Protein AF-0000000073459354 (afdb_homodimer)

pLDDT: mean 86.61, std 14.04, range [24.42, 98.5]

Nearest PDB structures (foldseek):
  8iak-assembly1_B  TM=9.834E-01  e=4.208E-83  Saccharomyces cerevisiae
  7k0k-assembly1_B  TM=9.707E-01  e=2.511E-56  Homo sapiens
  7yjo-assembly1_B  TM=9.779E-01  e=9.153E-51  Arabidopsis thaliana
  7yjm-assembly1_B  TM=9.744E-01  e=1.410E-50  Arabidopsis thaliana
  7yjk-assembly1_F  TM=9.756E-01  e=3.068E-49  Arabidopsis thaliana

Radius of gyration: 29.85 Å; Cα contacts (8 Å, |Δi|>4): 2536; chains: 2; bounding box: 84×92×68 Å

Foldseek 3Di:
DPPWFALDDDDADDDDDDPVVQCCLLFNDAPDPLLFFFAAAQQLDFADPFDFFDFDPVLQVVQVVLVVVLVVVLVVCVVVCVVPPVPVVQQCDQPPNDHRVDDPVVCSCCVRPCQLLVCLPDFDWDDFLGQKTKTFDWDADDSNPTIIGPNDIFIFGHQAALQALSLRHCDDDLVVLLVVLCVVPNWAQPDFPLPRGDDPLQQLLQVLLCVLQVFATKHFFQAQLLVLLLLLLLPAACLAEEEEEPLDDVSNVNSNVNRNYHYHYFYHQPLVRVLVVLVVCQCQGHPPVSDHRPAYEYEEEQARQQFQAGHRVSSVLVSCVVSVHAYEYEFAQFALAAASLRGGNCRNNVHNSQSHAKYKYFCCRNQVAGGIMIGHHPVSVVSSSVRPSNSVRGGDHTRSRSSSSNQSSCASNQNHPRPSNSLSNRNSQSLQLLLQLLCQLQQWRWGHFNRRQKIKTWLQRSVVQSVVSVQSVVVRHHWHWDAPPSDDHRTTTIIGRTHSSHYLVNSLSVSVSCSVSCVVSVRRRGQQPQFSDPDSGRRNDDSVVSSVPSSNVSNDCVRGSD/DPQWPALDQDDADDDDDDPVVQCCLLFNDAPDPLLFFFAAAQQLDFADPFDFFDFDPVLQVVQVVLVVVLVVVLVVCVVVCVVPPVPVVQQCDQPPNDHRVDDPVVCSCCVRPCLLLVVLPDFDWDDFLGQKTKTFDWDADPSNPTITGSRDIFIFGEQAALQALSLRHCDDDLVVLLVVLCVVPNWAQPDFPLPRGDDPLQQLLQVLLCVLQVFATKHFFQAQLLVLLLLLLLPAACLAEEEEEPLDDVSNVNSNVNRNYHYHYFYHQDLVRVLVVLVVCQCQGHPPVSDHRPAYEYEEEQARQQFQAGHRVSSVLVSCVVSVHAYEYEFAQFALAAASLRGGNCRNNVHNSQSHAKYKYFCCRNQVAGGIMIGHHPVSVVSSSVRPSNSVRGGDHTRSRSSSSNQSSCASNQNPPRPSNNLSNRNSQSLQLLLQLLCQQQQWRWGHFNRRQKIKTWQQRSVVQSVVSVQSVVVRHHWHWDAPPSDDHRTTTIIGRTHSSHYLVNSLSVSVSCSVSCVVSVRRRGQQPQFSDDDSGRRNDDSVVSSVPSSNVSNDCVRGSD

Sequence (1124 aa):
MSSLSNTRVPLVEAEAVSMADKKENEFGELTSEAYLYAPRSRKGAALREPVLDAPPYYISVITYLNYLILIILGHVHDFFGLMFQKEKHRDIMERDGLAPWFSKFESFFVRRMKQRIDDCFSRPTTGVPGRFIRCIDRIAHSLNEYFTFPGTTSMCLNLSSYNYLGFAQSEGLCTDAAVDSVHRYGINTHGSRMQSGTTDLHVEAERYVANFLGMEDAMIFSMGYGTNANLFNSFLDNKCLVISDELNHTSIRTGVRLSDAAVRTFKHNDMEALEKLIREQIIQGQPKTHRPWKKILICVEGLYSMEGTMCNLPKLIELKKKYKCYLYVDEAHSIGAMGPHGRGVCDYFGVDPTEVDILMGTLTKSFGAAGGYVAAQKWIIDRLRLDLTTSNYGEPSPAPVLAQIISSMRIIIGELNPGEGLERLQRIAFNSRYLRLALQRLGFIVYGIADSPVIPMLLYAPSKMPAFSRMMLQRKIAVVVVAYPATPLIESRVRFCVSAALTKEDIDYLLRHVDEVGDKLFLKVSSGRAGGSSDGKPPRWDIEEVLRRTPEDCKDDKYFLIMSSLSNTRVPLVEAEAVSMADKKENEFGELTSEAYLYAPRSRKGAALREPVLDAPPYYISVITYLNYLILIILGHVHDFFGLMFQKEKHRDIMERDGLAPWFSKFESFFVRRMKQRIDDCFSRPTTGVPGRFIRCIDRIAHSLNEYFTFPGTTSMCLNLSSYNYLGFAQSEGLCTDAAVDSVHRYGINTHGSRMQSGTTDLHVEAERYVANFLGMEDAMIFSMGYGTNANLFNSFLDNKCLVISDELNHTSIRTGVRLSDAAVRTFKHNDMEALEKLIREQIIQGQPKTHRPWKKILICVEGLYSMEGTMCNLPKLIELKKKYKCYLYVDEAHSIGAMGPHGRGVCDYFGVDPTEVDILMGTLTKSFGAAGGYVAAQKWIIDRLRLDLTTSNYGEPSPAPVLAQIISSMRIIIGELNPGEGLERLQRIAFNSRYLRLALQRLGFIVYGIADSPVIPMLLYAPSKMPAFSRMMLQRKIAVVVVAYPATPLIESRVRFCVSAALTKEDIDYLLRHVDEVGDKLFLKVSSGRAGGSSDGKPPRWDIEEVLRRTPEDCKDDKYFLI

Secondary structure (DSSP, 8-state):
--S----SPPPPPPP---HHHHHHHHSPPP--GGG-------TTPPPPPP------HHHHHHHHHHHHHHHHHHHHHHHHHHHH-GGGGTTTS-BTTBPPSS-HHHHHIIIIIIGGGGGGS---EES--SSEEEEEP-EEETTTTEEE--S-EEEEEE-SS--TT----SSSHHHHHHHHHHHHH-S---S-TTTT--BHHHHHHHHHHHHHHT-SEEEEES-HHHHHHHHHHHH--TT-EEEEETT--HHHHHHHHHHT-EEEEE-TT-HHHHHHHHHHHHHH-STTT-PPPS-EEEEEESB-TTT--B--HHHHHHHHHHHT-EEEEE-TTTTTTSSTTS--HHHHHT--GGGSSEEEEESSSTTSS--EEEEE-HHHHHHHHH-HHHHTT-PPPPHHHHHHHHHHHHHHHTSSSTTHHHHHHHHHHHHHHHHHHHHHHHT--B-S-TT-SEEEEEEESTTHHHHHHHHHHHTTEE-EEE-TTTS-TT-EEEEEE--TT--HHHHHHHHHHHHHHHHHTT-----STTTT-SSSSPP---HHHHHHHHHHHTTSGGGS--/--SS---SPPPPPPP---HHHHHHHHSPPP--GGG-------TTPPPPPP------HHHHHHHHHHHHHHHHHHHHHHHHHHHH-GGGGTTTS-BTTBPPSS-HHHHHIIIIIIGGGGGGS---EES--SSEEEEEP-EEETTTTEEE--S-EEEEEE-SS--TT----SSSHHHHHHHHHHHHH-S---S-TTTT--BHHHHHHHHHHHHHHT-SEEEEES-HHHHHHHHHHHH--TT-EEEEETT--HHHHHHHHHHT-EEEEE-TT-HHHHHHHHHHHHHH-STTT-PPPS-EEEEEESEETTTTEE--HHHHHHHHHHHT-EEEEE-TTTTTTSSTTS--HHHHHT--GGGSSEEEEESSSTTSS--EEEEE-HHHHHHHHH-HHHHTT-PPPPHHHHHHHHHHHHHHHTSSSTTHHHHHHHHHHHHHHHHHHHHHHHT--B-S-TT-SEEEEEEESTTHHHHHHHHHHHTTEE-EEE-TTTS-TT-EEEEEE--TT--HHHHHHHHHHHHHHHHHTT-----STTTT-SSSSPP---HHHHHHHHHHHTTSGGGS--

Organism: Eremothecium gossypii (strain ATCC 10895 / CBS 109.51 / FGSC 9923 / NRRL Y-1056) (NCBI:txid284811)

InterPro domains:
  IPR001917 Aminotransferase, class-II, pyridoxal-phosphate binding site [PS00599] (362-371)
  IPR004839 Aminotransferase, class I/classII, large domain [PF00155] (156-513)
  IPR015421 Pyridoxal phosphate-dependent transferase, major domain [G3DSA:3.40.640.10] (170-421)
  IPR015422 Pyridoxal phosphate-dependent transferase, small domain [G3DSA:3.90.1150.10] (155-512)
  IPR015424 Pyridoxal phosphate-dependent transferase [SSF53383] (131-520)
  IPR050087 8-amino-7-oxononanoate synthase class-II [PTHR13693] (62-517)

Structure (mmCIF, N/CA/C/O backbone):
data_AF-0000000073459354-model_v1
#
loop_
_entity.id
_entity.type
_entity.pdbx_description
1 polymer 'serine C-palmitoyltransferase'
#
loop_
_atom_site.group_PDB
_atom_site.id
_atom_site.type_symbol
_atom_site.label_atom_id
_atom_site.label_alt_id
_atom_site.label_comp_id
_atom_site.label_asym_id
_atom_site.label_entity_id
_atom_site.label_seq_id
_atom_site.pdbx_PDB_ins_code
_atom_site.Cartn_x
_atom_site.Cartn_y
_atom_site.Cartn_z
_atom_site.occupancy
_atom_site.B_iso_or_equiv
_atom_site.auth_seq_id
_atom_site.auth_comp_id
_atom_site.auth_asym_id
_atom_site.auth_atom_id
_atom_site.pdbx_PDB_model_num
ATOM 1 N N . MET A 1 1 ? 37.094 2.49 -24.641 1 24.45 1 MET A N 1
ATOM 2 C CA . MET A 1 1 ? 37.25 1.941 -23.297 1 24.45 1 MET A CA 1
ATOM 3 C C . MET A 1 1 ? 36.219 2.541 -22.344 1 24.45 1 MET A C 1
ATOM 5 O O . MET A 1 1 ? 36.312 2.328 -21.141 1 24.45 1 MET A O 1
ATOM 9 N N . SER A 1 2 ? 35.656 3.701 -22.641 1 29.22 2 SER A N 1
ATOM 10 C CA . SER A 1 2 ? 35.031 4.859 -22 1 29.22 2 SER A CA 1
ATOM 11 C C . SER A 1 2 ? 33.781 4.469 -21.25 1 29.22 2 SER A C 1
ATOM 13 O O . SER A 1 2 ? 33.5 4.98 -20.156 1 29.22 2 SER A O 1
ATOM 15 N N . SER A 1 3 ? 32.656 3.979 -21.922 1 35.19 3 SER A N 1
ATOM 16 C CA . SER A 1 3 ? 31.219 4.055 -21.734 1 35.19 3 SER A CA 1
ATOM 17 C C . SER A 1 3 ? 30.75 2.992 -20.75 1 35.19 3 SER A C 1
ATOM 19 O O . SER A 1 3 ? 29.594 2.557 -20.812 1 35.19 3 SER A O 1
ATOM 21 N N . LEU A 1 4 ? 31.453 2.076 -20.094 1 37.47 4 LEU A N 1
ATOM 22 C CA . LEU A 1 4 ? 31.422 0.883 -19.25 1 37.47 4 LEU A CA 1
ATOM 23 C C . LEU A 1 4 ? 30.531 1.11 -18.031 1 37.47 4 LEU A C 1
ATOM 25 O O . LEU A 1 4 ? 29.75 0.231 -17.641 1 37.47 4 LEU A O 1
ATOM 29 N N . SER A 1 5 ? 30.953 1.851 -16.844 1 46.91 5 SER A N 1
ATOM 30 C CA . SER A 1 5 ? 30.812 1.582 -15.422 1 46.91 5 SER A CA 1
ATOM 31 C C . SER A 1 5 ? 29.422 1.98 -14.922 1 46.91 5 SER A C 1
ATOM 33 O O . SER A 1 5 ? 29.281 2.57 -13.852 1 46.91 5 SER A O 1
ATOM 35 N N . ASN A 1 6 ? 28.469 1.919 -15.766 1 65.81 6 ASN A N 1
ATOM 36 C CA . ASN A 1 6 ? 27.219 2.484 -15.266 1 65.81 6 ASN A CA 1
ATOM 37 C C . ASN A 1 6 ? 26.562 1.554 -14.258 1 65.81 6 ASN A C 1
ATOM 39 O O . ASN A 1 6 ? 25.938 0.555 -14.641 1 65.81 6 ASN A O 1
ATOM 43 N N . THR A 1 7 ? 26.891 1.668 -13.148 1 71.5 7 THR A N 1
ATOM 44 C CA . THR A 1 7 ? 26.375 0.864 -12.055 1 71.5 7 THR A CA 1
ATOM 45 C C . THR A 1 7 ? 24.922 1.249 -11.742 1 71.5 7 THR A C 1
ATOM 47 O O . THR A 1 7 ? 24.312 0.685 -10.836 1 71.5 7 THR A O 1
ATOM 50 N N . ARG A 1 8 ? 24.484 2.143 -12.766 1 78.5 8 ARG A N 1
ATOM 51 C CA . ARG A 1 8 ? 23.094 2.559 -12.539 1 78.5 8 ARG A CA 1
ATOM 52 C C . ARG A 1 8 ? 22.172 1.989 -13.617 1 78.5 8 ARG A C 1
ATOM 54 O O . ARG A 1 8 ? 22.531 1.973 -14.797 1 78.5 8 ARG A O 1
ATOM 61 N N . VAL A 1 9 ? 21.078 1.472 -13.164 1 78.75 9 VAL A N 1
ATOM 62 C CA . VAL A 1 9 ? 20.062 0.984 -14.094 1 78.75 9 VAL A CA 1
ATOM 63 C C . VAL A 1 9 ? 19.641 2.115 -15.023 1 78.75 9 VAL A C 1
ATOM 65 O O . VAL A 1 9 ? 19.219 3.182 -14.562 1 78.75 9 VAL A O 1
ATOM 68 N N . PRO A 1 10 ? 19.734 1.964 -16.328 1 77.44 10 PRO A N 1
ATOM 69 C CA . PRO A 1 10 ? 19.359 3.029 -17.266 1 77.44 10 PRO A CA 1
ATOM 70 C C . PRO A 1 10 ? 17.859 3.125 -17.484 1 77.44 10 PRO A C 1
ATOM 72 O O . PRO A 1 10 ? 17.141 2.125 -17.359 1 77.44 10 PRO A O 1
ATOM 75 N N . LEU A 1 11 ? 17.422 4.289 -17.688 1 75.44 11 LEU A N 1
ATOM 76 C CA . LEU A 1 11 ? 16.062 4.445 -18.203 1 75.44 11 LEU A CA 1
ATOM 77 C C . LEU A 1 11 ? 16 4.047 -19.688 1 75.44 11 LEU A C 1
ATOM 79 O O . LEU A 1 11 ? 16.781 4.551 -20.5 1 75.44 11 LEU A O 1
ATOM 83 N N . VAL A 1 12 ? 15.07 3.08 -20.016 1 80.19 12 VAL A N 1
ATOM 84 C CA . VAL A 1 12 ? 15.016 2.537 -21.359 1 80.19 12 VAL A CA 1
ATOM 85 C C . VAL A 1 12 ? 13.961 3.287 -22.172 1 80.19 12 VAL A C 1
ATOM 87 O O . VAL A 1 12 ? 12.82 3.457 -21.734 1 80.19 12 VAL A O 1
ATOM 90 N N . GLU A 1 13 ? 14.406 3.742 -23.281 1 72.62 13 GLU A N 1
ATOM 91 C CA . GLU A 1 13 ? 13.469 4.422 -24.172 1 72.62 13 GLU A CA 1
ATOM 92 C C . GLU A 1 13 ? 12.492 3.432 -24.812 1 72.62 13 GLU A C 1
ATOM 94 O O . GLU A 1 13 ? 12.875 2.307 -25.141 1 72.62 13 GLU A O 1
ATOM 99 N N . ALA A 1 14 ? 11.312 3.943 -24.969 1 74.19 14 ALA A N 1
ATOM 100 C CA . ALA A 1 14 ? 10.305 3.088 -25.578 1 74.19 14 ALA A CA 1
ATOM 101 C C . ALA A 1 14 ? 10.633 2.807 -27.047 1 74.19 14 ALA A C 1
ATOM 103 O O . ALA A 1 14 ? 11.047 3.707 -27.781 1 74.19 14 ALA A O 1
ATOM 104 N N . GLU A 1 15 ? 10.68 1.541 -27.312 1 72.12 15 GLU A N 1
ATOM 105 C CA . GLU A 1 15 ? 10.898 1.189 -28.719 1 72.12 15 GLU A CA 1
ATOM 106 C C . GLU A 1 15 ? 9.672 1.522 -29.562 1 72.12 15 GLU A C 1
ATOM 108 O O . GLU A 1 15 ? 8.539 1.37 -29.109 1 72.12 15 GLU A O 1
ATOM 113 N N . ALA A 1 16 ? 9.891 2.119 -30.672 1 78.06 16 ALA A N 1
ATOM 114 C CA . ALA A 1 16 ? 8.805 2.408 -31.609 1 78.06 16 ALA A CA 1
ATOM 115 C C . ALA A 1 16 ? 8.289 1.129 -32.25 1 78.06 16 ALA A C 1
ATOM 117 O O . ALA A 1 16 ? 8.984 0.516 -33.062 1 78.06 16 ALA A O 1
ATOM 118 N N . VAL A 1 17 ? 7.371 0.566 -31.75 1 83.19 17 VAL A N 1
ATOM 119 C CA . VAL A 1 17 ? 6.734 -0.618 -32.312 1 83.19 17 VAL A CA 1
ATOM 120 C C . VAL A 1 17 ? 5.324 -0.268 -32.781 1 83.19 17 VAL A C 1
ATOM 122 O O . VAL A 1 17 ? 4.707 0.671 -32.281 1 83.19 17 VAL A O 1
ATOM 125 N N . SER A 1 18 ? 4.887 -0.95 -33.844 1 87.94 18 SER A N 1
ATOM 126 C CA . SER A 1 18 ? 3.527 -0.725 -34.344 1 87.94 18 SER A CA 1
ATOM 127 C C . SER A 1 18 ? 2.5 -1.086 -33.25 1 87.94 18 SER A C 1
ATOM 129 O O . SER A 1 18 ? 2.785 -1.878 -32.375 1 87.94 18 SER A O 1
ATOM 131 N N . MET A 1 19 ? 1.373 -0.503 -33.344 1 87.81 19 MET A N 1
ATOM 132 C CA . MET A 1 19 ? 0.298 -0.761 -32.375 1 87.81 19 MET A CA 1
ATOM 133 C C . MET A 1 19 ? -0.104 -2.232 -32.406 1 87.81 19 MET A C 1
ATOM 135 O O . MET A 1 19 ? -0.424 -2.805 -31.359 1 87.81 19 MET A O 1
ATOM 139 N N . ALA A 1 20 ? -0.102 -2.785 -33.594 1 89.56 20 ALA A N 1
ATOM 140 C CA . ALA A 1 20 ? -0.47 -4.191 -33.719 1 89.56 20 ALA A CA 1
ATOM 141 C C . ALA A 1 20 ? 0.548 -5.098 -33.031 1 89.56 20 ALA A C 1
ATOM 143 O O . ALA A 1 20 ? 0.177 -6.062 -32.375 1 89.56 20 ALA A O 1
ATOM 144 N N . ASP A 1 21 ? 1.79 -4.77 -33.25 1 90.88 21 ASP A N 1
ATOM 145 C CA . ASP A 1 21 ? 2.85 -5.555 -32.625 1 90.88 21 ASP A CA 1
ATOM 146 C C . ASP A 1 21 ? 2.826 -5.391 -31.109 1 90.88 21 ASP A C 1
ATOM 148 O O . ASP A 1 21 ? 3.088 -6.348 -30.375 1 90.88 21 ASP A O 1
ATOM 152 N N . LYS A 1 22 ? 2.551 -4.211 -30.719 1 90.88 22 LYS A N 1
ATOM 153 C CA . LYS A 1 22 ? 2.457 -3.943 -29.297 1 90.88 22 LYS A CA 1
ATOM 154 C C . LYS A 1 22 ? 1.351 -4.773 -28.656 1 90.88 22 LYS A C 1
ATOM 156 O O . LYS A 1 22 ? 1.554 -5.375 -27.594 1 90.88 22 LYS A O 1
ATOM 161 N N . LYS A 1 23 ? 0.244 -4.801 -29.281 1 91.88 23 LYS A N 1
ATOM 162 C CA . LYS A 1 23 ? -0.889 -5.578 -28.797 1 91.88 23 LYS A CA 1
ATOM 163 C C . LYS A 1 23 ? -0.549 -7.066 -28.719 1 91.88 23 LYS A C 1
ATOM 165 O O . LYS A 1 23 ? -0.896 -7.742 -27.75 1 91.88 23 LYS A O 1
ATOM 170 N N . GLU A 1 24 ? 0.104 -7.535 -29.75 1 93.69 24 GLU A N 1
ATOM 171 C CA . GLU A 1 24 ? 0.474 -8.945 -29.812 1 93.69 24 GLU A CA 1
ATOM 172 C C . GLU A 1 24 ? 1.52 -9.297 -28.75 1 93.69 24 GLU A C 1
ATOM 174 O O . GLU A 1 24 ? 1.511 -10.398 -28.203 1 93.69 24 GLU A O 1
ATOM 179 N N . ASN A 1 25 ? 2.404 -8.352 -28.516 1 93.62 25 ASN A N 1
ATOM 180 C CA . ASN A 1 25 ? 3.451 -8.562 -27.531 1 93.62 25 ASN A CA 1
ATOM 181 C C . ASN A 1 25 ? 2.887 -8.57 -26.109 1 93.62 25 ASN A C 1
ATOM 183 O O . ASN A 1 25 ? 3.465 -9.172 -25.203 1 93.62 25 ASN A O 1
ATOM 187 N N . GLU A 1 26 ? 1.787 -7.945 -25.922 1 94.81 26 GLU A N 1
ATOM 188 C CA . GLU A 1 26 ? 1.203 -7.828 -24.578 1 94.81 26 GLU A CA 1
ATOM 189 C C . GLU A 1 26 ? 0.151 -8.906 -24.344 1 94.81 26 GLU A C 1
ATOM 191 O O . GLU A 1 26 ? -0.001 -9.398 -23.219 1 94.81 26 GLU A O 1
ATOM 196 N N . PHE A 1 27 ? -0.578 -9.273 -25.344 1 97.06 27 PHE A N 1
ATOM 197 C CA . PHE A 1 27 ? -1.613 -10.297 -25.297 1 97.06 27 PHE A CA 1
ATOM 198 C C . PHE A 1 27 ? -1.715 -11.039 -26.625 1 97.06 27 PHE A C 1
ATOM 200 O O . PHE A 1 27 ? -2.266 -10.516 -27.594 1 97.06 27 PHE A O 1
ATOM 207 N N . GLY A 1 28 ? -1.253 -12.305 -26.594 1 96.88 28 GLY A N 1
ATOM 208 C CA . GLY A 1 28 ? -1.206 -13.07 -27.844 1 96.88 28 GLY A CA 1
ATOM 209 C C . GLY A 1 28 ? -2.58 -13.383 -28.391 1 96.88 28 GLY A C 1
ATOM 210 O O . GLY A 1 28 ? -3.5 -13.719 -27.656 1 96.88 28 GLY A O 1
ATOM 211 N N . GLU A 1 29 ? -2.709 -13.266 -29.672 1 96 29 GLU A N 1
ATOM 212 C CA . GLU A 1 29 ? -3.969 -13.602 -30.328 1 96 29 GLU A CA 1
ATOM 213 C C . GLU A 1 29 ? -4.23 -15.102 -30.297 1 96 29 GLU A C 1
ATOM 215 O O . GLU A 1 29 ? -3.311 -15.906 -30.469 1 96 29 GLU A O 1
ATOM 220 N N . LEU A 1 30 ? -5.48 -15.492 -30 1 96.69 30 LEU A N 1
ATOM 221 C CA . LEU A 1 30 ? -5.867 -16.891 -29.984 1 96.69 30 LEU A CA 1
ATOM 222 C C . LEU A 1 30 ? -5.699 -17.516 -31.359 1 96.69 30 LEU A C 1
ATOM 224 O O . LEU A 1 30 ? -6.273 -17.031 -32.344 1 96.69 30 LEU A O 1
ATOM 228 N N . THR A 1 31 ? -5.02 -18.531 -31.453 1 96.19 31 THR A N 1
ATOM 229 C CA . THR A 1 31 ? -4.699 -19.125 -32.75 1 96.19 31 THR A CA 1
ATOM 230 C C . THR A 1 31 ? -5.758 -20.141 -33.156 1 96.19 31 THR A C 1
ATOM 232 O O . THR A 1 31 ? -5.945 -20.406 -34.344 1 96.19 31 THR A O 1
ATOM 235 N N . SER A 1 32 ? -6.383 -20.781 -32.188 1 96.94 32 SER A N 1
ATOM 236 C CA . SER A 1 32 ? -7.434 -21.75 -32.438 1 96.94 32 SER A CA 1
ATOM 237 C C . SER A 1 32 ? -8.383 -21.875 -31.25 1 96.94 32 SER A C 1
ATOM 239 O O . SER A 1 32 ? -7.949 -21.859 -30.109 1 96.94 32 SER A O 1
ATOM 241 N N . GLU A 1 33 ? -9.602 -22.109 -31.516 1 96.31 33 GLU A N 1
ATOM 242 C CA . GLU A 1 33 ? -10.594 -22.297 -30.453 1 96.31 33 GLU A CA 1
ATOM 243 C C . GLU A 1 33 ? -10.375 -23.625 -29.734 1 96.31 33 GLU A C 1
ATOM 245 O O . GLU A 1 33 ? -10.914 -23.844 -28.641 1 96.31 33 GLU A O 1
ATOM 250 N N . ALA A 1 34 ? -9.594 -24.469 -30.359 1 96.88 34 ALA A N 1
ATOM 251 C CA . ALA A 1 34 ? -9.266 -25.75 -29.75 1 96.88 34 ALA A CA 1
ATOM 252 C C . ALA A 1 34 ? -8.422 -25.562 -28.484 1 96.88 34 ALA A C 1
ATOM 254 O O . ALA A 1 34 ? -8.273 -26.5 -27.688 1 96.88 34 ALA A O 1
ATOM 255 N N . TYR A 1 35 ? -7.883 -24.453 -28.422 1 97.94 35 TYR A N 1
ATOM 256 C CA . TYR A 1 35 ? -6.984 -24.203 -27.297 1 97.94 35 TYR A CA 1
ATOM 257 C C . TYR A 1 35 ? -7.684 -23.406 -26.203 1 97.94 35 TYR A C 1
ATOM 259 O O . TYR A 1 35 ? -7.117 -22.453 -25.656 1 97.94 35 TYR A O 1
ATOM 267 N N . LEU A 1 36 ? -8.898 -23.688 -25.984 1 97.62 36 LEU A N 1
ATOM 268 C CA . LEU A 1 36 ? -9.734 -23.188 -24.891 1 97.62 36 LEU A CA 1
ATOM 269 C C . LEU A 1 36 ? -10.258 -24.344 -24.047 1 97.62 36 LEU A C 1
ATOM 271 O O . LEU A 1 36 ? -10.445 -25.453 -24.531 1 97.62 36 LEU A O 1
ATOM 275 N N . TYR A 1 37 ? -10.336 -24.078 -22.734 1 97 37 TYR A N 1
ATOM 276 C CA . TYR A 1 37 ? -10.93 -25.047 -21.812 1 97 37 TYR A CA 1
ATOM 277 C C . TYR A 1 37 ? -11.883 -24.359 -20.844 1 97 37 TYR A C 1
ATOM 279 O O . TYR A 1 37 ? -11.492 -23.406 -20.156 1 97 37 TYR A O 1
ATOM 287 N N . ALA A 1 38 ? -13.102 -24.828 -20.781 1 92.81 38 ALA A N 1
ATOM 288 C CA . ALA A 1 38 ? -14.078 -24.281 -19.844 1 92.81 38 ALA A CA 1
ATOM 289 C C . ALA A 1 38 ? -14.039 -25.031 -18.516 1 92.81 38 ALA A C 1
ATOM 291 O O . ALA A 1 38 ? -14.477 -26.172 -18.422 1 92.81 38 ALA A O 1
ATOM 292 N N . PRO A 1 39 ? -13.5 -24.297 -17.531 1 89.12 39 PRO A N 1
ATOM 293 C CA . PRO A 1 39 ? -13.477 -24.953 -16.234 1 89.12 39 PRO A CA 1
ATOM 294 C C . PRO A 1 39 ? -14.875 -25.188 -15.664 1 89.12 39 PRO A C 1
ATOM 296 O O . PRO A 1 39 ? -15.781 -24.391 -15.891 1 89.12 39 PRO A O 1
ATOM 299 N N . ARG A 1 40 ? -15 -26.312 -14.922 1 87.19 40 ARG A N 1
ATOM 300 C CA . ARG A 1 40 ? -16.281 -26.656 -14.305 1 87.19 40 ARG A CA 1
ATOM 301 C C . ARG A 1 40 ? -16.188 -26.594 -12.781 1 87.19 40 ARG A C 1
ATOM 303 O O . ARG A 1 40 ? -15.117 -26.812 -12.211 1 87.19 40 ARG A O 1
ATOM 310 N N . SER A 1 41 ? -17.297 -26.25 -12.227 1 89.75 41 SER A N 1
ATOM 311 C CA . SER A 1 41 ? -17.391 -26.266 -10.773 1 89.75 41 SER A CA 1
ATOM 312 C C . SER A 1 41 ? -17.422 -27.688 -10.234 1 89.75 41 SER A C 1
ATOM 314 O O . SER A 1 41 ? -17.984 -28.578 -10.875 1 89.75 41 SER A O 1
ATOM 316 N N . ARG A 1 42 ? -16.875 -27.844 -9.102 1 88.75 42 ARG A N 1
ATOM 317 C CA . ARG A 1 42 ? -16.844 -29.172 -8.484 1 88.75 42 ARG A CA 1
ATOM 318 C C . ARG A 1 42 ? -18.141 -29.438 -7.727 1 88.75 42 ARG A C 1
ATOM 320 O O . ARG A 1 42 ? -18.312 -30.531 -7.164 1 88.75 42 ARG A O 1
ATOM 327 N N . LYS A 1 43 ? -19.031 -28.562 -7.68 1 89 43 LYS A N 1
ATOM 328 C CA . LYS A 1 43 ? -20.359 -28.688 -7.074 1 89 43 LYS A CA 1
ATOM 329 C C . LYS A 1 43 ? -20.25 -29.188 -5.641 1 89 43 LYS A C 1
ATOM 331 O O . LYS A 1 43 ? -20.922 -30.156 -5.27 1 89 43 LYS A O 1
ATOM 336 N N . GLY A 1 44 ? -19.312 -28.688 -4.969 1 87.44 44 GLY A N 1
ATOM 337 C CA . GLY A 1 44 ? -19.203 -28.953 -3.543 1 87.44 44 GLY A CA 1
ATOM 338 C C . GLY A 1 44 ? -18.328 -30.156 -3.23 1 87.44 44 GLY A C 1
ATOM 339 O O . GLY A 1 44 ? -18.062 -30.453 -2.062 1 87.44 44 GLY A O 1
ATOM 340 N N . ALA A 1 45 ? -17.844 -30.828 -4.215 1 85.25 45 ALA A N 1
ATOM 341 C CA . ALA A 1 45 ? -17 -32 -3.986 1 85.25 45 ALA A CA 1
ATOM 342 C C . ALA A 1 45 ? -15.602 -31.609 -3.525 1 85.25 45 ALA A C 1
ATOM 344 O O . ALA A 1 45 ? -15.008 -30.672 -4.07 1 85.25 45 ALA A O 1
ATOM 345 N N . ALA A 1 46 ? -15.156 -32.344 -2.494 1 82.69 46 ALA A N 1
ATOM 346 C CA . ALA A 1 46 ? -13.828 -32.062 -1.955 1 82.69 46 ALA A CA 1
ATOM 347 C C . ALA A 1 46 ? -12.742 -32.562 -2.912 1 82.69 46 ALA A C 1
ATOM 349 O O . ALA A 1 46 ? -13 -33.375 -3.779 1 82.69 46 ALA A O 1
ATOM 350 N N . LEU A 1 47 ? -11.625 -31.906 -2.764 1 77.69 47 LEU A N 1
ATOM 351 C CA . LEU A 1 47 ? -10.477 -32.344 -3.541 1 77.69 47 LEU A CA 1
ATOM 352 C C . LEU A 1 47 ? -9.781 -33.531 -2.863 1 77.69 47 LEU A C 1
ATOM 354 O O . LEU A 1 47 ? -9.781 -33.625 -1.635 1 77.69 47 LEU A O 1
ATOM 358 N N . ARG A 1 48 ? -9.312 -34.344 -3.725 1 74.81 48 ARG A N 1
ATOM 359 C CA . ARG A 1 48 ? -8.477 -35.406 -3.176 1 74.81 48 ARG A CA 1
ATOM 360 C C . ARG A 1 48 ? -7.164 -34.875 -2.631 1 74.81 48 ARG A C 1
ATOM 362 O O . ARG A 1 48 ? -6.699 -33.812 -3.076 1 74.81 48 ARG A O 1
ATOM 369 N N . GLU A 1 49 ? -6.676 -35.469 -1.646 1 74.88 49 GLU A N 1
ATOM 370 C CA . GLU A 1 49 ? -5.379 -35.062 -1.122 1 74.88 49 GLU A CA 1
ATOM 371 C C . GLU A 1 49 ? -4.312 -35.094 -2.215 1 74.88 49 GLU A C 1
ATOM 373 O O . GLU A 1 49 ? -4.246 -36.031 -3.012 1 74.88 49 GLU A O 1
ATOM 378 N N . PRO A 1 50 ? -3.68 -34.031 -2.281 1 72 50 PRO A N 1
ATOM 379 C CA . PRO A 1 50 ? -2.65 -34 -3.322 1 72 50 PRO A CA 1
ATOM 380 C C . PRO A 1 50 ? -1.565 -35.062 -3.133 1 72 50 PRO A C 1
ATOM 382 O O . PRO A 1 50 ? -1.179 -35.344 -1.999 1 72 50 PRO A O 1
ATOM 385 N N . VAL A 1 51 ? -1.227 -35.688 -4.195 1 78 51 VAL A N 1
ATOM 386 C CA . VAL A 1 51 ? -0.123 -36.656 -4.176 1 78 51 VAL A CA 1
ATOM 387 C C . VAL A 1 51 ? 1.175 -35.938 -4.57 1 78 51 VAL A C 1
ATOM 389 O O . VAL A 1 51 ? 1.27 -35.375 -5.656 1 78 51 VAL A O 1
ATOM 392 N N . LEU A 1 52 ? 2.014 -35.906 -3.631 1 80.81 52 LEU A N 1
ATOM 393 C CA . LEU A 1 52 ? 3.311 -35.281 -3.928 1 80.81 52 LEU A CA 1
ATOM 394 C C . LEU A 1 52 ? 4.324 -36.375 -4.328 1 80.81 52 LEU A C 1
ATOM 396 O O . LEU A 1 52 ? 4.59 -37.281 -3.561 1 80.81 52 LEU A O 1
ATOM 400 N N . ASP A 1 53 ? 4.777 -36.219 -5.488 1 86.06 53 ASP A N 1
ATOM 401 C CA . ASP A 1 53 ? 5.828 -37.125 -5.953 1 86.06 53 ASP A CA 1
ATOM 402 C C . ASP A 1 53 ? 7.164 -36.781 -5.297 1 86.06 53 ASP A C 1
ATOM 404 O O . ASP A 1 53 ? 7.441 -35.625 -4.992 1 86.06 53 ASP A O 1
ATOM 408 N N . ALA A 1 54 ? 7.918 -37.812 -4.945 1 84.19 54 ALA A N 1
ATOM 409 C CA . ALA A 1 54 ? 9.242 -37.656 -4.348 1 84.19 54 ALA A CA 1
ATOM 410 C C . ALA A 1 54 ? 10.336 -38.094 -5.316 1 84.19 54 ALA A C 1
ATOM 412 O O . ALA A 1 54 ? 10.148 -39.031 -6.105 1 84.19 54 ALA A O 1
ATOM 413 N N . PRO A 1 55 ? 11.359 -37.375 -5.191 1 87.06 55 PRO A N 1
ATOM 414 C CA . PRO A 1 55 ? 12.477 -37.781 -6.047 1 87.06 55 PRO A CA 1
ATOM 415 C C . PRO A 1 55 ? 13.133 -39.062 -5.566 1 87.06 55 PRO A C 1
ATOM 417 O O . PRO A 1 55 ? 12.953 -39.469 -4.414 1 87.06 55 PRO A O 1
ATOM 420 N N . PRO A 1 56 ? 13.844 -39.688 -6.461 1 88.31 56 PRO A N 1
ATOM 421 C CA . PRO A 1 56 ? 14.648 -40.812 -5.992 1 88.31 56 PRO A CA 1
ATOM 422 C C . PRO A 1 56 ? 15.617 -40.438 -4.879 1 88.31 56 PRO A C 1
ATOM 424 O O . PRO A 1 56 ? 16.062 -39.281 -4.809 1 88.31 56 PRO A O 1
ATOM 427 N N . TYR A 1 57 ? 16.016 -41.375 -4.129 1 88.75 57 TYR A N 1
ATOM 428 C CA . TYR A 1 57 ? 16.812 -41.156 -2.926 1 88.75 57 TYR A CA 1
ATOM 429 C C . TYR A 1 57 ? 18.156 -40.531 -3.266 1 88.75 57 TYR A C 1
ATOM 431 O O . TYR A 1 57 ? 18.688 -39.719 -2.494 1 88.75 57 TYR A O 1
ATOM 439 N N . TYR A 1 58 ? 18.672 -40.906 -4.359 1 88.88 58 TYR A N 1
ATOM 440 C CA . TYR A 1 58 ? 20 -40.406 -4.695 1 88.88 58 TYR A CA 1
ATOM 441 C C . TYR A 1 58 ? 19.953 -38.906 -4.969 1 88.88 58 TYR A C 1
ATOM 443 O O . TYR A 1 58 ? 20.938 -38.188 -4.73 1 88.88 58 TYR A O 1
ATOM 451 N N . ILE A 1 59 ? 18.891 -38.438 -5.438 1 88.56 59 ILE A N 1
ATOM 452 C CA . ILE A 1 59 ? 18.734 -37 -5.664 1 88.56 59 ILE A CA 1
ATOM 453 C C . ILE A 1 59 ? 18.703 -36.281 -4.32 1 88.56 59 ILE A C 1
ATOM 455 O O . ILE A 1 59 ? 19.297 -35.219 -4.176 1 88.56 59 ILE A O 1
ATOM 459 N N . SER A 1 60 ? 18.062 -36.844 -3.385 1 87.5 60 SER A N 1
ATOM 460 C CA . SER A 1 60 ? 18 -36.25 -2.049 1 87.5 60 SER A CA 1
ATOM 461 C C . SER A 1 60 ? 19.375 -36.188 -1.405 1 87.5 60 SER A C 1
ATOM 463 O O . SER A 1 60 ? 19.734 -35.188 -0.793 1 87.5 60 SER A O 1
ATOM 465 N N . VAL A 1 61 ? 20.062 -37.219 -1.566 1 87.31 61 VAL A N 1
ATOM 466 C CA . VAL A 1 61 ? 21.406 -37.312 -0.99 1 87.31 61 VAL A CA 1
ATOM 467 C C . VAL A 1 61 ? 22.297 -36.25 -1.628 1 87.31 61 VAL A C 1
ATOM 469 O O . VAL A 1 61 ? 23.047 -35.562 -0.93 1 87.31 61 VAL A O 1
ATOM 472 N N . ILE A 1 62 ? 22.203 -36.156 -2.848 1 87.25 62 ILE A N 1
ATOM 473 C CA . ILE A 1 62 ? 23.016 -35.219 -3.578 1 87.25 62 ILE A CA 1
ATOM 474 C C . ILE A 1 62 ? 22.656 -33.781 -3.146 1 87.25 62 ILE A C 1
ATOM 476 O O . ILE A 1 62 ? 23.531 -32.906 -3.043 1 87.25 62 ILE A O 1
ATOM 480 N N . THR A 1 63 ? 21.438 -33.562 -2.982 1 87.56 63 THR A N 1
ATOM 481 C CA . THR A 1 63 ? 20.969 -32.25 -2.557 1 87.56 63 THR A CA 1
ATOM 482 C C . THR A 1 63 ? 21.562 -31.875 -1.195 1 87.56 63 THR A C 1
ATOM 484 O O . THR A 1 63 ? 22.078 -30.781 -1.016 1 87.56 63 THR A O 1
ATOM 487 N N . TYR A 1 64 ? 21.547 -32.781 -0.29 1 84.69 64 TYR A N 1
ATOM 488 C CA . TYR A 1 64 ? 22.094 -32.562 1.042 1 84.69 64 TYR A CA 1
ATOM 489 C C . TYR A 1 64 ? 23.609 -32.344 0.984 1 84.69 64 TYR A C 1
ATOM 491 O O . TYR A 1 64 ? 24.141 -31.5 1.699 1 84.69 64 TYR A O 1
ATOM 499 N N . LEU A 1 65 ? 24.141 -33.094 0.194 1 84.81 65 LEU A N 1
ATOM 500 C CA . LEU A 1 65 ? 25.594 -32.969 0.031 1 84.81 65 LEU A CA 1
ATOM 501 C C . LEU A 1 65 ? 25.953 -31.609 -0.533 1 84.81 65 LEU A C 1
ATOM 503 O O . LEU A 1 65 ? 26.969 -31.016 -0.128 1 84.81 65 LEU A O 1
ATOM 507 N N . ASN A 1 66 ? 25.266 -31.203 -1.44 1 84.75 66 ASN A N 1
ATOM 508 C CA . ASN A 1 66 ? 25.5 -29.891 -2.006 1 84.75 66 ASN A CA 1
ATOM 509 C C . ASN A 1 66 ? 25.422 -28.797 -0.937 1 84.75 66 ASN A C 1
ATOM 511 O O . ASN A 1 66 ? 26.25 -27.891 -0.899 1 84.75 66 ASN A O 1
ATOM 515 N N . TYR A 1 67 ? 24.438 -28.844 -0.128 1 82.12 67 TYR A N 1
ATOM 516 C CA . TYR A 1 67 ? 24.281 -27.859 0.936 1 82.12 67 TYR A CA 1
ATOM 517 C C . TYR A 1 67 ? 25.422 -27.953 1.946 1 82.12 67 TYR A C 1
ATOM 519 O O . TYR A 1 67 ? 25.906 -26.938 2.449 1 82.12 67 TYR A O 1
ATOM 527 N N . LEU A 1 68 ? 25.766 -29.156 2.217 1 79.06 68 LEU A N 1
ATOM 528 C CA . LEU A 1 68 ? 26.875 -29.375 3.135 1 79.06 68 LEU A CA 1
ATOM 529 C C . LEU A 1 68 ? 28.156 -28.734 2.596 1 79.06 68 LEU A C 1
ATOM 531 O O . LEU A 1 68 ? 28.891 -28.078 3.34 1 79.06 68 LEU A O 1
ATOM 535 N N . ILE A 1 69 ? 28.344 -28.906 1.428 1 79.81 69 ILE A N 1
ATOM 536 C CA . ILE A 1 69 ? 29.516 -28.344 0.778 1 79.81 69 ILE A CA 1
ATOM 537 C C . ILE A 1 69 ? 29.453 -26.812 0.825 1 79.81 69 ILE A C 1
ATOM 539 O O . ILE A 1 69 ? 30.438 -26.156 1.137 1 79.81 69 ILE A O 1
ATOM 543 N N . LEU A 1 70 ? 28.328 -26.312 0.504 1 79.88 70 LEU A N 1
ATOM 544 C CA . LEU A 1 70 ? 28.156 -24.859 0.499 1 79.88 70 LEU A CA 1
ATOM 545 C C . LEU A 1 70 ? 28.359 -24.281 1.895 1 79.88 70 LEU A C 1
ATOM 547 O O . LEU A 1 70 ? 28.938 -23.203 2.045 1 79.88 70 LEU A O 1
ATOM 551 N N . ILE A 1 71 ? 27.875 -24.969 2.85 1 74.69 71 ILE A N 1
ATOM 552 C CA . ILE A 1 71 ? 28 -24.516 4.23 1 74.69 71 ILE A CA 1
ATOM 553 C C . ILE A 1 71 ? 29.469 -24.562 4.66 1 74.69 71 ILE A C 1
ATOM 555 O O . ILE A 1 71 ? 29.969 -23.609 5.27 1 74.69 71 ILE A O 1
ATOM 559 N N . ILE A 1 72 ? 30.094 -25.562 4.309 1 73.62 72 ILE A N 1
ATOM 560 C CA . ILE A 1 72 ? 31.5 -25.734 4.66 1 73.62 72 ILE A CA 1
ATOM 561 C C . ILE A 1 72 ? 32.344 -24.656 3.969 1 73.62 72 ILE A C 1
ATOM 563 O O . ILE A 1 72 ? 33.156 -24 4.605 1 73.62 72 ILE A O 1
ATOM 567 N N . LEU A 1 73 ? 32.062 -24.469 2.768 1 75.44 73 LEU A N 1
ATOM 568 C CA . LEU A 1 73 ? 32.812 -23.453 2.014 1 75.44 73 LEU A CA 1
ATOM 569 C C . LEU A 1 73 ? 32.5 -22.047 2.543 1 75.44 73 LEU A C 1
ATOM 571 O O . LEU A 1 73 ? 33.406 -21.188 2.568 1 75.44 73 LEU A O 1
ATOM 575 N N . GLY A 1 74 ? 31.281 -21.859 2.85 1 71.19 74 GLY A N 1
ATOM 576 C CA . GLY A 1 74 ? 30.922 -20.578 3.439 1 71.19 74 GLY A CA 1
ATOM 577 C C . GLY A 1 74 ? 31.641 -20.281 4.738 1 71.19 74 GLY A C 1
ATOM 578 O O . GLY A 1 74 ? 32.125 -19.172 4.945 1 71.19 74 GLY A O 1
ATOM 579 N N . HIS A 1 75 ? 31.766 -21.25 5.555 1 68.25 75 HIS A N 1
ATOM 580 C CA . HIS A 1 75 ? 32.469 -21.094 6.828 1 68.25 75 HIS A CA 1
ATOM 581 C C . HIS A 1 75 ? 33.969 -20.906 6.625 1 68.25 75 HIS A C 1
ATOM 583 O O . HIS A 1 75 ? 34.594 -20.141 7.344 1 68.25 75 HIS A O 1
ATOM 589 N N . VAL A 1 76 ? 34.406 -21.562 5.754 1 68.69 76 VAL A N 1
ATOM 590 C CA . VAL A 1 76 ? 35.812 -21.438 5.438 1 68.69 76 VAL A CA 1
ATOM 591 C C . VAL A 1 76 ? 36.094 -20.016 4.934 1 68.69 76 VAL A C 1
ATOM 593 O O . VAL A 1 76 ? 37.094 -19.406 5.332 1 68.69 76 VAL A O 1
ATOM 596 N N . HIS A 1 77 ? 35.25 -19.562 4.102 1 70.5 77 HIS A N 1
ATOM 597 C CA . HIS A 1 77 ? 35.406 -18.203 3.576 1 70.5 77 HIS A CA 1
ATOM 598 C C . HIS A 1 77 ? 35.281 -17.172 4.691 1 70.5 77 HIS A C 1
ATOM 600 O O . HIS A 1 77 ? 36.031 -16.203 4.715 1 70.5 77 HIS A O 1
ATOM 606 N N . ASP A 1 78 ? 34.281 -17.344 5.48 1 64.56 78 ASP A N 1
ATOM 607 C CA . ASP A 1 78 ? 34.125 -16.422 6.602 1 64.56 78 ASP A CA 1
ATOM 608 C C . ASP A 1 78 ? 35.344 -16.438 7.512 1 64.56 78 ASP A C 1
ATOM 610 O O . ASP A 1 78 ? 35.75 -15.391 8.016 1 64.56 78 ASP A O 1
ATOM 614 N N . PHE A 1 79 ? 35.844 -17.594 7.73 1 59.66 79 PHE A N 1
ATOM 615 C CA . PHE A 1 79 ? 37.031 -17.734 8.555 1 59.66 79 PHE A CA 1
ATOM 616 C C . PHE A 1 79 ? 38.219 -16.984 7.941 1 59.66 79 PHE A C 1
ATOM 618 O O . PHE A 1 79 ? 38.875 -16.219 8.625 1 59.66 79 PHE A O 1
ATOM 625 N N . PHE A 1 80 ? 38.25 -17.109 6.695 1 58.25 80 PHE A N 1
ATOM 626 C CA . PHE A 1 80 ? 39.375 -16.438 6.02 1 58.25 80 PHE A CA 1
ATOM 627 C C . PHE A 1 80 ? 39.062 -14.953 5.852 1 58.25 80 PHE A C 1
ATOM 629 O O . PHE A 1 80 ? 39.969 -14.117 5.914 1 58.25 80 PHE A O 1
ATOM 636 N N . GLY A 1 81 ? 37.812 -14.617 5.488 1 56.19 81 GLY A N 1
ATOM 637 C CA . GLY A 1 81 ? 37.406 -13.219 5.375 1 56.19 81 GLY A CA 1
ATOM 638 C C . GLY A 1 81 ? 37.594 -12.438 6.656 1 56.19 81 GLY A C 1
ATOM 639 O O . GLY A 1 81 ? 38.094 -11.312 6.633 1 56.19 81 GLY A O 1
ATOM 640 N N . LEU A 1 82 ? 37.188 -12.953 7.742 1 52.41 82 LEU A N 1
ATOM 641 C CA . LEU A 1 82 ? 37.375 -12.312 9.039 1 52.41 82 LEU A CA 1
ATOM 642 C C . LEU A 1 82 ? 38.844 -12.195 9.383 1 52.41 82 LEU A C 1
ATOM 644 O O . LEU A 1 82 ? 39.25 -11.242 10.047 1 52.41 82 LEU A O 1
ATOM 648 N N . MET A 1 83 ? 39.562 -13.094 8.867 1 49.38 83 MET A N 1
ATOM 649 C CA . MET A 1 83 ? 41 -13.078 9.156 1 49.38 83 MET A CA 1
ATOM 650 C C . MET A 1 83 ? 41.75 -12.094 8.25 1 49.38 83 MET A C 1
ATOM 652 O O . MET A 1 83 ? 42.656 -11.414 8.695 1 49.38 83 MET A O 1
ATOM 656 N N . PHE A 1 84 ? 41.219 -11.883 7.023 1 51.5 84 PHE A N 1
ATOM 657 C CA . PHE A 1 84 ? 42.062 -11.164 6.086 1 51.5 84 PHE A CA 1
ATOM 658 C C . PHE A 1 84 ? 41.344 -9.922 5.559 1 51.5 84 PHE A C 1
ATOM 660 O O . PHE A 1 84 ? 42 -9.039 4.969 1 51.5 84 PHE A O 1
ATOM 667 N N . GLN A 1 85 ? 40.031 -9.711 5.516 1 47.44 85 GLN A N 1
ATOM 668 C CA . GLN A 1 85 ? 39.406 -8.57 4.871 1 47.44 85 GLN A CA 1
ATOM 669 C C . GLN A 1 85 ? 38.344 -7.938 5.785 1 47.44 85 GLN A C 1
ATOM 671 O O . GLN A 1 85 ? 37.156 -7.926 5.453 1 47.44 85 GLN A O 1
ATOM 676 N N . LYS A 1 86 ? 38.75 -7.352 6.664 1 48.72 86 LYS A N 1
ATOM 677 C CA . LYS A 1 86 ? 37.938 -6.754 7.719 1 48.72 86 LYS A CA 1
ATOM 678 C C . LYS A 1 86 ? 37.062 -5.613 7.172 1 48.72 86 LYS A C 1
ATOM 680 O O . LYS A 1 86 ? 35.938 -5.402 7.629 1 48.72 86 LYS A O 1
ATOM 685 N N . GLU A 1 87 ? 37.438 -4.945 6.113 1 46.94 87 GLU A N 1
ATOM 686 C CA . GLU A 1 87 ? 36.812 -3.73 5.629 1 46.94 87 GLU A CA 1
ATOM 687 C C . GLU A 1 87 ? 35.5 -4.059 4.871 1 46.94 87 GLU A C 1
ATOM 689 O O . GLU A 1 87 ? 34.562 -3.271 4.879 1 46.94 87 GLU A O 1
ATOM 694 N N . LYS A 1 88 ? 35.469 -5.125 4.266 1 48.62 88 LYS A N 1
ATOM 695 C CA . LYS A 1 88 ? 34.344 -5.441 3.402 1 48.62 88 LYS A CA 1
ATOM 696 C C . LYS A 1 88 ? 33.156 -5.965 4.215 1 48.62 88 LYS A C 1
ATOM 698 O O . LYS A 1 88 ? 32.062 -6.156 3.68 1 48.62 88 LYS A O 1
ATOM 703 N N . HIS A 1 89 ? 33.469 -5.988 5.402 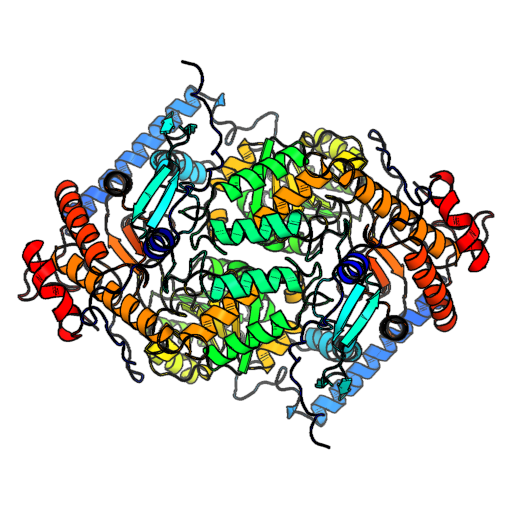1 43.66 89 HIS A N 1
ATOM 704 C CA . HIS A 1 89 ? 32.438 -6.551 6.258 1 43.66 89 HIS A CA 1
ATOM 705 C C . HIS A 1 89 ? 31.938 -5.523 7.273 1 43.66 89 HIS A C 1
ATOM 707 O O . HIS A 1 89 ? 31.734 -5.848 8.445 1 43.66 89 HIS A O 1
ATOM 713 N N . ARG A 1 90 ? 31.719 -4.34 6.805 1 42.75 90 ARG A N 1
ATOM 714 C CA . ARG A 1 90 ? 31.344 -3.203 7.637 1 42.75 90 ARG A CA 1
ATOM 715 C C . ARG A 1 90 ? 29.938 -3.391 8.211 1 42.75 90 ARG A C 1
ATOM 717 O O . ARG A 1 90 ? 29.625 -2.867 9.281 1 42.75 90 ARG A O 1
ATOM 724 N N . ASP A 1 91 ? 29.25 -4.273 7.566 1 46.41 91 ASP A N 1
ATOM 725 C CA . ASP A 1 91 ? 27.875 -4.488 7.984 1 46.41 91 ASP A CA 1
ATOM 726 C C . ASP A 1 91 ? 27.812 -5.395 9.211 1 46.41 91 ASP A C 1
ATOM 728 O O . ASP A 1 91 ? 26.797 -5.41 9.922 1 46.41 91 ASP A O 1
ATOM 732 N N . ILE A 1 92 ? 28.984 -6.102 9.461 1 44.12 92 ILE A N 1
ATOM 733 C CA . ILE A 1 92 ? 28.969 -7.078 10.539 1 44.12 92 ILE A CA 1
ATOM 734 C C . ILE A 1 92 ? 30.016 -6.711 11.594 1 44.12 92 ILE A C 1
ATOM 736 O O . ILE A 1 92 ? 30.094 -7.359 12.641 1 44.12 92 ILE A O 1
ATOM 740 N N . MET A 1 93 ? 30.75 -5.621 11.32 1 44.06 93 MET A N 1
ATOM 741 C CA . MET A 1 93 ? 31.781 -5.316 12.297 1 44.06 93 MET A CA 1
ATOM 742 C C . MET A 1 93 ? 31.406 -4.094 13.125 1 44.06 93 MET A C 1
ATOM 744 O O . MET A 1 93 ? 30.719 -3.191 12.641 1 44.06 93 MET A O 1
ATOM 748 N N . GLU A 1 94 ? 31.75 -4.133 14.383 1 45.81 94 GLU A N 1
ATOM 749 C CA . GLU A 1 94 ? 31.625 -2.99 15.281 1 45.81 94 GLU A CA 1
ATOM 750 C C . GLU A 1 94 ? 32.5 -1.824 14.828 1 45.81 94 GLU A C 1
ATOM 752 O O . GLU A 1 94 ? 33.688 -2.01 14.516 1 45.81 94 GLU A O 1
ATOM 757 N N . ARG A 1 95 ? 31.891 -0.775 14.273 1 45.03 95 ARG A N 1
ATOM 758 C CA . ARG A 1 95 ? 32.75 0.377 13.961 1 45.03 95 ARG A CA 1
ATOM 759 C C . ARG A 1 95 ? 32.469 1.531 14.914 1 45.03 95 ARG A C 1
ATOM 761 O O . ARG A 1 95 ? 31.312 1.979 15.047 1 45.03 95 ARG A O 1
ATOM 768 N N . ASP A 1 96 ? 33.469 2.086 15.297 1 43.5 96 ASP A N 1
ATOM 769 C CA . ASP A 1 96 ? 33.531 3.283 16.141 1 43.5 96 ASP A CA 1
ATOM 770 C C . ASP A 1 96 ? 32.5 3.197 17.266 1 43.5 96 ASP A C 1
ATOM 772 O O . ASP A 1 96 ? 31.812 4.172 17.562 1 43.5 96 ASP A O 1
ATOM 776 N N . GLY A 1 97 ? 32.312 1.958 17.812 1 45.03 97 GLY A N 1
ATOM 777 C CA . GLY A 1 97 ? 31.484 1.762 18.984 1 45.03 97 GLY A CA 1
ATOM 778 C C . GLY A 1 97 ? 30.016 1.526 18.656 1 45.03 97 GLY A C 1
ATOM 779 O O . GLY A 1 97 ? 29.188 1.416 19.547 1 45.03 97 GLY A O 1
ATOM 780 N N . LEU A 1 98 ? 29.672 1.55 17.422 1 45.84 98 LEU A N 1
ATOM 781 C CA . LEU A 1 98 ? 28.297 1.277 17.031 1 45.84 98 LEU A CA 1
ATOM 782 C C . LEU A 1 98 ? 28.109 -0.196 16.688 1 45.84 98 LEU A C 1
ATOM 784 O O . LEU A 1 98 ? 28.984 -0.814 16.094 1 45.84 98 LEU A O 1
ATOM 788 N N . ALA A 1 99 ? 27.219 -0.795 17.297 1 46.09 99 ALA A N 1
ATOM 789 C CA . ALA A 1 99 ? 26.875 -2.195 17.047 1 46.09 99 ALA A CA 1
ATOM 790 C C . ALA A 1 99 ? 26.594 -2.43 15.57 1 46.09 99 ALA A C 1
ATOM 792 O O . ALA A 1 99 ? 26.094 -1.537 14.875 1 46.09 99 ALA A O 1
ATOM 793 N N . PRO A 1 100 ? 27.047 -3.662 15.156 1 47.09 100 PRO A N 1
ATOM 794 C CA . PRO A 1 100 ? 26.781 -3.969 13.75 1 47.09 100 PRO A CA 1
ATOM 795 C C . PRO A 1 100 ? 25.297 -3.967 13.406 1 47.09 100 PRO A C 1
ATOM 797 O O . PRO A 1 100 ? 24.469 -4.301 14.258 1 47.09 100 PRO A O 1
ATOM 800 N N . TRP A 1 101 ? 24.953 -3.549 12.32 1 43.66 101 TRP A N 1
ATOM 801 C CA . TRP A 1 101 ? 23.578 -3.365 11.875 1 43.66 101 TRP A CA 1
ATOM 802 C C . TRP A 1 101 ? 22.875 -4.707 11.703 1 43.66 101 TRP A C 1
ATOM 804 O O . TRP A 1 101 ? 21.672 -4.82 11.945 1 43.66 101 TRP A O 1
ATOM 814 N N . PHE A 1 102 ? 23.672 -5.875 11.297 1 48.97 102 PHE A N 1
ATOM 815 C CA . PHE A 1 102 ? 23 -7.141 11.016 1 48.97 102 PHE A CA 1
ATOM 816 C C . PHE A 1 102 ? 23.656 -8.281 11.781 1 48.97 102 PHE A C 1
ATOM 818 O O . PHE A 1 102 ? 24.859 -8.234 12.062 1 48.97 102 PHE A O 1
ATOM 825 N N . SER A 1 103 ? 22.797 -9.359 12.195 1 48.38 103 SER A N 1
ATOM 826 C CA . SER A 1 103 ? 23.328 -10.523 12.898 1 48.38 103 SER A CA 1
ATOM 827 C C . SER A 1 103 ? 24.188 -11.391 11.984 1 48.38 103 SER A C 1
ATOM 829 O O . SER A 1 103 ? 23.969 -11.406 10.766 1 48.38 103 SER A O 1
ATOM 831 N N . LYS A 1 104 ? 25.172 -12.242 12.492 1 45.19 104 LYS A N 1
ATOM 832 C CA . LYS A 1 104 ? 26.188 -13.023 11.789 1 45.19 104 LYS A CA 1
ATOM 833 C C . LYS A 1 104 ? 25.547 -14.148 10.977 1 45.19 104 LYS A C 1
ATOM 835 O O . LYS A 1 104 ? 25.953 -14.406 9.844 1 45.19 104 LYS A O 1
ATOM 840 N N . PHE A 1 105 ? 24.516 -14.938 11.594 1 43.03 105 PHE A N 1
ATOM 841 C CA . PHE A 1 105 ? 23.953 -16.094 10.898 1 43.03 105 PHE A CA 1
ATOM 842 C C . PHE A 1 105 ? 23.094 -15.648 9.727 1 43.03 105 PHE A C 1
ATOM 844 O O . PHE A 1 105 ? 23.188 -16.203 8.625 1 43.03 105 PHE A O 1
ATOM 851 N N . GLU A 1 106 ? 22.219 -14.875 9.969 1 52.31 106 GLU A N 1
ATOM 852 C CA . GLU A 1 106 ? 21.359 -14.344 8.914 1 52.31 106 GLU A CA 1
ATOM 853 C C . GLU A 1 106 ? 22.188 -13.711 7.797 1 52.31 106 GLU A C 1
ATOM 855 O O . GLU A 1 106 ? 21.875 -13.875 6.613 1 52.31 106 GLU A O 1
ATOM 860 N N . SER A 1 107 ? 23.219 -13.344 8.297 1 58.59 107 SER A N 1
ATOM 861 C CA . SER A 1 107 ? 24.141 -12.688 7.367 1 58.59 107 SER A CA 1
ATOM 862 C C . SER A 1 107 ? 24.891 -13.711 6.523 1 58.59 107 SER A C 1
ATOM 864 O O . SER A 1 107 ? 25.203 -13.453 5.355 1 58.59 107 SER A O 1
ATOM 866 N N . PHE A 1 108 ? 25.016 -14.945 7.148 1 58.94 108 PHE A N 1
ATOM 867 C CA . PHE A 1 108 ? 25.766 -15.969 6.414 1 58.94 108 PHE A CA 1
ATOM 868 C C . PHE A 1 108 ? 25 -16.406 5.172 1 58.94 108 PHE A C 1
ATOM 870 O O . PHE A 1 108 ? 25.547 -16.422 4.07 1 58.94 108 PHE A O 1
ATOM 877 N N . PHE A 1 109 ? 23.719 -16.766 5.34 1 63.34 109 PHE A N 1
ATOM 878 C CA . PHE A 1 109 ? 22.922 -17.25 4.219 1 63.34 109 PHE A CA 1
ATOM 879 C C . PHE A 1 109 ? 22.781 -16.172 3.15 1 63.34 109 PHE A C 1
ATOM 881 O O . PHE A 1 109 ? 22.938 -16.453 1.958 1 63.34 109 PHE A O 1
ATOM 888 N N . VAL A 1 110 ? 22.641 -15.055 3.646 1 62.75 110 VAL A N 1
ATOM 889 C CA . VAL A 1 110 ? 22.422 -13.953 2.713 1 62.75 110 VAL A CA 1
ATOM 890 C C . VAL A 1 110 ? 23.719 -13.641 1.982 1 62.75 110 VAL A C 1
ATOM 892 O O . VAL A 1 110 ? 23.734 -13.477 0.759 1 62.75 110 VAL A O 1
ATOM 895 N N . ARG A 1 111 ? 24.703 -13.688 2.725 1 65.75 111 ARG A N 1
ATOM 896 C CA . ARG A 1 111 ? 25.984 -13.25 2.158 1 65.75 111 ARG A CA 1
ATOM 897 C C . ARG A 1 111 ? 26.609 -14.352 1.311 1 65.75 111 ARG A C 1
ATOM 899 O O . ARG A 1 111 ? 27.219 -14.07 0.278 1 65.75 111 ARG A O 1
ATOM 906 N N . ARG A 1 112 ? 26.297 -15.477 1.729 1 66.25 112 ARG A N 1
ATOM 907 C CA . ARG A 1 112 ? 27.094 -16.516 1.1 1 66.25 112 ARG A CA 1
ATOM 908 C C . ARG A 1 112 ? 26.266 -17.344 0.122 1 66.25 112 ARG A C 1
ATOM 910 O O . ARG A 1 112 ? 26.797 -17.984 -0.781 1 66.25 112 ARG A O 1
ATOM 917 N N . MET A 1 113 ? 25.109 -17.297 0.277 1 73.81 113 MET A N 1
ATOM 918 C CA . MET A 1 113 ? 24.281 -18.078 -0.623 1 73.81 113 MET A CA 1
ATOM 919 C C . MET A 1 113 ? 23.469 -17.188 -1.549 1 73.81 113 MET A C 1
ATOM 921 O O . MET A 1 113 ? 23.609 -17.25 -2.77 1 73.81 113 MET A O 1
ATOM 925 N N . LYS A 1 114 ? 22.797 -16.266 -1.016 1 72.75 114 LYS A N 1
ATOM 926 C CA . LYS A 1 114 ? 21.922 -15.438 -1.833 1 72.75 114 LYS A CA 1
ATOM 927 C C . LYS A 1 114 ? 22.734 -14.5 -2.723 1 72.75 114 LYS A C 1
ATOM 929 O O . LYS A 1 114 ? 22.406 -14.32 -3.898 1 72.75 114 LYS A O 1
ATOM 934 N N . GLN A 1 115 ? 23.734 -13.992 -2.182 1 76.06 115 GLN A N 1
ATOM 935 C CA . GLN A 1 115 ? 24.516 -13.031 -2.941 1 76.06 115 GLN A CA 1
ATOM 936 C C . GLN A 1 115 ? 25.125 -13.68 -4.188 1 76.06 115 GLN A C 1
ATOM 938 O O . GLN A 1 115 ? 25.234 -13.039 -5.23 1 76.06 115 GLN A O 1
ATOM 943 N N . ARG A 1 116 ? 25.422 -14.898 -4.109 1 78.31 116 ARG A N 1
ATOM 944 C CA . ARG A 1 116 ? 26.094 -15.586 -5.207 1 78.31 116 ARG A CA 1
ATOM 945 C C . ARG A 1 116 ? 25.141 -15.82 -6.371 1 78.31 116 ARG A C 1
ATOM 947 O O . ARG A 1 116 ? 25.578 -16.016 -7.512 1 78.31 116 ARG A O 1
ATOM 954 N N . ILE A 1 117 ? 23.906 -15.789 -6.074 1 83.62 117 ILE A N 1
ATOM 955 C CA . ILE A 1 117 ? 22.953 -16.031 -7.152 1 83.62 117 ILE A CA 1
ATOM 956 C C . ILE A 1 117 ? 22.031 -14.828 -7.297 1 83.62 117 ILE A C 1
ATOM 958 O O . ILE A 1 117 ? 20.891 -14.969 -7.762 1 83.62 117 ILE A O 1
ATOM 962 N N . ASP A 1 118 ? 22.484 -13.703 -6.918 1 82.5 118 ASP A N 1
ATOM 963 C CA . ASP A 1 118 ? 21.656 -12.5 -6.898 1 82.5 118 ASP A CA 1
ATOM 964 C C . ASP A 1 118 ? 21.297 -12.062 -8.32 1 82.5 118 ASP A C 1
ATOM 966 O O . ASP A 1 118 ? 20.312 -11.344 -8.516 1 82.5 118 ASP A O 1
ATOM 970 N N . ASP A 1 119 ? 22.062 -12.43 -9.234 1 85.25 119 ASP A N 1
ATOM 971 C CA . ASP A 1 119 ? 21.781 -12.078 -10.625 1 85.25 119 ASP A CA 1
ATOM 972 C C . ASP A 1 119 ? 20.484 -12.75 -11.102 1 85.25 119 ASP A C 1
ATOM 974 O O . ASP A 1 119 ? 19.891 -12.32 -12.094 1 85.25 119 ASP A O 1
ATOM 978 N N . CYS A 1 120 ? 20.078 -13.82 -10.406 1 87.44 120 CYS A N 1
ATOM 979 C CA . CYS A 1 120 ? 18.859 -14.547 -10.789 1 87.44 120 CYS A CA 1
ATOM 980 C C . CYS A 1 120 ? 17.625 -13.906 -10.172 1 87.44 120 CYS A C 1
ATOM 982 O O . CYS A 1 120 ? 16.5 -14.305 -10.469 1 87.44 120 CYS A O 1
ATOM 984 N N . PHE A 1 121 ? 17.891 -12.898 -9.414 1 83.19 121 PHE A N 1
ATOM 985 C CA . PHE A 1 121 ? 16.781 -12.258 -8.711 1 83.19 121 PHE A CA 1
ATOM 986 C C . PHE A 1 121 ? 16.703 -10.773 -9.055 1 83.19 121 PHE A C 1
ATOM 988 O O . PHE A 1 121 ? 17.688 -10.188 -9.523 1 83.19 121 PHE A O 1
ATOM 995 N N . SER A 1 122 ? 15.594 -10.227 -8.906 1 81.56 122 SER A N 1
ATOM 996 C CA . SER A 1 122 ? 15.359 -8.789 -8.969 1 81.56 122 SER A CA 1
ATOM 997 C C . SER A 1 122 ? 15.906 -8.195 -10.258 1 81.56 122 SER A C 1
ATOM 999 O O . SER A 1 122 ? 16.594 -7.168 -10.234 1 81.56 122 SER A O 1
ATOM 1001 N N . ARG A 1 123 ? 15.773 -8.891 -11.273 1 86.81 123 ARG A N 1
ATOM 1002 C CA . ARG A 1 123 ? 16.188 -8.328 -12.555 1 86.81 123 ARG A CA 1
ATOM 1003 C C . ARG A 1 123 ? 15.281 -7.172 -12.961 1 86.81 123 ARG A C 1
ATOM 1005 O O . ARG A 1 123 ? 14.062 -7.328 -13.039 1 86.81 123 ARG A O 1
ATOM 1012 N N . PRO A 1 124 ? 15.906 -6.043 -13.18 1 88.38 124 PRO A N 1
ATOM 1013 C CA . PRO A 1 124 ? 15.062 -4.914 -13.594 1 88.38 124 PRO A CA 1
ATOM 1014 C C . PRO A 1 124 ? 14.43 -5.113 -14.969 1 88.38 124 PRO A C 1
ATOM 1016 O O . PRO A 1 124 ? 15.055 -5.699 -15.859 1 88.38 124 PRO A O 1
ATOM 1019 N N . THR A 1 125 ? 13.266 -4.664 -15.141 1 91.94 125 THR A N 1
ATOM 1020 C CA . THR A 1 125 ? 12.516 -4.789 -16.391 1 91.94 125 THR A CA 1
ATOM 1021 C C . THR A 1 125 ? 12.039 -3.422 -16.859 1 91.94 125 THR A C 1
ATOM 1023 O O . THR A 1 125 ? 12.242 -2.412 -16.188 1 91.94 125 THR A O 1
ATOM 1026 N N . THR A 1 126 ? 11.523 -3.318 -18.047 1 90.94 126 THR A N 1
ATOM 1027 C CA . THR A 1 126 ? 10.914 -2.102 -18.578 1 90.94 126 THR A CA 1
ATOM 1028 C C . THR A 1 126 ? 9.695 -2.436 -19.438 1 90.94 126 THR A C 1
ATOM 1030 O O . THR A 1 126 ? 9.586 -3.549 -19.953 1 90.94 126 THR A O 1
ATOM 1033 N N . GLY A 1 127 ? 8.781 -1.508 -19.422 1 89.62 127 GLY A N 1
ATOM 1034 C CA . GLY A 1 127 ? 7.59 -1.708 -20.234 1 89.62 127 GLY A CA 1
ATOM 1035 C C . GLY A 1 127 ? 6.539 -2.561 -19.547 1 89.62 127 GLY A C 1
ATOM 1036 O O . GLY A 1 127 ? 6.516 -2.654 -18.312 1 89.62 127 GLY A O 1
ATOM 1037 N N . VAL A 1 128 ? 5.609 -3.125 -20.406 1 90.5 128 VAL A N 1
ATOM 1038 C CA . VAL A 1 128 ? 4.465 -3.887 -19.922 1 90.5 128 VAL A CA 1
ATOM 1039 C C . VAL A 1 128 ? 4.852 -5.355 -19.75 1 90.5 128 VAL A C 1
ATOM 1041 O O . VAL A 1 128 ? 5.387 -5.969 -20.672 1 90.5 128 VAL A O 1
ATOM 1044 N N . PRO A 1 129 ? 4.637 -5.883 -18.562 1 92.94 129 PRO A N 1
ATOM 1045 C CA . PRO A 1 129 ? 4.883 -7.316 -18.391 1 92.94 129 PRO A CA 1
ATOM 1046 C C . PRO A 1 129 ? 3.729 -8.18 -18.891 1 92.94 129 PRO A C 1
ATOM 1048 O O . PRO A 1 129 ? 3.041 -8.82 -18.094 1 92.94 129 PRO A O 1
ATOM 1051 N N . GLY A 1 130 ? 3.561 -8.242 -20.203 1 94.38 130 GLY A N 1
ATOM 1052 C CA . GLY A 1 130 ? 2.484 -9 -20.828 1 94.38 130 GLY A CA 1
ATOM 1053 C C . GLY A 1 130 ? 2.906 -10.391 -21.25 1 94.38 130 GLY A C 1
ATOM 1054 O O . GLY A 1 130 ? 3.504 -11.133 -20.453 1 94.38 130 GLY A O 1
ATOM 1055 N N . ARG A 1 131 ? 2.529 -10.766 -22.516 1 96.44 131 ARG A N 1
ATOM 1056 C CA . ARG A 1 131 ? 2.973 -12.016 -23.125 1 96.44 131 ARG A CA 1
ATOM 1057 C C . ARG A 1 131 ? 4.496 -12.117 -23.109 1 96.44 131 ARG A C 1
ATOM 1059 O O . ARG A 1 131 ? 5.055 -13.164 -22.781 1 96.44 131 ARG A O 1
ATOM 1066 N N . PHE A 1 132 ? 5.016 -11.039 -23.406 1 95.38 132 PHE A N 1
ATOM 1067 C CA . PHE A 1 132 ? 6.465 -10.867 -23.312 1 95.38 132 PHE A CA 1
ATOM 1068 C C . PHE A 1 132 ? 6.82 -9.805 -22.281 1 95.38 132 PHE A C 1
ATOM 1070 O O . PHE A 1 132 ? 5.996 -8.945 -21.969 1 95.38 132 PHE A O 1
ATOM 1077 N N . ILE A 1 133 ? 7.984 -9.961 -21.734 1 93.88 133 ILE A N 1
ATOM 1078 C CA . ILE A 1 133 ? 8.516 -8.984 -20.781 1 93.88 133 ILE A CA 1
ATOM 1079 C C . ILE A 1 133 ? 9.914 -8.555 -21.219 1 93.88 133 ILE A C 1
ATOM 1081 O O . ILE A 1 133 ? 10.703 -9.375 -21.688 1 93.88 133 ILE A O 1
ATOM 1085 N N . ARG A 1 134 ? 10.211 -7.293 -21.141 1 92.62 134 ARG A N 1
ATOM 1086 C CA . ARG A 1 134 ? 11.516 -6.766 -21.516 1 92.62 134 ARG A CA 1
ATOM 1087 C C . ARG A 1 134 ? 12.43 -6.652 -20.297 1 92.62 134 ARG A C 1
ATOM 1089 O O . ARG A 1 134 ? 12.25 -5.77 -19.469 1 92.62 134 ARG A O 1
ATOM 1096 N N . CYS A 1 135 ? 13.477 -7.484 -20.281 1 92.81 135 CYS A N 1
ATOM 1097 C CA . CYS A 1 135 ? 14.453 -7.484 -19.188 1 92.81 135 CYS A CA 1
ATOM 1098 C C . CYS A 1 135 ? 15.633 -6.578 -19.5 1 92.81 135 CYS A C 1
ATOM 1100 O O . CYS A 1 135 ? 16.125 -6.57 -20.641 1 92.81 135 CYS A O 1
ATOM 1102 N N . ILE A 1 136 ? 16.047 -5.801 -18.562 1 91.5 136 ILE A N 1
ATOM 1103 C CA . ILE A 1 136 ? 17.234 -4.984 -18.734 1 91.5 136 ILE A CA 1
ATOM 1104 C C . ILE A 1 136 ? 18.484 -5.836 -18.5 1 91.5 136 ILE A C 1
ATOM 1106 O O . ILE A 1 136 ? 18.625 -6.449 -17.438 1 91.5 136 ILE A O 1
ATOM 1110 N N . ASP A 1 137 ? 19.328 -5.824 -19.469 1 90.12 137 ASP A N 1
ATOM 1111 C CA . ASP A 1 137 ? 20.516 -6.66 -19.391 1 90.12 137 ASP A CA 1
ATOM 1112 C C . ASP A 1 137 ? 21.5 -6.125 -18.344 1 90.12 137 ASP A C 1
ATOM 1114 O O . ASP A 1 137 ? 21.641 -4.91 -18.188 1 90.12 137 ASP A O 1
ATOM 1118 N N . ARG A 1 138 ? 22.078 -7.055 -17.609 1 90.25 138 ARG A N 1
ATOM 1119 C CA . ARG A 1 138 ? 23.078 -6.672 -16.625 1 90.25 138 ARG A CA 1
ATOM 1120 C C . ARG A 1 138 ? 24.234 -7.66 -16.609 1 90.25 138 ARG A C 1
ATOM 1122 O O . ARG A 1 138 ? 24.094 -8.812 -17.016 1 90.25 138 ARG A O 1
ATOM 1129 N N . ILE A 1 139 ? 25.391 -7.145 -16.25 1 87.69 139 ILE A N 1
ATOM 1130 C CA . ILE A 1 139 ? 26.594 -7.953 -16.109 1 87.69 139 ILE A CA 1
ATOM 1131 C C . ILE A 1 139 ? 27.031 -7.984 -14.641 1 87.69 139 ILE A C 1
ATOM 1133 O O . ILE A 1 139 ? 27.188 -6.938 -14.016 1 87.69 139 ILE A O 1
ATOM 1137 N N . ALA A 1 140 ? 27.094 -9.195 -14.133 1 87.88 140 ALA A N 1
ATOM 1138 C CA . ALA A 1 140 ? 27.484 -9.367 -12.734 1 87.88 140 ALA A CA 1
ATOM 1139 C C . ALA A 1 140 ? 29 -9.32 -12.578 1 87.88 140 ALA A C 1
ATOM 1141 O O . ALA A 1 140 ? 29.734 -9.867 -13.406 1 87.88 140 ALA A O 1
ATOM 1142 N N . HIS A 1 141 ? 29.422 -8.57 -11.469 1 84.44 141 HIS A N 1
ATOM 1143 C CA . HIS A 1 141 ? 30.844 -8.492 -11.148 1 84.44 141 HIS A CA 1
ATOM 1144 C C . HIS A 1 141 ? 31.109 -8.945 -9.719 1 84.44 141 HIS A C 1
ATOM 1146 O O . HIS A 1 141 ? 30.25 -8.812 -8.852 1 84.44 141 HIS A O 1
ATOM 1152 N N . SER A 1 142 ? 32.25 -9.5 -9.484 1 80.06 142 SER A N 1
ATOM 1153 C CA . SER A 1 142 ? 32.75 -9.875 -8.148 1 80.06 142 SER A CA 1
ATOM 1154 C C . SER A 1 142 ? 31.703 -10.719 -7.414 1 80.06 142 SER A C 1
ATOM 1156 O O . SER A 1 142 ? 31.297 -10.383 -6.297 1 80.06 142 SER A O 1
ATOM 1158 N N . LEU A 1 143 ? 31.297 -11.758 -8.031 1 79.06 143 LEU A N 1
ATOM 1159 C CA . LEU A 1 143 ? 30.328 -12.68 -7.457 1 79.06 143 LEU A CA 1
ATOM 1160 C C . LEU A 1 143 ? 29.047 -11.938 -7.059 1 79.06 143 LEU A C 1
ATOM 1162 O O . LEU A 1 143 ? 28.578 -12.062 -5.922 1 79.06 143 LEU A O 1
ATOM 1166 N N . ASN A 1 144 ? 28.562 -11 -7.918 1 78.12 144 ASN A N 1
ATOM 1167 C CA . ASN A 1 144 ? 27.297 -10.289 -7.812 1 78.12 144 ASN A CA 1
ATOM 1168 C C . ASN A 1 144 ? 27.359 -9.195 -6.75 1 78.12 144 ASN A C 1
ATOM 1170 O O . ASN A 1 144 ? 26.328 -8.859 -6.145 1 78.12 144 ASN A O 1
ATOM 1174 N N . GLU A 1 145 ? 28.531 -8.734 -6.484 1 76.44 145 GLU A N 1
ATOM 1175 C CA . GLU A 1 145 ? 28.656 -7.609 -5.566 1 76.44 145 GLU A CA 1
ATOM 1176 C C . GLU A 1 145 ? 28.078 -6.336 -6.176 1 76.44 145 GLU A C 1
ATOM 1178 O O . GLU A 1 145 ? 27.5 -5.504 -5.461 1 76.44 145 GLU A O 1
ATOM 1183 N N . TYR A 1 146 ? 28.312 -6.273 -7.43 1 80.5 146 TYR A N 1
ATOM 1184 C CA . TYR A 1 146 ? 27.703 -5.152 -8.133 1 80.5 146 TYR A CA 1
ATOM 1185 C C . TYR A 1 146 ? 27.406 -5.516 -9.578 1 80.5 146 TYR A C 1
ATOM 1187 O O . TYR A 1 146 ? 27.938 -6.492 -10.102 1 80.5 146 TYR A O 1
ATOM 1195 N N . PHE A 1 147 ? 26.531 -4.793 -10.188 1 86.38 147 PHE A N 1
ATOM 1196 C CA . PHE A 1 147 ? 26.109 -5.027 -11.57 1 86.38 147 PHE A CA 1
ATOM 1197 C C . PHE A 1 147 ? 26.422 -3.812 -12.438 1 86.38 147 PHE A C 1
ATOM 1199 O O . PHE A 1 147 ? 26.422 -2.68 -11.953 1 86.38 147 PHE A O 1
ATOM 1206 N N . THR A 1 148 ? 26.828 -4.039 -13.602 1 88.31 148 THR A N 1
ATOM 1207 C CA . THR A 1 148 ? 26.891 -2.992 -14.617 1 88.31 148 THR A CA 1
ATOM 1208 C C . THR A 1 148 ? 25.844 -3.213 -15.695 1 88.31 148 THR A C 1
ATOM 1210 O O . THR A 1 148 ? 25.422 -4.348 -15.938 1 88.31 148 THR A O 1
ATOM 1213 N N . PHE A 1 149 ? 25.406 -2.199 -16.266 1 88.94 149 PHE A N 1
ATOM 1214 C CA . PHE A 1 149 ? 24.328 -2.229 -17.25 1 88.94 149 PHE A CA 1
ATOM 1215 C C . PHE A 1 149 ? 24.797 -1.705 -18.594 1 88.94 149 PHE A C 1
ATOM 1217 O O . PHE A 1 149 ? 25.094 -0.518 -18.734 1 88.94 149 PHE A O 1
ATOM 1224 N N . PRO A 1 150 ? 24.859 -2.484 -19.625 1 86.56 150 PRO A N 1
ATOM 1225 C CA . PRO A 1 150 ? 25.328 -2.066 -20.953 1 86.56 150 PRO A CA 1
ATOM 1226 C C . PRO A 1 150 ? 24.312 -1.184 -21.688 1 86.56 150 PRO A C 1
ATOM 1228 O O . PRO A 1 150 ? 24.641 -0.608 -22.734 1 86.56 150 PRO A O 1
ATOM 1231 N N . GLY A 1 151 ? 23.062 -1.128 -21.141 1 83.5 151 GLY A N 1
ATOM 1232 C CA . GLY A 1 151 ? 22.062 -0.285 -21.781 1 83.5 151 GLY A CA 1
ATOM 1233 C C . GLY A 1 151 ? 21.172 -1.039 -22.75 1 83.5 151 GLY A C 1
ATOM 1234 O O . GLY A 1 151 ? 20.312 -0.448 -23.391 1 83.5 151 GLY A O 1
ATOM 1235 N N . THR A 1 152 ? 21.359 -2.311 -22.844 1 87.94 152 THR A N 1
ATOM 1236 C CA . THR A 1 152 ? 20.547 -3.129 -23.734 1 87.94 152 THR A CA 1
ATOM 1237 C C . THR A 1 152 ? 19.438 -3.844 -22.969 1 87.94 152 THR A C 1
ATOM 1239 O O . THR A 1 152 ? 19.453 -3.887 -21.734 1 87.94 152 THR A O 1
ATOM 1242 N N . THR A 1 153 ? 18.422 -4.289 -23.719 1 91.62 153 THR A N 1
ATOM 1243 C CA . THR A 1 153 ? 17.312 -5.031 -23.141 1 91.62 153 THR A CA 1
ATOM 1244 C C . THR A 1 153 ? 17.094 -6.34 -23.891 1 91.62 153 THR A C 1
ATOM 1246 O O . THR A 1 153 ? 17.531 -6.492 -25.031 1 91.62 153 THR A O 1
ATOM 1249 N N . SER A 1 154 ? 16.516 -7.273 -23.297 1 91.25 154 SER A N 1
ATOM 1250 C CA . SER A 1 154 ? 16.125 -8.547 -23.891 1 91.25 154 SER A CA 1
ATOM 1251 C C . SER A 1 154 ? 14.633 -8.805 -23.734 1 91.25 154 SER A C 1
ATOM 1253 O O . SER A 1 154 ? 14.102 -8.75 -22.625 1 91.25 154 SER A O 1
ATOM 1255 N N . MET A 1 155 ? 14.016 -9.047 -24.859 1 93.06 155 MET A N 1
ATOM 1256 C CA . MET A 1 155 ? 12.609 -9.453 -24.828 1 93.06 155 MET A CA 1
ATOM 1257 C C . MET A 1 155 ? 12.484 -10.938 -24.531 1 93.06 155 MET A C 1
ATOM 1259 O O . MET A 1 155 ? 13.055 -11.773 -25.234 1 93.06 155 MET A O 1
ATOM 1263 N N . CYS A 1 156 ? 11.758 -11.25 -23.5 1 96.12 156 CYS A N 1
ATOM 1264 C CA . CYS A 1 156 ? 11.625 -12.641 -23.062 1 96.12 156 CYS A CA 1
ATOM 1265 C C . CYS A 1 156 ? 10.164 -13.055 -22.984 1 96.12 156 CYS A C 1
ATOM 1267 O O . CYS A 1 156 ? 9.305 -12.234 -22.656 1 96.12 156 CYS A O 1
ATOM 1269 N N . LEU A 1 157 ? 9.914 -14.367 -23.328 1 97.19 157 LEU A N 1
ATOM 1270 C CA . LEU A 1 157 ? 8.609 -14.938 -23 1 97.19 157 LEU A CA 1
ATOM 1271 C C . LEU A 1 157 ? 8.352 -14.883 -21.5 1 97.19 157 LEU A C 1
ATOM 1273 O O . LEU A 1 157 ? 9.195 -15.312 -20.719 1 97.19 157 LEU A O 1
ATOM 1277 N N . ASN A 1 158 ? 7.168 -14.359 -21.125 1 96.44 158 ASN A N 1
ATOM 1278 C CA . ASN A 1 158 ? 6.973 -13.992 -19.734 1 96.44 158 ASN A CA 1
ATOM 1279 C C . ASN A 1 158 ? 6.273 -15.102 -18.953 1 96.44 158 ASN A C 1
ATOM 1281 O O . ASN A 1 158 ? 5.07 -15.32 -19.125 1 96.44 158 ASN A O 1
ATOM 1285 N N . LEU A 1 159 ? 6.949 -15.805 -18.078 1 96.81 159 LEU A N 1
ATOM 1286 C CA . LEU A 1 159 ? 6.395 -16.766 -17.141 1 96.81 159 LEU A CA 1
ATOM 1287 C C . LEU A 1 159 ? 6.801 -16.422 -15.711 1 96.81 159 LEU A C 1
ATOM 1289 O O . LEU A 1 159 ? 6.883 -17.297 -14.852 1 96.81 159 LEU A O 1
ATOM 1293 N N . SER A 1 160 ? 7.082 -15.141 -15.547 1 93.81 160 SER A N 1
ATOM 1294 C CA . SER A 1 160 ? 7.633 -14.703 -14.273 1 93.81 160 SER A CA 1
ATOM 1295 C C . SER A 1 160 ? 6.66 -13.781 -13.539 1 93.81 160 SER A C 1
ATOM 1297 O O . SER A 1 160 ? 6.887 -13.43 -12.375 1 93.81 160 SER A O 1
ATOM 1299 N N . SER A 1 161 ? 5.609 -13.367 -14.156 1 92.12 161 SER A N 1
ATOM 1300 C CA . SER A 1 161 ? 4.676 -12.406 -13.586 1 92.12 161 SER A CA 1
ATOM 1301 C C . SER A 1 161 ? 3.326 -13.055 -13.289 1 92.12 161 SER A C 1
ATOM 1303 O O . SER A 1 161 ? 2.871 -13.922 -14.039 1 92.12 161 SER A O 1
ATOM 1305 N N . TYR A 1 162 ? 2.676 -12.523 -12.227 1 91.62 162 TYR A N 1
ATOM 1306 C CA . TYR A 1 162 ? 1.34 -13.008 -11.883 1 91.62 162 TYR A CA 1
ATOM 1307 C C . TYR A 1 162 ? 0.277 -12.289 -12.711 1 91.62 162 TYR A C 1
ATOM 1309 O O . TYR A 1 162 ? -0.714 -11.797 -12.164 1 91.62 162 TYR A O 1
ATOM 1317 N N . ASN A 1 163 ? 0.454 -12.188 -13.961 1 93.25 163 ASN A N 1
ATOM 1318 C CA . ASN A 1 163 ? -0.494 -11.578 -14.883 1 93.25 163 ASN A CA 1
ATOM 1319 C C . ASN A 1 163 ? -1.511 -12.594 -15.398 1 93.25 163 ASN A C 1
ATOM 1321 O O . ASN A 1 163 ? -1.679 -12.742 -16.609 1 93.25 163 ASN A O 1
ATOM 1325 N N . TYR A 1 164 ? -2.27 -13.164 -14.531 1 96.12 164 TYR A N 1
ATOM 1326 C CA . TYR A 1 164 ? -3.049 -14.367 -14.812 1 96.12 164 TYR A CA 1
ATOM 1327 C C . TYR A 1 164 ? -3.99 -14.141 -15.984 1 96.12 164 TYR A C 1
ATOM 1329 O O . TYR A 1 164 ? -3.963 -14.898 -16.969 1 96.12 164 TYR A O 1
ATOM 1337 N N . LEU A 1 165 ? -4.758 -13.094 -15.945 1 96.5 165 LEU A N 1
ATOM 1338 C CA . LEU A 1 165 ? -5.766 -12.914 -16.984 1 96.5 165 LEU A CA 1
ATOM 1339 C C . LEU A 1 165 ? -5.254 -12.008 -18.094 1 96.5 165 LEU A C 1
ATOM 1341 O O . LEU A 1 165 ? -5.996 -11.672 -19.016 1 96.5 165 LEU A O 1
ATOM 1345 N N . GLY A 1 166 ? -4.043 -11.547 -17.984 1 95.88 166 GLY A N 1
ATOM 1346 C CA . GLY A 1 166 ? -3.404 -10.797 -19.062 1 95.88 166 GLY A CA 1
ATOM 1347 C C . GLY A 1 166 ? -3.854 -9.352 -19.125 1 95.88 166 GLY A C 1
ATOM 1348 O O . GLY A 1 166 ? -3.871 -8.75 -20.203 1 95.88 166 GLY A O 1
ATOM 1349 N N . PHE A 1 167 ? -4.211 -8.812 -18.062 1 94.62 167 PHE A N 1
ATOM 1350 C CA . PHE A 1 167 ? -4.695 -7.438 -18.062 1 94.62 167 PHE A CA 1
ATOM 1351 C C . PHE A 1 167 ? -3.535 -6.457 -18 1 94.62 167 PHE A C 1
ATOM 1353 O O . PHE A 1 167 ? -3.742 -5.238 -18 1 94.62 167 PHE A O 1
ATOM 1360 N N . ALA A 1 168 ? -2.367 -6.945 -17.922 1 90.38 168 ALA A N 1
ATOM 1361 C CA . ALA A 1 168 ? -1.22 -6.059 -18.109 1 90.38 168 ALA A CA 1
ATOM 1362 C C . ALA A 1 168 ? -1.116 -5.594 -19.547 1 90.38 168 ALA A C 1
ATOM 1364 O O . ALA A 1 168 ? -0.509 -6.273 -20.391 1 90.38 168 ALA A O 1
ATOM 1365 N N . GLN A 1 169 ? -1.68 -4.555 -19.859 1 91.69 169 GLN A N 1
ATOM 1366 C CA . GLN A 1 169 ? -1.72 -3.998 -21.203 1 91.69 169 GLN A CA 1
ATOM 1367 C C . GLN A 1 169 ? -1.644 -2.475 -21.172 1 91.69 169 GLN A C 1
ATOM 1369 O O . GLN A 1 169 ? -2.156 -1.841 -20.25 1 91.69 169 GLN A O 1
ATOM 1374 N N . SER A 1 170 ? -1.014 -1.942 -22.141 1 91 170 SER A N 1
ATOM 1375 C CA . SER A 1 170 ? -0.86 -0.493 -22.219 1 91 170 SER A CA 1
ATOM 1376 C C . SER A 1 170 ? -1.863 0.117 -23.188 1 91 170 SER A C 1
ATOM 1378 O O . SER A 1 170 ? -1.864 1.33 -23.406 1 91 170 SER A O 1
ATOM 1380 N N . GLU A 1 171 ? -2.615 -0.716 -23.766 1 91.12 171 GLU A N 1
ATOM 1381 C CA . GLU A 1 171 ? -3.688 -0.294 -24.656 1 91.12 171 GLU A CA 1
ATOM 1382 C C . GLU A 1 171 ? -4.969 -1.081 -24.391 1 91.12 171 GLU A C 1
ATOM 1384 O O . GLU A 1 171 ? -4.926 -2.168 -23.812 1 91.12 171 GLU A O 1
ATOM 1389 N N . GLY A 1 172 ? -6.109 -0.522 -24.812 1 92.56 172 GLY A N 1
ATOM 1390 C CA . GLY A 1 172 ? -7.379 -1.209 -24.641 1 92.56 172 GLY A CA 1
ATOM 1391 C C . GLY A 1 172 ? -8.312 -0.506 -23.672 1 92.56 172 GLY A C 1
ATOM 1392 O O . GLY A 1 172 ? -8.008 0.585 -23.188 1 92.56 172 GLY A O 1
ATOM 1393 N N . LEU A 1 173 ? -9.398 -1.156 -23.375 1 94.5 173 LEU A N 1
ATOM 1394 C CA . LEU A 1 173 ? -10.484 -0.538 -22.625 1 94.5 173 LEU A CA 1
ATOM 1395 C C . LEU A 1 173 ? -10.062 -0.239 -21.188 1 94.5 173 LEU A C 1
ATOM 1397 O O . LEU A 1 173 ? -10.461 0.78 -20.625 1 94.5 173 LEU A O 1
ATOM 1401 N N . CYS A 1 174 ? -9.305 -1.161 -20.562 1 95.69 174 CYS A N 1
ATOM 1402 C CA . CYS A 1 174 ? -8.852 -0.926 -19.203 1 95.69 174 CYS A CA 1
ATOM 1403 C C . CYS A 1 174 ? -7.895 0.261 -19.141 1 95.69 174 CYS A C 1
ATOM 1405 O O . CYS A 1 174 ? -7.977 1.086 -18.234 1 95.69 174 CYS A O 1
ATOM 1407 N N . THR A 1 175 ? -6.969 0.314 -20.109 1 95.12 175 THR A N 1
ATOM 1408 C CA . THR A 1 175 ? -6.027 1.427 -20.188 1 95.12 175 THR A CA 1
ATOM 1409 C C . THR A 1 175 ? -6.766 2.744 -20.391 1 95.12 175 THR A C 1
ATOM 1411 O O . THR A 1 175 ? -6.445 3.752 -19.766 1 95.12 175 THR A O 1
ATOM 1414 N N . ASP A 1 176 ? -7.738 2.732 -21.281 1 96.19 176 ASP A N 1
ATOM 1415 C CA . ASP A 1 176 ? -8.531 3.928 -21.547 1 96.19 176 ASP A CA 1
ATOM 1416 C C . ASP A 1 176 ? -9.25 4.395 -20.281 1 96.19 176 ASP A C 1
ATOM 1418 O O . ASP A 1 176 ? -9.312 5.598 -20 1 96.19 176 ASP A O 1
ATOM 1422 N N . ALA A 1 177 ? -9.82 3.457 -19.562 1 96.25 177 ALA A N 1
ATOM 1423 C CA . ALA A 1 177 ? -10.508 3.793 -18.328 1 96.25 177 ALA A CA 1
ATOM 1424 C C . ALA A 1 177 ? -9.547 4.426 -17.312 1 96.25 177 ALA A C 1
ATOM 1426 O O . ALA A 1 177 ? -9.906 5.371 -16.625 1 96.25 177 ALA A O 1
ATOM 1427 N N . ALA A 1 178 ? -8.359 3.863 -17.219 1 95.56 178 ALA A N 1
ATOM 1428 C CA . ALA A 1 178 ? -7.352 4.395 -16.312 1 95.56 178 ALA A CA 1
ATOM 1429 C C . ALA A 1 178 ? -6.957 5.816 -16.688 1 95.56 178 ALA A C 1
ATOM 1431 O O . ALA A 1 178 ? -6.863 6.699 -15.836 1 95.56 178 ALA A O 1
ATOM 1432 N N . VAL A 1 179 ? -6.699 6.055 -17.969 1 95.62 179 VAL A N 1
ATOM 1433 C CA . VAL A 1 179 ? -6.309 7.367 -18.469 1 95.62 179 VAL A CA 1
ATOM 1434 C C . VAL A 1 179 ? -7.426 8.375 -18.219 1 95.62 179 VAL A C 1
ATOM 1436 O O . VAL A 1 179 ? -7.168 9.492 -17.75 1 95.62 179 VAL A O 1
ATOM 1439 N N . ASP A 1 180 ? -8.648 7.969 -18.5 1 94.62 180 ASP A N 1
ATOM 1440 C CA . ASP A 1 180 ? -9.797 8.836 -18.266 1 94.62 180 ASP A CA 1
ATOM 1441 C C . ASP A 1 180 ? -9.898 9.219 -16.781 1 94.62 180 ASP A C 1
ATOM 1443 O O . ASP A 1 180 ? -10.227 10.359 -16.453 1 94.62 180 ASP A O 1
ATOM 1447 N N . SER A 1 181 ? -9.648 8.32 -15.922 1 93.94 181 SER A N 1
ATOM 1448 C CA . SER A 1 181 ? -9.727 8.594 -14.492 1 93.94 181 SER A CA 1
ATOM 1449 C C . SER A 1 181 ? -8.688 9.633 -14.07 1 93.94 181 SER A C 1
ATOM 1451 O O . SER A 1 181 ? -8.945 10.438 -13.172 1 93.94 181 SER A O 1
ATOM 1453 N N . VAL A 1 182 ? -7.512 9.555 -14.633 1 92.69 182 VAL A N 1
ATOM 1454 C CA . VAL A 1 182 ? -6.477 10.531 -14.32 1 92.69 182 VAL A CA 1
ATOM 1455 C C . VAL A 1 182 ? -6.961 11.93 -14.688 1 92.69 182 VAL A C 1
ATOM 1457 O O . VAL A 1 182 ? -6.742 12.891 -13.938 1 92.69 182 VAL A O 1
ATOM 1460 N N . HIS A 1 183 ? -7.637 12.055 -15.797 1 91.56 183 HIS A N 1
ATOM 1461 C CA . HIS A 1 183 ? -8.125 13.352 -16.266 1 91.56 183 HIS A CA 1
ATOM 1462 C C . HIS A 1 183 ? -9.289 13.844 -15.414 1 91.56 183 HIS A C 1
ATOM 1464 O O . HIS A 1 183 ? -9.578 15.039 -15.383 1 91.56 183 HIS A O 1
ATOM 1470 N N . ARG A 1 184 ? -9.906 12.945 -14.742 1 90.06 184 ARG A N 1
ATOM 1471 C CA . ARG A 1 184 ? -11.078 13.32 -13.961 1 90.06 184 ARG A CA 1
ATOM 1472 C C . ARG A 1 184 ? -10.719 13.523 -12.492 1 90.06 184 ARG A C 1
ATOM 1474 O O . ARG A 1 184 ? -11.281 14.391 -11.82 1 90.06 184 ARG A O 1
ATOM 1481 N N . TYR A 1 185 ? -9.812 12.664 -11.984 1 90.94 185 TYR A N 1
ATOM 1482 C CA . TYR A 1 185 ? -9.586 12.625 -10.547 1 90.94 185 TYR A CA 1
ATOM 1483 C C . TYR A 1 185 ? -8.148 13 -10.203 1 90.94 185 TYR A C 1
ATOM 1485 O O . TYR A 1 185 ? -7.812 13.195 -9.039 1 90.94 185 TYR A O 1
ATOM 1493 N N . GLY A 1 186 ? -7.293 13.211 -11.234 1 89.25 186 GLY A N 1
ATOM 1494 C CA . GLY A 1 186 ? -5.875 13.219 -10.914 1 89.25 186 GLY A CA 1
ATOM 1495 C C . GLY A 1 186 ? -5.348 11.859 -10.492 1 89.25 186 GLY A C 1
ATOM 1496 O O . GLY A 1 186 ? -5.902 10.828 -10.875 1 89.25 186 GLY A O 1
ATOM 1497 N N . ILE A 1 187 ? -4.27 11.852 -9.742 1 89.88 187 ILE A N 1
ATOM 1498 C CA . ILE A 1 187 ? -3.654 10.586 -9.359 1 89.88 187 ILE A CA 1
ATOM 1499 C C . ILE A 1 187 ? -4.207 10.125 -8.016 1 89.88 187 ILE A C 1
ATOM 1501 O O . ILE A 1 187 ? -4.59 8.961 -7.855 1 89.88 187 ILE A O 1
ATOM 1505 N N . ASN A 1 188 ? -4.199 11.008 -7.016 1 83.81 188 ASN A N 1
ATOM 1506 C CA . ASN A 1 188 ? -4.566 10.641 -5.652 1 83.81 188 ASN A CA 1
ATOM 1507 C C . ASN A 1 188 ? -5.414 11.727 -4.992 1 83.81 188 ASN A C 1
ATOM 1509 O O . ASN A 1 188 ? -5.551 12.828 -5.523 1 83.81 188 ASN A O 1
ATOM 1513 N N . THR A 1 189 ? -6.129 11.43 -3.842 1 75.38 189 THR A N 1
ATOM 1514 C CA . THR A 1 189 ? -7.07 12.336 -3.191 1 75.38 189 THR A CA 1
ATOM 1515 C C . THR A 1 189 ? -6.414 13.039 -2.008 1 75.38 189 THR A C 1
ATOM 1517 O O . THR A 1 189 ? -6.98 13.984 -1.444 1 75.38 189 THR A O 1
ATOM 1520 N N . HIS A 1 190 ? -5.281 12.742 -1.669 1 70.19 190 HIS A N 1
ATOM 1521 C CA . HIS A 1 190 ? -4.453 13.453 -0.699 1 70.19 190 HIS A CA 1
ATOM 1522 C C . HIS A 1 190 ? -5.121 13.492 0.672 1 70.19 190 HIS A C 1
ATOM 1524 O O . HIS A 1 190 ? -5.016 14.484 1.391 1 70.19 190 HIS A O 1
ATOM 1530 N N . GLY A 1 191 ? -5.973 12.75 1.031 1 76.56 191 GLY A N 1
ATOM 1531 C CA . GLY A 1 191 ? -6.586 12.539 2.334 1 76.56 191 GLY A CA 1
ATOM 1532 C C . GLY A 1 191 ? -6.758 11.07 2.682 1 76.56 191 GLY A C 1
ATOM 1533 O O . GLY A 1 191 ? -6.719 10.211 1.801 1 76.56 191 GLY A O 1
ATOM 1534 N N . SER A 1 192 ? -6.82 10.898 3.951 1 76.81 192 SER A N 1
ATOM 1535 C CA . SER A 1 192 ? -7.07 9.531 4.375 1 76.81 192 SER A CA 1
ATOM 1536 C C . SER A 1 192 ? -8.5 9.102 4.051 1 76.81 192 SER A C 1
ATOM 1538 O O . SER A 1 192 ? -9.375 9.945 3.855 1 76.81 192 SER A O 1
ATOM 1540 N N . ARG A 1 193 ? -8.734 7.867 3.957 1 78.38 193 ARG A N 1
ATOM 1541 C CA . ARG A 1 193 ? -10.055 7.32 3.648 1 78.38 193 ARG A CA 1
ATOM 1542 C C . ARG A 1 193 ? -11.078 7.742 4.695 1 78.38 193 ARG A C 1
ATOM 1544 O O . ARG A 1 193 ? -12.266 7.891 4.391 1 78.38 193 ARG A O 1
ATOM 1551 N N . MET A 1 194 ? -10.688 8.102 5.871 1 71.88 194 MET A N 1
ATOM 1552 C CA . MET A 1 194 ? -11.578 8.453 6.973 1 71.88 194 MET A CA 1
ATOM 1553 C C . MET A 1 194 ? -11.914 9.945 6.953 1 71.88 194 MET A C 1
ATOM 1555 O O . MET A 1 194 ? -12.852 10.383 7.621 1 71.88 194 MET A O 1
ATOM 1559 N N . GLN A 1 195 ? -11.195 10.602 6.172 1 74.31 195 GLN A N 1
ATOM 1560 C CA . GLN A 1 195 ? -11.453 12.031 6.047 1 74.31 195 GLN A CA 1
ATOM 1561 C C . GLN A 1 195 ? -12.023 12.375 4.672 1 74.31 195 GLN A C 1
ATOM 1563 O O . GLN A 1 195 ? -13.102 11.898 4.309 1 74.31 195 GLN A O 1
ATOM 1568 N N . SER A 1 196 ? -11.305 12.953 3.914 1 73.62 196 SER A N 1
ATOM 1569 C CA . SER A 1 196 ? -11.797 13.391 2.611 1 73.62 196 SER A CA 1
ATOM 1570 C C . SER A 1 196 ? -11.195 12.555 1.487 1 73.62 196 SER A C 1
ATOM 1572 O O . SER A 1 196 ? -11.25 12.938 0.318 1 73.62 196 SER A O 1
ATOM 1574 N N . GLY A 1 197 ? -10.773 11.344 1.857 1 79.38 197 GLY A N 1
ATOM 1575 C CA . GLY A 1 197 ? -10.008 10.602 0.864 1 79.38 197 GLY A CA 1
ATOM 1576 C C . GLY A 1 197 ? -10.844 9.586 0.111 1 79.38 197 GLY A C 1
ATOM 1577 O O . GLY A 1 197 ? -10.391 9.016 -0.884 1 79.38 197 GLY A O 1
ATOM 1578 N N . THR A 1 198 ? -12.07 9.328 0.541 1 83.81 198 THR A N 1
ATOM 1579 C CA . THR A 1 198 ? -12.93 8.383 -0.155 1 83.81 198 THR A CA 1
ATOM 1580 C C . THR A 1 198 ? -13.68 9.062 -1.299 1 83.81 198 THR A C 1
ATOM 1582 O O . THR A 1 198 ? -14.438 10.008 -1.076 1 83.81 198 THR A O 1
ATOM 1585 N N . THR A 1 199 ? -13.5 8.586 -2.479 1 89.06 199 THR A N 1
ATOM 1586 C CA . THR A 1 199 ? -14.18 9.125 -3.652 1 89.06 199 THR A CA 1
ATOM 1587 C C . THR A 1 199 ? -15.328 8.219 -4.086 1 89.06 199 THR A C 1
ATOM 1589 O O . THR A 1 199 ? -15.43 7.082 -3.627 1 89.06 199 THR A O 1
ATOM 1592 N N . ASP A 1 200 ? -16.141 8.781 -4.945 1 90.81 200 ASP A N 1
ATOM 1593 C CA . ASP A 1 200 ? -17.188 7.965 -5.555 1 90.81 200 ASP A CA 1
ATOM 1594 C C . ASP A 1 200 ? -16.578 6.785 -6.316 1 90.81 200 ASP A C 1
ATOM 1596 O O . ASP A 1 200 ? -17.172 5.699 -6.348 1 90.81 200 ASP A O 1
ATOM 1600 N N . LEU A 1 201 ? -15.422 7.035 -6.883 1 92.31 201 LEU A N 1
ATOM 1601 C CA . LEU A 1 201 ? -14.742 5.969 -7.609 1 92.31 201 LEU A CA 1
ATOM 1602 C C . LEU A 1 201 ? -14.367 4.828 -6.668 1 92.31 201 LEU A C 1
ATOM 1604 O O . LEU A 1 201 ? -14.453 3.656 -7.043 1 92.31 201 LEU A O 1
ATOM 1608 N N . HIS A 1 202 ? -13.945 5.156 -5.445 1 92.19 202 HIS A N 1
ATOM 1609 C CA . HIS A 1 202 ? -13.656 4.148 -4.43 1 92.19 202 HIS A CA 1
ATOM 1610 C C . HIS A 1 202 ? -14.891 3.309 -4.121 1 92.19 202 HIS A C 1
ATOM 1612 O O . HIS A 1 202 ? -14.82 2.078 -4.086 1 92.19 202 HIS A O 1
ATOM 1618 N N . VAL A 1 203 ? -15.938 3.967 -3.902 1 92.44 203 VAL A N 1
ATOM 1619 C CA . VAL A 1 203 ? -17.172 3.307 -3.516 1 92.44 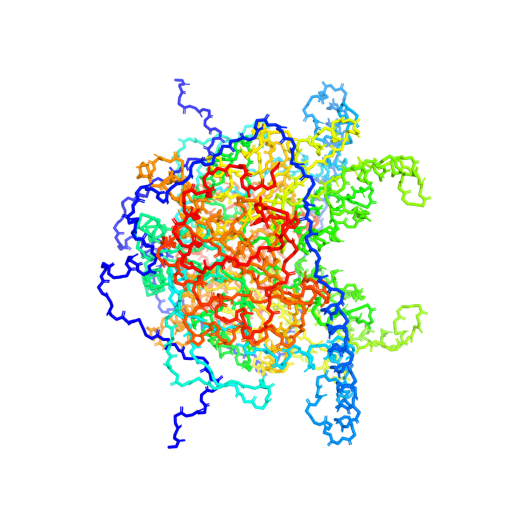203 VAL A CA 1
ATOM 1620 C C . VAL A 1 203 ? -17.656 2.402 -4.648 1 92.44 203 VAL A C 1
ATOM 1622 O O . VAL A 1 203 ? -18.109 1.28 -4.41 1 92.44 203 VAL A O 1
ATOM 1625 N N . GLU A 1 204 ? -17.547 2.918 -5.82 1 94.69 204 GLU A N 1
ATOM 1626 C CA . GLU A 1 204 ? -17.938 2.121 -6.98 1 94.69 204 GLU A CA 1
ATOM 1627 C C . GLU A 1 204 ? -17.078 0.87 -7.105 1 94.69 204 GLU A C 1
ATOM 1629 O O . GLU A 1 204 ? -17.578 -0.223 -7.359 1 94.69 204 GLU A O 1
ATOM 1634 N N . ALA A 1 205 ? -15.797 1.024 -6.961 1 96.5 205 ALA A N 1
ATOM 1635 C CA . ALA A 1 205 ? -14.875 -0.111 -7.039 1 96.5 205 ALA A CA 1
ATOM 1636 C C . ALA A 1 205 ? -15.211 -1.158 -5.98 1 96.5 205 ALA A C 1
ATOM 1638 O O . ALA A 1 205 ? -15.203 -2.359 -6.262 1 96.5 205 ALA A O 1
ATOM 1639 N N . GLU A 1 206 ? -15.438 -0.687 -4.758 1 95.94 206 GLU A N 1
ATOM 1640 C CA . GLU A 1 206 ? -15.773 -1.6 -3.668 1 95.94 206 GLU A CA 1
ATOM 1641 C C . GLU A 1 206 ? -17.078 -2.344 -3.955 1 95.94 206 GLU A C 1
ATOM 1643 O O . GLU A 1 206 ? -17.203 -3.527 -3.637 1 95.94 206 GLU A O 1
ATOM 1648 N N . ARG A 1 207 ? -17.984 -1.718 -4.57 1 95.81 207 ARG A N 1
ATOM 1649 C CA . ARG A 1 207 ? -19.234 -2.355 -4.961 1 95.81 207 ARG A CA 1
ATOM 1650 C C . ARG A 1 207 ? -19 -3.445 -6.004 1 95.81 207 ARG A C 1
ATOM 1652 O O . ARG A 1 207 ? -19.578 -4.531 -5.922 1 95.81 207 ARG A O 1
ATOM 1659 N N . TYR A 1 208 ? -18.219 -3.139 -6.934 1 96.56 208 TYR A N 1
ATOM 1660 C CA . TYR A 1 208 ? -17.906 -4.125 -7.965 1 96.56 208 TYR A CA 1
ATOM 1661 C C . TYR A 1 208 ? -17.203 -5.34 -7.367 1 96.56 208 TYR A C 1
ATOM 1663 O O . TYR A 1 208 ? -17.5 -6.477 -7.738 1 96.56 208 TYR A O 1
ATOM 1671 N N . VAL A 1 209 ? -16.297 -5.098 -6.449 1 97.56 209 VAL A N 1
ATOM 1672 C CA . VAL A 1 209 ? -15.594 -6.199 -5.797 1 97.56 209 VAL A CA 1
ATOM 1673 C C . VAL A 1 209 ? -16.594 -7.07 -5.043 1 97.56 209 VAL A C 1
ATOM 1675 O O . VAL A 1 209 ? -16.578 -8.297 -5.16 1 97.56 209 VAL A O 1
ATOM 1678 N N . ALA A 1 210 ? -17.453 -6.434 -4.266 1 97.62 210 ALA A N 1
ATOM 1679 C CA . ALA A 1 210 ? -18.438 -7.164 -3.488 1 97.62 210 ALA A CA 1
ATOM 1680 C C . ALA A 1 210 ? -19.344 -7.992 -4.398 1 97.62 210 ALA A C 1
ATOM 1682 O O . ALA A 1 210 ? -19.578 -9.18 -4.145 1 97.62 210 ALA A O 1
ATOM 1683 N N . ASN A 1 211 ? -19.812 -7.34 -5.434 1 96.81 211 ASN A N 1
ATOM 1684 C CA . ASN A 1 211 ? -20.688 -8.016 -6.371 1 96.81 211 ASN A CA 1
ATOM 1685 C C . ASN A 1 211 ? -19.984 -9.156 -7.094 1 96.81 211 ASN A C 1
ATOM 1687 O O . ASN A 1 211 ? -20.562 -10.219 -7.32 1 96.81 211 ASN A O 1
ATOM 1691 N N . PHE A 1 212 ? -18.797 -8.922 -7.496 1 97.19 212 PHE A N 1
ATOM 1692 C CA . PHE A 1 212 ? -18 -9.938 -8.188 1 97.19 212 PHE A CA 1
ATOM 1693 C C . PHE A 1 212 ? -17.875 -11.195 -7.336 1 97.19 212 PHE A C 1
ATOM 1695 O O . PHE A 1 212 ? -17.953 -12.305 -7.852 1 97.19 212 PHE A O 1
ATOM 1702 N N . LEU A 1 213 ? -17.734 -11.039 -6.043 1 96.88 213 LEU A N 1
ATOM 1703 C CA . LEU A 1 213 ? -17.5 -12.141 -5.117 1 96.88 213 LEU A CA 1
ATOM 1704 C C . LEU A 1 213 ? -18.828 -12.727 -4.629 1 96.88 213 LEU A C 1
ATOM 1706 O O . LEU A 1 213 ? -18.859 -13.828 -4.082 1 96.88 213 LEU A O 1
ATOM 1710 N N . GLY A 1 214 ? -19.875 -11.984 -4.777 1 96 214 GLY A N 1
ATOM 1711 C CA . GLY A 1 214 ? -21.141 -12.391 -4.219 1 96 214 GLY A CA 1
ATOM 1712 C C . GLY A 1 214 ? -21.25 -12.148 -2.727 1 96 214 GLY A C 1
ATOM 1713 O O . GLY A 1 214 ? -21.875 -12.93 -2.008 1 96 214 GLY A O 1
ATOM 1714 N N . MET A 1 215 ? -20.562 -11.211 -2.26 1 97.06 215 MET A N 1
ATOM 1715 C CA . MET A 1 215 ? -20.594 -10.812 -0.854 1 97.06 215 MET A CA 1
ATOM 1716 C C . MET A 1 215 ? -21.391 -9.523 -0.672 1 97.06 215 MET A C 1
ATOM 1718 O O . MET A 1 215 ? -21.656 -8.812 -1.641 1 97.06 215 MET A O 1
ATOM 1722 N N . GLU A 1 216 ? -21.781 -9.195 0.546 1 96 216 GLU A N 1
ATOM 1723 C CA . GLU A 1 216 ? -22.625 -8.031 0.809 1 96 216 GLU A CA 1
ATOM 1724 C C . GLU A 1 216 ? -21.844 -6.73 0.631 1 96 216 GLU A C 1
ATOM 1726 O O . GLU A 1 216 ? -22.406 -5.73 0.165 1 96 216 GLU A O 1
ATOM 1731 N N . ASP A 1 217 ? -20.625 -6.711 1.088 1 95.31 217 ASP A N 1
ATOM 1732 C CA . ASP A 1 217 ? -19.812 -5.504 1.027 1 95.31 217 ASP A CA 1
ATOM 1733 C C . ASP A 1 217 ? -18.328 -5.844 0.996 1 95.31 217 ASP A C 1
ATOM 1735 O O . ASP A 1 217 ? -17.938 -6.988 1.23 1 95.31 217 ASP A O 1
ATOM 1739 N N . ALA A 1 218 ? -17.578 -4.867 0.559 1 95.62 218 ALA A N 1
ATOM 1740 C CA . ALA A 1 218 ? -16.125 -5.043 0.478 1 95.62 218 ALA A CA 1
ATOM 1741 C C . ALA A 1 218 ? -15.398 -3.721 0.716 1 95.62 218 ALA A C 1
ATOM 1743 O O . ALA A 1 218 ? -15.992 -2.646 0.561 1 95.62 218 ALA A O 1
ATOM 1744 N N . MET A 1 219 ? -14.227 -3.812 1.123 1 91.25 219 MET A N 1
ATOM 1745 C CA . MET A 1 219 ? -13.352 -2.664 1.313 1 91.25 219 MET A CA 1
ATOM 1746 C C . MET A 1 219 ? -12.023 -2.865 0.583 1 91.25 219 MET A C 1
ATOM 1748 O O . MET A 1 219 ? -11.445 -3.951 0.634 1 91.25 219 MET A O 1
ATOM 1752 N N . ILE A 1 220 ? -11.602 -1.807 -0.103 1 91.44 220 ILE A N 1
ATOM 1753 C CA . ILE A 1 220 ? -10.352 -1.863 -0.854 1 91.44 220 ILE A CA 1
ATOM 1754 C C . ILE A 1 220 ? -9.242 -1.187 -0.056 1 91.44 220 ILE A C 1
ATOM 1756 O O . ILE A 1 220 ? -9.469 -0.157 0.584 1 91.44 220 ILE A O 1
ATOM 1760 N N . PHE A 1 221 ? -8.078 -1.809 -0.12 1 86.06 221 PHE A N 1
ATOM 1761 C CA . PHE A 1 221 ? -6.863 -1.258 0.472 1 86.06 221 PHE A CA 1
ATOM 1762 C C . PHE A 1 221 ? -5.793 -1.043 -0.59 1 86.06 221 PHE A C 1
ATOM 1764 O O . PHE A 1 221 ? -5.715 -1.8 -1.561 1 86.06 221 PHE A O 1
ATOM 1771 N N . SER A 1 222 ? -4.965 -0.086 -0.393 1 82.25 222 SER A N 1
ATOM 1772 C CA . SER A 1 222 ? -3.971 0.274 -1.398 1 82.25 222 SER A CA 1
ATOM 1773 C C . SER A 1 222 ? -2.832 -0.74 -1.438 1 82.25 222 SER A C 1
ATOM 1775 O O . SER A 1 222 ? -2.09 -0.811 -2.42 1 82.25 222 SER A O 1
ATOM 1777 N N . MET A 1 223 ? -2.652 -1.432 -0.389 1 73.56 223 MET A N 1
ATOM 1778 C CA . MET A 1 223 ? -1.602 -2.445 -0.392 1 73.56 223 MET A CA 1
ATOM 1779 C C . MET A 1 223 ? -2.137 -3.785 0.104 1 73.56 223 MET A C 1
ATOM 1781 O O . MET A 1 223 ? -2.9 -3.834 1.069 1 73.56 223 MET A O 1
ATOM 1785 N N . GLY A 1 224 ? -1.707 -4.797 -0.499 1 61.31 224 GLY A N 1
ATOM 1786 C CA . GLY A 1 224 ? -2.16 -6.129 -0.137 1 61.31 224 GLY A CA 1
ATOM 1787 C C . GLY A 1 224 ? -1.712 -6.559 1.247 1 61.31 224 GLY A C 1
ATOM 1788 O O . GLY A 1 224 ? -2.523 -7.02 2.053 1 61.31 224 GLY A O 1
ATOM 1789 N N . TYR A 1 225 ? -0.467 -6.387 1.609 1 59.81 225 TYR A N 1
ATOM 1790 C CA . TYR A 1 225 ? 0.091 -6.801 2.893 1 59.81 225 TYR A CA 1
ATOM 1791 C C . TYR A 1 225 ? -0.576 -6.051 4.043 1 59.81 225 TYR A C 1
ATOM 1793 O O . TYR A 1 225 ? -0.875 -6.641 5.082 1 59.81 225 TYR A O 1
ATOM 1801 N N . GLY A 1 226 ? -0.821 -4.875 3.729 1 65.12 226 GLY A N 1
ATOM 1802 C CA . GLY A 1 226 ? -1.465 -4.047 4.738 1 65.12 226 GLY A CA 1
ATOM 1803 C C . GLY A 1 226 ? -2.891 -4.473 5.035 1 65.12 226 GLY A C 1
ATOM 1804 O O . GLY A 1 226 ? -3.385 -4.27 6.148 1 65.12 226 GLY A O 1
ATOM 1805 N N . THR A 1 227 ? -3.406 -5.148 4.094 1 68.69 227 THR A N 1
ATOM 1806 C CA . THR A 1 227 ? -4.781 -5.605 4.25 1 68.69 227 THR A CA 1
ATOM 1807 C C . THR A 1 227 ? -4.887 -6.621 5.387 1 68.69 227 THR A C 1
ATOM 1809 O O . THR A 1 227 ? -5.73 -6.48 6.273 1 68.69 227 THR A O 1
ATOM 1812 N N . ASN A 1 228 ? -3.959 -7.621 5.375 1 73.44 228 ASN A N 1
ATOM 1813 C CA . ASN A 1 228 ? -3.996 -8.656 6.406 1 73.44 228 ASN A CA 1
ATOM 1814 C C . ASN A 1 228 ? -3.611 -8.094 7.773 1 73.44 228 ASN A C 1
ATOM 1816 O O . ASN A 1 228 ? -4.227 -8.438 8.781 1 73.44 228 ASN A O 1
ATOM 1820 N N . ALA A 1 229 ? -2.621 -7.234 7.75 1 66.25 229 ALA A N 1
ATOM 1821 C CA . ALA A 1 229 ? -2.166 -6.68 9.023 1 66.25 229 ALA A CA 1
ATOM 1822 C C . ALA A 1 229 ? -3.275 -5.883 9.703 1 66.25 229 ALA A C 1
ATOM 1824 O O . ALA A 1 229 ? -3.502 -6.027 10.906 1 66.25 229 ALA A O 1
ATOM 1825 N N . ASN A 1 230 ? -3.984 -5.156 8.969 1 67.5 230 ASN A N 1
ATOM 1826 C CA . ASN A 1 230 ? -5.051 -4.32 9.5 1 67.5 230 ASN A CA 1
ATOM 1827 C C . ASN A 1 230 ? -6.266 -5.148 9.906 1 67.5 230 ASN A C 1
ATOM 1829 O O . ASN A 1 230 ? -6.879 -4.891 10.945 1 67.5 230 ASN A O 1
ATOM 1833 N N . LEU A 1 231 ? -6.516 -6.047 9.125 1 76.31 231 LEU A N 1
ATOM 1834 C CA . LEU A 1 231 ? -7.727 -6.836 9.32 1 76.31 231 LEU A CA 1
ATOM 1835 C C . LEU A 1 231 ? -7.68 -7.586 10.648 1 76.31 231 LEU A C 1
ATOM 1837 O O . LEU A 1 231 ? -8.602 -7.48 11.461 1 76.31 231 LEU A O 1
ATOM 1841 N N . PHE A 1 232 ? -6.621 -8.25 10.922 1 79.75 232 PHE A N 1
ATOM 1842 C CA . PHE A 1 232 ? -6.547 -9.102 12.102 1 79.75 232 PHE A CA 1
ATOM 1843 C C . PHE A 1 232 ? -6.523 -8.273 13.375 1 79.75 232 PHE A C 1
ATOM 1845 O O . PHE A 1 232 ? -7.109 -8.656 14.391 1 79.75 232 PHE A O 1
ATOM 1852 N N . ASN A 1 233 ? -5.934 -7.164 13.305 1 73.12 233 ASN A N 1
ATOM 1853 C CA . ASN A 1 233 ? -5.836 -6.293 14.477 1 73.12 233 ASN A CA 1
ATOM 1854 C C . ASN A 1 233 ? -7.195 -5.699 14.844 1 73.12 233 ASN A C 1
ATOM 1856 O O . ASN A 1 233 ? -7.434 -5.367 16 1 73.12 233 ASN A O 1
ATOM 1860 N N . SER A 1 234 ? -7.973 -5.605 13.898 1 73.94 234 SER A N 1
ATOM 1861 C CA . SER A 1 234 ? -9.266 -4.965 14.117 1 73.94 234 SER A CA 1
ATOM 1862 C C . SER A 1 234 ? -10.25 -5.922 14.773 1 73.94 234 SER A C 1
ATOM 1864 O O . SER A 1 234 ? -11.18 -5.492 15.461 1 73.94 234 SER A O 1
ATOM 1866 N N . PHE A 1 235 ? -10 -7.219 14.609 1 77.31 235 PHE A N 1
ATOM 1867 C CA . PHE A 1 235 ? -11.062 -8.117 15.039 1 77.31 235 PHE A CA 1
ATOM 1868 C C . PHE A 1 235 ? -10.539 -9.133 16.047 1 77.31 235 PHE A C 1
ATOM 1870 O O . PHE A 1 235 ? -11.32 -9.805 16.719 1 77.31 235 PHE A O 1
ATOM 1877 N N . LEU A 1 236 ? -9.258 -9.211 16.156 1 84.69 236 LEU A N 1
ATOM 1878 C CA . LEU A 1 236 ? -8.688 -10.203 17.062 1 84.69 236 LEU A CA 1
ATOM 1879 C C . LEU A 1 236 ? -7.98 -9.539 18.234 1 84.69 236 LEU A C 1
ATOM 1881 O O . LEU A 1 236 ? -7.586 -8.375 18.141 1 84.69 236 LEU A O 1
ATOM 1885 N N . ASP A 1 237 ? -7.961 -10.211 19.344 1 85.44 237 ASP A N 1
ATOM 1886 C CA . ASP A 1 237 ? -7.199 -9.797 20.516 1 85.44 237 ASP A CA 1
ATOM 1887 C C . ASP A 1 237 ? -6.523 -10.992 21.172 1 85.44 237 ASP A C 1
ATOM 1889 O O . ASP A 1 237 ? -6.469 -12.086 20.594 1 85.44 237 ASP A O 1
ATOM 1893 N N . ASN A 1 238 ? -5.965 -10.805 22.406 1 87.25 238 ASN A N 1
ATOM 1894 C CA . ASN A 1 238 ? -5.168 -11.828 23.062 1 87.25 238 ASN A CA 1
ATOM 1895 C C . ASN A 1 238 ? -6.043 -12.945 23.625 1 87.25 238 ASN A C 1
ATOM 1897 O O . ASN A 1 238 ? -5.531 -13.961 24.094 1 87.25 238 ASN A O 1
ATOM 1901 N N . LYS A 1 239 ? -7.32 -12.805 23.516 1 92 239 LYS A N 1
ATOM 1902 C CA . LYS A 1 239 ? -8.25 -13.828 24 1 92 239 LYS A CA 1
ATOM 1903 C C . LYS A 1 239 ? -8.773 -14.68 22.844 1 92 239 LYS A C 1
ATOM 1905 O O . LYS A 1 239 ? -9.602 -15.57 23.047 1 92 239 LYS A O 1
ATOM 1910 N N . CYS A 1 240 ? -8.227 -14.414 21.703 1 93.69 240 CYS A N 1
ATOM 1911 C CA . CYS A 1 240 ? -8.664 -15.117 20.5 1 93.69 240 CYS A CA 1
ATOM 1912 C C . CYS A 1 240 ? -7.602 -16.109 20.047 1 93.69 240 CYS A C 1
ATOM 1914 O O . CYS A 1 240 ? -6.438 -16.016 20.438 1 93.69 240 CYS A O 1
ATOM 1916 N N . LEU A 1 241 ? -8.078 -17.141 19.266 1 95.31 241 LEU A N 1
ATOM 1917 C CA . LEU A 1 241 ? -7.195 -18.156 18.719 1 95.31 241 LEU A CA 1
ATOM 1918 C C . LEU A 1 241 ? -7.266 -18.188 17.188 1 95.31 241 LEU A C 1
ATOM 1920 O O . LEU A 1 241 ? -8.359 -18.188 16.609 1 95.31 241 LEU A O 1
ATOM 1924 N N . VAL A 1 242 ? -6.102 -18.109 16.609 1 95.56 242 VAL A N 1
ATOM 1925 C CA . VAL A 1 242 ? -6 -18.297 15.164 1 95.56 242 VAL A CA 1
ATOM 1926 C C . VAL A 1 242 ? -5.387 -19.656 14.852 1 95.56 242 VAL A C 1
ATOM 1928 O O . VAL A 1 242 ? -4.293 -19.984 15.328 1 95.56 242 VAL A O 1
ATOM 1931 N N . ILE A 1 243 ? -6.105 -20.453 14.117 1 96.88 243 ILE A N 1
ATOM 1932 C CA . ILE A 1 243 ? -5.59 -21.719 13.617 1 96.88 243 ILE A CA 1
ATOM 1933 C C . ILE A 1 243 ? -5.195 -21.578 12.148 1 96.88 243 ILE A C 1
ATOM 1935 O O . ILE A 1 243 ? -6.062 -21.453 11.281 1 96.88 243 ILE A O 1
ATOM 1939 N N . SER A 1 244 ? -3.924 -21.672 11.906 1 96.38 244 SER A N 1
ATOM 1940 C CA . SER A 1 244 ? -3.383 -21.328 10.594 1 96.38 244 SER A CA 1
ATOM 1941 C C . SER A 1 244 ? -2.814 -22.562 9.898 1 96.38 244 SER A C 1
ATOM 1943 O O . SER A 1 244 ? -2.152 -23.391 10.523 1 96.38 244 SER A O 1
ATOM 1945 N N . ASP A 1 245 ? -3.1 -22.688 8.578 1 95.5 245 ASP A N 1
ATOM 1946 C CA . ASP A 1 245 ? -2.367 -23.656 7.773 1 95.5 245 ASP A CA 1
ATOM 1947 C C . ASP A 1 245 ? -0.865 -23.375 7.812 1 95.5 245 ASP A C 1
ATOM 1949 O O . ASP A 1 245 ? -0.441 -22.219 7.793 1 95.5 245 ASP A O 1
ATOM 1953 N N . GLU A 1 246 ? -0.113 -24.391 7.797 1 92.25 246 GLU A N 1
ATOM 1954 C CA . GLU A 1 246 ? 1.325 -24.234 7.984 1 92.25 246 GLU A CA 1
ATOM 1955 C C . GLU A 1 246 ? 1.962 -23.547 6.781 1 92.25 246 GLU A C 1
ATOM 1957 O O . GLU A 1 246 ? 3.027 -22.922 6.898 1 92.25 246 GLU A O 1
ATOM 1962 N N . LEU A 1 247 ? 1.294 -23.562 5.645 1 90.38 247 LEU A N 1
ATOM 1963 C CA . LEU A 1 247 ? 1.903 -23 4.445 1 90.38 247 LEU A CA 1
ATOM 1964 C C . LEU A 1 247 ? 1.294 -21.641 4.113 1 90.38 247 LEU A C 1
ATOM 1966 O O . LEU A 1 247 ? 1.511 -21.109 3.021 1 90.38 247 LEU A O 1
ATOM 1970 N N . ASN A 1 248 ? 0.603 -21.078 5.047 1 91 248 ASN A N 1
ATOM 1971 C CA . ASN A 1 248 ? 0.04 -19.766 4.816 1 91 248 ASN A CA 1
ATOM 1972 C C . ASN A 1 248 ? 1.131 -18.719 4.559 1 91 248 ASN A C 1
ATOM 1974 O O . ASN A 1 248 ? 2.215 -18.797 5.141 1 91 248 ASN A O 1
ATOM 1978 N N . HIS A 1 249 ? 0.814 -17.828 3.715 1 82.12 249 HIS A N 1
ATOM 1979 C CA . HIS A 1 249 ? 1.72 -16.75 3.328 1 82.12 249 HIS A CA 1
ATOM 1980 C C . HIS A 1 249 ? 2.164 -15.945 4.543 1 82.12 249 HIS A C 1
ATOM 1982 O O . HIS A 1 249 ? 1.405 -15.797 5.504 1 82.12 249 HIS A O 1
ATOM 1988 N N . THR A 1 250 ? 3.256 -15.391 4.484 1 73.81 250 THR A N 1
ATOM 1989 C CA . THR A 1 250 ? 3.887 -14.641 5.566 1 73.81 250 THR A CA 1
ATOM 1990 C C . THR A 1 250 ? 3.045 -13.422 5.941 1 73.81 250 THR A C 1
ATOM 1992 O O . THR A 1 250 ? 3.031 -13.008 7.102 1 73.81 250 THR A O 1
ATOM 1995 N N . SER A 1 251 ? 2.363 -12.883 5.004 1 74.44 251 SER A N 1
ATOM 1996 C CA . SER A 1 251 ? 1.525 -11.727 5.301 1 74.44 251 SER A CA 1
ATOM 1997 C C . SER A 1 251 ? 0.474 -12.055 6.355 1 74.44 251 SER A C 1
ATOM 1999 O O . SER A 1 251 ? 0.13 -11.211 7.184 1 74.44 251 SER A O 1
ATOM 2001 N N . ILE A 1 252 ? -0 -13.227 6.312 1 78.19 252 ILE A N 1
ATOM 2002 C CA . ILE A 1 252 ? -0.971 -13.672 7.309 1 78.19 252 ILE A CA 1
ATOM 2003 C C . ILE A 1 252 ? -0.284 -13.836 8.664 1 78.19 252 ILE A C 1
ATOM 2005 O O . ILE A 1 252 ? -0.796 -13.383 9.688 1 78.19 252 ILE A O 1
ATOM 2009 N N . ARG A 1 253 ? 0.84 -14.375 8.617 1 75.62 253 ARG A N 1
ATOM 2010 C CA . ARG A 1 253 ? 1.588 -14.617 9.844 1 75.62 253 ARG A CA 1
ATOM 2011 C C . ARG A 1 253 ? 1.933 -13.305 10.547 1 75.62 253 ARG A C 1
ATOM 2013 O O . ARG A 1 253 ? 1.751 -13.18 11.758 1 75.62 253 ARG A O 1
ATOM 2020 N N . THR A 1 254 ? 2.377 -12.414 9.75 1 72.25 254 THR A N 1
ATOM 2021 C CA . THR A 1 254 ? 2.744 -11.109 10.289 1 72.25 254 THR A CA 1
ATOM 2022 C C . THR A 1 254 ? 1.514 -10.383 10.82 1 72.25 254 THR A C 1
ATOM 2024 O O . THR A 1 254 ? 1.565 -9.766 11.883 1 72.25 254 THR A O 1
ATOM 2027 N N . GLY A 1 255 ? 0.461 -10.391 10.07 1 73.5 255 GLY A N 1
ATOM 2028 C CA . GLY A 1 255 ? -0.771 -9.758 10.508 1 73.5 255 GLY A CA 1
ATOM 2029 C C . GLY A 1 255 ? -1.296 -10.312 11.82 1 73.5 255 GLY A C 1
ATOM 2030 O O . GLY A 1 255 ? -1.728 -9.555 12.695 1 73.5 255 GLY A O 1
ATOM 2031 N N . VAL A 1 256 ? -1.218 -11.57 11.953 1 78.12 256 VAL A N 1
ATOM 2032 C CA . VAL A 1 256 ? -1.732 -12.227 13.148 1 78.12 256 VAL A CA 1
ATOM 2033 C C . VAL A 1 256 ? -0.85 -11.891 14.344 1 78.12 256 VAL A C 1
ATOM 2035 O O . VAL A 1 256 ? -1.349 -11.711 15.461 1 78.12 256 VAL A O 1
ATOM 2038 N N . ARG A 1 257 ? 0.364 -11.781 14.102 1 74.62 257 ARG A N 1
ATOM 2039 C CA . ARG A 1 257 ? 1.288 -11.438 15.172 1 74.62 257 ARG A CA 1
ATOM 2040 C C . ARG A 1 257 ? 0.972 -10.055 15.742 1 74.62 257 ARG A C 1
ATOM 2042 O O . ARG A 1 257 ? 1.113 -9.828 16.953 1 74.62 257 ARG A O 1
ATOM 2049 N N . LEU A 1 258 ? 0.504 -9.258 14.969 1 71.12 258 LEU A N 1
ATOM 2050 C CA . LEU A 1 258 ? 0.19 -7.895 15.375 1 71.12 258 LEU A CA 1
ATOM 2051 C C . LEU A 1 258 ? -1.066 -7.859 16.234 1 71.12 258 LEU A C 1
ATOM 2053 O O . LEU A 1 258 ? -1.259 -6.93 17.031 1 71.12 258 LEU A O 1
ATOM 2057 N N . SER A 1 259 ? -1.881 -8.797 16.141 1 76.06 259 SER A N 1
ATOM 2058 C CA . SER A 1 259 ? -3.146 -8.836 16.875 1 76.06 259 SER A CA 1
ATOM 2059 C C . SER A 1 259 ? -2.955 -9.375 18.281 1 76.06 259 SER A C 1
ATOM 2061 O O . SER A 1 259 ? -3.84 -9.234 19.125 1 76.06 259 SER A O 1
ATOM 2063 N N . ASP A 1 260 ? -1.833 -10.008 18.562 1 78.75 260 ASP A N 1
ATOM 2064 C CA . ASP A 1 260 ? -1.521 -10.633 19.844 1 78.75 260 ASP A CA 1
ATOM 2065 C C . ASP A 1 260 ? -2.381 -11.867 20.078 1 78.75 260 ASP A C 1
ATOM 2067 O O . ASP A 1 260 ? -2.471 -12.367 21.203 1 78.75 260 ASP A O 1
ATOM 2071 N N . ALA A 1 261 ? -3.068 -12.297 19.078 1 88.19 261 ALA A N 1
ATOM 2072 C CA . ALA A 1 261 ? -3.85 -13.531 19.188 1 88.19 261 ALA A CA 1
ATOM 2073 C C . ALA A 1 261 ? -2.938 -14.75 19.312 1 88.19 261 ALA A C 1
ATOM 2075 O O . ALA A 1 261 ? -1.795 -14.727 18.844 1 88.19 261 ALA A O 1
ATOM 2076 N N . ALA A 1 262 ? -3.475 -15.773 19.984 1 90.38 262 ALA A N 1
ATOM 2077 C CA . ALA A 1 262 ? -2.742 -17.031 20 1 90.38 262 ALA A CA 1
ATOM 2078 C C . ALA A 1 262 ? -2.793 -17.719 18.625 1 90.38 262 ALA A C 1
ATOM 2080 O O . ALA A 1 262 ? -3.812 -17.656 17.938 1 90.38 262 ALA A O 1
ATOM 2081 N N . VAL A 1 263 ? -1.667 -18.328 18.281 1 92.81 263 VAL A N 1
ATOM 2082 C CA . VAL A 1 263 ? -1.598 -18.938 16.969 1 92.81 263 VAL A CA 1
ATOM 2083 C C . VAL A 1 263 ? -1.206 -20.406 17.109 1 92.81 263 VAL A C 1
ATOM 2085 O O . VAL A 1 263 ? -0.297 -20.75 17.859 1 92.81 263 VAL A O 1
ATOM 2088 N N . ARG A 1 264 ? -1.959 -21.25 16.469 1 94.25 264 ARG A N 1
ATOM 2089 C CA . ARG A 1 264 ? -1.627 -22.672 16.297 1 94.25 264 ARG A CA 1
ATOM 2090 C C . ARG A 1 264 ? -1.622 -23.062 14.828 1 94.25 264 ARG A C 1
ATOM 2092 O O . ARG A 1 264 ? -2.439 -22.562 14.047 1 94.25 264 ARG A O 1
ATOM 2099 N N . THR A 1 265 ? -0.75 -23.969 14.484 1 95.25 265 THR A N 1
ATOM 2100 C CA . THR A 1 265 ? -0.648 -24.375 13.086 1 95.25 265 THR A CA 1
ATOM 2101 C C . THR A 1 265 ? -1.031 -25.844 12.93 1 95.25 265 THR A C 1
ATOM 2103 O O . THR A 1 265 ? -0.836 -26.641 13.852 1 95.25 265 THR A O 1
ATOM 2106 N N . PHE A 1 266 ? -1.602 -26.094 11.828 1 95.38 266 PHE A N 1
ATOM 2107 C CA . PHE A 1 266 ? -1.878 -27.484 11.484 1 95.38 266 PHE A CA 1
ATOM 2108 C C . PHE A 1 266 ? -1.199 -27.859 10.18 1 95.38 266 PHE A C 1
ATOM 2110 O O . PHE A 1 266 ? -0.849 -27 9.375 1 95.38 266 PHE A O 1
ATOM 2117 N N . LYS A 1 267 ? -1.055 -29.172 10.023 1 93 267 LYS A N 1
ATOM 2118 C CA . LYS A 1 267 ? -0.388 -29.672 8.828 1 93 267 LYS A CA 1
ATOM 2119 C C . LYS A 1 267 ? -1.152 -29.281 7.562 1 93 267 LYS A C 1
ATOM 2121 O O . LYS A 1 267 ? -2.383 -29.344 7.535 1 93 267 LYS A O 1
ATOM 2126 N N . HIS A 1 268 ? -0.45 -28.953 6.492 1 92.12 268 HIS A N 1
ATOM 2127 C CA . HIS A 1 268 ? -1.011 -28.391 5.266 1 92.12 268 HIS A CA 1
ATOM 2128 C C . HIS A 1 268 ? -2.1 -29.297 4.699 1 92.12 268 HIS A C 1
ATOM 2130 O O . HIS A 1 268 ? -1.845 -30.469 4.395 1 92.12 268 HIS A O 1
ATOM 2136 N N . ASN A 1 269 ? -3.273 -28.75 4.609 1 92.25 269 ASN A N 1
ATOM 2137 C CA . ASN A 1 269 ? -4.445 -29.359 3.98 1 92.25 269 ASN A CA 1
ATOM 2138 C C . ASN A 1 269 ? -4.824 -30.672 4.645 1 92.25 269 ASN A C 1
ATOM 2140 O O . ASN A 1 269 ? -5.465 -31.531 4.023 1 92.25 269 ASN A O 1
ATOM 2144 N N . ASP A 1 270 ? -4.391 -30.875 5.816 1 93.44 270 ASP A N 1
ATOM 2145 C CA . ASP A 1 270 ? -4.773 -32.062 6.594 1 93.44 270 ASP A CA 1
ATOM 2146 C C . ASP A 1 270 ? -6.004 -31.766 7.453 1 93.44 270 ASP A C 1
ATOM 2148 O O . ASP A 1 270 ? -5.879 -31.328 8.602 1 93.44 270 ASP A O 1
ATOM 2152 N N . MET A 1 271 ? -7.09 -32.188 6.965 1 94.44 271 MET A N 1
ATOM 2153 C CA . MET A 1 271 ? -8.352 -31.844 7.617 1 94.44 271 MET A CA 1
ATOM 2154 C C . MET A 1 271 ? -8.523 -32.625 8.906 1 94.44 271 MET A C 1
ATOM 2156 O O . MET A 1 271 ? -9.148 -32.156 9.859 1 94.44 271 MET A O 1
ATOM 2160 N N . GLU A 1 272 ? -7.977 -33.812 8.984 1 94.62 272 GLU A N 1
ATOM 2161 C CA . GLU A 1 272 ? -8.023 -34.562 10.219 1 94.62 272 GLU A CA 1
ATOM 2162 C C . GLU A 1 272 ? -7.199 -33.906 11.32 1 94.62 272 GLU A C 1
ATOM 2164 O O . GLU A 1 272 ? -7.645 -33.812 12.461 1 94.62 272 GLU A O 1
ATOM 2169 N N . ALA A 1 273 ? -6.062 -33.531 10.922 1 96.12 273 ALA A N 1
ATOM 2170 C CA . ALA A 1 273 ? -5.211 -32.844 11.875 1 96.12 273 ALA A CA 1
ATOM 2171 C C . ALA A 1 273 ? -5.871 -31.531 12.352 1 96.12 273 ALA A C 1
ATOM 2173 O O . ALA A 1 273 ? -5.77 -31.172 13.523 1 96.12 273 ALA A O 1
ATOM 2174 N N . LEU A 1 274 ? -6.484 -30.828 11.469 1 97.56 274 LEU A N 1
ATOM 2175 C CA . LEU A 1 274 ? -7.184 -29.594 11.812 1 97.56 274 LEU A CA 1
ATOM 2176 C C . LEU A 1 274 ? -8.297 -29.859 12.82 1 97.56 274 LEU A C 1
ATOM 2178 O O . LEU A 1 274 ? -8.406 -29.156 13.828 1 97.56 274 LEU A O 1
ATOM 2182 N N . GLU A 1 275 ? -9.07 -30.828 12.531 1 97.88 275 GLU A N 1
ATOM 2183 C CA . GLU A 1 275 ? -10.18 -31.141 13.438 1 97.88 275 GLU A CA 1
ATOM 2184 C C . GLU A 1 275 ? -9.672 -31.531 14.82 1 97.88 275 GLU A C 1
ATOM 2186 O O . GLU A 1 275 ? -10.234 -31.094 15.836 1 97.88 275 GLU A O 1
ATOM 2191 N N . LYS A 1 276 ? -8.695 -32.344 14.844 1 97.5 276 LYS A N 1
ATOM 2192 C CA . LYS A 1 276 ? -8.102 -32.75 16.125 1 97.5 276 LYS A CA 1
ATOM 2193 C C . LYS A 1 276 ? -7.613 -31.516 16.906 1 97.5 276 LYS A C 1
ATOM 2195 O O . LYS A 1 276 ? -7.836 -31.422 18.109 1 97.5 276 LYS A O 1
ATOM 2200 N N . LEU A 1 277 ? -6.973 -30.672 16.203 1 97.69 277 LEU A N 1
ATOM 2201 C CA . LEU A 1 277 ? -6.438 -29.469 16.828 1 97.69 277 LEU A CA 1
ATOM 2202 C C . LEU A 1 277 ? -7.562 -28.594 17.375 1 97.69 277 LEU A C 1
ATOM 2204 O O . LEU A 1 277 ? -7.449 -28.047 18.469 1 97.69 277 LEU A O 1
ATOM 2208 N N . ILE A 1 278 ? -8.633 -28.406 16.625 1 97.75 278 ILE A N 1
ATOM 2209 C CA . ILE A 1 278 ? -9.781 -27.609 17.047 1 97.75 278 ILE A CA 1
ATOM 2210 C C . ILE A 1 278 ? -10.336 -28.172 18.359 1 97.75 278 ILE A C 1
ATOM 2212 O O . ILE A 1 278 ? -10.555 -27.438 19.312 1 97.75 278 ILE A O 1
ATOM 2216 N N . ARG A 1 279 ? -10.484 -29.438 18.391 1 96.94 279 ARG A N 1
ATOM 2217 C CA . ARG A 1 279 ? -11.031 -30.094 19.578 1 96.94 279 ARG A CA 1
ATOM 2218 C C . ARG A 1 279 ? -10.117 -29.906 20.781 1 96.94 279 ARG A C 1
ATOM 2220 O O . ARG A 1 279 ? -10.586 -29.562 21.875 1 96.94 279 ARG A O 1
ATOM 2227 N N . GLU A 1 280 ? -8.898 -30.109 20.531 1 96.25 280 GLU A N 1
ATOM 2228 C CA . GLU A 1 280 ? -7.918 -29.953 21.594 1 96.25 280 GLU A CA 1
ATOM 2229 C C . GLU A 1 280 ? -7.938 -28.531 22.172 1 96.25 280 GLU A C 1
ATOM 2231 O O . GLU A 1 280 ? -7.875 -28.344 23.375 1 96.25 280 GLU A O 1
ATOM 2236 N N . GLN A 1 281 ? -7.996 -27.578 21.312 1 95.38 281 GLN A N 1
ATOM 2237 C CA . GLN A 1 281 ? -7.926 -26.188 21.719 1 95.38 281 GLN A CA 1
ATOM 2238 C C . GLN A 1 281 ? -9.211 -25.75 22.422 1 95.38 281 GLN A C 1
ATOM 2240 O O . GLN A 1 281 ? -9.18 -24.906 23.312 1 95.38 281 GLN A O 1
ATOM 2245 N N . ILE A 1 282 ? -10.305 -26.297 22.031 1 94.81 282 ILE A N 1
ATOM 2246 C CA . ILE A 1 282 ? -11.57 -26 22.703 1 94.81 282 ILE A CA 1
ATOM 2247 C C . ILE A 1 282 ? -11.531 -26.562 24.125 1 94.81 282 ILE A C 1
ATOM 2249 O O . ILE A 1 282 ? -12 -25.906 25.062 1 94.81 282 ILE A O 1
ATOM 2253 N N . ILE A 1 283 ? -10.938 -27.719 24.312 1 93 283 ILE A N 1
ATOM 2254 C CA . ILE A 1 283 ? -10.867 -28.375 25.609 1 93 283 ILE A CA 1
ATOM 2255 C C . ILE A 1 283 ? -9.883 -27.625 26.516 1 93 283 ILE A C 1
ATOM 2257 O O . ILE A 1 283 ? -10.172 -27.375 27.688 1 93 283 ILE A O 1
ATOM 2261 N N . GLN A 1 284 ? -8.734 -27.266 26 1 92.62 284 GLN A N 1
ATOM 2262 C CA . GLN A 1 284 ? -7.676 -26.641 26.766 1 92.62 284 GLN A CA 1
ATOM 2263 C C . GLN A 1 284 ? -8.023 -25.188 27.094 1 92.62 284 GLN A C 1
ATOM 2265 O O . GLN A 1 284 ? -7.715 -24.703 28.188 1 92.62 284 GLN A O 1
ATOM 2270 N N . GLY A 1 285 ? -8.547 -24.469 26.047 1 91.5 285 GLY A N 1
ATOM 2271 C CA . GLY A 1 285 ? -8.883 -23.062 26.203 1 91.5 285 GLY A CA 1
ATOM 2272 C C . GLY A 1 285 ? -7.68 -22.141 26.109 1 91.5 285 GLY A C 1
ATOM 2273 O O . GLY A 1 285 ? -6.656 -22.516 25.531 1 91.5 285 GLY A O 1
ATOM 2274 N N . GLN A 1 286 ? -7.855 -20.875 26.625 1 91.62 286 GLN A N 1
ATOM 2275 C CA . GLN A 1 286 ? -6.805 -19.875 26.594 1 91.62 286 GLN A CA 1
ATOM 2276 C C . GLN A 1 286 ? -5.602 -20.297 27.438 1 91.62 286 GLN A C 1
ATOM 2278 O O . GLN A 1 286 ? -5.754 -20.969 28.453 1 91.62 286 GLN A O 1
ATOM 2283 N N . PRO A 1 287 ? -4.504 -19.766 26.984 1 86.12 287 PRO A N 1
ATOM 2284 C CA . PRO A 1 287 ? -3.316 -20.125 27.766 1 86.12 287 PRO A CA 1
ATOM 2285 C C . PRO A 1 287 ? -3.34 -19.531 29.172 1 86.12 287 PRO A C 1
ATOM 2287 O O . PRO A 1 287 ? -3.814 -18.406 29.375 1 86.12 287 PRO A O 1
ATOM 2290 N N . LYS A 1 288 ? -2.902 -20.125 30.141 1 81.88 288 LYS A N 1
ATOM 2291 C CA . LYS A 1 288 ? -2.732 -19.703 31.531 1 81.88 288 LYS A CA 1
ATOM 2292 C C . LYS A 1 288 ? -4.062 -19.719 32.281 1 81.88 288 LYS A C 1
ATOM 2294 O O . LYS A 1 288 ? -4.172 -20.312 33.344 1 81.88 288 LYS A O 1
ATOM 2299 N N . THR A 1 289 ? -5.195 -19.109 31.656 1 87.06 289 THR A N 1
ATOM 2300 C CA . THR A 1 289 ? -6.461 -18.969 32.375 1 87.06 289 THR A CA 1
ATOM 2301 C C . THR A 1 289 ? -7.367 -20.156 32.094 1 87.06 289 THR A C 1
ATOM 2303 O O . THR A 1 289 ? -8.32 -20.406 32.844 1 87.06 289 THR A O 1
ATOM 2306 N N . HIS A 1 290 ? -7.195 -20.797 30.938 1 88.88 290 HIS A N 1
ATOM 2307 C CA . HIS A 1 290 ? -7.965 -21.953 30.484 1 88.88 290 HIS A CA 1
ATOM 2308 C C . HIS A 1 290 ? -9.43 -21.594 30.281 1 88.88 290 HIS A C 1
ATOM 2310 O O . HIS A 1 290 ? -10.297 -22.469 30.25 1 88.88 290 HIS A O 1
ATOM 2316 N N . ARG A 1 291 ? -9.625 -20.312 30.203 1 91.5 291 ARG A N 1
ATOM 2317 C CA . ARG A 1 291 ? -10.953 -19.844 29.828 1 91.5 291 ARG A CA 1
ATOM 2318 C C . ARG A 1 291 ? -11.227 -20.125 28.344 1 91.5 291 ARG A C 1
ATOM 2320 O O . ARG A 1 291 ? -10.297 -20.266 27.562 1 91.5 291 ARG A O 1
ATOM 2327 N N . PRO A 1 292 ? -12.508 -20.25 28.078 1 92.75 292 PRO A N 1
ATOM 2328 C CA . PRO A 1 292 ? -12.828 -20.469 26.672 1 92.75 292 PRO A CA 1
ATOM 2329 C C . PRO A 1 292 ? -12.367 -19.312 25.781 1 92.75 292 PRO A C 1
ATOM 2331 O O . PRO A 1 292 ? -12.391 -18.156 26.203 1 92.75 292 PRO A O 1
ATOM 2334 N N . TRP A 1 293 ? -11.977 -19.719 24.562 1 93.62 293 TRP A N 1
ATOM 2335 C CA . TRP A 1 293 ? -11.602 -18.703 23.578 1 93.62 293 TRP A CA 1
ATOM 2336 C C . TRP A 1 293 ? -12.789 -17.781 23.266 1 93.62 293 TRP A C 1
ATOM 2338 O O . TRP A 1 293 ? -13.922 -18.25 23.156 1 93.62 293 TRP A O 1
ATOM 2348 N N . LYS A 1 294 ? -12.469 -16.562 23.094 1 91 294 LYS A N 1
ATOM 2349 C CA . LYS A 1 294 ? -13.5 -15.633 22.641 1 91 294 LYS A CA 1
ATOM 2350 C C . LYS A 1 294 ? -13.914 -15.922 21.203 1 91 294 LYS A C 1
ATOM 2352 O O . LYS A 1 294 ? -15.102 -15.867 20.875 1 91 294 LYS A O 1
ATOM 2357 N N . LYS A 1 295 ? -12.93 -16.125 20.359 1 93 295 LYS A N 1
ATOM 2358 C CA . LYS A 1 295 ? -13.102 -16.453 18.953 1 93 295 LYS A CA 1
ATOM 2359 C C . LYS A 1 295 ? -12.023 -17.438 18.484 1 93 295 LYS A C 1
ATOM 2361 O O . LYS A 1 295 ? -10.875 -17.359 18.922 1 93 295 LYS A O 1
ATOM 2366 N N . ILE A 1 296 ? -12.484 -18.328 17.672 1 95.62 296 ILE A N 1
ATOM 2367 C CA . ILE A 1 296 ? -11.547 -19.188 16.953 1 95.62 296 ILE A CA 1
ATOM 2368 C C . ILE A 1 296 ? -11.656 -18.922 15.453 1 95.62 296 ILE A C 1
ATOM 2370 O O . ILE A 1 296 ? -12.734 -19.078 14.867 1 95.62 296 ILE A O 1
ATOM 2374 N N . LEU A 1 297 ? -10.539 -18.516 14.859 1 96.19 297 LEU A N 1
ATOM 2375 C CA . LEU A 1 297 ? -10.5 -18.203 13.438 1 96.19 297 LEU A CA 1
ATOM 2376 C C . LEU A 1 297 ? -9.586 -19.172 12.688 1 96.19 297 LEU A C 1
ATOM 2378 O O . LEU A 1 297 ? -8.398 -19.266 12.992 1 96.19 297 LEU A O 1
ATOM 2382 N N . ILE A 1 298 ? -10.172 -19.891 11.758 1 97.62 298 ILE A N 1
ATOM 2383 C CA . ILE A 1 298 ? -9.383 -20.719 10.852 1 97.62 298 ILE A CA 1
ATOM 2384 C C . ILE A 1 298 ? -8.914 -19.891 9.664 1 97.62 298 ILE A C 1
ATOM 2386 O O . ILE A 1 298 ? -9.719 -19.234 9 1 97.62 298 ILE A O 1
ATOM 2390 N N . CYS A 1 299 ? -7.594 -19.906 9.406 1 96.38 299 CYS A N 1
ATOM 2391 C CA . CYS A 1 299 ? -7.02 -19.125 8.32 1 96.38 299 CYS A CA 1
ATOM 2392 C C . CYS A 1 299 ? -6.391 -20.016 7.266 1 96.38 299 CYS A C 1
ATOM 2394 O O . CYS A 1 299 ? -5.492 -20.812 7.57 1 96.38 299 CYS A O 1
ATOM 2396 N N . VAL A 1 300 ? -6.805 -19.891 6.031 1 96.62 300 VAL A N 1
ATOM 2397 C CA . VAL A 1 300 ? -6.254 -20.688 4.934 1 96.62 300 VAL A CA 1
ATOM 2398 C C . VAL A 1 300 ? -6.117 -19.812 3.688 1 96.62 300 VAL A C 1
ATOM 2400 O O . VAL A 1 300 ? -6.633 -18.703 3.643 1 96.62 300 VAL A O 1
ATOM 2403 N N . GLU A 1 301 ? -5.352 -20.297 2.732 1 95.94 301 GLU A N 1
ATOM 2404 C CA . GLU A 1 301 ? -5.301 -19.688 1.405 1 95.94 301 GLU A CA 1
ATOM 2405 C C . GLU A 1 301 ? -6.129 -20.484 0.4 1 95.94 301 GLU A C 1
ATOM 2407 O O . GLU A 1 301 ? -6.199 -21.703 0.479 1 95.94 301 GLU A O 1
ATOM 2412 N N . GLY A 1 302 ? -6.773 -19.734 -0.476 1 95.88 302 GLY A N 1
ATOM 2413 C CA . GLY A 1 302 ? -7.48 -20.453 -1.532 1 95.88 302 GLY A CA 1
ATOM 2414 C C . GLY A 1 302 ? -6.562 -21.281 -2.412 1 95.88 302 GLY A C 1
ATOM 2415 O O . GLY A 1 302 ? -6.816 -22.453 -2.643 1 95.88 302 GLY A O 1
ATOM 2416 N N . LEU A 1 303 ? -5.578 -20.641 -2.922 1 95.12 303 LEU A N 1
ATOM 2417 C CA . LEU A 1 303 ? -4.512 -21.266 -3.709 1 95.12 303 LEU A CA 1
ATOM 2418 C C . LEU A 1 303 ? -3.143 -20.891 -3.154 1 95.12 303 LEU A C 1
ATOM 2420 O O . LEU A 1 303 ? -2.811 -19.703 -3.045 1 95.12 303 LEU A O 1
ATOM 2424 N N . TYR A 1 304 ? -2.424 -21.906 -2.779 1 92.56 304 TYR A N 1
ATOM 2425 C CA . TYR A 1 304 ? -1.092 -21.688 -2.23 1 92.56 304 TYR A CA 1
ATOM 2426 C C . TYR A 1 304 ? -0.069 -21.484 -3.342 1 92.56 304 TYR A C 1
ATOM 2428 O O . TYR A 1 304 ? 0.197 -22.406 -4.121 1 92.56 304 TYR A O 1
ATOM 2436 N N . SER A 1 305 ? 0.556 -20.359 -3.41 1 88.75 305 SER A N 1
ATOM 2437 C CA . SER A 1 305 ? 1.35 -19.906 -4.547 1 88.75 305 SER A CA 1
ATOM 2438 C C . SER A 1 305 ? 2.619 -20.734 -4.699 1 88.75 305 SER A C 1
ATOM 2440 O O . SER A 1 305 ? 3.145 -20.875 -5.809 1 88.75 305 SER A O 1
ATOM 2442 N N . MET A 1 306 ? 3.152 -21.234 -3.631 1 88.38 306 MET A N 1
ATOM 2443 C CA . MET A 1 306 ? 4.426 -21.953 -3.701 1 88.38 306 MET A CA 1
ATOM 2444 C C . MET A 1 306 ? 4.207 -23.422 -4.027 1 88.38 306 MET A C 1
ATOM 2446 O O . MET A 1 306 ? 5.082 -24.078 -4.609 1 88.38 306 MET A O 1
ATOM 2450 N N . GLU A 1 307 ? 3.061 -23.891 -3.744 1 88.94 307 GLU A N 1
ATOM 2451 C CA . GLU A 1 307 ? 2.799 -25.312 -3.914 1 88.94 307 GLU A CA 1
ATOM 2452 C C . GLU A 1 307 ? 1.827 -25.562 -5.062 1 88.94 307 GLU A C 1
ATOM 2454 O O . GLU A 1 307 ? 1.764 -26.672 -5.602 1 88.94 307 GLU A O 1
ATOM 2459 N N . GLY A 1 308 ? 1.106 -24.578 -5.406 1 91.06 308 GLY A N 1
ATOM 2460 C CA . GLY A 1 308 ? 0.091 -24.766 -6.43 1 91.06 308 GLY A CA 1
ATOM 2461 C C . GLY A 1 308 ? -1.088 -25.594 -5.949 1 91.06 308 GLY A C 1
ATOM 2462 O O . GLY A 1 308 ? -1.922 -26.016 -6.754 1 91.06 308 GLY A O 1
ATOM 2463 N N . THR A 1 309 ? -1.185 -25.797 -4.688 1 92.19 309 THR A N 1
ATOM 2464 C CA . THR A 1 309 ? -2.277 -26.562 -4.105 1 92.19 309 THR A CA 1
ATOM 2465 C C . THR A 1 309 ? -3.428 -25.656 -3.699 1 92.19 309 THR A C 1
ATOM 2467 O O . THR A 1 309 ? -3.252 -24.438 -3.586 1 92.19 309 THR A O 1
ATOM 2470 N N . MET A 1 310 ? -4.555 -26.297 -3.533 1 93.5 310 MET A N 1
ATOM 2471 C CA . MET A 1 310 ? -5.762 -25.562 -3.17 1 93.5 310 MET A CA 1
ATOM 2472 C C . MET A 1 310 ? -6.316 -26.047 -1.834 1 93.5 310 MET A C 1
ATOM 2474 O O . MET A 1 310 ? -6.195 -27.234 -1.502 1 93.5 310 MET A O 1
ATOM 2478 N N . CYS A 1 311 ? -6.938 -25.188 -1.124 1 94.5 311 CYS A N 1
ATOM 2479 C CA . CYS A 1 311 ? -7.547 -25.578 0.142 1 94.5 311 CYS A CA 1
ATOM 2480 C C . CYS A 1 311 ? -8.766 -26.453 -0.09 1 94.5 311 CYS A C 1
ATOM 2482 O O . CYS A 1 311 ? -9.391 -26.391 -1.15 1 94.5 311 CYS A O 1
ATOM 2484 N N . ASN A 1 312 ? -9.094 -27.312 0.878 1 93.69 312 ASN A N 1
ATOM 2485 C CA . ASN A 1 312 ? -10.32 -28.109 0.886 1 93.69 312 ASN A CA 1
ATOM 2486 C C . ASN A 1 312 ? -11.484 -27.328 1.496 1 93.69 312 ASN A C 1
ATOM 2488 O O . ASN A 1 312 ? -11.922 -27.625 2.609 1 93.69 312 ASN A O 1
ATOM 2492 N N . LEU A 1 313 ? -12.07 -26.438 0.7 1 96.31 313 LEU A N 1
ATOM 2493 C CA . LEU A 1 313 ? -13.031 -25.453 1.2 1 96.31 313 LEU A CA 1
ATOM 2494 C C . LEU A 1 313 ? -14.273 -26.156 1.742 1 96.31 313 LEU A C 1
ATOM 2496 O O . LEU A 1 313 ? -14.773 -25.797 2.816 1 96.31 313 LEU A O 1
ATOM 2500 N N . PRO A 1 314 ? -14.852 -27.188 1.067 1 95.56 314 PRO A N 1
ATOM 2501 C CA . PRO A 1 314 ? -16.047 -27.844 1.6 1 95.56 314 PRO A CA 1
ATOM 2502 C C . PRO A 1 314 ? -15.836 -28.422 2.994 1 95.56 314 PRO A C 1
ATOM 2504 O O . PRO A 1 314 ? -16.688 -28.25 3.877 1 95.56 314 PRO A O 1
ATOM 2507 N N . LYS A 1 315 ? -14.75 -29.078 3.178 1 94.94 315 LYS A N 1
ATOM 2508 C CA . LYS A 1 315 ? -14.477 -29.672 4.488 1 94.94 315 LYS A CA 1
ATOM 2509 C C . LYS A 1 315 ? -14.219 -28.578 5.531 1 94.94 315 LYS A C 1
ATOM 2511 O O . LYS A 1 315 ? -14.57 -28.734 6.699 1 94.94 315 LYS A O 1
ATOM 2516 N N . LEU A 1 316 ? -13.578 -27.547 5.145 1 97.25 316 LEU A N 1
ATOM 2517 C CA . LEU A 1 316 ? -13.336 -26.422 6.039 1 97.25 316 LEU A CA 1
ATOM 2518 C C . LEU A 1 316 ? -14.648 -25.828 6.539 1 97.25 316 LEU A C 1
ATOM 2520 O O . LEU A 1 316 ? -14.789 -25.516 7.723 1 97.25 316 LEU A O 1
ATOM 2524 N N . ILE A 1 317 ? -15.57 -25.641 5.633 1 96.94 317 ILE A N 1
ATOM 2525 C CA . ILE A 1 317 ? -16.875 -25.078 5.973 1 96.94 317 ILE A CA 1
ATOM 2526 C C . ILE A 1 317 ? -17.609 -26.016 6.926 1 96.94 317 ILE A C 1
ATOM 2528 O O . ILE A 1 317 ? -18.25 -25.562 7.871 1 96.94 317 ILE A O 1
ATOM 2532 N N . GLU A 1 318 ? -17.516 -27.297 6.641 1 96.44 318 GLU A N 1
ATOM 2533 C CA . GLU A 1 318 ? -18.109 -28.281 7.523 1 96.44 318 GLU A CA 1
ATOM 2534 C C . GLU A 1 318 ? -17.578 -28.172 8.945 1 96.44 318 GLU A C 1
ATOM 2536 O O . GLU A 1 318 ? -18.344 -28.156 9.906 1 96.44 318 GLU A O 1
ATOM 2541 N N . LEU A 1 319 ? -16.312 -28.141 9.039 1 97.06 319 LEU A N 1
ATOM 2542 C CA . LEU A 1 319 ? -15.664 -28.047 10.344 1 97.06 319 LEU A CA 1
ATOM 2543 C C . LEU A 1 319 ? -16.016 -26.734 11.031 1 97.06 319 LEU A C 1
ATOM 2545 O O . LEU A 1 319 ? -16.234 -26.703 12.25 1 97.06 319 LEU A O 1
ATOM 2549 N N . LYS A 1 320 ? -16.016 -25.641 10.289 1 97.12 320 LYS A N 1
ATOM 2550 C CA . LYS A 1 320 ? -16.406 -24.344 10.82 1 97.12 320 LYS A CA 1
ATOM 2551 C C . LYS A 1 320 ? -17.781 -24.406 11.484 1 97.12 320 LYS A C 1
ATOM 2553 O O . LYS A 1 320 ? -17.953 -23.922 12.602 1 97.12 320 LYS A O 1
ATOM 2558 N N . LYS A 1 321 ? -18.719 -25 10.82 1 96.56 321 LYS A N 1
ATOM 2559 C CA . LYS A 1 321 ? -20.094 -25.094 11.312 1 96.56 321 LYS A CA 1
ATOM 2560 C C . LYS A 1 321 ? -20.188 -26.016 12.523 1 96.56 321 LYS A C 1
ATOM 2562 O O . LYS A 1 321 ? -20.859 -25.703 13.508 1 96.56 321 LYS A O 1
ATOM 2567 N N . LYS A 1 322 ? -19.516 -27.109 12.383 1 96.62 322 LYS A N 1
ATOM 2568 C CA . LYS A 1 322 ? -19.562 -28.125 13.43 1 96.62 322 LYS A CA 1
ATOM 2569 C C . LYS A 1 322 ? -19.031 -27.562 14.75 1 96.62 322 LYS A C 1
ATOM 2571 O O . LYS A 1 322 ? -19.594 -27.828 15.812 1 96.62 322 LYS A O 1
ATOM 2576 N N . TYR A 1 323 ? -18 -26.797 14.727 1 96.38 323 TYR A N 1
ATOM 2577 C CA . TYR A 1 323 ? -17.328 -26.375 15.953 1 96.38 323 TYR A CA 1
ATOM 2578 C C . TYR A 1 323 ? -17.547 -24.891 16.188 1 96.38 323 TYR A C 1
ATOM 2580 O O . TYR A 1 323 ? -16.938 -24.312 17.094 1 96.38 323 TYR A O 1
ATOM 2588 N N . LYS A 1 324 ? -18.266 -24.234 15.328 1 93.69 324 LYS A N 1
ATOM 2589 C CA . LYS A 1 324 ? -18.656 -22.828 15.469 1 93.69 324 LYS A CA 1
ATOM 2590 C C . LYS A 1 324 ? -17.422 -21.922 15.461 1 93.69 324 LYS A C 1
ATOM 2592 O O . LYS A 1 324 ? -17.266 -21.078 16.359 1 93.69 324 LYS A O 1
ATOM 2597 N N . CYS A 1 325 ? -16.609 -22.109 14.531 1 95.31 325 CYS A N 1
ATOM 2598 C CA . CYS A 1 325 ? -15.438 -21.281 14.281 1 95.31 325 CYS A CA 1
ATOM 2599 C C . CYS A 1 325 ? -15.711 -20.297 13.148 1 95.31 325 CYS A C 1
ATOM 2601 O O . CYS A 1 325 ? -16.75 -20.344 12.508 1 95.31 325 CYS A O 1
ATOM 2603 N N . TYR A 1 326 ? -14.852 -19.344 13.023 1 95.69 326 TYR A N 1
ATOM 2604 C CA . TYR A 1 326 ? -14.852 -18.438 11.867 1 95.69 326 TYR A CA 1
ATOM 2605 C C . TYR A 1 326 ? -13.844 -18.891 10.82 1 95.69 326 TYR A C 1
ATOM 2607 O O . TYR A 1 326 ? -12.891 -19.609 11.141 1 95.69 326 TYR A O 1
ATOM 2615 N N . LEU A 1 327 ? -14.094 -18.5 9.594 1 97.5 327 LEU A N 1
ATOM 2616 C CA . LEU A 1 327 ? -13.234 -18.922 8.492 1 97.5 327 LEU A CA 1
ATOM 2617 C C . LEU A 1 327 ? -12.758 -17.719 7.68 1 97.5 327 LEU A C 1
ATOM 2619 O O . LEU A 1 327 ? -13.57 -16.906 7.242 1 97.5 327 LEU A O 1
ATOM 2623 N N . TYR A 1 328 ? -11.445 -17.641 7.57 1 96.69 328 TYR A N 1
ATOM 2624 C CA . TYR A 1 328 ? -10.758 -16.656 6.742 1 96.69 328 TYR A CA 1
ATOM 2625 C C . TYR A 1 328 ? -10.062 -17.328 5.559 1 96.69 328 TYR A C 1
ATOM 2627 O O . TYR A 1 328 ? -9.281 -18.266 5.738 1 96.69 328 TYR A O 1
ATOM 2635 N N . VAL A 1 329 ? -10.32 -16.797 4.34 1 97.12 329 VAL A N 1
ATOM 2636 C CA . VAL A 1 329 ? -9.695 -17.359 3.148 1 97.12 329 VAL A CA 1
ATOM 2637 C C . VAL A 1 329 ? -8.969 -16.25 2.379 1 97.12 329 VAL A C 1
ATOM 2639 O O . VAL A 1 329 ? -9.594 -15.273 1.96 1 97.12 329 VAL A O 1
ATOM 2642 N N . ASP A 1 330 ? -7.703 -16.438 2.201 1 95.31 330 ASP A N 1
ATOM 2643 C CA . ASP A 1 330 ? -6.902 -15.555 1.35 1 95.31 330 ASP A CA 1
ATOM 2644 C C . ASP A 1 330 ? -6.949 -16.016 -0.107 1 95.31 330 ASP A C 1
ATOM 2646 O O . ASP A 1 330 ? -6.332 -17.016 -0.467 1 95.31 330 ASP A O 1
ATOM 2650 N N . GLU A 1 331 ? -7.551 -15.219 -0.941 1 95.69 331 GLU A N 1
ATOM 2651 C CA . GLU A 1 331 ? -7.77 -15.586 -2.336 1 95.69 331 GLU A CA 1
ATOM 2652 C C . GLU A 1 331 ? -6.797 -14.859 -3.26 1 95.69 331 GLU A C 1
ATOM 2654 O O . GLU A 1 331 ? -7.105 -14.617 -4.426 1 95.69 331 GLU A O 1
ATOM 2659 N N . ALA A 1 332 ? -5.645 -14.531 -2.812 1 91.81 332 ALA A N 1
ATOM 2660 C CA . ALA A 1 332 ? -4.711 -13.719 -3.586 1 91.81 332 ALA A CA 1
ATOM 2661 C C . ALA A 1 332 ? -4.375 -14.383 -4.918 1 91.81 332 ALA A C 1
ATOM 2663 O O . ALA A 1 332 ? -4.223 -13.703 -5.938 1 91.81 332 ALA A O 1
ATOM 2664 N N . HIS A 1 333 ? -4.238 -15.672 -4.941 1 94 333 HIS A N 1
ATOM 2665 C CA . HIS A 1 333 ? -3.811 -16.375 -6.152 1 94 333 HIS A CA 1
ATOM 2666 C C . HIS A 1 333 ? -4.98 -17.094 -6.812 1 94 333 HIS A C 1
ATOM 2668 O O . HIS A 1 333 ? -4.852 -17.594 -7.93 1 94 333 HIS A O 1
ATOM 2674 N N . SER A 1 334 ? -6.129 -17.125 -6.191 1 96.25 334 SER A N 1
ATOM 2675 C CA . SER A 1 334 ? -7.25 -17.859 -6.75 1 96.25 334 SER A CA 1
ATOM 2676 C C . SER A 1 334 ? -8.258 -16.938 -7.418 1 96.25 334 SER A C 1
ATOM 2678 O O . SER A 1 334 ? -8.852 -17.281 -8.438 1 96.25 334 SER A O 1
ATOM 2680 N N . ILE A 1 335 ? -8.414 -15.727 -6.898 1 96.19 335 ILE A N 1
ATOM 2681 C CA . ILE A 1 335 ? -9.414 -14.805 -7.426 1 96.19 335 ILE A CA 1
ATOM 2682 C C . ILE A 1 335 ? -9.047 -14.398 -8.852 1 96.19 335 ILE A C 1
ATOM 2684 O O . ILE A 1 335 ? -7.867 -14.18 -9.156 1 96.19 335 ILE A O 1
ATOM 2688 N N . GLY A 1 336 ? -10.008 -14.422 -9.742 1 93.19 336 GLY A N 1
ATOM 2689 C CA . GLY A 1 336 ? -9.805 -14.039 -11.133 1 93.19 336 GLY A CA 1
ATOM 2690 C C . GLY A 1 336 ? -9.242 -15.156 -11.984 1 93.19 336 GLY A C 1
ATOM 2691 O O . GLY A 1 336 ? -9.258 -15.078 -13.219 1 93.19 336 GLY A O 1
ATOM 2692 N N . ALA A 1 337 ? -8.766 -16.219 -11.375 1 91 337 ALA A N 1
ATOM 2693 C CA . ALA A 1 337 ? -8.055 -17.219 -12.172 1 91 337 ALA A CA 1
ATOM 2694 C C . ALA A 1 337 ? -8.68 -18.609 -12 1 91 337 ALA A C 1
ATOM 2696 O O . ALA A 1 337 ? -8.453 -19.5 -12.82 1 91 337 ALA A O 1
ATOM 2697 N N . MET A 1 338 ? -9.445 -18.766 -10.992 1 93.5 338 MET A N 1
ATOM 2698 C CA . MET A 1 338 ? -10 -20.094 -10.695 1 93.5 338 MET A CA 1
ATOM 2699 C C . MET A 1 338 ? -11.523 -20.062 -10.727 1 93.5 338 MET A C 1
ATOM 2701 O O . MET A 1 338 ? -12.141 -19.094 -10.289 1 93.5 338 MET A O 1
ATOM 2705 N N . GLY A 1 339 ? -12.117 -21.156 -11.156 1 93.56 339 GLY A N 1
ATOM 2706 C CA . GLY A 1 339 ? -13.57 -21.266 -11.219 1 93.56 339 GLY A CA 1
ATOM 2707 C C . GLY A 1 339 ? -14.141 -20.938 -12.586 1 93.56 339 GLY A C 1
ATOM 2708 O O . GLY A 1 339 ? -13.477 -20.281 -13.398 1 93.56 339 GLY A O 1
ATOM 2709 N N . PRO A 1 340 ? -15.344 -21.359 -12.797 1 94.25 340 PRO A N 1
ATOM 2710 C CA . PRO A 1 340 ? -15.945 -21.125 -14.109 1 94.25 340 PRO A CA 1
ATOM 2711 C C . PRO A 1 340 ? -16.156 -19.641 -14.414 1 94.25 340 PRO A C 1
ATOM 2713 O O . PRO A 1 340 ? -16.172 -19.25 -15.586 1 94.25 340 PRO A O 1
ATOM 2716 N N . HIS A 1 341 ? -16.281 -18.844 -13.391 1 95.25 341 HIS A N 1
ATOM 2717 C CA . HIS A 1 341 ? -16.516 -17.422 -13.594 1 95.25 341 HIS A CA 1
ATOM 2718 C C . HIS A 1 341 ? -15.352 -16.594 -13.07 1 95.25 341 HIS A C 1
ATOM 2720 O O . HIS A 1 341 ? -15.438 -15.367 -12.992 1 95.25 341 HIS A O 1
ATOM 2726 N N . GLY A 1 342 ? -14.297 -17.266 -12.695 1 95.19 342 GLY A N 1
ATOM 2727 C CA . GLY A 1 342 ? -13.094 -16.578 -12.258 1 95.19 342 GLY A CA 1
ATOM 2728 C C . GLY A 1 342 ? -13.234 -15.945 -10.883 1 95.19 342 GLY A C 1
ATOM 2729 O O . GLY A 1 342 ? -12.508 -15.008 -10.555 1 95.19 342 GLY A O 1
ATOM 2730 N N . ARG A 1 343 ? -14.141 -16.391 -10.031 1 96.31 343 ARG A N 1
ATOM 2731 C CA . ARG A 1 343 ? -14.438 -15.711 -8.773 1 96.31 343 ARG A CA 1
ATOM 2732 C C . ARG A 1 343 ? -13.688 -16.359 -7.617 1 96.31 343 ARG A C 1
ATOM 2734 O O . ARG A 1 343 ? -13.898 -16 -6.453 1 96.31 343 ARG A O 1
ATOM 2741 N N . GLY A 1 344 ? -12.836 -17.328 -7.855 1 95.56 344 GLY A N 1
ATOM 2742 C CA . GLY A 1 344 ? -11.992 -17.891 -6.816 1 95.56 344 GLY A CA 1
ATOM 2743 C C . GLY A 1 344 ? -12.469 -19.25 -6.344 1 95.56 344 GLY A C 1
ATOM 2744 O O . GLY A 1 344 ? -13.094 -20 -7.105 1 95.56 344 GLY A O 1
ATOM 2745 N N . VAL A 1 345 ? -12.164 -19.641 -5.156 1 95.44 345 VAL A N 1
ATOM 2746 C CA . VAL A 1 345 ? -12.344 -21 -4.652 1 95.44 345 VAL A CA 1
ATOM 2747 C C . VAL A 1 345 ? -13.828 -21.266 -4.418 1 95.44 345 VAL A C 1
ATOM 2749 O O . VAL A 1 345 ? -14.289 -22.406 -4.578 1 95.44 345 VAL A O 1
ATOM 2752 N N . CYS A 1 346 ? -14.555 -20.234 -3.959 1 96.56 346 CYS A N 1
ATOM 2753 C CA . CYS A 1 346 ? -15.992 -20.453 -3.785 1 96.56 346 CYS A CA 1
ATOM 2754 C C . CYS A 1 346 ? -16.656 -20.797 -5.113 1 96.56 346 CYS A C 1
ATOM 2756 O O . CYS A 1 346 ? -17.5 -21.688 -5.176 1 96.56 346 CYS A O 1
ATOM 2758 N N . ASP A 1 347 ? -16.25 -20.109 -6.109 1 96.06 347 ASP A N 1
ATOM 2759 C CA . ASP A 1 347 ? -16.734 -20.375 -7.465 1 96.06 347 ASP A CA 1
ATOM 2760 C C . ASP A 1 347 ? -16.281 -21.75 -7.949 1 96.06 347 ASP A C 1
ATOM 2762 O O . ASP A 1 347 ? -17.047 -22.484 -8.57 1 96.06 347 ASP A O 1
ATOM 2766 N N . TYR A 1 348 ? -15.094 -22.109 -7.656 1 95.19 348 TYR A N 1
ATOM 2767 C CA . TYR A 1 348 ? -14.508 -23.391 -8.07 1 95.19 348 TYR A CA 1
ATOM 2768 C C . TYR A 1 348 ? -15.258 -24.562 -7.453 1 95.19 348 TYR A C 1
ATOM 2770 O O . TYR A 1 348 ? -15.547 -25.547 -8.133 1 95.19 348 TYR A O 1
ATOM 2778 N N . PHE A 1 349 ? -15.633 -24.453 -6.199 1 95.62 349 PHE A N 1
ATOM 2779 C CA . PHE A 1 349 ? -16.266 -25.547 -5.48 1 95.62 349 PHE A CA 1
ATOM 2780 C C . PHE A 1 349 ? -17.781 -25.438 -5.543 1 95.62 349 PHE A C 1
ATOM 2782 O O . PHE A 1 349 ? -18.5 -26.344 -5.094 1 95.62 349 PHE A O 1
ATOM 2789 N N . GLY A 1 350 ? -18.25 -24.328 -6.039 1 95.06 350 GLY A N 1
ATOM 2790 C CA . GLY A 1 350 ? -19.688 -24.109 -6.078 1 95.06 350 GLY A CA 1
ATOM 2791 C C . GLY A 1 350 ? -20.297 -23.859 -4.711 1 95.06 350 GLY A C 1
ATOM 2792 O O . GLY A 1 350 ? -21.391 -24.344 -4.414 1 95.06 350 GLY A O 1
ATOM 2793 N N . VAL A 1 351 ? -19.594 -23.25 -3.908 1 95.25 351 VAL A N 1
ATOM 2794 C CA . VAL A 1 351 ? -20.031 -22.922 -2.555 1 95.25 351 VAL A CA 1
ATOM 2795 C C . VAL A 1 351 ? -20.484 -21.453 -2.502 1 95.25 351 VAL A C 1
ATOM 2797 O O . VAL A 1 351 ? -19.906 -20.594 -3.172 1 95.25 351 VAL A O 1
ATOM 2800 N N . ASP A 1 352 ? -21.531 -21.25 -1.733 1 95.81 352 ASP A N 1
ATOM 2801 C CA . ASP A 1 352 ? -21.969 -19.875 -1.494 1 95.81 352 ASP A CA 1
ATOM 2802 C C . ASP A 1 352 ? -20.906 -19.094 -0.727 1 95.81 352 ASP A C 1
ATOM 2804 O O . ASP A 1 352 ? -20.5 -19.484 0.372 1 95.81 352 ASP A O 1
ATOM 2808 N N . PRO A 1 353 ? -20.469 -17.984 -1.309 1 96.44 353 PRO A N 1
ATOM 2809 C CA . PRO A 1 353 ? -19.391 -17.219 -0.664 1 96.44 353 PRO A CA 1
ATOM 2810 C C . PRO A 1 353 ? -19.766 -16.766 0.746 1 96.44 353 PRO A C 1
ATOM 2812 O O . PRO A 1 353 ? -18.875 -16.531 1.569 1 96.44 353 PRO A O 1
ATOM 2815 N N . THR A 1 354 ? -21 -16.609 1.084 1 95.38 354 THR A N 1
ATOM 2816 C CA . THR A 1 354 ? -21.422 -16.156 2.4 1 95.38 354 THR A CA 1
ATOM 2817 C C . THR A 1 354 ? -21.109 -17.188 3.467 1 95.38 354 THR A C 1
ATOM 2819 O O . THR A 1 354 ? -21.156 -16.906 4.664 1 95.38 354 THR A O 1
ATOM 2822 N N . GLU A 1 355 ? -20.781 -18.391 3 1 96.12 355 GLU A N 1
ATOM 2823 C CA . GLU A 1 355 ? -20.375 -19.438 3.93 1 96.12 355 GLU A CA 1
ATOM 2824 C C . GLU A 1 355 ? -18.969 -19.156 4.484 1 96.12 355 GLU A C 1
ATOM 2826 O O . GLU A 1 355 ? -18.562 -19.75 5.48 1 96.12 355 GLU A O 1
ATOM 2831 N N . VAL A 1 356 ? -18.25 -18.328 3.873 1 97.38 356 VAL A N 1
ATOM 2832 C CA . VAL A 1 356 ? -16.953 -17.875 4.359 1 97.38 356 VAL A CA 1
ATOM 2833 C C . VAL A 1 356 ? -17.109 -16.531 5.055 1 97.38 356 VAL A C 1
ATOM 2835 O O . VAL A 1 356 ? -17.75 -15.617 4.523 1 97.38 356 VAL A O 1
ATOM 2838 N N . ASP A 1 357 ? -16.562 -16.375 6.176 1 96 357 ASP A N 1
ATOM 2839 C CA . ASP A 1 357 ? -16.781 -15.164 6.961 1 96 357 ASP A CA 1
ATOM 2840 C C . ASP A 1 357 ? -16.031 -13.977 6.371 1 96 357 ASP A C 1
ATOM 2842 O O . ASP A 1 357 ? -16.547 -12.859 6.348 1 96 357 ASP A O 1
ATOM 2846 N N . ILE A 1 358 ? -14.805 -14.25 6.012 1 95.69 358 ILE A N 1
ATOM 2847 C CA . ILE A 1 358 ? -13.984 -13.188 5.445 1 95.69 358 ILE A CA 1
ATOM 2848 C C . ILE A 1 358 ? -13.242 -13.703 4.211 1 95.69 358 ILE A C 1
ATOM 2850 O O . ILE A 1 358 ? -12.516 -14.695 4.285 1 95.69 358 ILE A O 1
ATOM 2854 N N . LEU A 1 359 ? -13.461 -13.047 3.131 1 96.75 359 LEU A N 1
ATOM 2855 C CA . LEU A 1 359 ? -12.688 -13.266 1.912 1 96.75 359 LEU A CA 1
ATOM 2856 C C . LEU A 1 359 ? -11.711 -12.125 1.67 1 96.75 359 LEU A C 1
ATOM 2858 O O . LEU A 1 359 ? -12.117 -10.969 1.554 1 96.75 359 LEU A O 1
ATOM 2862 N N . MET A 1 360 ? -10.492 -12.5 1.656 1 94.62 360 MET A N 1
ATOM 2863 C CA . MET A 1 360 ? -9.453 -11.531 1.331 1 94.62 360 MET A CA 1
ATOM 2864 C C . MET A 1 360 ? -8.812 -11.852 -0.019 1 94.62 360 MET A C 1
ATOM 2866 O O . MET A 1 360 ? -8.68 -13.016 -0.389 1 94.62 360 MET A O 1
ATOM 2870 N N . GLY A 1 361 ? -8.375 -10.828 -0.729 1 93.19 361 GLY A N 1
ATOM 2871 C CA . GLY A 1 361 ? -7.668 -11.062 -1.979 1 93.19 361 GLY A CA 1
ATOM 2872 C C . GLY A 1 361 ? -6.844 -9.867 -2.43 1 93.19 361 GLY A C 1
ATOM 2873 O O . GLY A 1 361 ? -6.793 -8.844 -1.743 1 93.19 361 GLY A O 1
ATOM 2874 N N . THR A 1 362 ? -6.094 -10.094 -3.502 1 90.88 362 THR A N 1
ATOM 2875 C CA . THR A 1 362 ? -5.289 -9.023 -4.082 1 90.88 362 THR A CA 1
ATOM 2876 C C . THR A 1 362 ? -5.828 -8.625 -5.449 1 90.88 362 THR A C 1
ATOM 2878 O O . THR A 1 362 ? -6.496 -9.414 -6.117 1 90.88 362 THR A O 1
ATOM 2881 N N . LEU A 1 363 ? -5.547 -7.438 -5.816 1 93.5 363 LEU A N 1
ATOM 2882 C CA . LEU A 1 363 ? -6.008 -6.898 -7.094 1 93.5 363 LEU A CA 1
ATOM 2883 C C . LEU A 1 363 ? -4.844 -6.73 -8.062 1 93.5 363 LEU A C 1
ATOM 2885 O O . LEU A 1 363 ? -5.043 -6.359 -9.219 1 93.5 363 LEU A O 1
ATOM 2889 N N . THR A 1 364 ? -3.697 -7.156 -7.641 1 89.81 364 THR A N 1
ATOM 2890 C CA . THR A 1 364 ? -2.457 -6.953 -8.383 1 89.81 364 THR A CA 1
ATOM 2891 C C . THR A 1 364 ? -2.27 -8.047 -9.43 1 89.81 364 THR A C 1
ATOM 2893 O O . THR A 1 364 ? -1.666 -7.816 -10.477 1 89.81 364 THR A O 1
ATOM 2896 N N . LYS A 1 365 ? -2.783 -9.211 -9.18 1 91.31 365 LYS A N 1
ATOM 2897 C CA . LYS A 1 365 ? -2.424 -10.383 -9.969 1 91.31 365 LYS A CA 1
ATOM 2898 C C . LYS A 1 365 ? -3.389 -10.578 -11.133 1 91.31 365 LYS A C 1
ATOM 2900 O O . LYS A 1 365 ? -3.111 -10.141 -12.258 1 91.31 365 LYS A O 1
ATOM 2905 N N . SER A 1 366 ? -4.613 -10.938 -10.922 1 94.5 366 SER A N 1
ATOM 2906 C CA . SER A 1 366 ? -5.578 -11.289 -11.961 1 94.5 366 SER A CA 1
ATOM 2907 C C . SER A 1 366 ? -6.152 -10.039 -12.617 1 94.5 366 SER A C 1
ATOM 2909 O O . SER A 1 366 ? -6.59 -10.078 -13.773 1 94.5 366 SER A O 1
ATOM 2911 N N . PHE A 1 367 ? -6.105 -8.906 -11.961 1 95.25 367 PHE A N 1
ATOM 2912 C CA . PHE A 1 367 ? -6.855 -7.75 -12.438 1 95.25 367 PHE A CA 1
ATOM 2913 C C . PHE A 1 367 ? -5.918 -6.68 -12.984 1 95.25 367 PHE A C 1
ATOM 2915 O O . PHE A 1 367 ? -6.371 -5.652 -13.492 1 95.25 367 PHE A O 1
ATOM 2922 N N . GLY A 1 368 ? -4.668 -6.906 -12.875 1 92.12 368 GLY A N 1
ATOM 2923 C CA . GLY A 1 368 ? -3.684 -5.988 -13.43 1 92.12 368 GLY A CA 1
ATOM 2924 C C . GLY A 1 368 ? -3.645 -4.652 -12.703 1 92.12 368 GLY A C 1
ATOM 2925 O O . GLY A 1 368 ? -3.227 -3.643 -13.281 1 92.12 368 GLY A O 1
ATOM 2926 N N . ALA A 1 369 ? -4.113 -4.582 -11.562 1 93.62 369 ALA A N 1
ATOM 2927 C CA . ALA A 1 369 ? -4.152 -3.357 -10.773 1 93.62 369 ALA A CA 1
ATOM 2928 C C . ALA A 1 369 ? -3.188 -3.436 -9.594 1 93.62 369 ALA A C 1
ATOM 2930 O O . ALA A 1 369 ? -2.076 -3.951 -9.727 1 93.62 369 ALA A O 1
ATOM 2931 N N . ALA A 1 370 ? -3.508 -2.861 -8.523 1 90.12 370 ALA A N 1
ATOM 2932 C CA . ALA A 1 370 ? -2.705 -2.887 -7.301 1 90.12 370 ALA A CA 1
ATOM 2933 C C . ALA A 1 370 ? -3.594 -2.893 -6.059 1 90.12 370 ALA A C 1
ATOM 2935 O O . ALA A 1 370 ? -4.754 -2.482 -6.117 1 90.12 370 ALA A O 1
ATOM 2936 N N . GLY A 1 371 ? -3.012 -3.422 -4.945 1 88.75 371 GLY A N 1
ATOM 2937 C CA . GLY A 1 371 ? -3.74 -3.406 -3.688 1 88.75 371 GLY A CA 1
ATOM 2938 C C . GLY A 1 371 ? -4.453 -4.711 -3.395 1 88.75 371 GLY A C 1
ATOM 2939 O O . GLY A 1 371 ? -4.125 -5.75 -3.975 1 88.75 371 GLY A O 1
ATOM 2940 N N . GLY A 1 372 ? -5.363 -4.629 -2.414 1 90.38 372 GLY A N 1
ATOM 2941 C CA . GLY A 1 372 ? -6.145 -5.781 -1.989 1 90.38 372 GLY A CA 1
ATOM 2942 C C . GLY A 1 372 ? -7.527 -5.41 -1.488 1 90.38 372 GLY A C 1
ATOM 2943 O O . GLY A 1 372 ? -7.918 -4.242 -1.536 1 90.38 372 GLY A O 1
ATOM 2944 N N . TYR A 1 373 ? -8.305 -6.41 -1.149 1 93.06 373 TYR A N 1
ATOM 2945 C CA . TYR A 1 373 ? -9.648 -6.188 -0.647 1 93.06 373 TYR A CA 1
ATOM 2946 C C . TYR A 1 373 ? -9.969 -7.133 0.504 1 93.06 373 TYR A C 1
ATOM 2948 O O . TYR A 1 373 ? -9.297 -8.156 0.679 1 93.06 373 TYR A O 1
ATOM 2956 N N . VAL A 1 374 ? -10.922 -6.719 1.269 1 93.31 374 VAL A N 1
ATOM 2957 C CA . VAL A 1 374 ? -11.609 -7.566 2.236 1 93.31 374 VAL A CA 1
ATOM 2958 C C . VAL A 1 374 ? -13.109 -7.547 1.959 1 93.31 374 VAL A C 1
ATOM 2960 O O . VAL A 1 374 ? -13.719 -6.477 1.879 1 93.31 374 VAL A O 1
ATOM 2963 N N . ALA A 1 375 ? -13.641 -8.656 1.765 1 96.19 375 ALA A N 1
ATOM 2964 C CA . ALA A 1 375 ? -15.078 -8.789 1.533 1 96.19 375 ALA A CA 1
ATOM 2965 C C . ALA A 1 375 ? -15.734 -9.641 2.615 1 96.19 375 ALA A C 1
ATOM 2967 O O . ALA A 1 375 ? -15.18 -10.656 3.029 1 96.19 375 ALA A O 1
ATOM 2968 N N . ALA A 1 376 ? -16.859 -9.211 3.086 1 95.62 376 ALA A N 1
ATOM 2969 C CA . ALA A 1 376 ? -17.594 -9.875 4.16 1 95.62 376 ALA A CA 1
ATOM 2970 C C . ALA A 1 376 ? -19.031 -9.375 4.23 1 95.62 376 ALA A C 1
ATOM 2972 O O . ALA A 1 376 ? -19.5 -8.664 3.334 1 95.62 376 ALA A O 1
ATOM 2973 N N . GLN A 1 377 ? -19.688 -9.898 5.223 1 93.94 377 GLN A N 1
ATOM 2974 C CA . GLN A 1 377 ? -21.016 -9.344 5.496 1 93.94 377 GLN A CA 1
ATOM 2975 C C . GLN A 1 377 ? -20.922 -7.852 5.809 1 93.94 377 GLN A C 1
ATOM 2977 O O . GLN A 1 377 ? -19.906 -7.375 6.324 1 93.94 377 GLN A O 1
ATOM 2982 N N . LYS A 1 378 ? -22 -7.16 5.559 1 90.94 378 LYS A N 1
ATOM 2983 C CA . LYS A 1 378 ? -22.016 -5.703 5.637 1 90.94 378 LYS A CA 1
ATOM 2984 C C . LYS A 1 378 ? -21.656 -5.227 7.043 1 90.94 378 LYS A C 1
ATOM 2986 O O . LYS A 1 378 ? -20.922 -4.246 7.203 1 90.94 378 LYS A O 1
ATOM 2991 N N . TRP A 1 379 ? -22.188 -5.867 8.008 1 83.62 379 TRP A N 1
ATOM 2992 C CA . TRP A 1 379 ? -21.953 -5.406 9.375 1 83.62 379 TRP A CA 1
ATOM 2993 C C . TRP A 1 379 ? -20.484 -5.512 9.75 1 83.62 379 TRP A C 1
ATOM 2995 O O . TRP A 1 379 ? -19.984 -4.699 10.523 1 83.62 379 TRP A O 1
ATOM 3005 N N . ILE A 1 380 ? -19.781 -6.508 9.227 1 86.25 380 ILE A N 1
ATOM 3006 C CA . ILE A 1 380 ? -18.344 -6.652 9.469 1 86.25 380 ILE A CA 1
ATOM 3007 C C . ILE A 1 380 ? -17.578 -5.508 8.805 1 86.25 380 ILE A C 1
ATOM 3009 O O . ILE A 1 380 ? -16.703 -4.898 9.414 1 86.25 380 ILE A O 1
ATOM 3013 N N . ILE A 1 381 ? -17.922 -5.188 7.559 1 88.62 381 ILE A N 1
ATOM 3014 C CA . ILE A 1 381 ? -17.25 -4.152 6.789 1 88.62 381 ILE A CA 1
ATOM 3015 C C . ILE A 1 381 ? -17.516 -2.785 7.414 1 88.62 381 ILE A C 1
ATOM 3017 O O . ILE A 1 381 ? -16.625 -1.938 7.488 1 88.62 381 ILE A O 1
ATOM 3021 N N . ASP A 1 382 ? -18.719 -2.553 7.879 1 81.69 382 ASP A N 1
ATOM 3022 C CA . ASP A 1 382 ? -19.062 -1.297 8.539 1 81.69 382 ASP A CA 1
ATOM 3023 C C . ASP A 1 382 ? -18.219 -1.086 9.797 1 81.69 382 ASP A C 1
ATOM 3025 O O . ASP A 1 382 ? -17.797 0.035 10.086 1 81.69 382 ASP A O 1
ATOM 3029 N N . ARG A 1 383 ? -18.047 -2.123 10.43 1 76.56 383 ARG A N 1
ATOM 3030 C CA . ARG A 1 383 ? -17.234 -2.033 11.641 1 76.56 383 ARG A CA 1
ATOM 3031 C C . ARG A 1 383 ? -15.773 -1.758 11.305 1 76.56 383 ARG A C 1
ATOM 3033 O O . ARG A 1 383 ? -15.086 -1.054 12.047 1 76.56 383 ARG A O 1
ATOM 3040 N N . LEU A 1 384 ? -15.383 -2.408 10.273 1 79.19 384 LEU A N 1
ATOM 3041 C CA . LEU A 1 384 ? -14.016 -2.168 9.836 1 79.19 384 LEU A CA 1
ATOM 3042 C C . LEU A 1 384 ? -13.812 -0.704 9.453 1 79.19 384 LEU A C 1
ATOM 3044 O O . LEU A 1 384 ? -12.75 -0.131 9.703 1 79.19 384 LEU A O 1
ATOM 3048 N N . ARG A 1 385 ? -14.781 -0.147 8.867 1 76.62 385 ARG A N 1
ATOM 3049 C CA . ARG A 1 385 ? -14.711 1.248 8.445 1 76.62 385 ARG A CA 1
ATOM 3050 C C . ARG A 1 385 ? -14.68 2.184 9.648 1 76.62 385 ARG A C 1
ATOM 3052 O O . ARG A 1 385 ? -14.086 3.264 9.586 1 76.62 385 ARG A O 1
ATOM 3059 N N . LEU A 1 386 ? -15.281 1.709 10.719 1 68.25 386 LEU A N 1
ATOM 3060 C CA . LEU A 1 386 ? -15.359 2.537 11.914 1 68.25 386 LEU A CA 1
ATOM 3061 C C . LEU A 1 386 ? -14.109 2.383 12.766 1 68.25 386 LEU A C 1
ATOM 3063 O O . LEU A 1 386 ? -13.789 3.256 13.578 1 68.25 386 LEU A O 1
ATOM 3067 N N . ASP A 1 387 ? -13.523 1.224 12.516 1 62.59 387 ASP A N 1
ATOM 3068 C CA . ASP A 1 387 ? -12.359 0.944 13.359 1 62.59 387 ASP A CA 1
ATOM 3069 C C . ASP A 1 387 ? -11.227 1.924 13.07 1 62.59 387 ASP A C 1
ATOM 3071 O O . ASP A 1 387 ? -10.883 2.166 11.914 1 62.59 387 ASP A O 1
ATOM 3075 N N . LEU A 1 388 ? -10.875 2.588 14.078 1 53.59 388 LEU A N 1
ATOM 3076 C CA . LEU A 1 388 ? -9.922 3.688 14.062 1 53.59 388 LEU A CA 1
ATOM 3077 C C . LEU A 1 388 ? -8.555 3.209 13.586 1 53.59 388 LEU A C 1
ATOM 3079 O O . LEU A 1 388 ? -7.816 3.959 12.938 1 53.59 388 LEU A O 1
ATOM 3083 N N . THR A 1 389 ? -8.281 2.033 14.023 1 53.22 389 THR A N 1
ATOM 3084 C CA . THR A 1 389 ? -6.941 1.544 13.711 1 53.22 389 THR A CA 1
ATOM 3085 C C . THR A 1 389 ? -6.773 1.349 12.203 1 53.22 389 THR A C 1
ATOM 3087 O O . THR A 1 389 ? -5.688 1.563 11.664 1 53.22 389 THR A O 1
ATOM 3090 N N . THR A 1 390 ? -7.895 1.043 11.695 1 51.47 390 THR A N 1
ATOM 3091 C CA . THR A 1 390 ? -7.895 0.758 10.266 1 51.47 390 THR A CA 1
ATOM 3092 C C . THR A 1 390 ? -7.684 2.037 9.453 1 51.47 390 THR A C 1
ATOM 3094 O O . THR A 1 390 ? -6.996 2.029 8.438 1 51.47 390 THR A O 1
ATOM 3097 N N . SER A 1 391 ? -8.367 3.014 10 1 51.75 391 SER A N 1
ATOM 3098 C CA . SER A 1 391 ? -8.328 4.281 9.273 1 51.75 391 SER A CA 1
ATOM 3099 C C . SER A 1 391 ? -6.906 4.832 9.203 1 51.75 391 SER A C 1
ATOM 3101 O O . SER A 1 391 ? -6.57 5.574 8.281 1 51.75 391 SER A O 1
ATOM 3103 N N . ASN A 1 392 ? -6.191 4.359 10.109 1 52 392 ASN A N 1
ATOM 3104 C CA . ASN A 1 392 ? -4.828 4.863 10.211 1 52 392 ASN A CA 1
ATOM 3105 C C . ASN A 1 392 ? -3.934 4.289 9.109 1 52 392 ASN A C 1
ATOM 3107 O O . ASN A 1 392 ? -2.928 4.898 8.742 1 52 392 ASN A O 1
ATOM 3111 N N . TYR A 1 393 ? -4.484 3.146 8.617 1 51.59 393 TYR A N 1
ATOM 3112 C CA . TYR A 1 393 ? -3.652 2.422 7.66 1 51.59 393 TYR A CA 1
ATOM 3113 C C . TYR A 1 393 ? -4.137 2.652 6.23 1 51.59 393 TYR A C 1
ATOM 3115 O O . TYR A 1 393 ? -3.594 2.076 5.285 1 51.59 393 TYR A O 1
ATOM 3123 N N . GLY A 1 394 ? -5.078 3.555 6.141 1 61.69 394 GLY A N 1
ATOM 3124 C CA . GLY A 1 394 ? -5.75 3.398 4.863 1 61.69 394 GLY A CA 1
ATOM 3125 C C . GLY A 1 394 ? -5.516 4.562 3.918 1 61.69 394 GLY A C 1
ATOM 3126 O O . GLY A 1 394 ? -6.316 5.5 3.871 1 61.69 394 GLY A O 1
ATOM 3127 N N . GLU A 1 395 ? -4.285 4.477 3.256 1 74.62 395 GLU A N 1
ATOM 3128 C CA . GLU A 1 395 ? -4.141 5.414 2.146 1 74.62 395 GLU A CA 1
ATOM 3129 C C . GLU A 1 395 ? -5.07 5.051 0.993 1 74.62 395 GLU A C 1
ATOM 3131 O O . GLU A 1 395 ? -5.309 3.873 0.727 1 74.62 395 GLU A O 1
ATOM 3136 N N . PRO A 1 396 ? -5.688 6.055 0.491 1 84.62 396 PRO A N 1
ATOM 3137 C CA . PRO A 1 396 ? -6.559 5.777 -0.653 1 84.62 396 PRO A CA 1
ATOM 3138 C C . PRO A 1 396 ? -5.797 5.215 -1.852 1 84.62 396 PRO A C 1
ATOM 3140 O O . PRO A 1 396 ? -4.664 5.617 -2.111 1 84.62 396 PRO A O 1
ATOM 3143 N N . SER A 1 397 ? -6.406 4.277 -2.512 1 90.38 397 SER A N 1
ATOM 3144 C CA . SER A 1 397 ? -5.852 3.768 -3.762 1 90.38 397 SER A CA 1
ATOM 3145 C C . SER A 1 397 ? -5.898 4.828 -4.859 1 90.38 397 SER A C 1
ATOM 3147 O O . SER A 1 397 ? -6.879 5.566 -4.977 1 90.38 397 SER A O 1
ATOM 3149 N N . PRO A 1 398 ? -4.836 4.941 -5.672 1 92.31 398 PRO A N 1
ATOM 3150 C CA . PRO A 1 398 ? -4.848 5.918 -6.766 1 92.31 398 PRO A CA 1
ATOM 3151 C C . PRO A 1 398 ? -5.992 5.691 -7.746 1 92.31 398 PRO A C 1
ATOM 3153 O O . PRO A 1 398 ? -6.371 4.547 -8.008 1 92.31 398 PRO A O 1
ATOM 3156 N N . ALA A 1 399 ? -6.477 6.762 -8.375 1 94 399 ALA A N 1
ATOM 3157 C CA . ALA A 1 399 ? -7.648 6.742 -9.25 1 94 399 ALA A CA 1
ATOM 3158 C C . ALA A 1 399 ? -7.434 5.805 -10.43 1 94 399 ALA A C 1
ATOM 3160 O O . ALA A 1 399 ? -8.32 5.02 -10.781 1 94 399 ALA A O 1
ATOM 3161 N N . PRO A 1 400 ? -6.258 5.867 -11.133 1 95.25 400 PRO A N 1
ATOM 3162 C CA . PRO A 1 400 ? -6.082 4.957 -12.266 1 95.25 400 PRO A CA 1
ATOM 3163 C C . PRO A 1 400 ? -6.125 3.486 -11.852 1 95.25 400 PRO A C 1
ATOM 3165 O O . PRO A 1 400 ? -6.551 2.633 -12.633 1 95.25 400 PRO A O 1
ATOM 3168 N N . VAL A 1 401 ? -5.695 3.178 -10.68 1 94.94 401 VAL A N 1
ATOM 3169 C CA . VAL A 1 401 ? -5.734 1.813 -10.164 1 94.94 401 VAL A CA 1
ATOM 3170 C C . VAL A 1 401 ? -7.184 1.378 -9.961 1 94.94 401 VAL A C 1
ATOM 3172 O O . VAL A 1 401 ? -7.562 0.27 -10.352 1 94.94 401 VAL A O 1
ATOM 3175 N N . LEU A 1 402 ? -7.969 2.289 -9.359 1 96.12 402 LEU A N 1
ATOM 3176 C CA . LEU A 1 402 ? -9.375 1.996 -9.125 1 96.12 402 LEU A CA 1
ATOM 3177 C C . LEU A 1 402 ? -10.109 1.771 -10.445 1 96.12 402 LEU A C 1
ATOM 3179 O O . LEU A 1 402 ? -10.938 0.864 -10.555 1 96.12 402 LEU A O 1
ATOM 3183 N N . ALA A 1 403 ? -9.805 2.602 -11.406 1 96.56 403 ALA A N 1
ATOM 3184 C CA . ALA A 1 403 ? -10.43 2.475 -12.719 1 96.56 403 ALA A CA 1
ATOM 3185 C C . ALA A 1 403 ? -10.07 1.142 -13.375 1 96.56 403 ALA A C 1
ATOM 3187 O O . ALA A 1 403 ? -10.906 0.519 -14.031 1 96.56 403 ALA A O 1
ATOM 3188 N N . GLN A 1 404 ? -8.828 0.729 -13.234 1 96.94 404 GLN A N 1
ATOM 3189 C CA . GLN A 1 404 ? -8.383 -0.564 -13.742 1 96.94 404 GLN A CA 1
ATOM 3190 C C . GLN A 1 404 ? -9.141 -1.709 -13.078 1 96.94 404 GLN A C 1
ATOM 3192 O O . GLN A 1 404 ? -9.523 -2.676 -13.742 1 96.94 404 GLN A O 1
ATOM 3197 N N . ILE A 1 405 ? -9.367 -1.624 -11.781 1 97.06 405 ILE A N 1
ATOM 3198 C CA . ILE A 1 405 ? -10.102 -2.643 -11.039 1 97.06 405 ILE A CA 1
ATOM 3199 C C . ILE A 1 405 ? -11.516 -2.768 -11.594 1 97.06 405 ILE A C 1
ATOM 3201 O O . ILE A 1 405 ? -11.969 -3.867 -11.93 1 97.06 405 ILE A O 1
ATOM 3205 N N . ILE A 1 406 ? -12.188 -1.663 -11.727 1 97.62 406 ILE A N 1
ATOM 3206 C CA . ILE A 1 406 ? -13.57 -1.631 -12.172 1 97.62 406 ILE A CA 1
ATOM 3207 C C . ILE A 1 406 ? -13.672 -2.178 -13.594 1 97.62 406 ILE A C 1
ATOM 3209 O O . ILE A 1 406 ? -14.484 -3.064 -13.875 1 97.62 406 ILE A O 1
ATOM 3213 N N . SER A 1 407 ? -12.836 -1.689 -14.469 1 97.75 407 SER A N 1
ATOM 3214 C CA . SER A 1 407 ? -12.938 -2.051 -15.875 1 97.75 407 SER A CA 1
ATOM 3215 C C . SER A 1 407 ? -12.57 -3.516 -16.094 1 97.75 407 SER A C 1
ATOM 3217 O O . SER A 1 407 ? -13.219 -4.207 -16.891 1 97.75 407 SER A O 1
ATOM 3219 N N . SER A 1 408 ? -11.547 -4.027 -15.477 1 97.25 408 SER A N 1
ATOM 3220 C CA . SER A 1 408 ? -11.172 -5.43 -15.617 1 97.25 408 SER A CA 1
ATOM 3221 C C . SER A 1 408 ? -12.289 -6.352 -15.125 1 97.25 408 SER A C 1
ATOM 3223 O O . SER A 1 408 ? -12.609 -7.348 -15.781 1 97.25 408 SER A O 1
ATOM 3225 N N . MET A 1 409 ? -12.883 -6.004 -13.992 1 97.5 409 MET A N 1
ATOM 3226 C CA . MET A 1 409 ? -13.977 -6.824 -13.477 1 97.5 409 MET A CA 1
ATOM 3227 C C . MET A 1 409 ? -15.172 -6.793 -14.414 1 97.5 409 MET A C 1
ATOM 3229 O O . MET A 1 409 ? -15.828 -7.816 -14.625 1 97.5 409 MET A O 1
ATOM 3233 N N . ARG A 1 410 ? -15.477 -5.621 -14.977 1 97.5 410 ARG A N 1
ATOM 3234 C CA . ARG A 1 410 ? -16.578 -5.492 -15.93 1 97.5 410 ARG A CA 1
ATOM 3235 C C . ARG A 1 410 ? -16.328 -6.371 -17.156 1 97.5 410 ARG A C 1
ATOM 3237 O O . ARG A 1 410 ? -17.281 -6.93 -17.719 1 97.5 410 ARG A O 1
ATOM 3244 N N . ILE A 1 411 ? -15.086 -6.488 -17.562 1 97.25 411 ILE A N 1
ATOM 3245 C CA . ILE A 1 411 ? -14.742 -7.332 -18.703 1 97.25 411 ILE A CA 1
ATOM 3246 C C . ILE A 1 411 ? -14.938 -8.805 -18.328 1 97.25 411 ILE A C 1
ATOM 3248 O O . ILE A 1 411 ? -15.523 -9.57 -19.094 1 97.25 411 ILE A O 1
ATOM 3252 N N . ILE A 1 412 ? -14.469 -9.195 -17.172 1 97.12 412 ILE A N 1
ATOM 3253 C CA . ILE A 1 412 ? -14.547 -10.586 -16.734 1 97.12 412 ILE A CA 1
ATOM 3254 C C . ILE A 1 412 ? -16 -11.023 -16.656 1 97.12 412 ILE A C 1
ATOM 3256 O O . ILE A 1 412 ? -16.359 -12.117 -17.109 1 97.12 412 ILE A O 1
ATOM 3260 N N . ILE A 1 413 ? -16.891 -10.109 -16.141 1 95.81 413 ILE A N 1
ATOM 3261 C CA . ILE A 1 413 ? -18.281 -10.484 -15.914 1 95.81 413 ILE A CA 1
ATOM 3262 C C . ILE A 1 413 ? -19.062 -10.352 -17.219 1 95.81 413 ILE A C 1
ATOM 3264 O O . ILE A 1 413 ? -20.203 -10.828 -17.328 1 95.81 413 ILE A O 1
ATOM 3268 N N . GLY A 1 414 ? -18.594 -9.68 -18.234 1 95.81 414 GLY A N 1
ATOM 3269 C CA . GLY A 1 414 ? -19.219 -9.602 -19.547 1 95.81 414 GLY A CA 1
ATOM 3270 C C . GLY A 1 414 ? -20 -8.312 -19.766 1 95.81 414 GLY A C 1
ATOM 3271 O O . GLY A 1 414 ? -20.75 -8.195 -20.734 1 95.81 414 GLY A O 1
ATOM 3272 N N . GLU A 1 415 ? -19.844 -7.328 -18.875 1 96.12 415 GLU A N 1
ATOM 3273 C CA . GLU A 1 415 ? -20.516 -6.043 -19.016 1 96.12 415 GLU A CA 1
ATOM 3274 C C . GLU A 1 415 ? -19.781 -5.137 -20 1 96.12 415 GLU A C 1
ATOM 3276 O O . GLU A 1 415 ? -20.406 -4.305 -20.656 1 96.12 415 GLU A O 1
ATOM 3281 N N . LEU A 1 416 ? -18.531 -5.238 -19.984 1 95.25 416 LEU A N 1
ATOM 3282 C CA . LEU A 1 416 ? -17.672 -4.484 -20.891 1 95.25 416 LEU A CA 1
ATOM 3283 C C . LEU A 1 416 ? -17 -5.414 -21.906 1 95.25 416 LEU A C 1
ATOM 3285 O O . LEU A 1 416 ? -16.281 -6.336 -21.516 1 95.25 416 LEU A O 1
ATOM 3289 N N . ASN A 1 417 ? -17.234 -5.258 -23.203 1 94.44 417 ASN A N 1
ATOM 3290 C CA . ASN A 1 417 ? -16.719 -6.113 -24.266 1 94.44 417 ASN A CA 1
ATOM 3291 C C . ASN A 1 417 ? -17.078 -7.578 -24.031 1 94.44 417 ASN A C 1
ATOM 3293 O O . ASN A 1 417 ? -16.203 -8.422 -23.844 1 94.44 417 ASN A O 1
ATOM 3297 N N . PRO A 1 418 ? -18.328 -7.891 -24.172 1 95.81 418 PRO A N 1
ATOM 3298 C CA . PRO A 1 418 ? -18.828 -9.234 -23.859 1 95.81 418 PRO A CA 1
ATOM 3299 C C . PRO A 1 418 ? -18.062 -10.328 -24.594 1 95.81 418 PRO A C 1
ATOM 3301 O O . PRO A 1 418 ? -17.75 -10.18 -25.781 1 95.81 418 PRO A O 1
ATOM 3304 N N . GLY A 1 419 ? -17.766 -11.398 -23.891 1 95.62 419 GLY A N 1
ATOM 3305 C CA . GLY A 1 419 ? -17.062 -12.539 -24.469 1 95.62 419 GLY A CA 1
ATOM 3306 C C . GLY A 1 419 ? -15.586 -12.547 -24.156 1 95.62 419 GLY A C 1
ATOM 3307 O O . GLY A 1 419 ? -14.961 -13.617 -24.094 1 95.62 419 GLY A O 1
ATOM 3308 N N . GLU A 1 420 ? -15 -11.43 -23.984 1 96.12 420 GLU A N 1
ATOM 3309 C CA . GLU A 1 420 ? -13.562 -11.336 -23.734 1 96.12 420 GLU A CA 1
ATOM 3310 C C . GLU A 1 420 ? -13.188 -11.992 -22.406 1 96.12 420 GLU A C 1
ATOM 3312 O O . GLU A 1 420 ? -12.195 -12.711 -22.328 1 96.12 420 GLU A O 1
ATOM 3317 N N . GLY A 1 421 ? -13.953 -11.648 -21.391 1 96.31 421 GLY A N 1
ATOM 3318 C CA . GLY A 1 421 ? -13.68 -12.234 -20.094 1 96.31 421 GLY A CA 1
ATOM 3319 C C . GLY A 1 421 ? -13.742 -13.75 -20.094 1 96.31 421 GLY A C 1
ATOM 3320 O O . GLY A 1 421 ? -12.883 -14.406 -19.5 1 96.31 421 GLY A O 1
ATOM 3321 N N . LEU A 1 422 ? -14.703 -14.289 -20.734 1 96.19 422 LEU A N 1
ATOM 3322 C CA . LEU A 1 422 ? -14.859 -15.734 -20.828 1 96.19 422 LEU A CA 1
ATOM 3323 C C . LEU A 1 422 ? -13.68 -16.359 -21.578 1 96.19 422 LEU A C 1
ATOM 3325 O O . LEU A 1 422 ? -13.164 -17.406 -21.172 1 96.19 422 LEU A O 1
ATOM 3329 N N . GLU A 1 423 ? -13.273 -15.766 -22.641 1 97.31 423 GLU A N 1
ATOM 3330 C CA . GLU A 1 423 ? -12.117 -16.266 -23.391 1 97.31 423 GLU A CA 1
ATOM 3331 C C . GLU A 1 423 ? -10.867 -16.297 -22.516 1 97.31 423 GLU A C 1
ATOM 3333 O O . GLU A 1 423 ? -10.117 -17.266 -22.531 1 97.31 423 GLU A O 1
ATOM 3338 N N . ARG A 1 424 ? -10.625 -15.188 -21.812 1 97.5 424 ARG A N 1
ATOM 3339 C CA . ARG A 1 424 ? -9.453 -15.109 -20.969 1 97.5 424 ARG A CA 1
ATOM 3340 C C . ARG A 1 424 ? -9.453 -16.203 -19.906 1 97.5 424 ARG A C 1
ATOM 3342 O O . ARG A 1 424 ? -8.422 -16.828 -19.641 1 97.5 424 ARG A O 1
ATOM 3349 N N . LEU A 1 425 ? -10.609 -16.453 -19.328 1 97.38 425 LEU A N 1
ATOM 3350 C CA . LEU A 1 425 ? -10.75 -17.484 -18.312 1 97.38 425 LEU A CA 1
ATOM 3351 C C . LEU A 1 425 ? -10.5 -18.875 -18.906 1 97.38 425 LEU A C 1
ATOM 3353 O O . LEU A 1 425 ? -9.828 -19.703 -18.281 1 97.38 425 LEU A O 1
ATOM 3357 N N . GLN A 1 426 ? -11 -19.109 -20.062 1 97.81 426 GLN A N 1
ATOM 3358 C CA . GLN A 1 426 ? -10.844 -20.422 -20.703 1 97.81 426 GLN A CA 1
ATOM 3359 C C . GLN A 1 426 ? -9.406 -20.625 -21.172 1 97.81 426 GLN A C 1
ATOM 3361 O O . GLN A 1 426 ? -8.898 -21.75 -21.156 1 97.81 426 GLN A O 1
ATOM 3366 N N . ARG A 1 427 ? -8.758 -19.609 -21.578 1 97.88 427 ARG A N 1
ATOM 3367 C CA . ARG A 1 427 ? -7.379 -19.688 -22.031 1 97.88 427 ARG A CA 1
ATOM 3368 C C . ARG A 1 427 ? -6.441 -20.031 -20.875 1 97.88 427 ARG A C 1
ATOM 3370 O O . ARG A 1 427 ? -5.551 -20.875 -21.016 1 97.88 427 ARG A O 1
ATOM 3377 N N . ILE A 1 428 ? -6.617 -19.297 -19.766 1 97.69 428 ILE A N 1
ATOM 3378 C CA . ILE A 1 428 ? -5.715 -19.562 -18.656 1 97.69 428 ILE A CA 1
ATOM 3379 C C . ILE A 1 428 ? -5.93 -20.984 -18.141 1 97.69 428 ILE A C 1
ATOM 3381 O O . ILE A 1 428 ? -4.98 -21.641 -17.703 1 97.69 428 ILE A O 1
ATOM 3385 N N . ALA A 1 429 ? -7.168 -21.453 -18.125 1 97.19 429 ALA A N 1
ATOM 3386 C CA . ALA A 1 429 ? -7.453 -22.828 -17.734 1 97.19 429 ALA A CA 1
ATOM 3387 C C . ALA A 1 429 ? -6.758 -23.812 -18.656 1 97.19 429 ALA A C 1
ATOM 3389 O O . ALA A 1 429 ? -6.105 -24.75 -18.188 1 97.19 429 ALA A O 1
ATOM 3390 N N . PHE A 1 430 ? -6.902 -23.625 -19.922 1 98.06 430 PHE A N 1
ATOM 3391 C CA . PHE A 1 430 ? -6.262 -24.5 -20.906 1 98.06 430 PHE A CA 1
ATOM 3392 C C . PHE A 1 430 ? -4.746 -24.469 -20.75 1 98.06 430 PHE A C 1
ATOM 3394 O O . PHE A 1 430 ? -4.102 -25.516 -20.688 1 98.06 430 PHE A O 1
ATOM 3401 N N . ASN A 1 431 ? -4.215 -23.25 -20.766 1 98.38 431 ASN A N 1
ATOM 3402 C CA . ASN A 1 431 ? -2.768 -23.094 -20.688 1 98.38 431 ASN A CA 1
ATOM 3403 C C . ASN A 1 431 ? -2.191 -23.766 -19.453 1 98.38 431 ASN A C 1
ATOM 3405 O O . ASN A 1 431 ? -1.12 -24.375 -19.516 1 98.38 431 ASN A O 1
ATOM 3409 N N . SER A 1 432 ? -2.873 -23.625 -18.297 1 97.69 432 SER A N 1
ATOM 3410 C CA . SER A 1 432 ? -2.416 -24.219 -17.047 1 97.69 432 SER A CA 1
ATOM 3411 C C . SER A 1 432 ? -2.422 -25.734 -17.125 1 97.69 432 SER A C 1
ATOM 3413 O O . SER A 1 432 ? -1.44 -26.391 -16.75 1 97.69 432 SER A O 1
ATOM 3415 N N . ARG A 1 433 ? -3.447 -26.297 -17.609 1 97.12 433 ARG A N 1
ATOM 3416 C CA . ARG A 1 433 ? -3.58 -27.75 -17.719 1 97.12 433 ARG A CA 1
ATOM 3417 C C . ARG A 1 433 ? -2.584 -28.312 -18.734 1 97.12 433 ARG A C 1
ATOM 3419 O O . ARG A 1 433 ? -1.957 -29.344 -18.484 1 97.12 433 ARG A O 1
ATOM 3426 N N . TYR A 1 434 ? -2.5 -27.656 -19.828 1 98.31 434 TYR A N 1
ATOM 3427 C CA . TYR A 1 434 ? -1.611 -28.094 -20.891 1 98.31 434 TYR A CA 1
ATOM 3428 C C . TYR A 1 434 ? -0.166 -28.156 -20.422 1 98.31 434 TYR A C 1
ATOM 3430 O O . TYR A 1 434 ? 0.505 -29.172 -20.547 1 98.31 434 TYR A O 1
ATOM 3438 N N . LEU A 1 435 ? 0.262 -27.031 -19.859 1 98.5 435 LEU A N 1
ATOM 3439 C CA . LEU A 1 435 ? 1.648 -26.969 -19.406 1 98.5 435 LEU A CA 1
ATOM 3440 C C . LEU A 1 435 ? 1.911 -28.016 -18.328 1 98.5 435 LEU A C 1
ATOM 3442 O O . LEU A 1 435 ? 2.93 -28.703 -18.359 1 98.5 435 LEU A O 1
ATOM 3446 N N . ARG A 1 436 ? 1.08 -28.094 -17.359 1 97.12 436 ARG A N 1
ATOM 3447 C CA . ARG A 1 436 ? 1.267 -29 -16.234 1 97.12 436 ARG A CA 1
ATOM 3448 C C . ARG A 1 436 ? 1.368 -30.453 -16.719 1 97.12 436 ARG A C 1
ATOM 3450 O O . ARG A 1 436 ? 2.32 -31.156 -16.391 1 97.12 436 ARG A O 1
ATOM 3457 N N . LEU A 1 437 ? 0.387 -30.891 -17.469 1 97 437 LEU A N 1
ATOM 3458 C CA . LEU A 1 437 ? 0.36 -32.25 -17.938 1 97 437 LEU A CA 1
ATOM 3459 C C . LEU A 1 437 ? 1.562 -32.562 -18.828 1 97 437 LEU A C 1
ATOM 3461 O O . LEU A 1 437 ? 2.135 -33.656 -18.766 1 97 437 LEU A O 1
ATOM 3465 N N . ALA A 1 438 ? 1.875 -31.625 -19.672 1 98.25 438 ALA A N 1
ATOM 3466 C CA . ALA A 1 438 ? 3.021 -31.797 -20.562 1 98.25 438 ALA A CA 1
ATOM 3467 C C . ALA A 1 438 ? 4.309 -32 -19.766 1 98.25 438 ALA A C 1
ATOM 3469 O O . ALA A 1 438 ? 5.113 -32.875 -20.078 1 98.25 438 ALA A O 1
ATOM 3470 N N . LEU A 1 439 ? 4.512 -31.172 -18.75 1 98.19 439 LEU A N 1
ATOM 3471 C CA . LEU A 1 439 ? 5.703 -31.297 -17.906 1 98.19 439 LEU A CA 1
ATOM 3472 C C . LEU A 1 439 ? 5.742 -32.656 -17.203 1 98.19 439 LEU A C 1
ATOM 3474 O O . LEU A 1 439 ? 6.801 -33.281 -17.109 1 98.19 439 LEU A O 1
ATOM 3478 N N . GLN A 1 440 ? 4.625 -33.094 -16.719 1 96.44 440 GLN A N 1
ATOM 3479 C CA . GLN A 1 440 ? 4.539 -34.375 -16.062 1 96.44 440 GLN A CA 1
ATOM 3480 C C . GLN A 1 440 ? 4.895 -35.5 -17.031 1 96.44 440 GLN A C 1
ATOM 3482 O O . GLN A 1 440 ? 5.641 -36.438 -16.672 1 96.44 440 GLN A O 1
ATOM 3487 N N . ARG A 1 441 ? 4.395 -35.406 -18.203 1 96.88 441 ARG A N 1
ATOM 3488 C CA . ARG A 1 441 ? 4.633 -36.438 -19.203 1 96.88 441 ARG A CA 1
ATOM 3489 C C . ARG A 1 441 ? 6.098 -36.469 -19.625 1 96.88 441 ARG A C 1
ATOM 3491 O O . ARG A 1 441 ? 6.637 -37.531 -19.922 1 96.88 441 ARG A O 1
ATOM 3498 N N . LEU A 1 442 ? 6.719 -35.312 -19.625 1 97.5 442 LEU A N 1
ATOM 3499 C CA . LEU A 1 442 ? 8.133 -35.25 -19.969 1 97.5 442 LEU A CA 1
ATOM 3500 C C . LEU A 1 442 ? 8.992 -35.875 -18.875 1 97.5 442 LEU A C 1
ATOM 3502 O O . LEU A 1 442 ? 10.148 -36.25 -19.109 1 97.5 442 LEU A O 1
ATOM 3506 N N . GLY A 1 443 ? 8.477 -35.938 -17.656 1 96.44 443 GLY A N 1
ATOM 3507 C CA . GLY A 1 443 ? 9.188 -36.625 -16.594 1 96.44 443 GLY A CA 1
ATOM 3508 C C . GLY A 1 443 ? 9.586 -35.719 -15.453 1 96.44 443 GLY A C 1
ATOM 3509 O O . GLY A 1 443 ? 10.391 -36.094 -14.594 1 96.44 443 GLY A O 1
ATOM 3510 N N . PHE A 1 444 ? 9.07 -34.562 -15.43 1 97.06 444 PHE A N 1
ATOM 3511 C CA . PHE A 1 444 ? 9.391 -33.625 -14.367 1 97.06 444 PHE A CA 1
ATOM 3512 C C . PHE A 1 444 ? 8.477 -33.844 -13.164 1 97.06 444 PHE A C 1
ATOM 3514 O O . PHE A 1 444 ? 7.359 -34.312 -13.305 1 97.06 444 PHE A O 1
ATOM 3521 N N . ILE A 1 445 ? 8.953 -33.531 -11.977 1 95.12 445 ILE A N 1
ATOM 3522 C CA . ILE A 1 445 ? 8.117 -33.5 -10.781 1 95.12 445 ILE A CA 1
ATOM 3523 C C . ILE A 1 445 ? 7.465 -32.125 -10.641 1 95.12 445 ILE A C 1
ATOM 3525 O O . ILE A 1 445 ? 8.164 -31.125 -10.484 1 95.12 445 ILE A O 1
ATOM 3529 N N . VAL A 1 446 ? 6.191 -32.125 -10.781 1 94.69 446 VAL A N 1
ATOM 3530 C CA . VAL A 1 446 ? 5.402 -30.906 -10.75 1 94.69 446 VAL A CA 1
ATOM 3531 C C . VAL A 1 446 ? 4.359 -31 -9.633 1 94.69 446 VAL A C 1
ATOM 3533 O O . VAL A 1 446 ? 3.693 -32.031 -9.477 1 94.69 446 VAL A O 1
ATOM 3536 N N . TYR A 1 447 ? 4.309 -29.922 -8.812 1 91.38 447 TYR A N 1
ATOM 3537 C CA . TYR A 1 447 ? 3.322 -29.859 -7.742 1 91.38 447 TYR A CA 1
ATOM 3538 C C . TYR A 1 447 ? 2.082 -29.094 -8.18 1 91.38 447 TYR A C 1
ATOM 3540 O O . TYR A 1 447 ? 2.102 -28.391 -9.195 1 91.38 447 TYR A O 1
ATOM 3548 N N . GLY A 1 448 ? 0.98 -29.344 -7.301 1 90.81 448 GLY A N 1
ATOM 3549 C CA . GLY A 1 448 ? -0.212 -28.531 -7.461 1 90.81 448 GLY A CA 1
ATOM 3550 C C . GLY A 1 448 ? -1.369 -29.281 -8.094 1 90.81 448 GLY A C 1
ATOM 3551 O O . GLY A 1 448 ? -1.243 -30.469 -8.422 1 90.81 448 GLY A O 1
ATOM 3552 N N . ILE A 1 449 ? -2.463 -28.562 -8.297 1 90.81 449 ILE A N 1
ATOM 3553 C CA . ILE A 1 449 ? -3.668 -29.141 -8.875 1 90.81 449 ILE A CA 1
ATOM 3554 C C . ILE A 1 449 ? -3.742 -28.797 -10.359 1 90.81 449 ILE A C 1
ATOM 3556 O O . ILE A 1 449 ? -3.08 -27.875 -10.82 1 90.81 449 ILE A O 1
ATOM 3560 N N . ALA A 1 450 ? -4.57 -29.484 -11.062 1 90.5 450 ALA A N 1
ATOM 3561 C CA . ALA A 1 450 ? -4.641 -29.422 -12.523 1 90.5 450 ALA A CA 1
ATOM 3562 C C . ALA A 1 450 ? -4.906 -28 -12.992 1 90.5 450 ALA A C 1
ATOM 3564 O O . ALA A 1 450 ? -4.305 -27.531 -13.969 1 90.5 450 ALA A O 1
ATOM 3565 N N . ASP A 1 451 ? -5.68 -27.281 -12.305 1 91.81 451 ASP A N 1
ATOM 3566 C CA . ASP A 1 451 ? -6.18 -26 -12.82 1 91.81 451 ASP A CA 1
ATOM 3567 C C . ASP A 1 451 ? -5.367 -24.828 -12.266 1 91.81 451 ASP A C 1
ATOM 3569 O O . ASP A 1 451 ? -5.629 -23.672 -12.594 1 91.81 451 ASP A O 1
ATOM 3573 N N . SER A 1 452 ? -4.414 -25.047 -11.406 1 93.94 452 SER A N 1
ATOM 3574 C CA . SER A 1 452 ? -3.625 -23.984 -10.812 1 93.94 452 SER A CA 1
ATOM 3575 C C . SER A 1 452 ? -2.791 -23.25 -11.859 1 93.94 452 SER A C 1
ATOM 3577 O O . SER A 1 452 ? -2.062 -23.891 -12.633 1 93.94 452 SER A O 1
ATOM 3579 N N . PRO A 1 453 ? -2.871 -21.953 -11.906 1 95.69 453 PRO A N 1
ATOM 3580 C CA . PRO A 1 453 ? -2.047 -21.188 -12.852 1 95.69 453 PRO A CA 1
ATOM 3581 C C . PRO A 1 453 ? -0.591 -21.078 -12.406 1 95.69 453 PRO A C 1
ATOM 3583 O O . PRO A 1 453 ? 0.26 -20.625 -13.172 1 95.69 453 PRO A O 1
ATOM 3586 N N . VAL A 1 454 ? -0.322 -21.406 -11.25 1 95.38 454 VAL A N 1
ATOM 3587 C CA . VAL A 1 454 ? 1.054 -21.5 -10.773 1 95.38 454 VAL A CA 1
ATOM 3588 C C . VAL A 1 454 ? 1.527 -22.953 -10.812 1 95.38 454 VAL A C 1
ATOM 3590 O O . VAL A 1 454 ? 0.909 -23.828 -10.211 1 95.38 454 VAL A O 1
ATOM 3593 N N . ILE A 1 455 ? 2.605 -23.172 -11.484 1 96.69 455 ILE A N 1
ATOM 3594 C CA . ILE A 1 455 ? 3.072 -24.531 -11.719 1 96.69 455 ILE A CA 1
ATOM 3595 C C . ILE A 1 455 ? 4.523 -24.656 -11.258 1 96.69 455 ILE A C 1
ATOM 3597 O O . ILE A 1 455 ? 5.449 -24.438 -12.039 1 96.69 455 ILE A O 1
ATOM 3601 N N . PRO A 1 456 ? 4.68 -25.109 -10.039 1 95.69 456 PRO A N 1
ATOM 3602 C CA . PRO A 1 456 ? 6.035 -25.312 -9.523 1 95.69 456 PRO A CA 1
ATOM 3603 C C . PRO A 1 456 ? 6.672 -26.594 -10.055 1 95.69 456 PRO A C 1
ATOM 3605 O O . PRO A 1 456 ? 6.039 -27.656 -10.047 1 95.69 456 PRO A O 1
ATOM 3608 N N . MET A 1 457 ? 7.828 -26.516 -10.547 1 96.5 457 MET A N 1
ATOM 3609 C CA . MET A 1 457 ? 8.648 -27.656 -10.953 1 96.5 457 MET A CA 1
ATOM 3610 C C . MET A 1 457 ? 9.898 -27.766 -10.078 1 96.5 457 MET A C 1
ATOM 3612 O O . MET A 1 457 ? 10.648 -26.797 -9.953 1 96.5 457 MET A O 1
ATOM 3616 N N . LEU A 1 458 ? 10.109 -28.875 -9.523 1 94.88 458 LEU A N 1
ATOM 3617 C CA . LEU A 1 458 ? 11.164 -29.047 -8.531 1 94.88 458 LEU A CA 1
ATOM 3618 C C . LEU A 1 458 ? 12.523 -29.188 -9.203 1 94.88 458 LEU A C 1
ATOM 3620 O O . LEU A 1 458 ? 12.648 -29.828 -10.242 1 94.88 458 LEU A O 1
ATOM 3624 N N . LEU A 1 459 ? 13.453 -28.484 -8.547 1 94.31 459 LEU A N 1
ATOM 3625 C CA . LEU A 1 459 ? 14.828 -28.516 -9.039 1 94.31 459 LEU A CA 1
ATOM 3626 C C . LEU A 1 459 ? 15.742 -29.25 -8.055 1 94.31 459 LEU A C 1
ATOM 3628 O O . LEU A 1 459 ? 16.797 -29.766 -8.445 1 94.31 459 LEU A O 1
ATOM 3632 N N . TYR A 1 460 ? 15.5 -29.266 -6.703 1 90.12 460 TYR A N 1
ATOM 3633 C CA . TYR A 1 460 ? 16.125 -29.969 -5.586 1 90.12 460 TYR A CA 1
ATOM 3634 C C . TYR A 1 460 ? 17.5 -29.375 -5.285 1 90.12 460 TYR A C 1
ATOM 3636 O O . TYR A 1 460 ? 17.625 -28.453 -4.477 1 90.12 460 TYR A O 1
ATOM 3644 N N . ALA A 1 461 ? 18.578 -29.672 -6.09 1 86.88 461 ALA A N 1
ATOM 3645 C CA . ALA A 1 461 ? 19.922 -29.203 -5.816 1 86.88 461 ALA A CA 1
ATOM 3646 C C . ALA A 1 461 ? 20.016 -27.688 -5.969 1 86.88 461 ALA A C 1
ATOM 3648 O O . ALA A 1 461 ? 19.562 -27.125 -6.969 1 86.88 461 ALA A O 1
ATOM 3649 N N . PRO A 1 462 ? 20.656 -27.062 -4.957 1 85.94 462 PRO A N 1
ATOM 3650 C CA . PRO A 1 462 ? 20.703 -25.609 -4.992 1 85.94 462 PRO A CA 1
ATOM 3651 C C . PRO A 1 462 ? 21.484 -25.062 -6.191 1 85.94 462 PRO A C 1
ATOM 3653 O O . PRO A 1 462 ? 21.203 -23.969 -6.684 1 85.94 462 PRO A O 1
ATOM 3656 N N . SER A 1 463 ? 22.422 -25.781 -6.688 1 87.38 463 SER A N 1
ATOM 3657 C CA . SER A 1 463 ? 23.219 -25.344 -7.824 1 87.38 463 SER A CA 1
ATOM 3658 C C . SER A 1 463 ? 22.406 -25.344 -9.109 1 87.38 463 SER A C 1
ATOM 3660 O O . SER A 1 463 ? 22.75 -24.672 -10.078 1 87.38 463 SER A O 1
ATOM 3662 N N . LYS A 1 464 ? 21.375 -26.109 -9.125 1 92.12 464 LYS A N 1
ATOM 3663 C CA . LYS A 1 464 ? 20.562 -26.234 -10.336 1 92.12 464 LYS A CA 1
ATOM 3664 C C . LYS A 1 464 ? 19.641 -25.031 -10.492 1 92.12 464 LYS A C 1
ATOM 3666 O O . LYS A 1 464 ? 19.156 -24.75 -11.594 1 92.12 464 LYS A O 1
ATOM 3671 N N . MET A 1 465 ? 19.422 -24.328 -9.438 1 92 465 MET A N 1
ATOM 3672 C CA . MET A 1 465 ? 18.516 -23.172 -9.484 1 92 465 MET A CA 1
ATOM 3673 C C . MET A 1 465 ? 19.078 -22.078 -10.375 1 92 465 MET A C 1
ATOM 3675 O O . MET A 1 465 ? 18.438 -21.672 -11.352 1 92 465 MET A O 1
ATOM 3679 N N . PRO A 1 466 ? 20.281 -21.609 -10.031 1 91.56 466 PRO A N 1
ATOM 3680 C CA . PRO A 1 466 ? 20.828 -20.578 -10.914 1 91.56 466 PRO A CA 1
ATOM 3681 C C . PRO A 1 466 ? 21.094 -21.078 -12.328 1 91.56 466 PRO A C 1
ATOM 3683 O O . PRO A 1 466 ? 20.969 -20.328 -13.297 1 91.56 466 PRO A O 1
ATOM 3686 N N . ALA A 1 467 ? 21.469 -22.297 -12.453 1 94.5 467 ALA A N 1
ATOM 3687 C CA . ALA A 1 467 ? 21.719 -22.875 -13.773 1 94.5 467 ALA A CA 1
ATOM 3688 C C . ALA A 1 467 ? 20.453 -22.844 -14.625 1 94.5 467 ALA A C 1
ATOM 3690 O O . ALA A 1 467 ? 20.5 -22.438 -15.789 1 94.5 467 ALA A O 1
ATOM 3691 N N . PHE A 1 468 ? 19.422 -23.312 -14.07 1 96.44 468 PHE A N 1
ATOM 3692 C CA . PHE A 1 468 ? 18.156 -23.344 -14.781 1 96.44 468 PHE A CA 1
ATOM 3693 C C . PHE A 1 468 ? 17.734 -21.922 -15.18 1 96.44 468 PHE A C 1
ATOM 3695 O O . PHE A 1 468 ? 17.344 -21.688 -16.328 1 96.44 468 PHE A O 1
ATOM 3702 N N . SER A 1 469 ? 17.766 -21.016 -14.219 1 95.19 469 SER A N 1
ATOM 3703 C CA . SER A 1 469 ? 17.375 -19.625 -14.453 1 95.19 469 SER A CA 1
ATOM 3704 C C . SER A 1 469 ? 18.188 -19.016 -15.594 1 95.19 469 SER A C 1
ATOM 3706 O O . SER A 1 469 ? 17.625 -18.406 -16.516 1 95.19 469 SER A O 1
ATOM 3708 N N . ARG A 1 470 ? 19.484 -19.188 -15.617 1 94.31 470 ARG A N 1
ATOM 3709 C CA . ARG A 1 470 ? 20.375 -18.609 -16.625 1 94.31 470 ARG A CA 1
ATOM 3710 C C . ARG A 1 470 ? 20.141 -19.234 -17.984 1 94.31 470 ARG A C 1
ATOM 3712 O O . ARG A 1 470 ? 20.125 -18.547 -19 1 94.31 470 ARG A O 1
ATOM 3719 N N . MET A 1 471 ? 20 -20.516 -18.031 1 96.19 471 MET A N 1
ATOM 3720 C CA . MET A 1 471 ? 19.781 -21.219 -19.297 1 96.19 471 MET A CA 1
ATOM 3721 C C . MET A 1 471 ? 18.469 -20.797 -19.938 1 96.19 471 MET A C 1
ATOM 3723 O O . MET A 1 471 ? 18.391 -20.641 -21.156 1 96.19 471 MET A O 1
ATOM 3727 N N . MET A 1 472 ? 17.469 -20.672 -19.109 1 97.06 472 MET A N 1
ATOM 3728 C CA . MET A 1 472 ? 16.188 -20.219 -19.641 1 97.06 472 MET A CA 1
ATOM 3729 C C . MET A 1 472 ? 16.281 -18.797 -20.156 1 97.06 472 MET A C 1
ATOM 3731 O O . MET A 1 472 ? 15.719 -18.469 -21.203 1 97.06 472 MET A O 1
ATOM 3735 N N . LEU A 1 473 ? 16.938 -17.938 -19.406 1 94.62 473 LEU A N 1
ATOM 3736 C CA . LEU A 1 473 ? 17.109 -16.562 -19.828 1 94.62 473 LEU A CA 1
ATOM 3737 C C . LEU A 1 473 ? 17.859 -16.484 -21.156 1 94.62 473 LEU A C 1
ATOM 3739 O O . LEU A 1 473 ? 17.531 -15.648 -22 1 94.62 473 LEU A O 1
ATOM 3743 N N . GLN A 1 474 ? 18.859 -17.297 -21.328 1 93.56 474 GLN A N 1
ATOM 3744 C CA . GLN A 1 474 ? 19.609 -17.359 -22.578 1 93.56 474 GLN A CA 1
ATOM 3745 C C . GLN A 1 474 ? 18.703 -17.703 -23.75 1 93.56 474 GLN A C 1
ATOM 3747 O O . GLN A 1 474 ? 18.969 -17.312 -24.875 1 93.56 474 GLN A O 1
ATOM 3752 N N . ARG A 1 475 ? 17.688 -18.375 -23.422 1 94.88 475 ARG A N 1
ATOM 3753 C CA . ARG A 1 475 ? 16.719 -18.797 -24.438 1 94.88 475 ARG A CA 1
ATOM 3754 C C . ARG A 1 475 ? 15.562 -17.812 -24.516 1 94.88 475 ARG A C 1
ATOM 3756 O O . ARG A 1 475 ? 14.539 -18.094 -25.125 1 94.88 475 ARG A O 1
ATOM 3763 N N . LYS A 1 476 ? 15.664 -16.688 -23.797 1 95.94 476 LYS A N 1
ATOM 3764 C CA . LYS A 1 476 ? 14.719 -15.578 -23.797 1 95.94 476 LYS A CA 1
ATOM 3765 C C . LYS A 1 476 ? 13.391 -15.977 -23.172 1 95.94 476 LYS A C 1
ATOM 3767 O O . LYS A 1 476 ? 12.328 -15.656 -23.703 1 95.94 476 LYS A O 1
ATOM 3772 N N . ILE A 1 477 ? 13.492 -16.719 -22.188 1 96.75 477 ILE A N 1
ATOM 3773 C CA . ILE A 1 477 ? 12.352 -17.078 -21.344 1 96.75 477 ILE A CA 1
ATOM 3774 C C . ILE A 1 477 ? 12.594 -16.594 -19.922 1 96.75 477 ILE A C 1
ATOM 3776 O O . ILE A 1 477 ? 13.586 -16.953 -19.297 1 96.75 477 ILE A O 1
ATOM 3780 N N . ALA A 1 478 ? 11.688 -15.734 -19.422 1 95.44 478 ALA A N 1
ATOM 3781 C CA . ALA A 1 478 ? 11.797 -15.227 -18.062 1 95.44 478 ALA A CA 1
ATOM 3782 C C . ALA A 1 478 ? 11.023 -16.109 -17.078 1 95.44 478 ALA A C 1
ATOM 3784 O O . ALA A 1 478 ? 9.812 -16.297 -17.219 1 95.44 478 ALA A O 1
ATOM 3785 N N . VAL A 1 479 ? 11.727 -16.656 -16.109 1 95.44 479 VAL A N 1
ATOM 3786 C CA . VAL A 1 479 ? 11.117 -17.516 -15.086 1 95.44 479 VAL A CA 1
ATOM 3787 C C . VAL A 1 479 ? 11.539 -17.047 -13.695 1 95.44 479 VAL A C 1
ATOM 3789 O O . VAL A 1 479 ? 12.391 -16.172 -13.562 1 95.44 479 VAL A O 1
ATOM 3792 N N . VAL A 1 480 ? 10.852 -17.625 -12.695 1 92.06 480 VAL A N 1
ATOM 3793 C CA . VAL A 1 480 ? 11.188 -17.281 -11.312 1 92.06 480 VAL A CA 1
ATOM 3794 C C . VAL A 1 480 ? 11.633 -18.547 -10.57 1 92.06 480 VAL A C 1
ATOM 3796 O O . VAL A 1 480 ? 10.93 -19.562 -10.578 1 92.06 480 VAL A O 1
ATOM 3799 N N . VAL A 1 481 ? 12.789 -18.422 -9.984 1 91.5 481 VAL A N 1
ATOM 3800 C CA . VAL A 1 481 ? 13.266 -19.516 -9.148 1 91.5 481 VAL A CA 1
ATOM 3801 C C . VAL A 1 481 ? 13.078 -19.172 -7.676 1 91.5 481 VAL A C 1
ATOM 3803 O O . VAL A 1 481 ? 13.219 -18 -7.289 1 91.5 481 VAL A O 1
ATOM 3806 N N . VAL A 1 482 ? 12.711 -20.109 -6.938 1 86.5 482 VAL A N 1
ATOM 3807 C CA . VAL A 1 482 ? 12.422 -19.891 -5.523 1 86.5 482 VAL A CA 1
ATOM 3808 C C . VAL A 1 482 ? 13.211 -20.891 -4.676 1 86.5 482 VAL A C 1
ATOM 3810 O O . VAL A 1 482 ? 13.32 -22.062 -5.035 1 86.5 482 VAL A O 1
ATOM 3813 N N . ALA A 1 483 ? 13.781 -20.328 -3.67 1 78.12 483 ALA A N 1
ATOM 3814 C CA . ALA A 1 483 ? 14.555 -21.156 -2.74 1 78.12 483 ALA A CA 1
ATOM 3815 C C . ALA A 1 483 ? 14.242 -20.781 -1.292 1 78.12 483 ALA A C 1
ATOM 3817 O O . ALA A 1 483 ? 13.32 -20.016 -1.028 1 78.12 483 ALA A O 1
ATOM 3818 N N . TYR A 1 484 ? 14.906 -21.438 -0.375 1 72.06 484 TYR A N 1
ATOM 3819 C CA . TYR A 1 484 ? 14.805 -21.062 1.031 1 72.06 484 TYR A CA 1
ATOM 3820 C C . TYR A 1 484 ? 15.039 -19.562 1.219 1 72.06 484 TYR A C 1
ATOM 3822 O O . TYR A 1 484 ? 15.906 -18.984 0.57 1 72.06 484 TYR A O 1
ATOM 3830 N N . PRO A 1 485 ? 14.109 -18.969 2.029 1 67 485 PRO A N 1
ATOM 3831 C CA . PRO A 1 485 ? 13.211 -19.484 3.059 1 67 485 PRO A CA 1
ATOM 3832 C C . PRO A 1 485 ? 11.766 -19.594 2.578 1 67 485 PRO A C 1
ATOM 3834 O O . PRO A 1 485 ? 10.891 -20.016 3.332 1 67 485 PRO A O 1
ATOM 3837 N N . ALA A 1 486 ? 11.578 -19.25 1.422 1 65.5 486 ALA A N 1
ATOM 3838 C CA . ALA A 1 486 ? 10.203 -19.344 0.932 1 65.5 486 ALA A CA 1
ATOM 3839 C C . ALA A 1 486 ? 9.742 -20.781 0.832 1 65.5 486 ALA A C 1
ATOM 3841 O O . ALA A 1 486 ? 8.555 -21.078 0.956 1 65.5 486 ALA A O 1
ATOM 3842 N N . THR A 1 487 ? 10.688 -21.672 0.583 1 70.44 487 THR A N 1
ATOM 3843 C CA . THR A 1 487 ? 10.43 -23.109 0.531 1 70.44 487 THR A CA 1
ATOM 3844 C C . THR A 1 487 ? 11.453 -23.859 1.374 1 70.44 487 THR A C 1
ATOM 3846 O O . THR A 1 487 ? 12.484 -23.312 1.758 1 70.44 487 THR A O 1
ATOM 3849 N N . PRO A 1 488 ? 11.078 -25.031 1.624 1 73.69 488 PRO A N 1
ATOM 3850 C CA . PRO A 1 488 ? 12.078 -25.812 2.35 1 73.69 488 PRO A CA 1
ATOM 3851 C C . PRO A 1 488 ? 13.398 -25.953 1.585 1 73.69 488 PRO A C 1
ATOM 3853 O O . PRO A 1 488 ? 13.398 -25.953 0.351 1 73.69 488 PRO A O 1
ATOM 3856 N N . LEU A 1 489 ? 14.43 -26.172 2.287 1 73.88 489 LEU A N 1
ATOM 3857 C CA . LEU A 1 489 ? 15.797 -26.156 1.785 1 73.88 489 LEU A CA 1
ATOM 3858 C C . LEU A 1 489 ? 15.977 -27.188 0.675 1 73.88 489 LEU A C 1
ATOM 3860 O O . LEU A 1 489 ? 16.703 -26.953 -0.292 1 73.88 489 LEU A O 1
ATOM 3864 N N . ILE A 1 490 ? 15.297 -28.234 0.778 1 79.12 490 ILE A N 1
ATOM 3865 C CA . ILE A 1 490 ? 15.586 -29.328 -0.13 1 79.12 490 ILE A CA 1
ATOM 3866 C C . ILE A 1 490 ? 14.578 -29.328 -1.281 1 79.12 490 ILE A C 1
ATOM 3868 O O . ILE A 1 490 ? 14.586 -30.234 -2.123 1 79.12 490 ILE A O 1
ATOM 3872 N N . GLU A 1 491 ? 13.789 -28.359 -1.37 1 86.5 491 GLU A N 1
ATOM 3873 C CA . GLU A 1 491 ? 12.75 -28.344 -2.4 1 86.5 491 GLU A CA 1
ATOM 3874 C C . GLU A 1 491 ? 12.789 -27.047 -3.199 1 86.5 491 GLU A C 1
ATOM 3876 O O . GLU A 1 491 ? 11.766 -26.391 -3.377 1 86.5 491 GLU A O 1
ATOM 3881 N N . SER A 1 492 ? 13.984 -26.781 -3.641 1 89.56 492 SER A N 1
ATOM 3882 C CA . SER A 1 492 ? 14.078 -25.641 -4.555 1 89.56 492 SER A CA 1
ATOM 3883 C C . SER A 1 492 ? 13.266 -25.891 -5.82 1 89.56 492 SER A C 1
ATOM 3885 O O . SER A 1 492 ? 13.125 -27.031 -6.266 1 89.56 492 SER A O 1
ATOM 3887 N N . ARG A 1 493 ? 12.758 -24.828 -6.41 1 93.5 493 ARG A N 1
ATOM 3888 C CA . ARG A 1 493 ? 11.852 -25.031 -7.535 1 93.5 493 ARG A CA 1
ATOM 3889 C C . ARG A 1 493 ? 11.82 -23.812 -8.445 1 93.5 493 ARG A C 1
ATOM 3891 O O . ARG A 1 493 ? 12.297 -22.734 -8.062 1 93.5 493 ARG A O 1
ATOM 3898 N N . VAL A 1 494 ? 11.406 -24.047 -9.609 1 95.56 494 VAL A N 1
ATOM 3899 C CA . VAL A 1 494 ? 10.992 -22.984 -10.508 1 95.56 494 VAL A CA 1
ATOM 3900 C C . VAL A 1 494 ? 9.469 -22.891 -10.547 1 95.56 494 VAL A C 1
ATOM 3902 O O . VAL A 1 494 ? 8.781 -23.922 -10.523 1 95.56 494 VAL A O 1
ATOM 3905 N N . ARG A 1 495 ? 8.992 -21.75 -10.453 1 94.44 495 ARG A N 1
ATOM 3906 C CA . ARG A 1 495 ? 7.551 -21.516 -10.523 1 94.44 495 ARG A CA 1
ATOM 3907 C C . ARG A 1 495 ? 7.164 -20.859 -11.836 1 94.44 495 ARG A C 1
ATOM 3909 O O . ARG A 1 495 ? 7.473 -19.688 -12.07 1 94.44 495 ARG A O 1
ATOM 3916 N N . PHE A 1 496 ? 6.484 -21.625 -12.68 1 97.19 496 PHE A N 1
ATOM 3917 C CA . PHE A 1 496 ? 5.945 -21.047 -13.906 1 97.19 496 PHE A CA 1
ATOM 3918 C C . PHE A 1 496 ? 4.621 -20.344 -13.641 1 97.19 496 PHE A C 1
ATOM 3920 O O . PHE A 1 496 ? 3.656 -20.984 -13.203 1 97.19 496 PHE A O 1
ATOM 3927 N N . CYS A 1 497 ? 4.609 -19.094 -13.883 1 95.19 497 CYS A N 1
ATOM 3928 C CA . CYS A 1 497 ? 3.373 -18.328 -13.773 1 95.19 497 CYS A CA 1
ATOM 3929 C C . CYS A 1 497 ? 2.676 -18.219 -15.125 1 95.19 497 CYS A C 1
ATOM 3931 O O . CYS A 1 497 ? 3.061 -17.406 -15.969 1 95.19 497 CYS A O 1
ATOM 3933 N N . VAL A 1 498 ? 1.627 -18.938 -15.25 1 96.69 498 VAL A N 1
ATOM 3934 C CA . VAL A 1 498 ? 0.922 -19.016 -16.531 1 96.69 498 VAL A CA 1
ATOM 3935 C C . VAL A 1 498 ? -0.1 -17.891 -16.625 1 96.69 498 VAL A C 1
ATOM 3937 O O . VAL A 1 498 ? -0.675 -17.469 -15.617 1 96.69 498 VAL A O 1
ATOM 3940 N N . SER A 1 499 ? -0.291 -17.391 -17.812 1 96.81 499 SER A N 1
ATOM 3941 C CA . SER A 1 499 ? -1.271 -16.328 -18.031 1 96.81 499 SER A CA 1
ATOM 3942 C C . SER A 1 499 ? -2.139 -16.625 -19.25 1 96.81 499 SER A C 1
ATOM 3944 O O . SER A 1 499 ? -1.78 -17.453 -20.094 1 96.81 499 SER A O 1
ATOM 3946 N N . ALA A 1 500 ? -3.271 -15.914 -19.312 1 97.94 500 ALA A N 1
ATOM 3947 C CA . ALA A 1 500 ? -4.16 -15.992 -20.469 1 97.94 500 ALA A CA 1
ATOM 3948 C C . ALA A 1 500 ? -3.523 -15.344 -21.688 1 97.94 500 ALA A C 1
ATOM 3950 O O . ALA A 1 500 ? -3.959 -15.578 -22.828 1 97.94 500 ALA A O 1
ATOM 3951 N N . ALA A 1 501 ? -2.498 -14.555 -21.5 1 97.44 501 ALA A N 1
ATOM 3952 C CA . ALA A 1 501 ? -1.859 -13.812 -22.594 1 97.44 501 ALA A CA 1
ATOM 3953 C C . ALA A 1 501 ? -1.016 -14.742 -23.469 1 97.44 501 ALA A C 1
ATOM 3955 O O . ALA A 1 501 ? -0.692 -14.398 -24.609 1 97.44 501 ALA A O 1
ATOM 3956 N N . LEU A 1 502 ? -0.644 -15.898 -22.953 1 97.88 502 LEU A N 1
ATOM 3957 C CA . LEU A 1 502 ? 0.21 -16.828 -23.688 1 97.88 502 LEU A CA 1
ATOM 3958 C C . LEU A 1 502 ? -0.591 -17.609 -24.719 1 97.88 502 LEU A C 1
ATOM 3960 O O . LEU A 1 502 ? -1.774 -17.891 -24.516 1 97.88 502 LEU A O 1
ATOM 3964 N N . THR A 1 503 ? 0.063 -17.906 -25.797 1 97.62 503 THR A N 1
ATOM 3965 C CA . THR A 1 503 ? -0.537 -18.766 -26.812 1 97.62 503 THR A CA 1
ATOM 3966 C C . THR A 1 503 ? -0.077 -20.203 -26.641 1 97.62 503 THR A C 1
ATOM 3968 O O . THR A 1 503 ? 0.896 -20.469 -25.938 1 97.62 503 THR A O 1
ATOM 3971 N N . LYS A 1 504 ? -0.833 -21.078 -27.266 1 97.75 504 LYS A N 1
ATOM 3972 C CA . LYS A 1 504 ? -0.437 -22.484 -27.266 1 97.75 504 LYS A CA 1
ATOM 3973 C C . LYS A 1 504 ? 0.972 -22.672 -27.828 1 97.75 504 LYS A C 1
ATOM 3975 O O . LYS A 1 504 ? 1.762 -23.453 -27.297 1 97.75 504 LYS A O 1
ATOM 3980 N N . GLU A 1 505 ? 1.336 -21.938 -28.828 1 96.81 505 GLU A N 1
ATOM 3981 C CA . GLU A 1 505 ? 2.648 -21.984 -29.469 1 96.81 505 GLU A CA 1
ATOM 3982 C C . GLU A 1 505 ? 3.74 -21.5 -28.516 1 96.81 505 GLU A C 1
ATOM 3984 O O . GLU A 1 505 ? 4.867 -22 -28.562 1 96.81 505 GLU A O 1
ATOM 3989 N N . ASP A 1 506 ? 3.387 -20.547 -27.75 1 98.19 506 ASP A N 1
ATOM 3990 C CA . ASP A 1 506 ? 4.328 -20.094 -26.734 1 98.19 506 ASP A CA 1
ATOM 3991 C C . ASP A 1 506 ? 4.676 -21.219 -25.766 1 98.19 506 ASP A C 1
ATOM 3993 O O . ASP A 1 506 ? 5.836 -21.375 -25.375 1 98.19 506 ASP A O 1
ATOM 3997 N N . ILE A 1 507 ? 3.682 -21.922 -25.328 1 98.44 507 ILE A N 1
ATOM 3998 C CA . ILE A 1 507 ? 3.881 -23.031 -24.391 1 98.44 507 ILE A CA 1
ATOM 3999 C C . ILE A 1 507 ? 4.68 -24.141 -25.062 1 98.44 507 ILE A C 1
ATOM 4001 O O . ILE A 1 507 ? 5.504 -24.797 -24.422 1 98.44 507 ILE A O 1
ATOM 4005 N N . ASP A 1 508 ? 4.438 -24.344 -26.391 1 98.12 508 ASP A N 1
ATOM 4006 C CA . ASP A 1 508 ? 5.266 -25.281 -27.125 1 98.12 508 ASP A CA 1
ATOM 4007 C C . ASP A 1 508 ? 6.742 -24.891 -27.062 1 98.12 508 ASP A C 1
ATOM 4009 O O . ASP A 1 508 ? 7.605 -25.734 -26.828 1 98.12 508 ASP A O 1
ATOM 4013 N N . TYR A 1 509 ? 6.906 -23.625 -27.297 1 97.19 509 TYR A N 1
ATOM 4014 C CA . TYR A 1 509 ? 8.266 -23.109 -27.25 1 97.19 509 TYR A CA 1
ATOM 4015 C C . TYR A 1 509 ? 8.891 -23.344 -25.891 1 97.19 509 TYR A C 1
ATOM 4017 O O . TYR A 1 509 ? 10.031 -23.797 -25.781 1 97.19 509 TYR A O 1
ATOM 4025 N N . LEU A 1 510 ? 8.188 -23.031 -24.859 1 98.12 510 LEU A N 1
ATOM 4026 C CA . LEU A 1 510 ? 8.648 -23.234 -23.484 1 98.12 510 LEU A CA 1
ATOM 4027 C C . LEU A 1 510 ? 8.977 -24.703 -23.25 1 98.12 510 LEU A C 1
ATOM 4029 O O . LEU A 1 510 ? 10.039 -25.031 -22.719 1 98.12 510 LEU A O 1
ATOM 4033 N N . LEU A 1 511 ? 8.109 -25.609 -23.641 1 98.25 511 LEU A N 1
ATOM 4034 C CA . LEU A 1 511 ? 8.242 -27.031 -23.391 1 98.25 511 LEU A CA 1
ATOM 4035 C C . LEU A 1 511 ? 9.469 -27.609 -24.078 1 98.25 511 LEU A C 1
ATOM 4037 O O . LEU A 1 511 ? 10.18 -28.438 -23.516 1 98.25 511 LEU A O 1
ATOM 4041 N N . ARG A 1 512 ? 9.734 -27.188 -25.281 1 97.62 512 ARG A N 1
ATOM 4042 C CA . ARG A 1 512 ? 10.906 -27.656 -26 1 97.62 512 ARG A CA 1
ATOM 4043 C C . ARG A 1 512 ? 12.195 -27.281 -25.266 1 97.62 512 ARG A C 1
ATOM 4045 O O . ARG A 1 512 ? 13.109 -28.109 -25.156 1 97.62 512 ARG A O 1
ATOM 4052 N N . HIS A 1 513 ? 12.195 -26.109 -24.797 1 97.69 513 HIS A N 1
ATOM 4053 C CA . HIS A 1 513 ? 13.422 -25.641 -24.141 1 97.69 513 HIS A CA 1
ATOM 4054 C C . HIS A 1 513 ? 13.547 -26.219 -22.734 1 97.69 513 HIS A C 1
ATOM 4056 O O . HIS A 1 513 ? 14.656 -26.516 -22.281 1 97.69 513 HIS A O 1
ATOM 4062 N N . VAL A 1 514 ? 12.453 -26.344 -22.031 1 98.31 514 VAL A N 1
ATOM 4063 C CA . VAL A 1 514 ? 12.5 -26.969 -20.703 1 98.31 514 VAL A CA 1
ATOM 4064 C C . VAL A 1 514 ? 12.938 -28.422 -20.844 1 98.31 514 VAL A C 1
ATOM 4066 O O . VAL A 1 514 ? 13.664 -28.938 -19.984 1 98.31 514 VAL A O 1
ATOM 4069 N N . ASP A 1 515 ? 12.438 -29.047 -21.844 1 97.75 515 ASP A N 1
ATOM 4070 C CA . ASP A 1 515 ? 12.836 -30.422 -22.109 1 97.75 515 ASP A CA 1
ATOM 4071 C C . ASP A 1 515 ? 14.352 -30.531 -22.266 1 97.75 515 ASP A C 1
ATOM 4073 O O . ASP A 1 515 ? 14.984 -31.406 -21.656 1 97.75 515 ASP A O 1
ATOM 4077 N N . GLU A 1 516 ? 14.914 -29.688 -23.047 1 97 516 GLU A N 1
ATOM 4078 C CA . GLU A 1 516 ? 16.344 -29.688 -23.297 1 97 516 GLU A CA 1
ATOM 4079 C C . GLU A 1 516 ? 17.125 -29.375 -22.016 1 97 516 GLU A C 1
ATOM 4081 O O . GLU A 1 516 ? 18.078 -30.094 -21.672 1 97 516 GLU A O 1
ATOM 4086 N N . VAL A 1 517 ? 16.734 -28.328 -21.375 1 97.38 517 VAL A N 1
ATOM 4087 C CA . VAL A 1 517 ? 17.422 -27.906 -20.156 1 97.38 517 VAL A CA 1
ATOM 4088 C C . VAL A 1 517 ? 17.266 -28.969 -19.078 1 97.38 517 VAL A C 1
ATOM 4090 O O . VAL A 1 517 ? 18.188 -29.219 -18.297 1 97.38 517 VAL A O 1
ATOM 4093 N N . GLY A 1 518 ? 16.047 -29.547 -19.016 1 97.38 518 GLY A N 1
ATOM 4094 C CA . GLY A 1 518 ? 15.812 -30.625 -18.062 1 97.38 518 GLY A CA 1
ATOM 4095 C C . GLY A 1 518 ? 16.75 -31.797 -18.25 1 97.38 518 GLY A C 1
ATOM 4096 O O . GLY A 1 518 ? 17.188 -32.406 -17.266 1 97.38 518 GLY A O 1
ATOM 4097 N N . ASP A 1 519 ? 17.016 -32.125 -19.438 1 96.06 519 ASP A N 1
ATOM 4098 C CA . ASP A 1 519 ? 17.969 -33.219 -19.734 1 96.06 519 ASP A CA 1
ATOM 4099 C C . ASP A 1 519 ? 19.375 -32.844 -19.312 1 96.06 519 ASP A C 1
ATOM 4101 O O . ASP A 1 519 ? 20.094 -33.656 -18.719 1 96.06 519 ASP A O 1
ATOM 4105 N N . LYS A 1 520 ? 19.734 -31.625 -19.609 1 95.44 520 LYS A N 1
ATOM 4106 C CA . LYS A 1 520 ? 21.078 -31.156 -19.281 1 95.44 520 LYS A CA 1
ATOM 4107 C C . LYS A 1 520 ? 21.312 -31.141 -17.766 1 95.44 520 LYS A C 1
ATOM 4109 O O . LYS A 1 520 ? 22.422 -31.391 -17.297 1 95.44 520 LYS A O 1
ATOM 4114 N N . LEU A 1 521 ? 20.234 -30.891 -17.047 1 95.5 521 LEU A N 1
ATOM 4115 C CA . LEU A 1 521 ? 20.375 -30.719 -15.602 1 95.5 521 LEU A CA 1
ATOM 4116 C C . LEU A 1 521 ? 19.859 -31.953 -14.867 1 95.5 521 LEU A C 1
ATOM 4118 O O . LEU A 1 521 ? 19.781 -31.953 -13.633 1 95.5 521 LEU A O 1
ATOM 4122 N N . PHE A 1 522 ? 19.438 -32.969 -15.531 1 94.5 522 PHE A N 1
ATOM 4123 C CA . PHE A 1 522 ? 18.953 -34.219 -14.953 1 94.5 522 PHE A CA 1
ATOM 4124 C C . PHE A 1 522 ? 17.766 -33.969 -14.023 1 94.5 522 PHE A C 1
ATOM 4126 O O . PHE A 1 522 ? 17.781 -34.375 -12.859 1 94.5 522 PHE A O 1
ATOM 4133 N N . LEU A 1 523 ? 16.781 -33.344 -14.586 1 96.06 523 LEU A N 1
ATOM 4134 C CA . LEU A 1 523 ? 15.641 -32.938 -13.773 1 96.06 523 LEU A CA 1
ATOM 4135 C C . LEU A 1 523 ? 14.461 -33.875 -13.992 1 96.06 523 LEU A C 1
ATOM 4137 O O . LEU A 1 523 ? 13.477 -33.844 -13.258 1 96.06 523 LEU A O 1
ATOM 4141 N N . LYS A 1 524 ? 14.516 -34.781 -14.953 1 95.88 524 LYS A N 1
ATOM 4142 C CA . LYS A 1 524 ? 13.422 -35.688 -15.281 1 95.88 524 LYS A CA 1
ATOM 4143 C C . LYS A 1 524 ? 13.469 -36.938 -14.422 1 95.88 524 LYS A C 1
ATOM 4145 O O . LYS A 1 524 ? 13.891 -38 -14.883 1 95.88 524 LYS A O 1
ATOM 4150 N N . VAL A 1 525 ? 12.891 -36.812 -13.227 1 93.5 525 VAL A N 1
ATOM 4151 C CA . VAL A 1 525 ? 13.07 -37.906 -12.266 1 93.5 525 VAL A CA 1
ATOM 4152 C C . VAL A 1 525 ? 11.719 -38.281 -11.688 1 93.5 525 VAL A C 1
ATOM 4154 O O . VAL A 1 525 ? 11.656 -38.969 -10.648 1 93.5 525 VAL A O 1
ATOM 4157 N N . SER A 1 526 ? 10.695 -37.938 -12.336 1 94.19 526 SER A N 1
ATOM 4158 C CA . SER A 1 526 ? 9.359 -38.25 -11.844 1 94.19 526 SER A CA 1
ATOM 4159 C C . SER A 1 526 ? 9.109 -39.75 -11.828 1 94.19 526 SER A C 1
ATOM 4161 O O . SER A 1 526 ? 9.547 -40.469 -12.727 1 94.19 526 SER A O 1
ATOM 4163 N N . SER A 1 527 ? 8.398 -40.219 -10.781 1 91.75 527 SER A N 1
ATOM 4164 C CA . SER A 1 527 ? 8 -41.625 -10.703 1 91.75 527 SER A CA 1
ATOM 4165 C C . SER A 1 527 ? 6.68 -41.875 -11.422 1 91.75 527 SER A C 1
ATOM 4167 O O . SER A 1 527 ? 6.328 -43 -11.727 1 91.75 527 SER A O 1
ATOM 4169 N N . GLY A 1 528 ? 5.992 -40.781 -11.617 1 89.62 528 GLY A N 1
ATOM 4170 C CA . GLY A 1 528 ? 4.688 -40.875 -12.258 1 89.62 528 GLY A CA 1
ATOM 4171 C C . GLY A 1 528 ? 3.551 -41.031 -11.258 1 89.62 528 GLY A C 1
ATOM 4172 O O . GLY A 1 528 ? 2.381 -41.062 -11.648 1 89.62 528 GLY A O 1
ATOM 4173 N N . ARG A 1 529 ? 3.779 -41 -10.031 1 86.56 529 ARG A N 1
ATOM 4174 C CA . ARG A 1 529 ? 2.77 -41.188 -8.992 1 86.56 529 ARG A CA 1
ATOM 4175 C C . ARG A 1 529 ? 1.803 -40 -8.953 1 86.56 529 ARG A C 1
ATOM 4177 O O . ARG A 1 529 ? 0.63 -40.156 -8.609 1 86.56 529 ARG A O 1
ATOM 4184 N N . ALA A 1 530 ? 2.299 -38.875 -9.305 1 85.56 530 ALA A N 1
ATOM 4185 C CA . ALA A 1 530 ? 1.471 -37.656 -9.234 1 85.56 530 ALA A CA 1
ATOM 4186 C C . ALA A 1 530 ? 0.832 -37.375 -10.594 1 85.56 530 ALA A C 1
ATOM 4188 O O . ALA A 1 530 ? 0.056 -36.406 -10.719 1 85.56 530 ALA A O 1
ATOM 4189 N N . GLY A 1 531 ? 1.183 -38.125 -11.617 1 83.06 531 GLY A N 1
ATOM 4190 C CA . GLY A 1 531 ? 0.599 -37.906 -12.93 1 83.06 531 GLY A CA 1
ATOM 4191 C C . GLY A 1 531 ? 1.579 -38.156 -14.07 1 83.06 531 GLY A C 1
ATOM 4192 O O . GLY A 1 531 ? 2.787 -38.25 -13.844 1 83.06 531 GLY A O 1
ATOM 4193 N N . GLY A 1 532 ? 1.004 -38.188 -15.273 1 81.81 532 GLY A N 1
ATOM 4194 C CA . GLY A 1 532 ? 1.809 -38.312 -16.484 1 81.81 532 GLY A CA 1
ATOM 4195 C C . GLY A 1 532 ? 2.029 -39.75 -16.922 1 81.81 532 GLY A C 1
ATOM 4196 O O . GLY A 1 532 ? 2.424 -40 -18.062 1 81.81 532 GLY A O 1
ATOM 4197 N N . SER A 1 533 ? 1.781 -40.562 -15.859 1 80.31 533 SER A N 1
ATOM 4198 C CA . SER A 1 533 ? 2.021 -41.969 -16.156 1 80.31 533 SER A CA 1
ATOM 4199 C C . SER A 1 533 ? 0.771 -42.656 -16.719 1 80.31 533 SER A C 1
ATOM 4201 O O . SER A 1 533 ? -0.322 -42.5 -16.172 1 80.31 533 SER A O 1
ATOM 4203 N N . SER A 1 534 ? 0.854 -43.25 -17.797 1 70.44 534 SER A N 1
ATOM 4204 C CA . SER A 1 534 ? -0.278 -43.969 -18.391 1 70.44 534 SER A CA 1
ATOM 4205 C C . SER A 1 534 ? -0.188 -45.469 -18.109 1 70.44 534 SER A C 1
ATOM 4207 O O . SER A 1 534 ? -1.2 -46.156 -18.141 1 70.44 534 SER A O 1
ATOM 4209 N N . ASP A 1 535 ? 0.947 -45.969 -17.766 1 77 535 ASP A N 1
ATOM 4210 C CA . ASP A 1 535 ? 1.139 -47.406 -17.656 1 77 535 ASP A CA 1
ATOM 4211 C C . ASP A 1 535 ? 1.836 -47.781 -16.344 1 77 535 ASP A C 1
ATOM 4213 O O . ASP A 1 535 ? 2.479 -48.812 -16.234 1 77 535 ASP A O 1
ATOM 4217 N N . GLY A 1 536 ? 1.819 -46.875 -15.414 1 80.56 536 GLY A N 1
ATOM 4218 C CA . GLY A 1 536 ? 2.441 -47.156 -14.125 1 80.56 536 GLY A CA 1
ATOM 4219 C C . GLY A 1 536 ? 3.949 -47 -14.148 1 80.56 536 GLY A C 1
ATOM 4220 O O . GLY A 1 536 ? 4.605 -47.125 -13.109 1 80.56 536 GLY A O 1
ATOM 4221 N N . LYS A 1 537 ? 4.488 -46.781 -15.258 1 88.69 537 LYS A N 1
ATOM 4222 C CA . LYS A 1 537 ? 5.918 -46.531 -15.391 1 88.69 537 LYS A CA 1
ATOM 4223 C C . LYS A 1 537 ? 6.215 -45.031 -15.312 1 88.69 537 LYS A C 1
ATOM 4225 O O . LYS A 1 537 ? 5.355 -44.219 -15.625 1 88.69 537 LYS A O 1
ATOM 4230 N N . PRO A 1 538 ? 7.453 -44.781 -14.852 1 92.44 538 PRO A N 1
ATOM 4231 C CA . PRO A 1 538 ? 7.824 -43.375 -14.844 1 92.44 538 PRO A CA 1
ATOM 4232 C C . PRO A 1 538 ? 7.699 -42.719 -16.219 1 92.44 538 PRO A C 1
ATOM 4234 O O . PRO A 1 538 ? 8.172 -43.312 -17.219 1 92.44 538 PRO A O 1
ATOM 4237 N N . PRO A 1 539 ? 7.086 -41.625 -16.297 1 94.56 539 PRO A N 1
ATOM 4238 C CA . PRO A 1 539 ? 6.879 -40.969 -17.594 1 94.56 539 PRO A CA 1
ATOM 4239 C C . PRO A 1 539 ? 8.172 -40.406 -18.172 1 94.56 539 PRO A C 1
ATOM 4241 O O . PRO A 1 539 ? 8.961 -39.781 -17.453 1 94.56 539 PRO A O 1
ATOM 4244 N N . ARG A 1 540 ? 8.438 -40.656 -19.469 1 95.69 540 ARG A N 1
ATOM 4245 C CA . ARG A 1 540 ? 9.539 -40.125 -20.266 1 95.69 540 ARG A CA 1
ATOM 4246 C C . ARG A 1 540 ? 9.133 -40 -21.734 1 95.69 540 ARG A C 1
ATOM 4248 O O . ARG A 1 540 ? 9.812 -40.5 -22.625 1 95.69 540 ARG A O 1
ATOM 4255 N N . TRP A 1 541 ? 8.086 -39.188 -21.906 1 95.81 541 TRP A N 1
ATOM 4256 C CA . TRP A 1 541 ? 7.555 -39.062 -23.266 1 95.81 541 TRP A CA 1
ATOM 4257 C C . TRP A 1 541 ? 8.484 -38.219 -24.141 1 95.81 541 TRP A C 1
ATOM 4259 O O . TRP A 1 541 ? 9.227 -37.375 -23.641 1 95.81 541 TRP A O 1
ATOM 4269 N N . ASP A 1 542 ? 8.367 -38.562 -25.422 1 96.12 542 ASP A N 1
ATOM 4270 C CA . ASP A 1 542 ? 9.062 -37.75 -26.406 1 96.12 542 ASP A CA 1
ATOM 4271 C C . ASP A 1 542 ? 8.367 -36.406 -26.578 1 96.12 542 ASP A C 1
ATOM 4273 O O . ASP A 1 542 ? 7.137 -36.312 -26.578 1 96.12 542 ASP A O 1
ATOM 4277 N N . ILE A 1 543 ? 9.18 -35.344 -26.719 1 97.38 543 ILE A N 1
ATOM 4278 C CA . ILE A 1 543 ? 8.664 -33.969 -26.75 1 97.38 543 ILE A CA 1
ATOM 4279 C C . ILE A 1 543 ? 7.664 -33.844 -27.906 1 97.38 543 ILE A C 1
ATOM 4281 O O . ILE A 1 543 ? 6.648 -33.156 -27.766 1 97.38 543 ILE A O 1
ATOM 4285 N N . GLU A 1 544 ? 7.938 -34.438 -29.031 1 97.25 544 GLU A N 1
ATOM 4286 C CA . GLU A 1 544 ? 7.027 -34.312 -30.172 1 97.25 544 GLU A CA 1
ATOM 4287 C C . GLU A 1 544 ? 5.688 -35 -29.875 1 97.25 544 GLU A C 1
ATOM 4289 O O . GLU A 1 544 ? 4.641 -34.5 -30.297 1 97.25 544 GLU A O 1
ATOM 4294 N N . GLU A 1 545 ? 5.711 -36.094 -29.219 1 96.81 545 GLU A N 1
ATOM 4295 C CA . GLU A 1 545 ? 4.48 -36.781 -28.828 1 96.81 545 GLU A CA 1
ATOM 4296 C C . GLU A 1 545 ? 3.697 -35.969 -27.797 1 96.81 545 GLU A C 1
ATOM 4298 O O . GLU A 1 545 ? 2.465 -35.906 -27.844 1 96.81 545 GLU A O 1
ATOM 4303 N N . VAL A 1 546 ? 4.402 -35.406 -26.859 1 97.56 546 VAL A N 1
ATOM 4304 C CA . VAL A 1 546 ? 3.779 -34.562 -25.844 1 97.56 546 VAL A CA 1
ATOM 4305 C C . VAL A 1 546 ? 3.047 -33.406 -26.516 1 97.56 546 VAL A C 1
ATOM 4307 O O . VAL A 1 546 ? 1.883 -33.125 -26.219 1 97.56 546 VAL A O 1
ATOM 4310 N N . LEU A 1 547 ? 3.689 -32.719 -27.5 1 97.56 547 LEU A N 1
ATOM 4311 C CA . LEU A 1 547 ? 3.119 -31.562 -28.156 1 97.56 547 LEU A CA 1
ATOM 4312 C C . LEU A 1 547 ? 1.92 -31.953 -29.016 1 97.56 547 LEU A C 1
ATOM 4314 O O . LEU A 1 547 ? 0.987 -31.172 -29.188 1 97.56 547 LEU A O 1
ATOM 4318 N N . ARG A 1 548 ? 1.944 -33.156 -29.469 1 96.94 548 ARG A N 1
ATOM 4319 C CA . ARG A 1 548 ? 0.89 -33.594 -30.375 1 96.94 548 ARG A CA 1
ATOM 4320 C C . ARG A 1 548 ? -0.354 -34 -29.594 1 96.94 548 ARG A C 1
ATOM 4322 O O . ARG A 1 548 ? -1.476 -33.688 -29.984 1 96.94 548 ARG A O 1
ATOM 4329 N N . ARG A 1 549 ? -0.272 -34.625 -28.453 1 96.94 549 ARG A N 1
ATOM 4330 C CA . ARG A 1 549 ? -1.392 -35.312 -27.797 1 96.94 549 ARG A CA 1
ATOM 4331 C C . ARG A 1 549 ? -1.911 -34.469 -26.625 1 96.94 549 ARG A C 1
ATOM 4333 O O . ARG A 1 549 ? -3.098 -34.531 -26.297 1 96.94 549 ARG A O 1
ATOM 4340 N N . THR A 1 550 ? -1.078 -33.812 -25.969 1 97.56 550 THR A N 1
ATOM 4341 C CA . THR A 1 550 ? -1.395 -33.219 -24.672 1 97.56 550 THR A CA 1
ATOM 4342 C C . THR A 1 550 ? -2.428 -32.094 -24.828 1 97.56 550 THR A C 1
ATOM 4344 O O . THR A 1 550 ? -3.262 -31.906 -23.938 1 97.56 550 THR A O 1
ATOM 4347 N N . PRO A 1 551 ? -2.424 -31.297 -25.938 1 97.69 551 PRO A N 1
ATOM 4348 C CA . PRO A 1 551 ? -3.424 -30.234 -26.078 1 97.69 551 PRO A CA 1
ATOM 4349 C C . PRO A 1 551 ? -4.855 -30.75 -26.031 1 97.69 551 PRO A C 1
ATOM 4351 O O . PRO A 1 551 ? -5.75 -30.078 -25.5 1 97.69 551 PRO A O 1
ATOM 4354 N N . GLU A 1 552 ? -5.059 -31.891 -26.516 1 97.06 552 GLU A N 1
ATOM 4355 C CA . GLU A 1 552 ? -6.383 -32.5 -26.453 1 97.06 552 GLU A CA 1
ATOM 4356 C C . GLU A 1 552 ? -6.598 -33.25 -25.125 1 97.06 552 GLU A C 1
ATOM 4358 O O . GLU A 1 552 ? -7.68 -33.156 -24.547 1 97.06 552 GLU A O 1
ATOM 4363 N N . ASP A 1 553 ? -5.629 -33.969 -24.672 1 96.44 553 ASP A N 1
ATOM 4364 C CA . ASP A 1 553 ? -5.727 -34.781 -23.484 1 96.44 553 ASP A CA 1
ATOM 4365 C C . ASP A 1 553 ? -5.945 -33.938 -22.234 1 96.44 553 ASP A C 1
ATOM 4367 O O . ASP A 1 553 ? -6.605 -34.375 -21.281 1 96.44 553 ASP A O 1
ATOM 4371 N N . CYS A 1 554 ? -5.371 -32.75 -22.234 1 96.62 554 CYS A N 1
ATOM 4372 C CA . CYS A 1 554 ? -5.391 -31.938 -21.031 1 96.62 554 CYS A CA 1
ATOM 4373 C C . CYS A 1 554 ? -6.805 -31.453 -20.719 1 96.62 554 CYS A C 1
ATOM 4375 O O . CYS A 1 554 ? -7.078 -30.984 -19.625 1 96.62 554 CYS A O 1
ATOM 4377 N N . LYS A 1 555 ? -7.703 -31.594 -21.625 1 96 555 LYS A N 1
ATOM 4378 C CA . LYS A 1 555 ? -9.086 -31.156 -21.438 1 96 555 LYS A CA 1
ATOM 4379 C C . LYS A 1 555 ? -9.898 -32.219 -20.719 1 96 555 LYS A C 1
ATOM 4381 O O . LYS A 1 555 ? -11.039 -31.984 -20.297 1 96 555 LYS A O 1
ATOM 4386 N N . ASP A 1 556 ? -9.312 -33.375 -20.562 1 93.56 556 ASP A N 1
ATOM 4387 C CA . ASP A 1 556 ? -9.969 -34.5 -19.906 1 93.56 556 ASP A CA 1
ATOM 4388 C C . ASP A 1 556 ? -9.43 -34.719 -18.484 1 93.56 556 ASP A C 1
ATOM 4390 O O . ASP A 1 556 ? -8.234 -34.938 -18.312 1 93.56 556 ASP A O 1
ATOM 4394 N N . ASP A 1 557 ? -10.258 -34.781 -17.547 1 90.31 557 ASP A N 1
ATOM 4395 C CA . ASP A 1 557 ? -9.898 -34.906 -16.141 1 90.31 557 ASP A CA 1
ATOM 4396 C C . ASP A 1 557 ? -9.281 -36.25 -15.828 1 90.31 557 ASP A C 1
ATOM 4398 O O . ASP A 1 557 ? -8.625 -36.438 -14.805 1 90.31 557 ASP A O 1
ATOM 4402 N N . LYS A 1 558 ? -9.469 -37.219 -16.656 1 89.06 558 LYS A N 1
ATOM 4403 C CA . LYS A 1 558 ? -8.977 -38.594 -16.406 1 89.06 558 LYS A CA 1
ATOM 4404 C C . LYS A 1 558 ? -7.453 -38.625 -16.375 1 89.06 558 LYS A C 1
ATOM 4406 O O . LYS A 1 558 ? -6.863 -39.531 -15.82 1 89.06 558 LYS A O 1
ATOM 4411 N N . TYR A 1 559 ? -6.852 -37.625 -16.969 1 91.06 559 TYR A N 1
ATOM 4412 C CA . TYR A 1 559 ? -5.395 -37.594 -17.031 1 91.06 559 TYR A CA 1
ATOM 4413 C C . TYR A 1 559 ? -4.809 -36.875 -15.812 1 91.06 559 TYR A C 1
ATOM 4415 O O . TYR A 1 559 ? -3.59 -36.75 -15.688 1 91.06 559 TYR A O 1
ATOM 4423 N N . PHE A 1 560 ? -5.641 -36.375 -14.93 1 88.75 560 PHE A N 1
ATOM 4424 C CA . PHE A 1 560 ? -5.215 -35.656 -13.727 1 88.75 560 PHE A CA 1
ATOM 4425 C C . PHE A 1 560 ? -5.688 -36.406 -12.477 1 88.75 560 PHE A C 1
ATOM 4427 O O . PHE A 1 560 ? -6.609 -37.219 -12.547 1 88.75 560 PHE A O 1
ATOM 4434 N N . LEU A 1 561 ? -4.91 -36.219 -11.414 1 77.69 561 LEU A N 1
ATOM 4435 C CA . LEU A 1 561 ? -5.379 -36.688 -10.117 1 77.69 561 LEU A CA 1
ATOM 4436 C C . LEU A 1 561 ? -6.266 -35.625 -9.445 1 77.69 561 LEU A C 1
ATOM 4438 O O . LEU A 1 561 ? -5.762 -34.688 -8.867 1 77.69 561 LEU A O 1
ATOM 4442 N N . ILE A 1 562 ? -7.523 -35.656 -9.656 1 68.12 562 ILE A N 1
ATOM 4443 C CA . ILE A 1 562 ? -8.43 -34.625 -9.164 1 68.12 562 ILE A CA 1
ATOM 4444 C C . ILE A 1 562 ? -9.312 -35.188 -8.055 1 68.12 562 ILE A C 1
ATOM 4446 O O . ILE A 1 562 ? -9.727 -36.344 -8.125 1 68.12 562 ILE A O 1
ATOM 4450 N N . MET B 1 1 ? -41.906 10.703 -4.57 1 24.42 1 MET B N 1
ATOM 4451 C CA . MET B 1 1 ? -41.531 10.055 -3.32 1 24.42 1 MET B CA 1
ATOM 4452 C C . MET B 1 1 ? -40.312 9.164 -3.52 1 24.42 1 MET B C 1
ATOM 4454 O O . MET B 1 1 ? -39.938 8.391 -2.633 1 24.42 1 MET B O 1
ATOM 4458 N N . SER B 1 2 ? -39.938 8.805 -4.734 1 29.77 2 SER B N 1
ATOM 4459 C CA . SER B 1 2 ? -39.25 7.699 -5.387 1 29.77 2 SER B CA 1
ATOM 4460 C C . SER B 1 2 ? -37.781 7.676 -5.008 1 29.77 2 SER B C 1
ATOM 4462 O O . SER B 1 2 ? -37.156 6.609 -4.949 1 29.77 2 SER B O 1
ATOM 4464 N N . SER B 1 3 ? -36.969 8.789 -5.172 1 35.91 3 SER B N 1
ATOM 4465 C CA . SER B 1 3 ? -35.562 9.008 -5.461 1 35.91 3 SER B CA 1
ATOM 4466 C C . SER B 1 3 ? -34.719 9 -4.18 1 35.91 3 SER B C 1
ATOM 4468 O O . SER B 1 3 ? -33.562 9.352 -4.199 1 35.91 3 SER B O 1
ATOM 4470 N N . LEU B 1 4 ? -35.188 9.078 -2.953 1 38.62 4 LEU B N 1
ATOM 4471 C CA . LEU B 1 4 ? -34.781 9.242 -1.566 1 38.62 4 LEU B CA 1
ATOM 4472 C C . LEU B 1 4 ? -33.875 8.094 -1.128 1 38.62 4 LEU B C 1
ATOM 4474 O O . LEU B 1 4 ? -33.25 8.156 -0.071 1 38.62 4 LEU B O 1
ATOM 4478 N N . SER B 1 5 ? -34.062 6.84 -1.478 1 47.5 5 SER B N 1
ATOM 4479 C CA . SER B 1 5 ? -33.688 5.621 -0.773 1 47.5 5 SER B CA 1
ATOM 4480 C C . SER B 1 5 ? -32.25 5.199 -1.129 1 47.5 5 SER B C 1
ATOM 4482 O O . SER B 1 5 ? -31.891 4.031 -0.981 1 47.5 5 SER B O 1
ATOM 4484 N N . ASN B 1 6 ? -31.516 6.129 -1.788 1 65.94 6 ASN B N 1
ATOM 4485 C CA . ASN B 1 6 ? -30.281 5.523 -2.285 1 65.94 6 ASN B CA 1
ATOM 4486 C C . ASN B 1 6 ? -29.188 5.52 -1.217 1 65.94 6 ASN B C 1
ATOM 4488 O O . ASN B 1 6 ? -28.578 6.547 -0.952 1 65.94 6 ASN B O 1
ATOM 4492 N N . THR B 1 7 ? -29.172 4.562 -0.527 1 71.56 7 THR B N 1
ATOM 4493 C CA . THR B 1 7 ? -28.188 4.387 0.543 1 71.56 7 THR B CA 1
ATOM 4494 C C . THR B 1 7 ? -26.812 4.109 -0.028 1 71.56 7 THR B C 1
ATOM 4496 O O . THR B 1 7 ? -25.844 3.908 0.722 1 71.56 7 THR B O 1
ATOM 4499 N N . ARG B 1 8 ? -26.859 4.305 -1.428 1 78.25 8 ARG B N 1
ATOM 4500 C CA . ARG B 1 8 ? -25.562 4.066 -2.059 1 78.25 8 ARG B CA 1
ATOM 4501 C C . ARG B 1 8 ? -24.969 5.363 -2.596 1 78.25 8 ARG B C 1
ATOM 4503 O O . ARG B 1 8 ? -25.672 6.176 -3.191 1 78.25 8 ARG B O 1
ATOM 4510 N N . VAL B 1 9 ? -23.688 5.547 -2.309 1 77.62 9 VAL B N 1
ATOM 4511 C CA . VAL B 1 9 ? -22.969 6.703 -2.852 1 77.62 9 VAL B CA 1
ATOM 4512 C C . VAL B 1 9 ? -23.047 6.684 -4.375 1 77.62 9 VAL B C 1
ATOM 4514 O O . VAL B 1 9 ? -22.672 5.695 -5.008 1 77.62 9 VAL B O 1
ATOM 4517 N N . PRO B 1 10 ? -23.531 7.723 -5.02 1 77.12 10 PRO B N 1
ATOM 4518 C CA . PRO B 1 10 ? -23.656 7.742 -6.48 1 77.12 10 PRO B CA 1
ATOM 4519 C C . PRO B 1 10 ? -22.344 8.039 -7.184 1 77.12 10 PRO B C 1
ATOM 4521 O O . PRO B 1 10 ? -21.469 8.719 -6.613 1 77.12 10 PRO B O 1
ATOM 4524 N N . LEU B 1 11 ? -22.188 7.469 -8.289 1 74.62 11 LEU B N 1
ATOM 4525 C CA . LEU B 1 11 ? -21.125 7.934 -9.172 1 74.62 11 LEU B CA 1
ATOM 4526 C C . LEU B 1 11 ? -21.484 9.273 -9.797 1 74.62 11 LEU B C 1
ATOM 4528 O O . LEU B 1 11 ? -22.547 9.422 -10.398 1 74.62 11 LEU B O 1
ATOM 4532 N N . VAL B 1 12 ? -20.562 10.297 -9.602 1 79 12 VAL B N 1
ATOM 4533 C CA . VAL B 1 12 ? -20.875 11.648 -10.055 1 79 12 VAL B CA 1
ATOM 4534 C C . VAL B 1 12 ? -20.25 11.883 -11.438 1 79 12 VAL B C 1
ATOM 4536 O O . VAL B 1 12 ? -19.062 11.617 -11.641 1 79 12 VAL B O 1
ATOM 4539 N N . GLU B 1 13 ? -21.078 12.289 -12.297 1 72.12 13 GLU B N 1
ATOM 4540 C CA . GLU B 1 13 ? -20.594 12.609 -13.633 1 72.12 13 GLU B CA 1
ATOM 4541 C C . GLU B 1 13 ? -19.75 13.883 -13.617 1 72.12 13 GLU B C 1
ATOM 4543 O O . GLU B 1 13 ? -20.062 14.828 -12.891 1 72.12 13 GLU B O 1
ATOM 4548 N N . ALA B 1 14 ? -18.766 13.836 -14.445 1 73.44 14 ALA B N 1
ATOM 4549 C CA . ALA B 1 14 ? -17.906 15.016 -14.531 1 73.44 14 ALA B CA 1
ATOM 4550 C C . ALA B 1 14 ? -18.656 16.203 -15.117 1 73.44 14 ALA B C 1
ATOM 4552 O O . ALA B 1 14 ? -19.391 16.062 -16.094 1 73.44 14 ALA B O 1
ATOM 4553 N N . GLU B 1 15 ? -18.609 17.234 -14.367 1 71.25 15 GLU B N 1
ATOM 4554 C CA . GLU B 1 15 ? -19.234 18.438 -14.906 1 71.25 15 GLU B CA 1
ATOM 4555 C C . GLU B 1 15 ? -18.406 19 -16.062 1 71.25 15 GLU B C 1
ATOM 4557 O O . GLU B 1 15 ? -17.172 18.938 -16.047 1 71.25 15 GLU B O 1
ATOM 4562 N N . ALA B 1 16 ? -19.047 19.375 -17.109 1 76.75 16 ALA B N 1
ATOM 4563 C CA . ALA B 1 16 ? -18.375 20.016 -18.234 1 76.75 16 ALA B CA 1
ATOM 4564 C C . ALA B 1 16 ? -17.922 21.422 -17.891 1 76.75 16 ALA B C 1
ATOM 4566 O O . ALA B 1 16 ? -18.734 22.328 -17.719 1 76.75 16 ALA B O 1
ATOM 4567 N N . VAL B 1 17 ? -16.812 21.547 -17.453 1 82.94 17 VAL B N 1
ATOM 4568 C CA . VAL B 1 17 ? -16.219 22.844 -17.141 1 82.94 17 VAL B CA 1
ATOM 4569 C C . VAL B 1 17 ? -15.109 23.156 -18.141 1 82.94 17 VAL B C 1
ATOM 4571 O O . VAL B 1 17 ? -14.5 22.25 -18.703 1 82.94 17 VAL B O 1
ATOM 4574 N N . SER B 1 18 ? -14.953 24.453 -18.453 1 87.69 18 SER B N 1
ATOM 4575 C CA . SER B 1 18 ? -13.875 24.859 -19.359 1 87.69 18 SER B CA 1
ATOM 4576 C C . SER B 1 18 ? -12.508 24.484 -18.781 1 87.69 18 SER B C 1
ATOM 4578 O O . SER B 1 18 ? -12.367 24.328 -17.562 1 87.69 18 SER B O 1
ATOM 4580 N N . MET B 1 19 ? -11.57 24.312 -19.609 1 87.75 19 MET B N 1
ATOM 4581 C CA . MET B 1 19 ? -10.219 23.953 -19.203 1 87.75 19 MET B CA 1
ATOM 4582 C C . MET B 1 19 ? -9.633 25.016 -18.281 1 87.75 19 MET B C 1
ATOM 4584 O O . MET B 1 19 ? -8.906 24.703 -17.328 1 87.75 19 MET B O 1
ATOM 4588 N N . ALA B 1 20 ? -9.945 26.25 -18.594 1 89.5 20 ALA B N 1
ATOM 4589 C CA . ALA B 1 20 ? -9.438 27.359 -17.781 1 89.5 20 ALA B CA 1
ATOM 4590 C C . ALA B 1 20 ? -10.031 27.328 -16.375 1 89.5 20 ALA B C 1
ATOM 4592 O O . ALA B 1 20 ? -9.32 27.547 -15.398 1 89.5 20 ALA B O 1
ATOM 4593 N N . ASP B 1 21 ? -11.305 27.062 -16.344 1 90.75 21 ASP B N 1
ATOM 4594 C CA . ASP B 1 21 ? -11.969 26.984 -15.055 1 90.75 21 ASP B CA 1
ATOM 4595 C C . ASP B 1 21 ? -11.477 25.797 -14.25 1 90.75 21 ASP B C 1
ATOM 4597 O O . ASP B 1 21 ? -11.336 25.875 -13.023 1 90.75 21 ASP B O 1
ATOM 4601 N N . LYS B 1 22 ? -11.266 24.75 -14.961 1 90.81 22 LYS B N 1
ATOM 4602 C CA . LYS B 1 22 ? -10.75 23.547 -14.305 1 90.81 22 LYS B CA 1
ATOM 4603 C C . LYS B 1 22 ? -9.383 23.812 -13.68 1 90.81 22 LYS B C 1
ATOM 4605 O O . LYS B 1 22 ? -9.141 23.422 -12.531 1 90.81 22 LYS B O 1
ATOM 4610 N N . LYS B 1 23 ? -8.562 24.453 -14.406 1 91.88 23 LYS B N 1
ATOM 4611 C CA . LYS B 1 23 ? -7.227 24.797 -13.914 1 91.88 23 LYS B CA 1
ATOM 4612 C C . LYS B 1 23 ? -7.305 25.703 -12.688 1 91.88 23 LYS B C 1
ATOM 4614 O O . LYS B 1 23 ? -6.562 25.516 -11.719 1 91.88 23 LYS B O 1
ATOM 4619 N N . GLU B 1 24 ? -8.18 26.656 -12.758 1 93.56 24 GLU B N 1
ATOM 4620 C CA . GLU B 1 24 ? -8.336 27.609 -11.656 1 93.56 24 GLU B CA 1
ATOM 4621 C C . GLU B 1 24 ? -8.914 26.922 -10.422 1 93.56 24 GLU B C 1
ATOM 4623 O O . GLU B 1 24 ? -8.57 27.281 -9.297 1 93.56 24 GLU B O 1
ATOM 4628 N N . ASN B 1 25 ? -9.805 26 -10.672 1 93.5 25 ASN B N 1
ATOM 4629 C CA . ASN B 1 25 ? -10.422 25.266 -9.57 1 93.5 25 ASN B CA 1
ATOM 4630 C C . ASN B 1 25 ? -9.43 24.328 -8.883 1 93.5 25 ASN B C 1
ATOM 4632 O O . ASN B 1 25 ? -9.586 24 -7.707 1 93.5 25 ASN B O 1
ATOM 4636 N N . GLU B 1 26 ? -8.438 23.938 -9.57 1 94.75 26 GLU B N 1
ATOM 4637 C CA . GLU B 1 26 ? -7.469 22.969 -9.031 1 94.75 26 GLU B CA 1
ATOM 4638 C C . GLU B 1 26 ? -6.25 23.688 -8.453 1 94.75 26 GLU B C 1
ATOM 4640 O O . GLU B 1 26 ? -5.676 23.234 -7.461 1 94.75 26 GLU B O 1
ATOM 4645 N N . PHE B 1 27 ? -5.844 24.781 -9.047 1 97 27 PHE B N 1
ATOM 4646 C CA . PHE B 1 27 ? -4.707 25.578 -8.609 1 97 27 PHE B CA 1
ATOM 4647 C C . PHE B 1 27 ? -4.941 27.047 -8.914 1 97 27 PHE B C 1
ATOM 4649 O O . PHE B 1 27 ? -4.828 27.484 -10.062 1 97 27 PHE B O 1
ATOM 4656 N N . GLY B 1 28 ? -5.172 27.828 -7.84 1 96.81 28 GLY B N 1
ATOM 4657 C CA . GLY B 1 28 ? -5.508 29.234 -8.023 1 96.81 28 GLY B CA 1
ATOM 4658 C C . GLY B 1 28 ? -4.363 30.047 -8.594 1 96.81 28 GLY B C 1
ATOM 4659 O O . GLY B 1 28 ? -3.211 29.875 -8.195 1 96.81 28 GLY B O 1
ATOM 4660 N N . GLU B 1 29 ? -4.688 30.906 -9.5 1 96 29 GLU B N 1
ATOM 4661 C CA . GLU B 1 29 ? -3.68 31.797 -10.078 1 96 29 GLU B CA 1
ATOM 4662 C C . GLU B 1 29 ? -3.199 32.812 -9.047 1 96 29 GLU B C 1
ATOM 4664 O O . GLU B 1 29 ? -3.998 33.344 -8.281 1 96 29 GLU B O 1
ATOM 4669 N N . LEU B 1 30 ? -1.881 33.062 -9.008 1 96.62 30 LEU B N 1
ATOM 4670 C CA . LEU B 1 30 ? -1.31 34.062 -8.109 1 96.62 30 LEU B CA 1
ATOM 4671 C C . LEU B 1 30 ? -1.829 35.438 -8.453 1 96.62 30 LEU B C 1
ATOM 4673 O O . LEU B 1 30 ? -1.69 35.906 -9.594 1 96.62 30 LEU B O 1
ATOM 4677 N N . THR B 1 31 ? -2.342 36.094 -7.547 1 96.19 31 THR B N 1
ATOM 4678 C CA . THR B 1 31 ? -2.98 37.375 -7.812 1 96.19 31 THR B CA 1
ATOM 4679 C C . THR B 1 31 ? -1.979 38.531 -7.668 1 96.19 31 THR B C 1
ATOM 4681 O O . THR B 1 31 ? -2.166 39.594 -8.242 1 96.19 31 THR B O 1
ATOM 4684 N N . SER B 1 32 ? -0.987 38.344 -6.816 1 97 32 SER B N 1
ATOM 4685 C CA . SER B 1 32 ? 0.055 39.344 -6.613 1 97 32 SER B CA 1
ATOM 4686 C C . SER B 1 32 ? 1.345 38.719 -6.109 1 97 32 SER B C 1
ATOM 4688 O O . SER B 1 32 ? 1.309 37.812 -5.281 1 97 32 SER B O 1
ATOM 4690 N N . GLU B 1 33 ? 2.434 39.219 -6.488 1 96.31 33 GLU B N 1
ATOM 4691 C CA . GLU B 1 33 ? 3.73 38.75 -6.027 1 96.31 33 GLU B CA 1
ATOM 4692 C C . GLU B 1 33 ? 3.957 39.094 -4.559 1 96.31 33 GLU B C 1
ATOM 4694 O O . GLU B 1 33 ? 4.844 38.531 -3.912 1 96.31 33 GLU B O 1
ATOM 4699 N N . ALA B 1 34 ? 3.146 40 -4.082 1 96.88 34 ALA B N 1
ATOM 4700 C CA . ALA B 1 34 ? 3.23 40.375 -2.674 1 96.88 34 ALA B CA 1
ATOM 4701 C C . ALA B 1 34 ? 2.818 39.219 -1.766 1 96.88 34 ALA B C 1
ATOM 4703 O O . ALA B 1 34 ? 3.08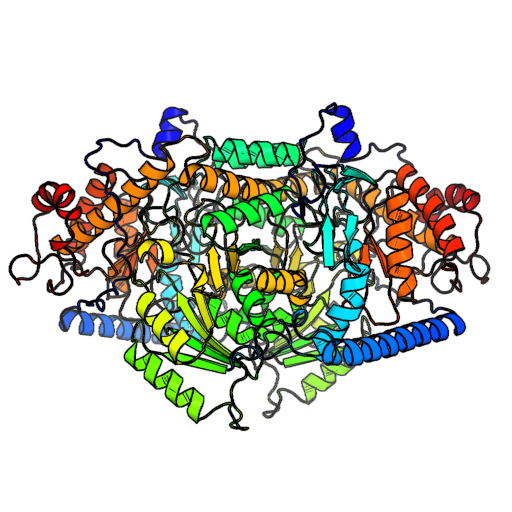4 39.25 -0.562 1 96.88 34 ALA B O 1
ATOM 4704 N N . TYR B 1 35 ? 2.176 38.344 -2.367 1 97.94 35 TYR B N 1
ATOM 4705 C CA . TYR B 1 35 ? 1.666 37.219 -1.566 1 97.94 35 TYR B CA 1
ATOM 4706 C C . TYR B 1 35 ? 2.562 36 -1.699 1 97.94 35 TYR B C 1
ATOM 4708 O O . TYR B 1 35 ? 2.074 34.875 -1.874 1 97.94 35 TYR B O 1
ATOM 4716 N N . LEU B 1 36 ? 3.805 36.219 -1.754 1 97.62 36 LEU B N 1
ATOM 4717 C CA . LEU B 1 36 ? 4.867 35.219 -1.724 1 97.62 36 LEU B CA 1
ATOM 4718 C C . LEU B 1 36 ? 5.801 35.438 -0.541 1 97.62 36 LEU B C 1
ATOM 4720 O O . LEU B 1 36 ? 5.977 36.594 -0.102 1 97.62 36 LEU B O 1
ATOM 4724 N N . TYR B 1 37 ? 6.27 34.344 0.043 1 97 37 TYR B N 1
ATOM 4725 C CA . TYR B 1 37 ? 7.266 34.438 1.105 1 97 37 TYR B CA 1
ATOM 4726 C C . TYR B 1 37 ? 8.367 33.406 0.901 1 97 37 TYR B C 1
ATOM 4728 O O . TYR B 1 37 ? 8.094 32.219 0.757 1 97 37 TYR B O 1
ATOM 4736 N N . ALA B 1 38 ? 9.586 33.844 0.861 1 92.81 38 ALA B N 1
ATOM 4737 C CA . ALA B 1 38 ? 10.734 32.938 0.721 1 92.81 38 ALA B CA 1
ATOM 4738 C C . ALA B 1 38 ? 11.242 32.5 2.084 1 92.81 38 ALA B C 1
ATOM 4740 O O . ALA B 1 38 ? 11.828 33.281 2.832 1 92.81 38 ALA B O 1
ATOM 4741 N N . PRO B 1 39 ? 10.961 31.203 2.328 1 89.06 39 PRO B N 1
ATOM 4742 C CA . PRO B 1 39 ? 11.461 30.719 3.613 1 89.06 39 PRO B CA 1
ATOM 4743 C C . PRO B 1 39 ? 12.992 30.672 3.668 1 89.06 39 PRO B C 1
ATOM 4745 O O . PRO B 1 39 ? 13.641 30.422 2.65 1 89.06 39 PRO B O 1
ATOM 4748 N N . ARG B 1 40 ? 13.5 30.906 4.898 1 87.19 40 ARG B N 1
ATOM 4749 C CA . ARG B 1 40 ? 14.945 30.891 5.102 1 87.19 40 ARG B CA 1
ATOM 4750 C C . ARG B 1 40 ? 15.352 29.734 6.023 1 87.19 40 ARG B C 1
ATOM 4752 O O . ARG B 1 40 ? 14.562 29.312 6.871 1 87.19 40 ARG B O 1
ATOM 4759 N N . SER B 1 41 ? 16.516 29.25 5.746 1 89.75 41 SER B N 1
ATOM 4760 C CA . SER B 1 41 ? 17.078 28.234 6.621 1 89.75 41 SER B CA 1
ATOM 4761 C C . SER B 1 41 ? 17.5 28.812 7.965 1 89.75 41 SER B C 1
ATOM 4763 O O . SER B 1 41 ? 17.938 29.969 8.039 1 89.75 41 SER B O 1
ATOM 4765 N N . ARG B 1 42 ? 17.375 28.016 8.953 1 89 42 ARG B N 1
ATOM 4766 C CA . ARG B 1 42 ? 17.75 28.469 10.289 1 89 42 ARG B CA 1
ATOM 4767 C C . ARG B 1 42 ? 19.234 28.312 10.523 1 89 42 ARG B C 1
ATOM 4769 O O . ARG B 1 42 ? 19.75 28.672 11.586 1 89 42 ARG B O 1
ATOM 4776 N N . LYS B 1 43 ? 19.953 27.812 9.625 1 89.19 43 LYS B N 1
ATOM 4777 C CA . LYS B 1 43 ? 21.406 27.672 9.656 1 89.19 43 LYS B CA 1
ATOM 4778 C C . LYS B 1 43 ? 21.859 26.969 10.93 1 89.19 43 LYS B C 1
ATOM 4780 O O . LYS B 1 43 ? 22.75 27.453 11.633 1 89.19 43 LYS B O 1
ATOM 4785 N N . GLY B 1 44 ? 21.125 25.984 11.273 1 87.62 44 GLY B N 1
ATOM 4786 C CA . GLY B 1 44 ? 21.547 25.125 12.367 1 87.62 44 GLY B CA 1
ATOM 4787 C C . GLY B 1 44 ? 21 25.578 13.711 1 87.62 44 GLY B C 1
ATOM 4788 O O . GLY B 1 44 ? 21.188 24.906 14.727 1 87.62 44 GLY B O 1
ATOM 4789 N N . ALA B 1 45 ? 20.312 26.672 13.758 1 85.31 45 ALA B N 1
ATOM 4790 C CA . ALA B 1 45 ? 19.781 27.172 15.023 1 85.31 45 ALA B CA 1
ATOM 4791 C C . ALA B 1 45 ? 18.578 26.359 15.469 1 85.31 45 ALA B C 1
ATOM 4793 O O . ALA B 1 45 ? 17.703 26.031 14.664 1 85.31 45 ALA B O 1
ATOM 4794 N N . ALA B 1 46 ? 18.609 26.047 16.781 1 82.56 46 ALA B N 1
ATOM 4795 C CA . ALA B 1 46 ? 17.5 25.281 17.359 1 82.56 46 ALA B CA 1
ATOM 4796 C C . ALA B 1 46 ? 16.25 26.125 17.484 1 82.56 46 ALA B C 1
ATOM 4798 O O . ALA B 1 46 ? 16.328 27.359 17.484 1 82.56 46 ALA B O 1
ATOM 4799 N N . LEU B 1 47 ? 15.164 25.406 17.453 1 77.88 47 LEU B N 1
ATOM 4800 C CA . LEU B 1 47 ? 13.898 26.109 17.672 1 77.88 47 LEU B CA 1
ATOM 4801 C C . LEU B 1 47 ? 13.641 26.312 19.172 1 77.88 47 LEU B C 1
ATOM 4803 O O . LEU B 1 47 ? 14.07 25.5 19.984 1 77.88 47 LEU B O 1
ATOM 4807 N N . ARG B 1 48 ? 13.031 27.422 19.391 1 75.31 48 ARG B N 1
ATOM 4808 C CA . ARG B 1 48 ? 12.594 27.625 20.766 1 75.31 48 ARG B CA 1
ATOM 4809 C C . ARG B 1 48 ? 11.477 26.656 21.141 1 75.31 48 ARG B C 1
ATOM 4811 O O . ARG B 1 48 ? 10.742 26.188 20.266 1 75.31 48 ARG B O 1
ATOM 4818 N N . GLU B 1 49 ? 11.438 26.312 22.344 1 74.94 49 GLU B N 1
ATOM 4819 C CA . GLU B 1 49 ? 10.344 25.469 22.797 1 74.94 49 GLU B CA 1
ATOM 4820 C C . GLU B 1 49 ? 8.992 26.094 22.484 1 74.94 49 GLU B C 1
ATOM 4822 O O . GLU B 1 49 ? 8.797 27.297 22.688 1 74.94 49 GLU B O 1
ATOM 4827 N N . PRO B 1 50 ? 8.242 25.328 21.906 1 72 50 PRO B N 1
ATOM 4828 C CA . PRO B 1 50 ? 6.926 25.875 21.562 1 72 50 PRO B CA 1
ATOM 4829 C C . PRO B 1 50 ? 6.129 26.312 22.797 1 72 50 PRO B C 1
ATOM 4831 O O . PRO B 1 50 ? 6.184 25.641 23.828 1 72 50 PRO B O 1
ATOM 4834 N N . VAL B 1 51 ? 5.562 27.469 22.703 1 78.06 51 VAL B N 1
ATOM 4835 C CA . VAL B 1 51 ? 4.672 27.938 23.766 1 78.06 51 VAL B CA 1
ATOM 4836 C C . VAL B 1 51 ? 3.23 27.562 23.438 1 78.06 51 VAL B C 1
ATOM 4838 O O . VAL B 1 51 ? 2.707 27.938 22.391 1 78.06 51 VAL B O 1
ATOM 4841 N N . LEU B 1 52 ? 2.732 26.719 24.234 1 81.12 52 LEU B N 1
ATOM 4842 C CA . LEU B 1 52 ? 1.339 26.328 24.047 1 81.12 52 LEU B CA 1
ATOM 4843 C C . LEU B 1 52 ? 0.416 27.188 24.906 1 81.12 52 LEU B C 1
ATOM 4845 O O . LEU B 1 52 ? 0.547 27.219 26.125 1 81.12 52 LEU B O 1
ATOM 4849 N N . ASP B 1 53 ? -0.4 27.875 24.25 1 86.12 53 ASP B N 1
ATOM 4850 C CA . ASP B 1 53 ? -1.403 28.672 24.953 1 86.12 53 ASP B CA 1
ATOM 4851 C C . ASP B 1 53 ? -2.484 27.766 25.547 1 86.12 53 ASP B C 1
ATOM 4853 O O . ASP B 1 53 ? -2.801 26.719 25 1 86.12 53 ASP B O 1
ATOM 4857 N N . ALA B 1 54 ? -2.932 28.109 26.75 1 84.12 54 ALA B N 1
ATOM 4858 C CA . ALA B 1 54 ? -3.994 27.375 27.438 1 84.12 54 ALA B CA 1
ATOM 4859 C C . ALA B 1 54 ? -5.27 28.203 27.516 1 84.12 54 ALA B C 1
ATOM 4861 O O . ALA B 1 54 ? -5.215 29.422 27.641 1 84.12 54 ALA B O 1
ATOM 4862 N N . PRO B 1 55 ? -6.293 27.469 27.406 1 86.94 55 PRO B N 1
ATOM 4863 C CA . PRO B 1 55 ? -7.547 28.203 27.562 1 86.94 55 PRO B CA 1
ATOM 4864 C C . PRO B 1 55 ? -7.816 28.625 29 1 86.94 55 PRO B C 1
ATOM 4866 O O . PRO B 1 55 ? -7.207 28.094 29.938 1 86.94 55 PRO B O 1
ATOM 4869 N N . PRO B 1 56 ? -8.688 29.578 29.125 1 88.06 56 PRO B N 1
ATOM 4870 C CA . PRO B 1 56 ? -9.109 29.891 30.5 1 88.06 56 PRO B CA 1
ATOM 4871 C C . PRO B 1 56 ? -9.703 28.672 31.219 1 88.06 56 PRO B C 1
ATOM 4873 O O . PRO B 1 56 ? -10.266 27.781 30.578 1 88.06 56 PRO B O 1
ATOM 4876 N N . TYR B 1 57 ? -9.695 28.719 32.5 1 88.62 57 TYR B N 1
ATOM 4877 C CA . TYR B 1 57 ? -10.07 27.578 33.312 1 88.62 57 TYR B CA 1
ATOM 4878 C C . TYR B 1 57 ? -11.531 27.203 33.094 1 88.62 57 TYR B C 1
ATOM 4880 O O . TYR B 1 57 ? -11.891 26.016 33.156 1 88.62 57 TYR B O 1
ATOM 4888 N N . TYR B 1 58 ? -12.328 28.188 32.906 1 88.69 58 TYR B N 1
ATOM 4889 C CA . TYR B 1 58 ? -13.75 27.891 32.75 1 88.69 58 TYR B CA 1
ATOM 4890 C C . TYR B 1 58 ? -14.016 27.078 31.5 1 88.69 58 TYR B C 1
ATOM 4892 O O . TYR B 1 58 ? -14.953 26.281 31.453 1 88.69 58 TYR B O 1
ATOM 4900 N N . ILE B 1 59 ? -13.234 27.266 30.531 1 88.31 59 ILE B N 1
ATOM 4901 C CA . ILE B 1 59 ? -13.383 26.469 29.312 1 88.31 59 ILE B CA 1
ATOM 4902 C C . ILE B 1 59 ? -13.016 25.016 29.578 1 88.31 59 ILE B C 1
ATOM 4904 O O . ILE B 1 59 ? -13.672 24.094 29.078 1 88.31 59 ILE B O 1
ATOM 4908 N N . SER B 1 60 ? -12.016 24.812 30.328 1 87.25 60 SER B N 1
ATOM 4909 C CA . SER B 1 60 ? -11.609 23.453 30.703 1 87.25 60 SER B CA 1
ATOM 4910 C C . SER B 1 60 ? -12.695 22.75 31.5 1 87.25 60 SER B C 1
ATOM 4912 O O . SER B 1 60 ? -12.984 21.578 31.266 1 87.25 60 SER B O 1
ATOM 4914 N N . VAL B 1 61 ? -13.227 23.469 32.375 1 87.06 61 VAL B N 1
ATOM 4915 C CA . VAL B 1 61 ? -14.273 22.906 33.25 1 87.06 61 VAL B CA 1
ATOM 4916 C C . VAL B 1 61 ? -15.477 22.531 32.375 1 87.06 61 VAL B C 1
ATOM 4918 O O . VAL B 1 61 ? -16.047 21.438 32.562 1 87.06 61 VAL B O 1
ATOM 4921 N N . ILE B 1 62 ? -15.812 23.359 31.547 1 87.06 62 ILE B N 1
ATOM 4922 C CA . ILE B 1 62 ? -16.953 23.109 30.688 1 87.06 62 ILE B CA 1
ATOM 4923 C C . ILE B 1 62 ? -16.688 21.891 29.797 1 87.06 62 ILE B C 1
ATOM 4925 O O . ILE B 1 62 ? -17.594 21.109 29.516 1 87.06 62 ILE B O 1
ATOM 4929 N N . THR B 1 63 ? -15.531 21.812 29.344 1 87.38 63 THR B N 1
ATOM 4930 C CA . THR B 1 63 ? -15.148 20.672 28.5 1 87.38 63 THR B CA 1
ATOM 4931 C C . THR B 1 63 ? -15.305 19.359 29.25 1 87.38 63 THR B C 1
ATOM 4933 O O . THR B 1 63 ? -15.891 18.406 28.734 1 87.38 63 THR B O 1
ATOM 4936 N N . TYR B 1 64 ? -14.859 19.328 30.453 1 84.44 64 TYR B N 1
ATOM 4937 C CA . TYR B 1 64 ? -14.969 18.125 31.266 1 84.44 64 TYR B CA 1
ATOM 4938 C C . TYR B 1 64 ? -16.422 17.812 31.578 1 84.44 64 TYR B C 1
ATOM 4940 O O . TYR B 1 64 ? -16.828 16.641 31.578 1 84.44 64 TYR B O 1
ATOM 4948 N N . LEU B 1 65 ? -17.078 18.797 31.797 1 84.38 65 LEU B N 1
ATOM 4949 C CA . LEU B 1 65 ? -18.484 18.625 32.094 1 84.38 65 LEU B CA 1
ATOM 4950 C C . LEU B 1 65 ? -19.219 18.062 30.875 1 84.38 65 LEU B C 1
ATOM 4952 O O . LEU B 1 65 ? -20.125 17.219 31.031 1 84.38 65 LEU B O 1
ATOM 4956 N N . ASN B 1 66 ? -18.938 18.531 29.812 1 84.5 66 ASN B N 1
ATOM 4957 C CA . ASN B 1 66 ? -19.531 18.016 28.594 1 84.5 66 ASN B CA 1
ATOM 4958 C C . ASN B 1 66 ? -19.266 16.516 28.422 1 84.5 66 ASN B C 1
ATOM 4960 O O . ASN B 1 66 ? -20.172 15.766 28.078 1 84.5 66 ASN B O 1
ATOM 4964 N N . TYR B 1 67 ? -18.078 16.109 28.641 1 81.94 67 TYR B N 1
ATOM 4965 C CA . TYR B 1 67 ? -17.734 14.703 28.516 1 81.94 67 TYR B CA 1
ATOM 4966 C C . TYR B 1 67 ? -18.453 13.875 29.578 1 81.94 67 TYR B C 1
ATOM 4968 O O . TYR B 1 67 ? -18.891 12.758 29.297 1 81.94 67 TYR B O 1
ATOM 4976 N N . LEU B 1 68 ? -18.516 14.453 30.719 1 78.44 68 LEU B N 1
ATOM 4977 C CA . LEU B 1 68 ? -19.219 13.766 31.797 1 78.44 68 LEU B CA 1
ATOM 4978 C C . LEU B 1 68 ? -20.688 13.539 31.422 1 78.44 68 LEU B C 1
ATOM 4980 O O . LEU B 1 68 ? -21.219 12.445 31.641 1 78.44 68 LEU B O 1
ATOM 4984 N N . ILE B 1 69 ? -21.219 14.477 30.906 1 79.44 69 ILE B N 1
ATOM 4985 C CA . ILE B 1 69 ? -22.609 14.383 30.484 1 79.44 69 ILE B CA 1
ATOM 4986 C C . ILE B 1 69 ? -22.75 13.328 29.375 1 79.44 69 ILE B C 1
ATOM 4988 O O . ILE B 1 69 ? -23.672 12.508 29.406 1 79.44 69 ILE B O 1
ATOM 4992 N N . LEU B 1 70 ? -21.891 13.375 28.469 1 79.5 70 LEU B N 1
ATOM 4993 C CA . LEU B 1 70 ? -21.922 12.43 27.359 1 79.5 70 LEU B CA 1
ATOM 4994 C C . LEU B 1 70 ? -21.75 11 27.859 1 79.5 70 LEU B C 1
ATOM 4996 O O . LEU B 1 70 ? -22.406 10.078 27.359 1 79.5 70 LEU B O 1
ATOM 5000 N N . ILE B 1 71 ? -20.891 10.836 28.766 1 74.19 71 ILE B N 1
ATOM 5001 C CA . ILE B 1 71 ? -20.609 9.516 29.328 1 74.19 71 ILE B CA 1
ATOM 5002 C C . ILE B 1 71 ? -21.844 9.023 30.094 1 74.19 71 ILE B C 1
ATOM 5004 O O . ILE B 1 71 ? -22.25 7.867 29.953 1 74.19 71 ILE B O 1
ATOM 5008 N N . ILE B 1 72 ? -22.406 9.859 30.812 1 72.12 72 ILE B N 1
ATOM 5009 C CA . ILE B 1 72 ? -23.578 9.508 31.609 1 72.12 72 ILE B CA 1
ATOM 5010 C C . ILE B 1 72 ? -24.734 9.148 30.672 1 72.12 72 ILE B C 1
ATOM 5012 O O . ILE B 1 72 ? -25.391 8.125 30.859 1 72.12 72 ILE B O 1
ATOM 5016 N N . LEU B 1 73 ? -24.906 9.922 29.719 1 74.5 73 LEU B N 1
ATOM 5017 C CA . LEU B 1 73 ? -25.984 9.672 28.766 1 74.5 73 LEU B CA 1
ATOM 5018 C C . LEU B 1 73 ? -25.734 8.391 27.984 1 74.5 73 LEU B C 1
ATOM 5020 O O . LEU B 1 73 ? -26.672 7.656 27.672 1 74.5 73 LEU B O 1
ATOM 5024 N N . GLY B 1 74 ? -24.5 8.211 27.625 1 69.94 74 GLY B N 1
ATOM 5025 C CA . GLY B 1 74 ? -24.156 6.973 26.938 1 69.94 74 GLY B CA 1
ATOM 5026 C C . GLY B 1 74 ? -24.453 5.734 27.766 1 69.94 74 GLY B C 1
ATOM 5027 O O . GLY B 1 74 ? -25 4.754 27.25 1 69.94 74 GLY B O 1
ATOM 5028 N N . HIS B 1 75 ? -24.156 5.781 28.984 1 67.75 75 HIS B N 1
ATOM 5029 C CA . HIS B 1 75 ? -24.406 4.66 29.891 1 67.75 75 HIS B CA 1
ATOM 5030 C C . HIS B 1 75 ? -25.891 4.461 30.125 1 67.75 75 HIS B C 1
ATOM 5032 O O . HIS B 1 75 ? -26.359 3.328 30.219 1 67.75 75 HIS B O 1
ATOM 5038 N N . VAL B 1 76 ? -26.5 5.465 30.203 1 67.19 76 VAL B N 1
ATOM 5039 C CA . VAL B 1 76 ? -27.938 5.398 30.375 1 67.19 76 VAL B CA 1
ATOM 5040 C C . VAL B 1 76 ? -28.578 4.762 29.141 1 67.19 76 VAL B C 1
ATOM 5042 O O . VAL B 1 76 ? -29.469 3.912 29.266 1 67.19 76 VAL B O 1
ATOM 5045 N N . HIS B 1 77 ? -28.125 5.168 28.016 1 69.62 77 HIS B N 1
ATOM 5046 C CA . HIS B 1 77 ? -28.625 4.613 26.766 1 69.62 77 HIS B CA 1
ATOM 5047 C C . HIS B 1 77 ? -28.312 3.123 26.656 1 69.62 77 HIS B C 1
ATOM 5049 O O . HIS B 1 77 ? -29.156 2.338 26.219 1 69.62 77 HIS B O 1
ATOM 5055 N N . ASP B 1 78 ? -27.109 2.801 26.938 1 63.16 78 ASP B N 1
ATOM 5056 C CA . ASP B 1 78 ? -26.719 1.395 26.906 1 63.16 78 ASP B CA 1
ATOM 5057 C C . ASP B 1 78 ? -27.562 0.568 27.859 1 63.16 78 ASP B C 1
ATOM 5059 O O . ASP B 1 78 ? -27.938 -0.563 27.547 1 63.16 78 ASP B O 1
ATOM 5063 N N . PHE B 1 79 ? -27.781 1.135 28.984 1 58 79 PHE B N 1
ATOM 5064 C CA . PHE B 1 79 ? -28.609 0.469 29.984 1 58 79 PHE B CA 1
ATOM 5065 C C . PHE B 1 79 ? -30.016 0.239 29.453 1 58 79 PHE B C 1
ATOM 5067 O O . PHE B 1 79 ? -30.531 -0.874 29.531 1 58 79 PHE B O 1
ATOM 5074 N N . PHE B 1 80 ? -30.453 1.216 28.797 1 56.62 80 PHE B N 1
ATOM 5075 C CA . PHE B 1 80 ? -31.797 1.092 28.266 1 56.62 80 PHE B CA 1
ATOM 5076 C C . PHE B 1 80 ? -31.797 0.253 26.984 1 56.62 80 PHE B C 1
ATOM 5078 O O . PHE B 1 80 ? -32.75 -0.484 26.719 1 56.62 80 PHE B O 1
ATOM 5085 N N . GLY B 1 81 ? -30.766 0.462 26.109 1 54.84 81 GLY B N 1
ATOM 5086 C CA . GLY B 1 81 ? -30.656 -0.341 24.906 1 54.84 81 GLY B CA 1
ATOM 5087 C C . GLY B 1 81 ? -30.531 -1.827 25.188 1 54.84 81 GLY B C 1
ATOM 5088 O O . GLY B 1 81 ? -31.172 -2.643 24.516 1 54.84 81 GLY B O 1
ATOM 5089 N N . LEU B 1 82 ? -29.703 -2.201 26.062 1 51.44 82 LEU B N 1
ATOM 5090 C CA . LEU B 1 82 ? -29.547 -3.596 26.469 1 51.44 82 LEU B CA 1
ATOM 5091 C C . LEU B 1 82 ? -30.844 -4.137 27.078 1 51.44 82 LEU B C 1
ATOM 5093 O O . LEU B 1 82 ? -31.156 -5.32 26.922 1 51.44 82 LEU B O 1
ATOM 5097 N N . MET B 1 83 ? -31.578 -3.258 27.656 1 48.03 83 MET B N 1
ATOM 5098 C CA . MET B 1 83 ? -32.812 -3.686 28.281 1 48.03 83 MET B CA 1
ATOM 5099 C C . MET B 1 83 ? -33.938 -3.801 27.25 1 48.03 83 MET B C 1
ATOM 5101 O O . MET B 1 83 ? -34.75 -4.711 27.328 1 48.03 83 MET B O 1
ATOM 5105 N N . PHE B 1 84 ? -33.875 -2.969 26.172 1 50.06 84 PHE B N 1
ATOM 5106 C CA . PHE B 1 84 ? -35.094 -2.902 25.359 1 50.06 84 PHE B CA 1
ATOM 5107 C C . PHE B 1 84 ? -34.781 -3.256 23.906 1 50.06 84 PHE B C 1
ATOM 5109 O O . PHE B 1 84 ? -35.688 -3.523 23.125 1 50.06 84 PHE B O 1
ATOM 5116 N N . GLN B 1 85 ? -33.562 -3.16 23.297 1 46.31 85 GLN B N 1
ATOM 5117 C CA . GLN B 1 85 ? -33.344 -3.381 21.875 1 46.31 85 GLN B CA 1
ATOM 5118 C C . GLN B 1 85 ? -32.188 -4.32 21.641 1 46.31 85 GLN B C 1
ATOM 5120 O O . GLN B 1 85 ? -31.172 -3.922 21.047 1 46.31 85 GLN B O 1
ATOM 5125 N N . LYS B 1 86 ? -32.375 -5.418 21.875 1 47.53 86 LYS B N 1
ATOM 5126 C CA . LYS B 1 86 ? -31.359 -6.477 21.812 1 47.53 86 LYS B CA 1
ATOM 5127 C C . LYS B 1 86 ? -30.906 -6.727 20.391 1 47.53 86 LYS B C 1
ATOM 5129 O O . LYS B 1 86 ? -29.734 -7.051 20.141 1 47.53 86 LYS B O 1
ATOM 5134 N N . GLU B 1 87 ? -31.688 -6.449 19.391 1 45.97 87 GLU B N 1
ATOM 5135 C CA . GLU B 1 87 ? -31.422 -6.82 18 1 45.97 87 GLU B CA 1
ATOM 5136 C C . GLU B 1 87 ? -30.406 -5.867 17.359 1 45.97 87 GLU B C 1
ATOM 5138 O O . GLU B 1 87 ? -29.656 -6.262 16.469 1 45.97 87 GLU B O 1
ATOM 5143 N N . LYS B 1 88 ? -30.391 -4.707 17.75 1 47.94 88 LYS B N 1
ATOM 5144 C CA . LYS B 1 88 ? -29.578 -3.699 17.078 1 47.94 88 LYS B CA 1
ATOM 5145 C C . LYS B 1 88 ? -28.125 -3.76 17.562 1 47.94 88 LYS B C 1
ATOM 5147 O O . LYS B 1 88 ? -27.25 -3.084 17.016 1 47.94 88 LYS B O 1
ATOM 5152 N N . HIS B 1 89 ? -28.031 -4.648 18.406 1 43.22 89 HIS B N 1
ATOM 5153 C CA . HIS B 1 89 ? -26.703 -4.734 19 1 43.22 89 HIS B CA 1
ATOM 5154 C C . HIS B 1 89 ? -26.047 -6.086 18.719 1 43.22 89 HIS B C 1
ATOM 5156 O O . HIS B 1 89 ? -25.438 -6.684 19.609 1 43.22 89 HIS B O 1
ATOM 5162 N N . ARG B 1 90 ? -26.172 -6.527 17.531 1 42.62 90 ARG B N 1
ATOM 5163 C CA . ARG B 1 90 ? -25.703 -7.836 17.094 1 42.62 90 ARG B CA 1
ATOM 5164 C C . ARG B 1 90 ? -24.188 -7.91 17.125 1 42.62 90 ARG B C 1
ATOM 5166 O O . ARG B 1 90 ? -23.609 -8.992 17.281 1 42.62 90 ARG B O 1
ATOM 5173 N N . ASP B 1 91 ? -23.656 -6.723 17.141 1 46.22 91 ASP B N 1
ATOM 5174 C CA . ASP B 1 91 ? -22.188 -6.668 17.109 1 46.22 91 ASP B CA 1
ATOM 5175 C C . ASP B 1 91 ? -21.594 -6.934 18.484 1 46.22 91 ASP B C 1
ATOM 5177 O O . ASP B 1 91 ? -20.422 -7.293 18.609 1 46.22 91 ASP B O 1
ATOM 5181 N N . ILE B 1 92 ? -22.5 -6.816 19.531 1 44.16 92 ILE B N 1
ATOM 5182 C CA . ILE B 1 92 ? -21.969 -6.934 20.891 1 44.16 92 ILE B CA 1
ATOM 5183 C C . ILE B 1 92 ? -22.672 -8.086 21.625 1 44.16 92 ILE B C 1
ATOM 5185 O O . ILE B 1 92 ? -22.312 -8.422 22.75 1 44.16 92 ILE B O 1
ATOM 5189 N N . MET B 1 93 ? -23.625 -8.727 20.875 1 42.94 93 MET B N 1
ATOM 5190 C CA . MET B 1 93 ? -24.328 -9.789 21.578 1 42.94 93 MET B CA 1
ATOM 5191 C C . MET B 1 93 ? -23.906 -11.164 21.078 1 42.94 93 MET B C 1
ATOM 5193 O O . MET B 1 93 ? -23.578 -11.32 19.906 1 42.94 93 MET B O 1
ATOM 5197 N N . GLU B 1 94 ? -23.719 -12.086 21.938 1 45.19 94 GLU B N 1
ATOM 5198 C CA . GLU B 1 94 ? -23.469 -13.492 21.641 1 45.19 94 GLU B CA 1
ATOM 5199 C C . GLU B 1 94 ? -24.609 -14.094 20.812 1 45.19 94 GLU B C 1
ATOM 5201 O O . GLU B 1 94 ? -25.781 -13.898 21.141 1 45.19 94 GLU B O 1
ATOM 5206 N N . ARG B 1 95 ? -24.406 -14.273 19.516 1 43.44 95 ARG B N 1
ATOM 5207 C CA . ARG B 1 95 ? -25.469 -14.953 18.797 1 43.44 95 ARG B CA 1
ATOM 5208 C C . ARG B 1 95 ? -25.047 -16.375 18.422 1 43.44 95 ARG B C 1
ATOM 5210 O O . ARG B 1 95 ? -24.016 -16.578 17.766 1 43.44 95 ARG B O 1
ATOM 5217 N N . ASP B 1 96 ? -26.031 -17.203 18.609 1 43.44 96 ASP B N 1
ATOM 5218 C CA . ASP B 1 96 ? -25.938 -18.625 18.234 1 43.44 96 ASP B CA 1
ATOM 5219 C C . ASP B 1 96 ? -24.594 -19.219 18.672 1 43.44 96 ASP B C 1
ATOM 5221 O O . ASP B 1 96 ? -23.969 -19.953 17.906 1 43.44 96 ASP B O 1
ATOM 5225 N N . GLY B 1 97 ? -24.062 -18.734 19.891 1 45.91 97 GLY B N 1
ATOM 5226 C CA . GLY B 1 97 ? -22.875 -19.344 20.484 1 45.91 97 GLY B CA 1
ATOM 5227 C C . GLY B 1 97 ? -21.594 -18.734 19.969 1 45.91 97 GLY B C 1
ATOM 5228 O O . GLY B 1 97 ? -20.5 -19.203 20.328 1 45.91 97 GLY B O 1
ATOM 5229 N N . LEU B 1 98 ? -21.672 -17.797 19.078 1 46.34 98 LEU B N 1
ATOM 5230 C CA . LEU B 1 98 ? -20.453 -17.156 18.594 1 46.34 98 LEU B CA 1
ATOM 5231 C C . LEU B 1 98 ? -20.172 -15.883 19.391 1 46.34 98 LEU B C 1
ATOM 5233 O O . LEU B 1 98 ? -21.094 -15.156 19.766 1 46.34 98 LEU B O 1
ATOM 5237 N N . ALA B 1 99 ? -19.062 -15.789 19.938 1 46.56 99 ALA B N 1
ATOM 5238 C CA . ALA B 1 99 ? -18.625 -14.609 20.688 1 46.56 99 ALA B CA 1
ATOM 5239 C C . ALA B 1 99 ? -18.797 -13.344 19.844 1 46.56 99 ALA B C 1
ATOM 5241 O O . ALA B 1 99 ? -18.688 -13.383 18.625 1 46.56 99 ALA B O 1
ATOM 5242 N N . PRO B 1 100 ? -19.156 -12.289 20.641 1 47.25 100 PRO B N 1
ATOM 5243 C CA . PRO B 1 100 ? -19.328 -11.023 19.922 1 47.25 100 PRO B CA 1
ATOM 5244 C C . PRO B 1 100 ? -18.047 -10.562 19.219 1 47.25 100 PRO B C 1
ATOM 5246 O O . PRO B 1 100 ? -16.953 -10.836 19.703 1 47.25 100 PRO B O 1
ATOM 5249 N N . TRP B 1 101 ? -18.141 -10.016 18.141 1 43.31 101 TRP B N 1
ATOM 5250 C CA . TRP B 1 101 ? -17.031 -9.617 17.297 1 43.31 101 TRP B CA 1
ATOM 5251 C C . TRP B 1 101 ? -16.234 -8.477 17.922 1 43.31 101 TRP B C 1
ATOM 5253 O O . TRP B 1 101 ? -15.016 -8.398 17.766 1 43.31 101 TRP B O 1
ATOM 5263 N N . PHE B 1 102 ? -16.938 -7.504 18.766 1 48.19 102 PHE B N 1
ATOM 5264 C CA . PHE B 1 102 ? -16.234 -6.344 19.281 1 48.19 102 PHE B CA 1
ATOM 5265 C C . PHE B 1 102 ? -16.422 -6.223 20.797 1 48.19 102 PHE B C 1
ATOM 5267 O O . PHE B 1 102 ? -17.453 -6.641 21.328 1 48.19 102 PHE B O 1
ATOM 5274 N N . SER B 1 103 ? -15.328 -5.676 21.531 1 47.81 103 SER B N 1
ATOM 5275 C CA . SER B 1 103 ? -15.414 -5.473 22.969 1 47.81 103 SER B CA 1
ATOM 5276 C C . SER B 1 103 ? -16.391 -4.355 23.312 1 47.81 103 SER B C 1
ATOM 5278 O O . SER B 1 103 ? -16.594 -3.436 22.516 1 47.81 103 SER B O 1
ATOM 5280 N N . LYS B 1 104 ? -17.016 -4.285 24.547 1 44.44 104 LYS B N 1
ATOM 5281 C CA . LYS B 1 104 ? -18.078 -3.402 25.016 1 44.44 104 LYS B CA 1
ATOM 5282 C C . LYS B 1 104 ? -17.594 -1.961 25.125 1 44.44 104 LYS B C 1
ATOM 5284 O O . LYS B 1 104 ? -18.312 -1.028 24.75 1 44.44 104 LYS B O 1
ATOM 5289 N N . PHE B 1 105 ? -16.312 -1.73 25.734 1 42.16 105 PHE B N 1
ATOM 5290 C CA . PHE B 1 105 ? -15.859 -0.366 25.969 1 42.16 105 PHE B CA 1
ATOM 5291 C C . PHE B 1 105 ? -15.492 0.313 24.641 1 42.16 105 PHE B C 1
ATOM 5293 O O . PHE B 1 105 ? -15.867 1.466 24.422 1 42.16 105 PHE B O 1
ATOM 5300 N N . GLU B 1 106 ? -14.711 -0.254 23.969 1 51.72 106 GLU B N 1
ATOM 5301 C CA . GLU B 1 106 ? -14.336 0.281 22.656 1 51.72 106 GLU B CA 1
ATOM 5302 C C . GLU B 1 106 ? -15.57 0.528 21.781 1 51.72 106 GLU B C 1
ATOM 5304 O O . GLU B 1 106 ? -15.648 1.538 21.078 1 51.72 106 GLU B O 1
ATOM 5309 N N . SER B 1 107 ? -16.422 -0.246 22.172 1 57.91 107 SER B N 1
ATOM 5310 C CA . SER B 1 107 ? -17.672 -0.16 21.438 1 57.91 107 SER B CA 1
ATOM 5311 C C . SER B 1 107 ? -18.516 1.025 21.906 1 57.91 107 SER B C 1
ATOM 5313 O O . SER B 1 107 ? -19.203 1.656 21.094 1 57.91 107 SER B O 1
ATOM 5315 N N . PHE B 1 108 ? -18.266 1.396 23.219 1 58.16 108 PHE B N 1
ATOM 5316 C CA . PHE B 1 108 ? -19.047 2.508 23.734 1 58.16 108 PHE B CA 1
ATOM 5317 C C . PHE B 1 108 ? -18.672 3.811 23.047 1 58.16 108 PHE B C 1
ATOM 5319 O O . PHE B 1 108 ? -19.547 4.535 22.562 1 58.16 108 PHE B O 1
ATOM 5326 N N . PHE B 1 109 ? -17.375 4.113 23 1 62.53 109 PHE B N 1
ATOM 5327 C CA . PHE B 1 109 ? -16.922 5.367 22.391 1 62.53 109 PHE B CA 1
ATOM 5328 C C . PHE B 1 109 ? -17.297 5.43 20.922 1 62.53 109 PHE B C 1
ATOM 5330 O O . PHE B 1 109 ? -17.797 6.457 20.438 1 62.53 109 PHE B O 1
ATOM 5337 N N . VAL B 1 110 ? -17.156 4.336 20.375 1 62.38 110 VAL B N 1
ATOM 5338 C CA . VAL B 1 110 ? -17.406 4.297 18.938 1 62.38 110 VAL B CA 1
ATOM 5339 C C . VAL B 1 110 ? -18.922 4.414 18.688 1 62.38 110 VAL B C 1
ATOM 5341 O O . VAL B 1 110 ? -19.344 5.184 17.828 1 62.38 110 VAL B O 1
ATOM 5344 N N . ARG B 1 111 ? -19.578 3.758 19.484 1 65.38 111 ARG B N 1
ATOM 5345 C CA . ARG B 1 111 ? -21.016 3.678 19.234 1 65.38 111 ARG B CA 1
ATOM 5346 C C . ARG B 1 111 ? -21.734 4.938 19.719 1 65.38 111 ARG B C 1
ATOM 5348 O O . ARG B 1 111 ? -22.688 5.398 19.078 1 65.38 111 ARG B O 1
ATOM 5355 N N . ARG B 1 112 ? -21.156 5.449 20.688 1 65.94 112 ARG B N 1
ATOM 5356 C CA . ARG B 1 112 ? -21.953 6.492 21.312 1 65.94 112 ARG B CA 1
ATOM 5357 C C . ARG B 1 112 ? -21.375 7.875 21.031 1 65.94 112 ARG B C 1
ATOM 5359 O O . ARG B 1 112 ? -22.078 8.883 21.109 1 65.94 112 ARG B O 1
ATOM 5366 N N . MET B 1 113 ? -20.25 7.902 20.75 1 73.5 113 MET B N 1
ATOM 5367 C CA . MET B 1 113 ? -19.656 9.211 20.5 1 73.5 113 MET B CA 1
ATOM 5368 C C . MET B 1 113 ? -19.328 9.391 19.016 1 73.5 113 MET B C 1
ATOM 5370 O O . MET B 1 113 ? -19.859 10.297 18.375 1 73.5 113 MET B O 1
ATOM 5374 N N . LYS B 1 114 ? -18.656 8.492 18.469 1 72.5 114 LYS B N 1
ATOM 5375 C CA . LYS B 1 114 ? -18.234 8.648 17.078 1 72.5 114 LYS B CA 1
ATOM 5376 C C . LYS B 1 114 ? -19.422 8.531 16.125 1 72.5 114 LYS B C 1
ATOM 5378 O O . LYS B 1 114 ? -19.531 9.305 15.172 1 72.5 114 LYS B O 1
ATOM 5383 N N . GLN B 1 115 ? -20.25 7.66 16.422 1 76.19 115 GLN B N 1
ATOM 5384 C CA . GLN B 1 115 ? -21.391 7.445 15.531 1 76.19 115 GLN B CA 1
ATOM 5385 C C . GLN B 1 115 ? -22.25 8.695 15.438 1 76.19 115 GLN B C 1
ATOM 5387 O O . GLN B 1 115 ? -22.797 9 14.375 1 76.19 115 GLN B O 1
ATOM 5392 N N . ARG B 1 116 ? -22.344 9.414 16.469 1 78.44 116 ARG B N 1
ATOM 5393 C CA . ARG B 1 116 ? -23.219 10.57 16.516 1 78.44 116 ARG B CA 1
ATOM 5394 C C . ARG B 1 116 ? -22.672 11.711 15.656 1 78.44 116 ARG B C 1
ATOM 5396 O O . ARG B 1 116 ? -23.422 12.602 15.25 1 78.44 116 ARG B O 1
ATOM 5403 N N . ILE B 1 117 ? -21.438 11.664 15.422 1 83.44 117 ILE B N 1
ATOM 5404 C CA . ILE B 1 117 ? -20.875 12.742 14.625 1 83.44 117 ILE B CA 1
ATOM 5405 C C . ILE B 1 117 ? -20.234 12.172 13.367 1 83.44 117 ILE B C 1
ATOM 5407 O O . ILE B 1 117 ? -19.297 12.766 12.812 1 83.44 117 ILE B O 1
ATOM 5411 N N . ASP B 1 118 ? -20.703 11.062 12.938 1 82.38 118 ASP B N 1
ATOM 5412 C CA . ASP B 1 118 ? -20.094 10.359 11.812 1 82.38 118 ASP B CA 1
ATOM 5413 C C . ASP B 1 118 ? -20.281 11.148 10.516 1 82.38 118 ASP B C 1
ATOM 5415 O O . ASP B 1 118 ? -19.547 10.945 9.547 1 82.38 118 ASP B O 1
ATOM 5419 N N . ASP B 1 119 ? -21.25 11.953 10.469 1 85.19 119 ASP B N 1
ATOM 5420 C CA . ASP B 1 119 ? -21.484 12.766 9.273 1 85.19 119 ASP B CA 1
ATOM 5421 C C . ASP B 1 119 ? -20.344 13.75 9.047 1 85.19 119 ASP B C 1
ATOM 5423 O O . ASP B 1 119 ? -20.188 14.273 7.941 1 85.19 119 ASP B O 1
ATOM 5427 N N . CYS B 1 120 ? -19.578 14.031 10.109 1 87.19 120 CYS B N 1
ATOM 5428 C CA . CYS B 1 120 ? -18.469 14.969 10.008 1 87.19 120 CYS B CA 1
ATOM 5429 C C . CYS B 1 120 ? -17.203 14.273 9.516 1 87.19 120 CYS B C 1
ATOM 5431 O O . CYS B 1 120 ? -16.188 14.922 9.258 1 87.19 120 CYS B O 1
ATOM 5433 N N . PHE B 1 121 ? -17.344 13.008 9.328 1 82.94 121 PHE B N 1
ATOM 5434 C CA . PHE B 1 121 ? -16.172 12.234 8.938 1 82.94 121 PHE B CA 1
ATOM 5435 C C . PHE B 1 121 ? -16.438 11.484 7.637 1 82.94 121 PHE B C 1
ATOM 5437 O O . PHE B 1 121 ? -17.578 11.289 7.246 1 82.94 121 PHE B O 1
ATOM 5444 N N . SER B 1 122 ? -15.43 11.156 6.961 1 81.12 122 SER B N 1
ATOM 5445 C CA . SER B 1 122 ? -15.438 10.266 5.809 1 81.12 122 SER B CA 1
ATOM 5446 C C . SER B 1 122 ? -16.469 10.711 4.77 1 81.12 122 SER B C 1
ATOM 5448 O O . SER B 1 122 ? -17.25 9.898 4.27 1 81.12 122 SER B O 1
ATOM 5450 N N . ARG B 1 123 ? -16.578 11.953 4.625 1 86.56 123 ARG B N 1
ATOM 5451 C CA . ARG B 1 123 ? -17.453 12.438 3.57 1 86.56 123 ARG B CA 1
ATOM 5452 C C . ARG B 1 123 ? -16.922 12.078 2.191 1 86.56 123 ARG B C 1
ATOM 5454 O O . ARG B 1 123 ? -15.773 12.414 1.861 1 86.56 123 ARG B O 1
ATOM 5461 N N . PRO B 1 124 ? -17.734 11.383 1.436 1 88.19 124 PRO B N 1
ATOM 5462 C CA . PRO B 1 124 ? -17.25 11.039 0.098 1 88.19 124 PRO B CA 1
ATOM 5463 C C . PRO B 1 124 ? -17.078 12.258 -0.801 1 88.19 124 PRO B C 1
ATOM 5465 O O . PRO B 1 124 ? -17.875 13.203 -0.72 1 88.19 124 PRO B O 1
ATOM 5468 N N . THR B 1 125 ? -16.109 12.258 -1.606 1 91.81 125 THR B N 1
ATOM 5469 C CA . THR B 1 125 ? -15.797 13.352 -2.523 1 91.81 125 THR B CA 1
ATOM 5470 C C . THR B 1 125 ? -15.703 12.844 -3.959 1 91.81 125 THR B C 1
ATOM 5472 O O . THR B 1 125 ? -15.828 11.641 -4.207 1 91.81 125 THR B O 1
ATOM 5475 N N . THR B 1 126 ? -15.609 13.695 -4.926 1 90.81 126 THR B N 1
ATOM 5476 C CA . THR B 1 126 ? -15.398 13.344 -6.324 1 90.81 126 THR B CA 1
ATOM 5477 C C . THR B 1 126 ? -14.5 14.367 -7.008 1 90.81 126 THR B C 1
ATOM 5479 O O . THR B 1 126 ? -14.391 15.516 -6.555 1 90.81 126 THR B O 1
ATOM 5482 N N . GLY B 1 127 ? -13.781 13.867 -7.973 1 89.38 127 GLY B N 1
ATOM 5483 C CA . GLY B 1 127 ? -12.906 14.766 -8.711 1 89.38 127 GLY B CA 1
ATOM 5484 C C . GLY B 1 127 ? -11.578 15 -8.023 1 89.38 127 GLY B C 1
ATOM 5485 O O . GLY B 1 127 ? -11.141 14.18 -7.211 1 89.38 127 GLY B O 1
ATOM 5486 N N . VAL B 1 128 ? -10.898 16.141 -8.445 1 90.38 128 VAL B N 1
ATOM 5487 C CA . VAL B 1 128 ? -9.555 16.469 -7.973 1 90.38 128 VAL B CA 1
ATOM 5488 C C . VAL B 1 128 ? -9.648 17.281 -6.688 1 90.38 128 VAL B C 1
ATOM 5490 O O . VAL B 1 128 ? -10.367 18.281 -6.633 1 90.38 128 VAL B O 1
ATOM 5493 N N . PRO B 1 129 ? -8.984 16.812 -5.656 1 92.88 129 PRO B N 1
ATOM 5494 C CA . PRO B 1 129 ? -8.953 17.625 -4.434 1 92.88 129 PRO B CA 1
ATOM 5495 C C . PRO B 1 129 ? -7.914 18.734 -4.488 1 92.88 129 PRO B C 1
ATOM 5497 O O . PRO B 1 129 ? -6.926 18.703 -3.754 1 92.88 129 PRO B O 1
ATOM 5500 N N . GLY B 1 130 ? -8.172 19.75 -5.301 1 94.31 130 GLY B N 1
ATOM 5501 C CA . GLY B 1 130 ? -7.258 20.875 -5.477 1 94.31 130 GLY B CA 1
ATOM 5502 C C . GLY B 1 130 ? -7.59 22.062 -4.594 1 94.31 130 GLY B C 1
ATOM 5503 O O . GLY B 1 130 ? -7.781 21.906 -3.383 1 94.31 130 GLY B O 1
ATOM 5504 N N . ARG B 1 131 ? -7.617 23.266 -5.223 1 96.38 131 ARG B N 1
ATOM 5505 C CA . ARG B 1 131 ? -8.047 24.484 -4.551 1 96.38 131 ARG B CA 1
ATOM 5506 C C . ARG B 1 131 ? -9.453 24.328 -3.98 1 96.38 131 ARG B C 1
ATOM 5508 O O . ARG B 1 131 ? -9.711 24.719 -2.838 1 96.38 131 ARG B O 1
ATOM 5515 N N . PHE B 1 132 ? -10.18 23.734 -4.758 1 95.31 132 PHE B N 1
ATOM 5516 C CA . PHE B 1 132 ? -11.523 23.344 -4.352 1 95.31 132 PHE B CA 1
ATOM 5517 C C . PHE B 1 132 ? -11.68 21.828 -4.379 1 95.31 132 PHE B C 1
ATOM 5519 O O . PHE B 1 132 ? -10.938 21.141 -5.074 1 95.31 132 PHE B O 1
ATOM 5526 N N . ILE B 1 133 ? -12.562 21.375 -3.545 1 93.81 133 ILE B N 1
ATOM 5527 C CA . ILE B 1 133 ? -12.891 19.953 -3.5 1 93.81 133 ILE B CA 1
ATOM 5528 C C . ILE B 1 133 ? -14.406 19.766 -3.611 1 93.81 133 ILE B C 1
ATOM 5530 O O . ILE B 1 133 ? -15.172 20.547 -3.043 1 93.81 133 ILE B O 1
ATOM 5534 N N . ARG B 1 134 ? -14.828 18.812 -4.379 1 92.56 134 ARG B N 1
ATOM 5535 C CA . ARG B 1 134 ? -16.25 18.531 -4.559 1 92.56 134 ARG B CA 1
ATOM 5536 C C . ARG B 1 134 ? -16.719 17.453 -3.602 1 92.56 134 ARG B C 1
ATOM 5538 O O . ARG B 1 134 ? -16.391 16.281 -3.779 1 92.56 134 ARG B O 1
ATOM 5545 N N . CYS B 1 135 ? -17.578 17.844 -2.65 1 92.75 135 CYS B N 1
ATOM 5546 C CA . CYS B 1 135 ? -18.125 16.906 -1.665 1 92.75 135 CYS B CA 1
ATOM 5547 C C . CYS B 1 135 ? -19.469 16.359 -2.125 1 92.75 135 CYS B C 1
ATOM 5549 O O . CYS B 1 135 ? -20.297 17.094 -2.654 1 92.75 135 CYS B O 1
ATOM 5551 N N . ILE B 1 136 ? -19.641 15.094 -1.978 1 91.31 136 ILE B N 1
ATOM 5552 C CA . ILE B 1 136 ? -20.938 14.484 -2.275 1 91.31 136 ILE B CA 1
ATOM 5553 C C . ILE B 1 136 ? -21.891 14.703 -1.107 1 91.31 136 ILE B C 1
ATOM 5555 O O . ILE B 1 136 ? -21.594 14.344 0.032 1 91.31 136 ILE B O 1
ATOM 5559 N N . ASP B 1 137 ? -23 15.273 -1.433 1 90 137 ASP B N 1
ATOM 5560 C CA . ASP B 1 137 ? -23.953 15.602 -0.388 1 90 137 ASP B CA 1
ATOM 5561 C C . ASP B 1 137 ? -24.609 14.344 0.184 1 90 137 ASP B C 1
ATOM 5563 O O . ASP B 1 137 ? -24.875 13.391 -0.549 1 90 137 ASP B O 1
ATOM 5567 N N . ARG B 1 138 ? -24.781 14.359 1.484 1 90.12 138 ARG B N 1
ATOM 5568 C CA . ARG B 1 138 ? -25.453 13.242 2.143 1 90.12 138 ARG B CA 1
ATOM 5569 C C . ARG B 1 138 ? -26.375 13.734 3.248 1 90.12 138 ARG B C 1
ATOM 5571 O O . ARG B 1 138 ? -26.203 14.836 3.771 1 90.12 138 ARG B O 1
ATOM 5578 N N . ILE B 1 139 ? -27.422 12.969 3.482 1 87.44 139 ILE B N 1
ATOM 5579 C CA . ILE B 1 139 ? -28.375 13.234 4.551 1 87.44 139 ILE B CA 1
ATOM 5580 C C . ILE B 1 139 ? -28.297 12.141 5.609 1 87.44 139 ILE B C 1
ATOM 5582 O O . ILE B 1 139 ? -28.391 10.953 5.289 1 87.44 139 ILE B O 1
ATOM 5586 N N . ALA B 1 140 ? -28.016 12.57 6.809 1 87.75 140 ALA B N 1
ATOM 5587 C CA . ALA B 1 140 ? -27.891 11.617 7.91 1 87.75 140 ALA B CA 1
ATOM 5588 C C . ALA B 1 140 ? -29.266 11.25 8.469 1 87.75 140 ALA B C 1
ATOM 5590 O O . ALA B 1 140 ? -30.141 12.109 8.602 1 87.75 140 ALA B O 1
ATOM 5591 N N . HIS B 1 141 ? -29.406 9.898 8.742 1 84.31 141 HIS B N 1
ATOM 5592 C CA . HIS B 1 141 ? -30.625 9.406 9.344 1 84.31 141 HIS B CA 1
ATOM 5593 C C . HIS B 1 141 ? -30.344 8.633 10.625 1 84.31 141 HIS B C 1
ATOM 5595 O O . HIS B 1 141 ? -29.266 8.047 10.781 1 84.31 141 HIS B O 1
ATOM 5601 N N . SER B 1 142 ? -31.281 8.664 11.555 1 79.94 142 SER B N 1
ATOM 5602 C CA . SER B 1 142 ? -31.234 7.879 12.781 1 79.94 142 SER B CA 1
ATOM 5603 C C . SER B 1 142 ? -29.891 8.062 13.5 1 79.94 142 SER B C 1
ATOM 5605 O O . SER B 1 142 ? -29.203 7.09 13.805 1 79.94 142 SER B O 1
ATOM 5607 N N . LEU B 1 143 ? -29.562 9.281 13.742 1 79 143 LEU B N 1
ATOM 5608 C CA . LEU B 1 143 ? -28.328 9.625 14.438 1 79 143 LEU B CA 1
ATOM 5609 C C . LEU B 1 143 ? -27.109 9.023 13.727 1 79 143 LEU B C 1
ATOM 5611 O O . LEU B 1 143 ? -26.281 8.359 14.359 1 79 143 LEU B O 1
ATOM 5615 N N . ASN B 1 144 ? -27.094 9.07 12.367 1 78.12 144 ASN B N 1
ATOM 5616 C CA . ASN B 1 144 ? -25.984 8.695 11.492 1 78.12 144 ASN B CA 1
ATOM 5617 C C . ASN B 1 144 ? -25.859 7.184 11.367 1 78.12 144 ASN B C 1
ATOM 5619 O O . ASN B 1 144 ? -24.766 6.664 11.156 1 78.12 144 ASN B O 1
ATOM 5623 N N . GLU B 1 145 ? -26.922 6.512 11.602 1 76.31 145 GLU B N 1
ATOM 5624 C CA . GLU B 1 145 ? -26.922 5.07 11.383 1 76.31 145 GLU B CA 1
ATOM 5625 C C . GLU B 1 145 ? -26.766 4.734 9.906 1 76.31 145 GLU B C 1
ATOM 5627 O O . GLU B 1 145 ? -26.125 3.738 9.547 1 76.31 145 GLU B O 1
ATOM 5632 N N . TYR B 1 146 ? -27.406 5.566 9.172 1 80.25 146 TYR B N 1
ATOM 5633 C CA . TYR B 1 146 ? -27.219 5.406 7.734 1 80.25 146 TYR B CA 1
ATOM 5634 C C . TYR B 1 146 ? -27.359 6.746 7.02 1 80.25 146 TYR B C 1
ATOM 5636 O O . TYR B 1 146 ? -27.891 7.707 7.582 1 80.25 146 TYR B O 1
ATOM 5644 N N . PHE B 1 147 ? -26.859 6.836 5.836 1 86.25 147 PHE B N 1
ATOM 5645 C CA . PHE B 1 147 ? -26.891 8.047 5.027 1 86.25 147 PHE B CA 1
ATOM 5646 C C . PHE B 1 147 ? -27.641 7.816 3.727 1 86.25 147 PHE B C 1
ATOM 5648 O O . PHE B 1 147 ? -27.641 6.703 3.199 1 86.25 147 PHE B O 1
ATOM 5655 N N . THR B 1 148 ? -28.359 8.758 3.326 1 88.19 148 THR B N 1
ATOM 5656 C CA . THR B 1 148 ? -28.922 8.773 1.976 1 88.19 148 THR B CA 1
ATOM 5657 C C . THR B 1 148 ? -28.25 9.852 1.131 1 88.19 148 THR B C 1
ATOM 5659 O O . THR B 1 148 ? -27.766 10.859 1.662 1 88.19 148 THR B O 1
ATOM 5662 N N . PHE B 1 149 ? -28.172 9.633 -0.099 1 88.81 149 PHE B N 1
ATOM 5663 C CA . PHE B 1 149 ? -27.469 10.516 -1.029 1 88.81 149 PHE B CA 1
ATOM 5664 C C . PHE B 1 149 ? -28.438 11.07 -2.074 1 88.81 149 PHE B C 1
ATOM 5666 O O . PHE B 1 149 ? -28.938 10.32 -2.922 1 88.81 149 PHE B O 1
ATOM 5673 N N . PRO B 1 150 ? -28.719 12.328 -2.115 1 86.12 150 PRO B N 1
ATOM 5674 C CA . PRO B 1 150 ? -29.641 12.938 -3.07 1 86.12 150 PRO B CA 1
ATOM 5675 C C . PRO B 1 150 ? -29.078 13.008 -4.484 1 86.12 150 PRO B C 1
ATOM 5677 O O . PRO B 1 150 ? -29.812 13.312 -5.434 1 86.12 150 PRO B O 1
ATOM 5680 N N . GLY B 1 151 ? -27.75 12.758 -4.605 1 83.19 151 GLY B N 1
ATOM 5681 C CA . GLY B 1 151 ? -27.141 12.789 -5.926 1 83.19 151 GLY B CA 1
ATOM 5682 C C . GLY B 1 151 ? -26.516 14.125 -6.27 1 83.19 151 GLY B C 1
ATOM 5683 O O . GLY B 1 151 ? -26.016 14.312 -7.379 1 83.19 151 GLY B O 1
ATOM 5684 N N . THR B 1 152 ? -26.516 15.039 -5.359 1 87.75 152 THR B N 1
ATOM 5685 C CA . THR B 1 152 ? -25.938 16.359 -5.586 1 87.75 152 THR B CA 1
ATOM 5686 C C . THR B 1 152 ? -24.547 16.453 -4.961 1 87.75 152 THR B C 1
ATOM 5688 O O . THR B 1 152 ? -24.156 15.586 -4.172 1 87.75 152 THR B O 1
ATOM 5691 N N . THR B 1 153 ? -23.781 17.438 -5.43 1 91.44 153 THR B N 1
ATOM 5692 C CA . THR B 1 153 ? -22.438 17.688 -4.898 1 91.44 153 THR B CA 1
ATOM 5693 C C . THR B 1 153 ? -22.281 19.141 -4.492 1 91.44 153 THR B C 1
ATOM 5695 O O . THR B 1 153 ? -23.047 20 -4.941 1 91.44 153 THR B O 1
ATOM 5698 N N . SER B 1 154 ? -21.438 19.438 -3.639 1 91.12 154 SER B N 1
ATOM 5699 C CA . SER B 1 154 ? -21.078 20.797 -3.213 1 91.12 154 SER B CA 1
ATOM 5700 C C . SER B 1 154 ? -19.594 21.062 -3.424 1 91.12 154 SER B C 1
ATOM 5702 O O . SER B 1 154 ? -18.75 20.312 -2.961 1 91.12 154 SER B O 1
ATOM 5704 N N . MET B 1 155 ? -19.344 22.125 -4.145 1 93 155 MET B N 1
ATOM 5705 C CA . MET B 1 155 ? -17.969 22.578 -4.293 1 93 155 MET B CA 1
ATOM 5706 C C . MET B 1 155 ? -17.531 23.391 -3.078 1 93 155 MET B C 1
ATOM 5708 O O . MET B 1 155 ? -18.172 24.375 -2.719 1 93 155 MET B O 1
ATOM 5712 N N . CYS B 1 156 ? -16.469 22.953 -2.455 1 96.19 156 CYS B N 1
ATOM 5713 C CA . CYS B 1 156 ? -16 23.609 -1.233 1 96.19 156 CYS B CA 1
ATOM 5714 C C . CYS B 1 156 ? -14.555 24.047 -1.364 1 96.19 156 CYS B C 1
ATOM 5716 O O . CYS B 1 156 ? -13.758 23.375 -2.039 1 96.19 156 CYS B O 1
ATOM 5718 N N . LEU B 1 157 ? -14.242 25.219 -0.705 1 97.25 157 LEU B N 1
ATOM 5719 C CA . LEU B 1 157 ? -12.836 25.562 -0.524 1 97.25 157 LEU B CA 1
ATOM 5720 C C . LEU B 1 157 ? -12.109 24.484 0.271 1 97.25 157 LEU B C 1
ATOM 5722 O O . LEU B 1 157 ? -12.57 24.078 1.341 1 97.25 157 LEU B O 1
ATOM 5726 N N . ASN B 1 158 ? -10.961 24.031 -0.265 1 96.44 158 ASN B N 1
ATOM 5727 C CA . ASN B 1 158 ? -10.367 22.812 0.261 1 96.44 158 ASN B CA 1
ATOM 5728 C C . ASN B 1 158 ? -9.305 23.109 1.309 1 96.44 158 ASN B C 1
ATOM 5730 O O . ASN B 1 158 ? -8.203 23.547 0.973 1 96.44 158 ASN B O 1
ATOM 5734 N N . LEU B 1 159 ? -9.547 22.859 2.562 1 96.81 159 LEU B N 1
ATOM 5735 C CA . LEU B 1 159 ? -8.578 22.906 3.654 1 96.81 159 LEU B CA 1
ATOM 5736 C C . LEU B 1 159 ? -8.547 21.578 4.406 1 96.81 159 LEU B C 1
ATOM 5738 O O . LEU B 1 159 ? -8.211 21.547 5.594 1 96.81 159 LEU B O 1
ATOM 5742 N N . SER B 1 160 ? -8.93 20.547 3.676 1 93.88 160 SER B N 1
ATOM 5743 C CA . SER B 1 160 ? -9.094 19.25 4.316 1 93.88 160 SER B CA 1
ATOM 5744 C C . SER B 1 160 ? -8.078 18.25 3.785 1 93.88 160 SER B C 1
ATOM 5746 O O . SER B 1 160 ? -7.961 17.141 4.316 1 93.88 160 SER B O 1
ATOM 5748 N N . SER B 1 161 ? -7.367 18.562 2.766 1 92.19 161 SER B N 1
ATOM 5749 C CA . SER B 1 161 ? -6.449 17.641 2.117 1 92.19 161 SER B CA 1
ATOM 5750 C C . SER B 1 161 ? -4.996 18.062 2.322 1 92.19 161 SER B C 1
ATOM 5752 O O . SER B 1 161 ? -4.688 19.25 2.338 1 92.19 161 SER B O 1
ATOM 5754 N N . TYR B 1 162 ? -4.117 17.031 2.383 1 91.69 162 TYR B N 1
ATOM 5755 C CA . TYR B 1 162 ? -2.688 17.297 2.498 1 91.69 162 TYR B CA 1
ATOM 5756 C C . TYR B 1 162 ? -2.068 17.562 1.131 1 91.69 162 TYR B C 1
ATOM 5758 O O . TYR B 1 162 ? -1.038 16.984 0.786 1 91.69 162 TYR B O 1
ATOM 5766 N N . ASN B 1 163 ? -2.656 18.375 0.356 1 93.19 163 ASN B N 1
ATOM 5767 C CA . ASN B 1 163 ? -2.164 18.766 -0.96 1 93.19 163 ASN B CA 1
ATOM 5768 C C . ASN B 1 163 ? -1.236 19.969 -0.875 1 93.19 163 ASN B C 1
ATOM 5770 O O . ASN B 1 163 ? -1.453 20.984 -1.557 1 93.19 163 ASN B O 1
ATOM 5774 N N . TYR B 1 164 ? -0.158 19.859 -0.181 1 96.12 164 TYR B N 1
ATOM 5775 C CA . TYR B 1 164 ? 0.655 20.984 0.26 1 96.12 164 TYR B CA 1
ATOM 5776 C C . TYR B 1 164 ? 1.117 21.812 -0.927 1 96.12 164 TYR B C 1
ATOM 5778 O O . TYR B 1 164 ? 0.889 23.031 -0.968 1 96.12 164 TYR B O 1
ATOM 5786 N N . LEU B 1 165 ? 1.688 21.188 -1.915 1 96.5 165 LEU B N 1
ATOM 5787 C CA . LEU B 1 165 ? 2.264 21.969 -3.004 1 96.5 165 LEU B CA 1
ATOM 5788 C C . LEU B 1 165 ? 1.288 22.078 -4.172 1 96.5 165 LEU B C 1
ATOM 5790 O O . LEU B 1 165 ? 1.628 22.625 -5.223 1 96.5 165 LEU B O 1
ATOM 5794 N N . GLY B 1 166 ? 0.127 21.5 -4.031 1 95.88 166 GLY B N 1
ATOM 5795 C CA . GLY B 1 166 ? -0.929 21.672 -5.016 1 95.88 166 GLY B CA 1
ATOM 5796 C C . GLY B 1 166 ? -0.74 20.812 -6.25 1 95.88 166 GLY B C 1
ATOM 5797 O O . GLY B 1 166 ? -1.16 21.188 -7.344 1 95.88 166 GLY B O 1
ATOM 5798 N N . PHE B 1 167 ? -0.133 19.734 -6.105 1 94.56 167 PHE B N 1
ATOM 5799 C CA . PHE B 1 167 ? 0.116 18.875 -7.262 1 94.56 167 PHE B CA 1
ATOM 5800 C C . PHE B 1 167 ? -1.088 17.984 -7.551 1 94.56 167 PHE B C 1
ATOM 5802 O O . PHE B 1 167 ? -1.073 17.203 -8.5 1 94.56 167 PHE B O 1
ATOM 5809 N N . ALA B 1 168 ? -2.084 18.094 -6.77 1 90.38 168 ALA B N 1
ATOM 5810 C CA . ALA B 1 168 ? -3.342 17.453 -7.152 1 90.38 168 ALA B CA 1
ATOM 5811 C C . ALA B 1 168 ? -3.98 18.172 -8.336 1 90.38 168 ALA B C 1
ATOM 5813 O O . ALA B 1 168 ? -4.723 19.141 -8.164 1 90.38 168 ALA B O 1
ATOM 5814 N N . GLN B 1 169 ? -3.705 17.781 -9.461 1 91.56 169 GLN B N 1
ATOM 5815 C CA . GLN B 1 169 ? -4.191 18.375 -10.695 1 91.56 169 GLN B CA 1
ATOM 5816 C C . GLN B 1 169 ? -4.469 17.312 -11.75 1 91.56 169 GLN B C 1
ATOM 5818 O O . GLN B 1 169 ? -3.773 16.297 -11.82 1 91.56 169 GLN B O 1
ATOM 5823 N N . SER B 1 170 ? -5.465 17.562 -12.516 1 90.75 170 SER B N 1
ATOM 5824 C CA . SER B 1 170 ? -5.844 16.609 -13.562 1 90.75 170 SER B CA 1
ATOM 5825 C C . SER B 1 170 ? -5.305 17.047 -14.922 1 90.75 170 SER B C 1
ATOM 5827 O O . SER B 1 170 ? -5.531 16.391 -15.93 1 90.75 170 SER B O 1
ATOM 5829 N N . GLU B 1 171 ? -4.668 18.141 -14.906 1 91 171 GLU B N 1
ATOM 5830 C CA . GLU B 1 171 ? -4.02 18.656 -16.109 1 91 171 GLU B CA 1
ATOM 5831 C C . GLU B 1 171 ? -2.619 19.188 -15.797 1 91 171 GLU B C 1
ATOM 5833 O O . GLU B 1 171 ? -2.312 19.5 -14.648 1 91 171 GLU B O 1
ATOM 5838 N N . GLY B 1 172 ? -1.768 19.281 -16.828 1 92.38 172 GLY B N 1
ATOM 5839 C CA . GLY B 1 172 ? -0.423 19.797 -16.656 1 92.38 172 GLY B CA 1
ATOM 5840 C C . GLY B 1 172 ? 0.657 18.766 -16.875 1 92.38 172 GLY B C 1
ATOM 5841 O O . GLY B 1 172 ? 0.365 17.625 -17.266 1 92.38 172 GLY B O 1
ATOM 5842 N N . LEU B 1 173 ? 1.866 19.141 -16.578 1 94.31 173 LEU B N 1
ATOM 5843 C CA . LEU B 1 173 ? 3.035 18.344 -16.922 1 94.31 173 LEU B CA 1
ATOM 5844 C C . LEU B 1 173 ? 3.062 17.047 -16.125 1 94.31 173 LEU B C 1
ATOM 5846 O O . LEU B 1 173 ? 3.465 16 -16.641 1 94.31 173 LEU B O 1
ATOM 5850 N N . CYS B 1 174 ? 2.707 17.094 -14.828 1 95.62 174 CYS B N 1
ATOM 5851 C CA . CYS B 1 174 ? 2.689 15.891 -14.016 1 95.62 174 CYS B CA 1
ATOM 5852 C C . CYS B 1 174 ? 1.642 14.906 -14.523 1 95.62 174 CYS B C 1
ATOM 5854 O O . CYS B 1 174 ? 1.893 13.703 -14.586 1 95.62 174 CYS B O 1
ATOM 5856 N N . THR B 1 175 ? 0.448 15.43 -14.844 1 95.06 175 THR B N 1
ATOM 5857 C CA . THR B 1 175 ? -0.618 14.594 -15.383 1 95.06 175 THR B CA 1
ATOM 5858 C C . THR B 1 175 ? -0.192 13.969 -16.703 1 95.06 175 THR B C 1
ATOM 5860 O O . THR B 1 175 ? -0.434 12.781 -16.953 1 95.06 175 THR B O 1
ATOM 5863 N N . ASP B 1 176 ? 0.428 14.758 -17.562 1 96.12 176 ASP B N 1
ATOM 5864 C CA . ASP B 1 176 ? 0.913 14.25 -18.844 1 96.12 176 ASP B CA 1
ATOM 5865 C C . ASP B 1 176 ? 1.923 13.125 -18.641 1 96.12 176 ASP B C 1
ATOM 5867 O O . ASP B 1 176 ? 1.895 12.125 -19.359 1 96.12 176 ASP B O 1
ATOM 5871 N N . ALA B 1 177 ? 2.828 13.336 -17.719 1 96.25 177 ALA B N 1
ATOM 5872 C CA . ALA B 1 177 ? 3.824 12.305 -17.422 1 96.25 177 ALA B CA 1
ATOM 5873 C C . ALA B 1 177 ? 3.162 11.016 -16.953 1 96.25 177 ALA B C 1
ATOM 5875 O O . ALA B 1 177 ? 3.588 9.922 -17.312 1 96.25 177 ALA B O 1
ATOM 5876 N N . ALA B 1 178 ? 2.178 11.148 -16.094 1 95.62 178 ALA B N 1
ATOM 5877 C CA . ALA B 1 178 ? 1.455 9.984 -15.594 1 95.62 178 ALA B CA 1
ATOM 5878 C C . ALA B 1 178 ? 0.753 9.242 -16.734 1 95.62 178 ALA B C 1
ATOM 5880 O O . ALA B 1 178 ? 0.815 8.016 -16.797 1 95.62 178 ALA B O 1
ATOM 5881 N N . VAL B 1 179 ? 0.054 9.969 -17.594 1 95.62 179 VAL B N 1
ATOM 5882 C CA . VAL B 1 179 ? -0.668 9.383 -18.719 1 95.62 179 VAL B CA 1
ATOM 5883 C C . VAL B 1 179 ? 0.313 8.672 -19.641 1 95.62 179 VAL B C 1
ATOM 5885 O O . VAL B 1 179 ? 0.059 7.547 -20.078 1 95.62 179 VAL B O 1
ATOM 5888 N N . ASP B 1 180 ? 1.428 9.336 -19.922 1 94.69 180 ASP B N 1
ATOM 5889 C CA . ASP B 1 180 ? 2.455 8.734 -20.781 1 94.69 180 ASP B CA 1
ATOM 5890 C C . ASP B 1 180 ? 2.969 7.43 -20.188 1 94.69 180 ASP B C 1
ATOM 5892 O O . ASP B 1 180 ? 3.215 6.465 -20.906 1 94.69 180 ASP B O 1
ATOM 5896 N N . SER B 1 181 ? 3.143 7.383 -18.938 1 94 181 SER B N 1
ATOM 5897 C CA . SER B 1 181 ? 3.641 6.176 -18.281 1 94 181 SER B CA 1
ATOM 5898 C C . SER B 1 181 ? 2.662 5.02 -18.422 1 94 181 SER B C 1
ATOM 5900 O O . SER B 1 181 ? 3.072 3.861 -18.547 1 94 181 SER B O 1
ATOM 5902 N N . VAL B 1 182 ? 1.391 5.305 -18.344 1 92.81 182 VAL B N 1
ATOM 5903 C CA . VAL B 1 182 ? 0.384 4.262 -18.516 1 92.81 182 VAL B CA 1
ATOM 5904 C C . VAL B 1 182 ? 0.508 3.648 -19.906 1 92.81 182 VAL B C 1
ATOM 5906 O O . VAL B 1 182 ? 0.411 2.428 -20.062 1 92.81 182 VAL B O 1
ATOM 5909 N N . HIS B 1 183 ? 0.758 4.465 -20.891 1 91.75 183 HIS B N 1
ATOM 5910 C CA . HIS B 1 183 ? 0.873 3.994 -22.266 1 91.75 183 HIS B CA 1
ATOM 5911 C C . HIS B 1 183 ? 2.168 3.217 -22.484 1 91.75 183 HIS B C 1
ATOM 5913 O O . HIS B 1 183 ? 2.273 2.42 -23.406 1 91.75 183 HIS B O 1
ATOM 5919 N N . ARG B 1 184 ? 3.1 3.432 -21.625 1 90.31 184 ARG B N 1
ATOM 5920 C CA . ARG B 1 184 ? 4.398 2.785 -21.797 1 90.31 184 ARG B CA 1
ATOM 5921 C C . ARG B 1 184 ? 4.508 1.538 -20.922 1 90.31 184 ARG B C 1
ATOM 5923 O O . ARG B 1 184 ? 5.133 0.551 -21.328 1 90.31 184 ARG B O 1
ATOM 5930 N N . TYR B 1 185 ? 3.957 1.619 -19.719 1 91.19 185 TYR B N 1
ATOM 5931 C CA . TYR B 1 185 ? 4.219 0.577 -18.719 1 91.19 185 TYR B CA 1
ATOM 5932 C C . TYR B 1 185 ? 2.934 -0.131 -18.328 1 91.19 185 TYR B C 1
ATOM 5934 O O . TYR B 1 185 ? 2.969 -1.155 -17.641 1 91.19 185 TYR B O 1
ATOM 5942 N N . GLY B 1 186 ? 1.763 0.347 -18.812 1 89.44 186 GLY B N 1
ATOM 5943 C CA . GLY B 1 186 ? 0.541 -0.098 -18.156 1 89.44 186 GLY B CA 1
ATOM 5944 C C . GLY B 1 186 ? 0.382 0.441 -16.75 1 89.44 186 GLY B C 1
ATOM 5945 O O . GLY B 1 186 ? 0.922 1.499 -16.422 1 89.44 186 GLY B O 1
ATOM 5946 N N . ILE B 1 187 ? -0.374 -0.253 -15.938 1 89.94 187 ILE B N 1
ATOM 5947 C CA . ILE B 1 187 ? -0.639 0.246 -14.594 1 89.94 187 ILE B CA 1
ATOM 5948 C C . ILE B 1 187 ? 0.383 -0.333 -13.617 1 89.94 187 ILE B C 1
ATOM 5950 O O . ILE B 1 187 ? 0.961 0.397 -12.805 1 89.94 187 ILE B O 1
ATOM 5954 N N . ASN B 1 188 ? 0.567 -1.651 -13.648 1 83.75 188 ASN B N 1
ATOM 5955 C CA . ASN B 1 188 ? 1.414 -2.328 -12.672 1 83.75 188 ASN B CA 1
ATOM 5956 C C . ASN B 1 188 ? 2.266 -3.412 -13.32 1 83.75 188 ASN B C 1
ATOM 5958 O O . ASN B 1 188 ? 2.068 -3.744 -14.492 1 83.75 188 ASN B O 1
ATOM 5962 N N . THR B 1 189 ? 3.357 -3.943 -12.648 1 75.62 189 THR B N 1
ATOM 5963 C CA . THR B 1 189 ? 4.312 -4.895 -13.203 1 75.62 189 THR B CA 1
ATOM 5964 C C . THR B 1 189 ? 3.982 -6.316 -12.758 1 75.62 189 THR B C 1
ATOM 5966 O O . THR B 1 189 ? 4.551 -7.281 -13.273 1 75.62 189 THR B O 1
ATOM 5969 N N . HIS B 1 190 ? 3.076 -6.523 -11.977 1 69.81 190 HIS B N 1
ATOM 5970 C CA . HIS B 1 190 ? 2.512 -7.82 -11.609 1 69.81 190 HIS B CA 1
ATOM 5971 C C . HIS B 1 190 ? 3.576 -8.734 -11.016 1 69.81 190 HIS B C 1
ATOM 5973 O O . HIS B 1 190 ? 3.574 -9.945 -11.273 1 69.81 190 HIS B O 1
ATOM 5979 N N . GLY B 1 191 ? 4.602 -8.383 -10.539 1 76.75 191 GLY B N 1
ATOM 5980 C CA . GLY B 1 191 ? 5.629 -9.086 -9.789 1 76.75 191 GLY B CA 1
ATOM 5981 C C . GLY B 1 191 ? 6.121 -8.312 -8.586 1 76.75 191 GLY B C 1
ATOM 5982 O O . GLY B 1 191 ? 5.938 -7.102 -8.5 1 76.75 191 GLY B O 1
ATOM 5983 N N . SER B 1 192 ? 6.621 -9.117 -7.703 1 77 192 SER B N 1
ATOM 5984 C CA . SER B 1 192 ? 7.195 -8.453 -6.539 1 77 192 SER B CA 1
ATOM 5985 C C . SER B 1 192 ? 8.484 -7.719 -6.898 1 77 192 SER B C 1
ATOM 5987 O O . SER B 1 192 ? 9.109 -8.023 -7.914 1 77 192 SER B O 1
ATOM 5989 N N . ARG B 1 193 ? 8.859 -6.77 -6.152 1 78.81 193 ARG B N 1
ATOM 5990 C CA . ARG B 1 193 ? 10.07 -5.984 -6.383 1 78.81 193 ARG B CA 1
ATOM 5991 C C . ARG B 1 193 ? 11.305 -6.875 -6.383 1 78.81 193 ARG B C 1
ATOM 5993 O O . ARG B 1 193 ? 12.289 -6.578 -7.066 1 78.81 193 ARG B O 1
ATOM 6000 N N . MET B 1 194 ? 11.266 -8.031 -5.793 1 71.94 194 MET B N 1
ATOM 6001 C CA . MET B 1 194 ? 12.414 -8.93 -5.664 1 71.94 194 MET B CA 1
ATOM 6002 C C . MET B 1 194 ? 12.5 -9.875 -6.855 1 71.94 194 MET B C 1
ATOM 6004 O O . MET B 1 194 ? 13.531 -10.523 -7.066 1 71.94 194 MET B O 1
ATOM 6008 N N . GLN B 1 195 ? 11.484 -9.867 -7.574 1 74.56 195 GLN B N 1
ATOM 6009 C CA . GLN B 1 195 ? 11.469 -10.719 -8.758 1 74.56 195 GLN B CA 1
ATOM 6010 C C . GLN B 1 195 ? 11.516 -9.875 -10.039 1 74.56 195 GLN B C 1
ATOM 6012 O O . GLN B 1 195 ? 12.477 -9.141 -10.273 1 74.56 195 GLN B O 1
ATOM 6017 N N . SER B 1 196 ? 10.5 -9.836 -10.68 1 73.81 196 SER B N 1
ATOM 6018 C CA . SER B 1 196 ? 10.477 -9.117 -11.953 1 73.81 196 SER B CA 1
ATOM 6019 C C . SER B 1 196 ? 9.672 -7.828 -11.844 1 73.81 196 SER B C 1
ATOM 6021 O O . SER B 1 196 ? 9.297 -7.238 -12.859 1 73.81 196 SER B O 1
ATOM 6023 N N . GLY B 1 197 ? 9.562 -7.34 -10.609 1 79.5 197 GLY B N 1
ATOM 6024 C CA . GLY B 1 197 ? 8.633 -6.234 -10.43 1 79.5 197 GLY B CA 1
ATOM 6025 C C . GLY B 1 197 ? 9.312 -4.879 -10.422 1 79.5 197 GLY B C 1
ATOM 6026 O O . GLY B 1 197 ? 8.641 -3.844 -10.469 1 79.5 197 GLY B O 1
ATOM 6027 N N . THR B 1 198 ? 10.641 -4.832 -10.383 1 83.94 198 THR B N 1
ATOM 6028 C CA . THR B 1 198 ? 11.352 -3.561 -10.406 1 83.94 198 THR B CA 1
ATOM 6029 C C . THR B 1 198 ? 11.57 -3.09 -11.836 1 83.94 198 THR B C 1
ATOM 6031 O O . THR B 1 198 ? 12.227 -3.773 -12.633 1 83.94 198 THR B O 1
ATOM 6034 N N . THR B 1 199 ? 11.086 -1.939 -12.156 1 89.31 199 THR B N 1
ATOM 6035 C CA . THR B 1 199 ? 11.258 -1.362 -13.484 1 89.31 199 THR B CA 1
ATOM 6036 C C . THR B 1 199 ? 12.32 -0.269 -13.469 1 89.31 199 THR B C 1
ATOM 6038 O O . THR B 1 199 ? 12.734 0.184 -12.398 1 89.31 199 THR B O 1
ATOM 6041 N N . ASP B 1 200 ? 12.711 0.088 -14.664 1 91 200 ASP B N 1
ATOM 6042 C CA . ASP B 1 200 ? 13.609 1.231 -14.789 1 91 200 ASP B CA 1
ATOM 6043 C C . ASP B 1 200 ? 12.984 2.494 -14.203 1 91 200 ASP B C 1
ATOM 6045 O O . ASP B 1 200 ? 13.68 3.336 -13.633 1 91 200 ASP B O 1
ATOM 6049 N N . LEU B 1 201 ? 11.68 2.566 -14.359 1 92.5 201 LEU B N 1
ATOM 6050 C CA . LEU B 1 201 ? 10.961 3.715 -13.812 1 92.5 201 LEU B CA 1
ATOM 6051 C C . LEU B 1 201 ? 11.078 3.758 -12.289 1 92.5 201 LEU B C 1
ATOM 6053 O O . LEU B 1 201 ? 11.203 4.836 -11.703 1 92.5 201 LEU B O 1
ATOM 6057 N N . HIS B 1 202 ? 11.039 2.586 -11.641 1 92.25 202 HIS B N 1
ATOM 6058 C CA . HIS B 1 202 ? 11.25 2.496 -10.195 1 92.25 202 HIS B CA 1
ATOM 6059 C C . HIS B 1 202 ? 12.625 3.027 -9.805 1 92.25 202 HIS B C 1
ATOM 6061 O O . HIS B 1 202 ? 12.742 3.828 -8.875 1 92.25 202 HIS B O 1
ATOM 6067 N N . VAL B 1 203 ? 13.57 2.586 -10.484 1 92.5 203 VAL B N 1
ATOM 6068 C CA . VAL B 1 203 ? 14.953 2.936 -10.18 1 92.5 203 VAL B CA 1
ATOM 6069 C C . VAL B 1 203 ? 15.164 4.434 -10.375 1 92.5 203 VAL B C 1
ATOM 6071 O O . VAL B 1 203 ? 15.828 5.086 -9.57 1 92.5 203 VAL B O 1
ATOM 6074 N N . GLU B 1 204 ? 14.609 4.91 -11.43 1 94.69 204 GLU B N 1
ATOM 6075 C CA . GLU B 1 204 ? 14.711 6.34 -11.695 1 94.69 204 GLU B CA 1
ATOM 6076 C C . GLU B 1 204 ? 14.039 7.152 -10.586 1 94.69 204 GLU B C 1
ATOM 6078 O O . GLU B 1 204 ? 14.594 8.156 -10.125 1 94.69 204 GLU B O 1
ATOM 6083 N N . ALA B 1 205 ? 12.875 6.754 -10.203 1 96.56 205 ALA B N 1
ATOM 6084 C CA . ALA B 1 205 ? 12.156 7.445 -9.133 1 96.56 205 ALA B CA 1
ATOM 6085 C C . ALA B 1 205 ? 12.961 7.441 -7.836 1 96.56 205 ALA B C 1
ATOM 6087 O O . ALA B 1 205 ? 13.047 8.461 -7.145 1 96.56 205 ALA B O 1
ATOM 6088 N N . GLU B 1 206 ? 13.508 6.277 -7.5 1 96 206 GLU B N 1
ATOM 6089 C CA . GLU B 1 206 ? 14.305 6.16 -6.285 1 96 206 GLU B CA 1
ATOM 6090 C C . GLU B 1 206 ? 15.539 7.062 -6.348 1 96 206 GLU B C 1
ATOM 6092 O O . GLU B 1 206 ? 15.938 7.652 -5.34 1 96 206 GLU B O 1
ATOM 6097 N N . ARG B 1 207 ? 16.094 7.227 -7.477 1 95.75 207 ARG B N 1
ATOM 6098 C CA . ARG B 1 207 ? 17.234 8.125 -7.664 1 95.75 207 ARG B CA 1
ATOM 6099 C C . ARG B 1 207 ? 16.828 9.578 -7.438 1 95.75 207 ARG B C 1
ATOM 6101 O O . ARG B 1 207 ? 17.562 10.336 -6.793 1 95.75 207 ARG B O 1
ATOM 6108 N N . TYR B 1 208 ? 15.742 9.914 -7.961 1 96.5 208 TYR B N 1
ATOM 6109 C CA . TYR B 1 208 ? 15.273 11.281 -7.781 1 96.5 208 TYR B CA 1
ATOM 6110 C C . TYR B 1 208 ? 14.984 11.578 -6.312 1 96.5 208 TYR B C 1
ATOM 6112 O O . TYR B 1 208 ? 15.305 12.656 -5.812 1 96.5 208 TYR B O 1
ATOM 6120 N N . VAL B 1 209 ? 14.406 10.609 -5.633 1 97.56 209 VAL B N 1
ATOM 6121 C CA . VAL B 1 209 ? 14.125 10.781 -4.211 1 97.56 209 VAL B CA 1
ATOM 6122 C C . VAL B 1 209 ? 15.43 10.977 -3.449 1 97.56 209 VAL B C 1
ATOM 6124 O O . VAL B 1 209 ? 15.555 11.891 -2.631 1 97.56 209 VAL B O 1
ATOM 6127 N N . ALA B 1 210 ? 16.391 10.117 -3.715 1 97.62 210 ALA B N 1
ATOM 6128 C CA . ALA B 1 210 ? 17.688 10.195 -3.037 1 97.62 210 ALA B CA 1
ATOM 6129 C C . ALA B 1 210 ? 18.344 11.547 -3.295 1 97.62 210 ALA B C 1
ATOM 6131 O O . ALA B 1 210 ? 18.828 12.195 -2.363 1 97.62 210 ALA B O 1
ATOM 6132 N N . ASN B 1 211 ? 18.328 11.922 -4.547 1 96.75 211 ASN B N 1
ATOM 6133 C CA . ASN B 1 211 ? 18.953 13.18 -4.922 1 96.75 211 ASN B CA 1
ATOM 6134 C C . ASN B 1 211 ? 18.219 14.375 -4.312 1 96.75 211 ASN B C 1
ATOM 6136 O O . ASN B 1 211 ? 18.859 15.336 -3.877 1 96.75 211 ASN B O 1
ATOM 6140 N N . PHE B 1 212 ? 16.953 14.328 -4.336 1 97.19 212 PHE B N 1
ATOM 6141 C CA . PHE B 1 212 ? 16.141 15.398 -3.77 1 97.19 212 PHE B CA 1
ATOM 6142 C C . PHE B 1 212 ? 16.469 15.617 -2.301 1 97.19 212 PHE B C 1
ATOM 6144 O O . PHE B 1 212 ? 16.547 16.766 -1.841 1 97.19 212 PHE B O 1
ATOM 6151 N N . LEU B 1 213 ? 16.75 14.555 -1.578 1 96.88 213 LEU B N 1
ATOM 6152 C CA . LEU B 1 213 ? 16.984 14.609 -0.142 1 96.88 213 LEU B CA 1
ATOM 6153 C C . LEU B 1 213 ? 18.469 14.844 0.147 1 96.88 213 LEU B C 1
ATOM 6155 O O . LEU B 1 213 ? 18.844 15.203 1.269 1 96.88 213 LEU B O 1
ATOM 6159 N N . GLY B 1 214 ? 19.281 14.609 -0.821 1 95.94 214 GLY B N 1
ATOM 6160 C CA . GLY B 1 214 ? 20.719 14.672 -0.6 1 95.94 214 GLY B CA 1
ATOM 6161 C C . GLY B 1 214 ? 21.281 13.445 0.103 1 95.94 214 GLY B C 1
ATOM 6162 O O . GLY B 1 214 ? 22.219 13.547 0.894 1 95.94 214 GLY B O 1
ATOM 6163 N N . MET B 1 215 ? 20.641 12.367 -0.065 1 97.06 215 MET B N 1
ATOM 6164 C CA . MET B 1 215 ? 21.062 11.094 0.496 1 97.06 215 MET B CA 1
ATOM 6165 C C . MET B 1 215 ? 21.688 10.203 -0.581 1 97.06 215 MET B C 1
ATOM 6167 O O . MET B 1 215 ? 21.516 10.461 -1.773 1 97.06 215 MET B O 1
ATOM 6171 N N . GLU B 1 216 ? 22.391 9.156 -0.2 1 96 216 GLU B N 1
ATOM 6172 C CA . GLU B 1 216 ? 23.109 8.305 -1.151 1 96 216 GLU B CA 1
ATOM 6173 C C . GLU B 1 216 ? 22.141 7.438 -1.945 1 96 216 GLU B C 1
ATOM 6175 O O . GLU B 1 216 ? 22.359 7.176 -3.129 1 96 216 GLU B O 1
ATOM 6180 N N . ASP B 1 217 ? 21.141 6.918 -1.281 1 95.31 217 ASP B N 1
ATOM 6181 C CA . ASP B 1 217 ? 20.188 6.023 -1.924 1 95.31 217 ASP B CA 1
ATOM 6182 C C . ASP B 1 217 ? 18.844 6.059 -1.212 1 95.31 217 ASP B C 1
ATOM 6184 O O . ASP B 1 217 ? 18.719 6.613 -0.117 1 95.31 217 ASP B O 1
ATOM 6188 N N . ALA B 1 218 ? 17.844 5.594 -1.937 1 95.62 218 ALA B N 1
ATOM 6189 C CA . ALA B 1 218 ? 16.5 5.559 -1.388 1 95.62 218 ALA B CA 1
ATOM 6190 C C . ALA B 1 218 ? 15.703 4.383 -1.956 1 95.62 218 ALA B C 1
ATOM 6192 O O . ALA B 1 218 ? 16.047 3.854 -3.018 1 95.62 218 ALA B O 1
ATOM 6193 N N . MET B 1 219 ? 14.766 3.977 -1.255 1 91.31 219 MET B N 1
ATOM 6194 C CA . MET B 1 219 ? 13.836 2.932 -1.679 1 91.31 219 MET B CA 1
ATOM 6195 C C . MET B 1 219 ? 12.391 3.4 -1.546 1 91.31 219 MET B C 1
ATOM 6197 O O . MET B 1 219 ? 12.023 4.02 -0.545 1 91.31 219 MET B O 1
ATOM 6201 N N . ILE B 1 220 ? 11.609 3.121 -2.588 1 91.44 220 ILE B N 1
ATOM 6202 C CA . ILE B 1 220 ? 10.203 3.521 -2.598 1 91.44 220 ILE B CA 1
ATOM 6203 C C . ILE B 1 220 ? 9.328 2.326 -2.236 1 91.44 220 ILE B C 1
ATOM 6205 O O . ILE B 1 220 ? 9.594 1.199 -2.66 1 91.44 220 ILE B O 1
ATOM 6209 N N . PHE B 1 221 ? 8.312 2.623 -1.45 1 86 221 PHE B N 1
ATOM 6210 C CA . PHE B 1 221 ? 7.293 1.646 -1.09 1 86 221 PHE B CA 1
ATOM 6211 C C . PHE B 1 221 ? 5.914 2.111 -1.541 1 86 221 PHE B C 1
ATOM 6213 O O . PHE B 1 221 ? 5.633 3.312 -1.557 1 86 221 PHE B O 1
ATOM 6220 N N . SER B 1 222 ? 5.062 1.203 -1.841 1 82.25 222 SER B N 1
ATOM 6221 C CA . SER B 1 222 ? 3.754 1.537 -2.391 1 82.25 222 SER B CA 1
ATOM 6222 C C . SER B 1 222 ? 2.824 2.084 -1.313 1 82.25 222 SER B C 1
ATOM 6224 O O . SER B 1 222 ? 1.823 2.734 -1.621 1 82.25 222 SER B O 1
ATOM 6226 N N . MET B 1 223 ? 3.094 1.769 -0.111 1 73.44 223 MET B N 1
ATOM 6227 C CA . MET B 1 223 ? 2.254 2.299 0.96 1 73.44 223 MET B CA 1
ATOM 6228 C C . MET B 1 223 ? 3.104 2.932 2.057 1 73.44 223 MET B C 1
ATOM 6230 O O . MET B 1 223 ? 4.145 2.385 2.434 1 73.44 223 MET B O 1
ATOM 6234 N N . GLY B 1 224 ? 2.646 3.977 2.545 1 61.47 224 GLY B N 1
ATOM 6235 C CA . GLY B 1 224 ? 3.377 4.688 3.582 1 61.47 224 GLY B CA 1
ATOM 6236 C C . GLY B 1 224 ? 3.477 3.912 4.883 1 61.47 224 GLY B C 1
ATOM 6237 O O . GLY B 1 224 ? 4.57 3.754 5.434 1 61.47 224 GLY B O 1
ATOM 6238 N N . TYR B 1 225 ? 2.418 3.359 5.391 1 60.09 225 TYR B N 1
ATOM 6239 C CA . TYR B 1 225 ? 2.379 2.629 6.652 1 60.09 225 TYR B CA 1
ATOM 6240 C C . TYR B 1 225 ? 3.271 1.396 6.598 1 60.09 225 TYR B C 1
ATOM 6242 O O . TYR B 1 225 ? 3.977 1.087 7.562 1 60.09 225 TYR B O 1
ATOM 6250 N N . GLY B 1 226 ? 3.229 0.867 5.473 1 65.19 226 GLY B N 1
ATOM 6251 C CA . GLY B 1 226 ? 4.043 -0.322 5.285 1 65.19 226 GLY B CA 1
ATOM 6252 C C . GLY B 1 226 ? 5.531 -0.035 5.305 1 65.19 226 GLY B C 1
ATOM 6253 O O . GLY B 1 226 ? 6.332 -0.897 5.676 1 65.19 226 GLY B O 1
ATOM 6254 N N . THR B 1 227 ? 5.801 1.182 5.051 1 69.5 227 THR B N 1
ATOM 6255 C CA . THR B 1 227 ? 7.203 1.584 5.027 1 69.5 227 THR B CA 1
ATOM 6256 C C . THR B 1 227 ? 7.824 1.467 6.414 1 69.5 227 THR B C 1
ATOM 6258 O O . THR B 1 227 ? 8.883 0.861 6.578 1 69.5 227 THR B O 1
ATOM 6261 N N . ASN B 1 228 ? 7.098 2.01 7.441 1 73.69 228 ASN B N 1
ATOM 6262 C CA . ASN B 1 228 ? 7.621 1.967 8.805 1 73.69 228 ASN B CA 1
ATOM 6263 C C . ASN B 1 228 ? 7.629 0.545 9.359 1 73.69 228 ASN B C 1
ATOM 6265 O O . ASN B 1 228 ? 8.578 0.138 10.023 1 73.69 228 ASN B O 1
ATOM 6269 N N . ALA B 1 229 ? 6.574 -0.171 9.039 1 66.56 229 ALA B N 1
ATOM 6270 C CA . ALA B 1 229 ? 6.48 -1.53 9.562 1 66.56 229 ALA B CA 1
ATOM 6271 C C . ALA B 1 229 ? 7.625 -2.396 9.047 1 66.56 229 ALA B C 1
ATOM 6273 O O . ALA B 1 229 ? 8.25 -3.135 9.805 1 66.56 229 ALA B O 1
ATOM 6274 N N . ASN B 1 230 ? 7.945 -2.248 7.852 1 67.56 230 ASN B N 1
ATOM 6275 C CA . ASN B 1 230 ? 8.992 -3.045 7.223 1 67.56 230 ASN B CA 1
ATOM 6276 C C . ASN B 1 230 ? 10.383 -2.598 7.668 1 67.56 230 ASN B C 1
ATOM 6278 O O . ASN B 1 230 ? 11.258 -3.428 7.914 1 67.56 230 ASN B O 1
ATOM 6282 N N . LEU B 1 231 ? 10.484 -1.385 7.762 1 76.44 231 LEU B N 1
ATOM 6283 C CA . LEU B 1 231 ? 11.797 -0.816 8.055 1 76.44 231 LEU B CA 1
ATOM 6284 C C . LEU B 1 231 ? 12.297 -1.276 9.422 1 76.44 231 LEU B C 1
ATOM 6286 O O . LEU B 1 231 ? 13.406 -1.8 9.539 1 76.44 231 LEU B O 1
ATOM 6290 N N . PHE B 1 232 ? 11.492 -1.187 10.406 1 79.69 232 PHE B N 1
ATOM 6291 C CA . PHE B 1 232 ? 11.938 -1.469 11.773 1 79.69 232 PHE B CA 1
ATOM 6292 C C . PHE B 1 232 ? 12.203 -2.957 11.953 1 79.69 232 PHE B C 1
ATOM 6294 O O . PHE B 1 232 ? 13.141 -3.342 12.664 1 79.69 232 PHE B O 1
ATOM 6301 N N . ASN B 1 233 ? 11.469 -3.734 11.305 1 73.31 233 ASN B N 1
ATOM 6302 C CA . ASN B 1 233 ? 11.633 -5.18 11.422 1 73.31 233 ASN B CA 1
ATOM 6303 C C . ASN B 1 233 ? 12.93 -5.648 10.773 1 73.31 233 ASN B C 1
ATOM 6305 O O . ASN B 1 233 ? 13.484 -6.676 11.164 1 73.31 233 ASN B O 1
ATOM 6309 N N . SER B 1 234 ? 13.336 -4.914 9.867 1 74.12 234 SER B N 1
ATOM 6310 C CA . SER B 1 234 ? 14.523 -5.32 9.117 1 74.12 234 SER B CA 1
ATOM 6311 C C . SER B 1 234 ? 15.797 -4.996 9.883 1 74.12 234 SER B C 1
ATOM 6313 O O . SER B 1 234 ? 16.828 -5.648 9.688 1 74.12 234 SER B O 1
ATOM 6315 N N . PHE B 1 235 ? 15.711 -4.047 10.812 1 77.19 235 PHE B N 1
ATOM 6316 C CA . PHE B 1 235 ? 16.984 -3.604 11.375 1 77.19 235 PHE B CA 1
ATOM 6317 C C . PHE B 1 235 ? 16.969 -3.711 12.891 1 77.19 235 PHE B C 1
ATOM 6319 O O . PHE B 1 235 ? 18.016 -3.629 13.539 1 77.19 235 PHE B O 1
ATOM 6326 N N . LEU B 1 236 ? 15.805 -3.928 13.438 1 84.75 236 LEU B N 1
ATOM 6327 C CA . LEU B 1 236 ? 15.727 -3.984 14.891 1 84.75 236 LEU B CA 1
ATOM 6328 C C . LEU B 1 236 ? 15.344 -5.387 15.359 1 84.75 236 LEU B C 1
ATOM 6330 O O . LEU B 1 236 ? 14.773 -6.164 14.594 1 84.75 236 LEU B O 1
ATOM 6334 N N . ASP B 1 237 ? 15.781 -5.719 16.531 1 85.38 237 ASP B N 1
ATOM 6335 C CA . ASP B 1 237 ? 15.398 -6.957 17.188 1 85.38 237 ASP B CA 1
ATOM 6336 C C . ASP B 1 237 ? 15.156 -6.727 18.688 1 85.38 237 ASP B C 1
ATOM 6338 O O . ASP B 1 237 ? 15.07 -5.582 19.141 1 85.38 237 ASP B O 1
ATOM 6342 N N . ASN B 1 238 ? 15.008 -7.836 19.469 1 87.25 238 ASN B N 1
ATOM 6343 C CA . ASN B 1 238 ? 14.625 -7.734 20.875 1 87.25 238 ASN B CA 1
ATOM 6344 C C . ASN B 1 238 ? 15.789 -7.258 21.734 1 87.25 238 ASN B C 1
ATOM 6346 O O . ASN B 1 238 ? 15.609 -6.98 22.922 1 87.25 238 ASN B O 1
ATOM 6350 N N . LYS B 1 239 ? 16.922 -7.074 21.156 1 92.06 239 LYS B N 1
ATOM 6351 C CA . LYS B 1 239 ? 18.094 -6.594 21.891 1 92.06 239 LYS B CA 1
ATOM 6352 C C . LYS B 1 239 ? 18.344 -5.109 21.625 1 92.06 239 LYS B C 1
ATOM 6354 O O . LYS B 1 239 ? 19.312 -4.531 22.109 1 92.06 239 LYS B O 1
ATOM 6359 N N . CYS B 1 240 ? 17.422 -4.547 20.906 1 93.69 240 CYS B N 1
ATOM 6360 C CA . CYS B 1 240 ? 17.531 -3.139 20.547 1 93.69 240 CYS B CA 1
ATOM 6361 C C . CYS B 1 240 ? 16.547 -2.289 21.328 1 93.69 240 CYS B C 1
ATOM 6363 O O . CYS B 1 240 ? 15.562 -2.811 21.859 1 93.69 240 CYS B O 1
ATOM 6365 N N . LEU B 1 241 ? 16.891 -0.964 21.438 1 95.31 241 LEU B N 1
ATOM 6366 C CA . LEU B 1 241 ? 16.031 -0.004 22.125 1 95.31 241 LEU B CA 1
ATOM 6367 C C . LEU B 1 241 ? 15.609 1.117 21.188 1 95.31 241 LEU B C 1
ATOM 6369 O O . LEU B 1 241 ? 16.438 1.693 20.484 1 95.31 241 LEU B O 1
ATOM 6373 N N . VAL B 1 242 ? 14.32 1.327 21.172 1 95.62 242 VAL B N 1
ATOM 6374 C CA . VAL B 1 242 ? 13.781 2.475 20.453 1 95.62 242 VAL B CA 1
ATOM 6375 C C . VAL B 1 242 ? 13.305 3.531 21.438 1 95.62 242 VAL B C 1
ATOM 6377 O O . VAL B 1 242 ? 12.484 3.242 22.328 1 95.62 242 VAL B O 1
ATOM 6380 N N . ILE B 1 243 ? 13.852 4.699 21.328 1 96.88 243 ILE B N 1
ATOM 6381 C CA . ILE B 1 243 ? 13.391 5.844 22.109 1 96.88 243 ILE B CA 1
ATOM 6382 C C . ILE B 1 243 ? 12.523 6.746 21.234 1 96.88 243 ILE B C 1
ATOM 6384 O O . ILE B 1 243 ? 13.031 7.43 20.344 1 96.88 243 ILE B O 1
ATOM 6388 N N . SER B 1 244 ? 11.273 6.801 21.562 1 96.5 244 SER B N 1
ATOM 6389 C CA . SER B 1 244 ? 10.289 7.441 20.703 1 96.5 244 SER B CA 1
ATOM 6390 C C . SER B 1 244 ? 9.711 8.695 21.344 1 96.5 244 SER B C 1
ATOM 6392 O O . SER B 1 244 ? 9.422 8.703 22.547 1 96.5 244 SER B O 1
ATOM 6394 N N . ASP B 1 245 ? 9.562 9.766 20.531 1 95.5 245 ASP B N 1
ATOM 6395 C CA . ASP B 1 245 ? 8.758 10.898 20.984 1 95.5 245 ASP B CA 1
ATOM 6396 C C . ASP B 1 245 ? 7.328 10.469 21.297 1 95.5 245 ASP B C 1
ATOM 6398 O O . ASP B 1 245 ? 6.754 9.641 20.578 1 95.5 245 ASP B O 1
ATOM 6402 N N . GLU B 1 246 ? 6.77 11.047 22.266 1 92.25 246 GLU B N 1
ATOM 6403 C CA . GLU B 1 246 ? 5.465 10.594 22.719 1 92.25 246 GLU B CA 1
ATOM 6404 C C . GLU B 1 246 ? 4.375 10.898 21.703 1 92.25 246 GLU B C 1
ATOM 6406 O O . GLU B 1 246 ? 3.33 10.242 21.688 1 92.25 246 GLU B O 1
ATOM 6411 N N . LEU B 1 247 ? 4.633 11.82 20.812 1 90.38 247 LEU B N 1
ATOM 6412 C CA . LEU B 1 247 ? 3.588 12.219 19.875 1 90.38 247 LEU B CA 1
ATOM 6413 C C . LEU B 1 247 ? 3.848 11.625 18.484 1 90.38 247 LEU B C 1
ATOM 6415 O O . LEU B 1 247 ? 3.211 12.016 17.516 1 90.38 247 LEU B O 1
ATOM 6419 N N . ASN B 1 248 ? 4.723 10.695 18.438 1 91.06 248 ASN B N 1
ATOM 6420 C CA . ASN B 1 248 ? 4.977 10.047 17.156 1 91.06 248 ASN B CA 1
ATOM 6421 C C . ASN B 1 248 ? 3.721 9.375 16.609 1 91.06 248 ASN B C 1
ATOM 6423 O O . ASN B 1 248 ? 2.904 8.852 17.375 1 91.06 248 ASN B O 1
ATOM 6427 N N . HIS B 1 249 ? 3.615 9.422 15.344 1 82.19 249 HIS B N 1
ATOM 6428 C CA . HIS B 1 249 ? 2.486 8.836 14.633 1 82.19 249 HIS B CA 1
ATOM 6429 C C . HIS B 1 249 ? 2.35 7.348 14.938 1 82.19 249 HIS B C 1
ATOM 6431 O O . HIS B 1 249 ? 3.352 6.66 15.164 1 82.19 249 HIS B O 1
ATOM 6437 N N . THR B 1 250 ? 1.221 6.848 14.859 1 74 250 THR B N 1
ATOM 6438 C CA . THR B 1 250 ? 0.879 5.469 15.188 1 74 250 THR B CA 1
ATOM 6439 C C . THR B 1 250 ? 1.608 4.496 14.266 1 74 250 THR B C 1
ATOM 6441 O O . THR B 1 250 ? 1.941 3.379 14.672 1 74 250 THR B O 1
ATOM 6444 N N . SER B 1 251 ? 1.86 4.895 13.078 1 74.69 251 SER B N 1
ATOM 6445 C CA . SER B 1 251 ? 2.568 4.02 12.156 1 74.69 251 SER B CA 1
ATOM 6446 C C . SER B 1 251 ? 3.943 3.639 12.695 1 74.69 251 SER B C 1
ATOM 6448 O O . SER B 1 251 ? 4.414 2.52 12.484 1 74.69 251 SER B O 1
ATOM 6450 N N . ILE B 1 252 ? 4.547 4.543 13.359 1 78.56 252 ILE B N 1
ATOM 6451 C CA . ILE B 1 252 ? 5.844 4.266 13.969 1 78.56 252 ILE B CA 1
ATOM 6452 C C . ILE B 1 252 ? 5.668 3.307 15.141 1 78.56 252 ILE B C 1
ATOM 6454 O O . ILE B 1 252 ? 6.414 2.334 15.273 1 78.56 252 ILE B O 1
ATOM 6458 N N . ARG B 1 253 ? 4.684 3.531 15.859 1 75.81 253 ARG B N 1
ATOM 6459 C CA . ARG B 1 253 ? 4.422 2.701 17.031 1 75.81 253 ARG B CA 1
ATOM 6460 C C . ARG B 1 253 ? 4.137 1.258 16.625 1 75.81 253 ARG B C 1
ATOM 6462 O O . ARG B 1 253 ? 4.684 0.323 17.219 1 75.81 253 ARG B O 1
ATOM 6469 N N . THR B 1 254 ? 3.332 1.166 15.641 1 72.44 254 THR B N 1
ATOM 6470 C CA . THR B 1 254 ? 2.977 -0.162 15.156 1 72.44 254 THR B CA 1
ATOM 6471 C C . THR B 1 254 ? 4.191 -0.861 14.555 1 72.44 254 THR B C 1
ATOM 6473 O O . THR B 1 254 ? 4.402 -2.057 14.773 1 72.44 254 THR B O 1
ATOM 6476 N N . GLY B 1 255 ? 4.93 -0.17 13.758 1 73.75 255 GLY B N 1
ATOM 6477 C CA . GLY B 1 255 ? 6.129 -0.736 13.164 1 73.75 255 GLY B CA 1
ATOM 6478 C C . GLY B 1 255 ? 7.129 -1.228 14.195 1 73.75 255 GLY B C 1
ATOM 6479 O O . GLY B 1 255 ? 7.711 -2.303 14.039 1 73.75 255 GLY B O 1
ATOM 6480 N N . VAL B 1 256 ? 7.281 -0.468 15.203 1 78.25 256 VAL B N 1
ATOM 6481 C CA . VAL B 1 256 ? 8.242 -0.804 16.25 1 78.25 256 VAL B CA 1
ATOM 6482 C C . VAL B 1 256 ? 7.766 -2.027 17.016 1 78.25 256 VAL B C 1
ATOM 6484 O O . VAL B 1 256 ? 8.57 -2.881 17.406 1 78.25 256 VAL B O 1
ATOM 6487 N N . ARG B 1 257 ? 6.535 -2.105 17.188 1 74.75 257 ARG B N 1
ATOM 6488 C CA . ARG B 1 257 ? 5.973 -3.252 17.891 1 74.75 257 ARG B CA 1
ATOM 6489 C C . ARG B 1 257 ? 6.25 -4.551 17.141 1 74.75 257 ARG B C 1
ATOM 6491 O O . ARG B 1 257 ? 6.484 -5.594 17.766 1 74.75 257 ARG B O 1
ATOM 6498 N N . LEU B 1 258 ? 6.312 -4.469 15.945 1 71.38 258 LEU B N 1
ATOM 6499 C CA . LEU B 1 258 ? 6.539 -5.641 15.102 1 71.38 258 LEU B CA 1
ATOM 6500 C C . LEU B 1 258 ? 7.988 -6.102 15.195 1 71.38 258 LEU B C 1
ATOM 6502 O O . LEU B 1 258 ? 8.289 -7.273 14.953 1 71.38 258 LEU B O 1
ATOM 6506 N N . SER B 1 259 ? 8.859 -5.266 15.531 1 76.19 259 SER B N 1
ATOM 6507 C CA . SER B 1 259 ? 10.281 -5.582 15.594 1 76.19 259 SER B CA 1
ATOM 6508 C C . SER B 1 259 ? 10.641 -6.266 16.906 1 76.19 259 SER B C 1
ATOM 6510 O O . SER B 1 259 ? 11.719 -6.844 17.031 1 76.19 259 SER B O 1
ATOM 6512 N N . ASP B 1 260 ? 9.781 -6.203 17.906 1 78.75 260 ASP B N 1
ATOM 6513 C CA . ASP B 1 260 ? 10 -6.75 19.234 1 78.75 260 ASP B CA 1
ATOM 6514 C C . ASP B 1 260 ? 11.062 -5.957 20 1 78.75 260 ASP B C 1
ATOM 6516 O O . ASP B 1 260 ? 11.586 -6.418 21.016 1 78.75 260 ASP B O 1
ATOM 6520 N N . ALA B 1 261 ? 11.438 -4.844 19.469 1 88.25 261 ALA B N 1
ATOM 6521 C CA . ALA B 1 261 ? 12.383 -3.975 20.172 1 88.25 261 ALA B CA 1
ATOM 6522 C C . ALA B 1 261 ? 11.758 -3.373 21.422 1 88.25 261 ALA B C 1
ATOM 6524 O O . ALA B 1 261 ? 10.531 -3.229 21.5 1 88.25 261 ALA B O 1
ATOM 6525 N N . ALA B 1 262 ? 12.625 -3.082 22.391 1 90.38 262 ALA B N 1
ATOM 6526 C CA . ALA B 1 262 ? 12.133 -2.344 23.547 1 90.38 262 ALA B CA 1
ATOM 6527 C C . ALA B 1 262 ? 11.836 -0.892 23.188 1 90.38 262 ALA B C 1
ATOM 6529 O O . ALA B 1 262 ? 12.547 -0.284 22.391 1 90.38 262 ALA B O 1
ATOM 6530 N N . VAL B 1 263 ? 10.766 -0.396 23.797 1 92.88 263 VAL B N 1
ATOM 6531 C CA . VAL B 1 263 ? 10.359 0.966 23.469 1 92.88 263 VAL B CA 1
ATOM 6532 C C . VAL B 1 263 ? 10.25 1.803 24.734 1 92.88 263 VAL B C 1
ATOM 6534 O O . VAL B 1 263 ? 9.711 1.345 25.75 1 92.88 263 VAL B O 1
ATOM 6537 N N . ARG B 1 264 ? 10.867 2.947 24.703 1 94.31 264 ARG B N 1
ATOM 6538 C CA . ARG B 1 264 ? 10.711 3.977 25.734 1 94.31 264 ARG B CA 1
ATOM 6539 C C . ARG B 1 264 ? 10.273 5.301 25.109 1 94.31 264 ARG B C 1
ATOM 6541 O O . ARG B 1 264 ? 10.703 5.645 24 1 94.31 264 ARG B O 1
ATOM 6548 N N . THR B 1 265 ? 9.484 6.035 25.828 1 95.25 265 THR B N 1
ATOM 6549 C CA . THR B 1 265 ? 8.984 7.305 25.312 1 95.25 265 THR B CA 1
ATOM 6550 C C . THR B 1 265 ? 9.508 8.469 26.156 1 95.25 265 THR B C 1
ATOM 6552 O O . THR B 1 265 ? 9.734 8.32 27.359 1 95.25 265 THR B O 1
ATOM 6555 N N . PHE B 1 266 ? 9.727 9.523 25.469 1 95.38 266 PHE B N 1
ATOM 6556 C CA . PHE B 1 266 ? 10.07 10.75 26.172 1 95.38 266 PHE B CA 1
ATOM 6557 C C . PHE B 1 266 ? 9.062 11.852 25.859 1 95.38 266 PHE B C 1
ATOM 6559 O O . PHE B 1 266 ? 8.352 11.789 24.859 1 95.38 266 PHE B O 1
ATOM 6566 N N . LYS B 1 267 ? 9.07 12.82 26.75 1 93 267 LYS B N 1
ATOM 6567 C CA . LYS B 1 267 ? 8.133 13.93 26.609 1 93 267 LYS B CA 1
ATOM 6568 C C . LYS B 1 267 ? 8.375 14.688 25.312 1 93 267 LYS B C 1
ATOM 6570 O O . LYS B 1 267 ? 9.523 14.93 24.922 1 93 267 LYS B O 1
ATOM 6575 N N . HIS B 1 268 ? 7.316 15.125 24.625 1 92 268 HIS B N 1
ATOM 6576 C CA . HIS B 1 268 ? 7.359 15.719 23.297 1 92 268 HIS B CA 1
ATOM 6577 C C . HIS B 1 268 ? 8.328 16.891 23.25 1 92 268 HIS B C 1
ATOM 6579 O O . HIS B 1 268 ? 8.156 17.875 23.984 1 92 268 HIS B O 1
ATOM 6585 N N . ASN B 1 269 ? 9.312 16.766 22.422 1 92.31 269 ASN B N 1
ATOM 6586 C CA . ASN B 1 269 ? 10.289 17.797 22.094 1 92.31 269 ASN B CA 1
ATOM 6587 C C . ASN B 1 269 ? 11.055 18.266 23.328 1 92.31 269 ASN B C 1
ATOM 6589 O O . ASN B 1 269 ? 11.562 19.391 23.344 1 92.31 269 ASN B O 1
ATOM 6593 N N . ASP B 1 270 ? 11.062 17.484 24.328 1 93.44 270 ASP B N 1
ATOM 6594 C CA . ASP B 1 270 ? 11.852 17.781 25.531 1 93.44 270 ASP B CA 1
ATOM 6595 C C . ASP B 1 270 ? 13.234 17.141 25.438 1 93.44 270 ASP B C 1
ATOM 6597 O O . ASP B 1 270 ? 13.43 16 25.859 1 93.44 270 ASP B O 1
ATOM 6601 N N . MET B 1 271 ? 14.141 17.953 25.094 1 94.5 271 MET B N 1
ATOM 6602 C CA . MET B 1 271 ? 15.484 17.438 24.844 1 94.5 271 MET B CA 1
ATOM 6603 C C . MET B 1 271 ? 16.188 17.062 26.141 1 94.5 271 MET B C 1
ATOM 6605 O O . MET B 1 271 ? 17 16.141 26.172 1 94.5 271 MET B O 1
ATOM 6609 N N . GLU B 1 272 ? 15.875 17.719 27.203 1 94.75 272 GLU B N 1
ATOM 6610 C CA . GLU B 1 272 ? 16.438 17.359 28.5 1 94.75 272 GLU B CA 1
ATOM 6611 C C . GLU B 1 272 ? 15.922 16 28.969 1 94.75 272 GLU B C 1
ATOM 6613 O O . GLU B 1 272 ? 16.703 15.172 29.453 1 94.75 272 GLU B O 1
ATOM 6618 N N . ALA B 1 273 ? 14.672 15.852 28.812 1 96.19 273 ALA B N 1
ATOM 6619 C CA . ALA B 1 273 ? 14.086 14.562 29.172 1 96.19 273 ALA B CA 1
ATOM 6620 C C . ALA B 1 273 ? 14.672 13.445 28.312 1 96.19 273 ALA B C 1
ATOM 6622 O O . ALA B 1 273 ? 14.906 12.336 28.812 1 96.19 273 ALA B O 1
ATOM 6623 N N . LEU B 1 274 ? 14.859 13.688 27.078 1 97.62 274 LEU B N 1
ATOM 6624 C CA . LEU B 1 274 ? 15.438 12.711 26.156 1 97.62 274 LEU B CA 1
ATOM 6625 C C . LEU B 1 274 ? 16.844 12.328 26.609 1 97.62 274 LEU B C 1
ATOM 6627 O O . LEU B 1 274 ? 17.172 11.141 26.672 1 97.62 274 LEU B O 1
ATOM 6631 N N . GLU B 1 275 ? 17.625 13.312 26.875 1 97.88 275 GLU B N 1
ATOM 6632 C CA . GLU B 1 275 ? 19 13.031 27.297 1 97.88 275 GLU B CA 1
ATOM 6633 C C . GLU B 1 275 ? 19.031 12.219 28.578 1 97.88 275 GLU B C 1
ATOM 6635 O O . GLU B 1 275 ? 19.828 11.281 28.703 1 97.88 275 GLU B O 1
ATOM 6640 N N . LYS B 1 276 ? 18.25 12.609 29.5 1 97.5 276 LYS B N 1
ATOM 6641 C CA . LYS B 1 276 ? 18.156 11.867 30.766 1 97.5 276 LYS B CA 1
ATOM 6642 C C . LYS B 1 276 ? 17.781 10.414 30.516 1 97.5 276 LYS B C 1
ATOM 6644 O O . LYS B 1 276 ? 18.375 9.5 31.109 1 97.5 276 LYS B O 1
ATOM 6649 N N . LEU B 1 277 ? 16.844 10.242 29.688 1 97.69 277 LEU B N 1
ATOM 6650 C CA . LEU B 1 277 ? 16.359 8.898 29.391 1 97.69 277 LEU B CA 1
ATOM 6651 C C . LEU B 1 277 ? 17.469 8.078 28.719 1 97.69 277 LEU B C 1
ATOM 6653 O O . LEU B 1 277 ? 17.641 6.895 29.031 1 97.69 277 LEU B O 1
ATOM 6657 N N . ILE B 1 278 ? 18.188 8.656 27.766 1 97.75 278 ILE B N 1
ATOM 6658 C CA . ILE B 1 278 ? 19.281 7.977 27.094 1 97.75 278 ILE B CA 1
ATOM 6659 C C . ILE B 1 278 ? 20.312 7.5 28.109 1 97.75 278 ILE B C 1
ATOM 6661 O O . ILE B 1 278 ? 20.734 6.34 28.094 1 97.75 278 ILE B O 1
ATOM 6665 N N . ARG B 1 279 ? 20.641 8.336 28.984 1 96.94 279 ARG B N 1
ATOM 6666 C CA . ARG B 1 279 ? 21.641 8.016 30.016 1 96.94 279 ARG B CA 1
ATOM 6667 C C . ARG B 1 279 ? 21.141 6.883 30.906 1 96.94 279 ARG B C 1
ATOM 6669 O O . ARG B 1 279 ? 21.891 5.938 31.172 1 96.94 279 ARG B O 1
ATOM 6676 N N . GLU B 1 280 ? 19.953 7.023 31.297 1 96.31 280 GLU B N 1
ATOM 6677 C CA . GLU B 1 280 ? 19.375 6.004 32.156 1 96.31 280 GLU B CA 1
ATOM 6678 C C . GLU B 1 280 ? 19.359 4.637 31.469 1 96.31 280 GLU B C 1
ATOM 6680 O O . GLU B 1 280 ? 19.672 3.623 32.094 1 96.31 280 GLU B O 1
ATOM 6685 N N . GLN B 1 281 ? 19.016 4.613 30.25 1 95.44 281 GLN B N 1
ATOM 6686 C CA . GLN B 1 281 ? 18.875 3.357 29.516 1 95.44 281 GLN B CA 1
ATOM 6687 C C . GLN B 1 281 ? 20.234 2.75 29.219 1 95.44 281 GLN B C 1
ATOM 6689 O O . GLN B 1 281 ? 20.375 1.525 29.156 1 95.44 281 GLN B O 1
ATOM 6694 N N . ILE B 1 282 ? 21.203 3.57 29 1 94.81 282 ILE B N 1
ATOM 6695 C CA . ILE B 1 282 ? 22.562 3.07 28.797 1 94.81 282 ILE B CA 1
ATOM 6696 C C . ILE B 1 282 ? 23.078 2.412 30.078 1 94.81 282 ILE B C 1
ATOM 6698 O O . ILE B 1 282 ? 23.719 1.361 30.016 1 94.81 282 ILE B O 1
ATOM 6702 N N . ILE B 1 283 ? 22.75 2.975 31.219 1 93 283 ILE B N 1
ATOM 6703 C CA . ILE B 1 283 ? 23.203 2.469 32.5 1 93 283 ILE B CA 1
ATOM 6704 C C . ILE B 1 283 ? 22.469 1.173 32.844 1 93 283 ILE B C 1
ATOM 6706 O O . ILE B 1 283 ? 23.078 0.197 33.281 1 93 283 ILE B O 1
ATOM 6710 N N . GLN B 1 284 ? 21.172 1.13 32.656 1 92.62 284 GLN B N 1
ATOM 6711 C CA . GLN B 1 284 ? 20.344 -0.012 33 1 92.62 284 GLN B CA 1
ATOM 6712 C C . GLN B 1 284 ? 20.562 -1.178 32.031 1 92.62 284 GLN B C 1
ATOM 6714 O O . GLN B 1 284 ? 20.562 -2.34 32.469 1 92.62 284 GLN B O 1
ATOM 6719 N N . GLY B 1 285 ? 20.594 -0.831 30.719 1 91.5 285 GLY B N 1
ATOM 6720 C CA . GLY B 1 285 ? 20.75 -1.853 29.703 1 91.5 285 GLY B CA 1
ATOM 6721 C C . GLY B 1 285 ? 19.453 -2.576 29.375 1 91.5 285 GLY B C 1
ATOM 6722 O O . GLY B 1 285 ? 18.375 -2.061 29.625 1 91.5 285 GLY B O 1
ATOM 6723 N N . GLN B 1 286 ? 19.609 -3.785 28.719 1 91.62 286 GLN B N 1
ATOM 6724 C CA . GLN B 1 286 ? 18.469 -4.602 28.297 1 91.62 286 GLN B CA 1
ATOM 6725 C C . GLN B 1 286 ? 17.688 -5.094 29.516 1 91.62 286 GLN B C 1
ATOM 6727 O O . GLN B 1 286 ? 18.25 -5.352 30.578 1 91.62 286 GLN B O 1
ATOM 6732 N N . PRO B 1 287 ? 16.438 -5.281 29.219 1 86.19 287 PRO B N 1
ATOM 6733 C CA . PRO B 1 287 ? 15.625 -5.785 30.328 1 86.19 287 PRO B CA 1
ATOM 6734 C C . PRO B 1 287 ? 16.016 -7.195 30.766 1 86.19 287 PRO B C 1
ATOM 6736 O O . PRO B 1 287 ? 16.359 -8.023 29.922 1 86.19 287 PRO B O 1
ATOM 6739 N N . LYS B 1 288 ? 16.016 -7.562 31.938 1 81.75 288 LYS B N 1
ATOM 6740 C CA . LYS B 1 288 ? 16.25 -8.867 32.531 1 81.75 288 LYS B CA 1
ATOM 6741 C C . LYS B 1 288 ? 17.734 -9.203 32.562 1 81.75 288 LYS B C 1
ATOM 6743 O O . LYS B 1 288 ? 18.281 -9.562 33.625 1 81.75 288 LYS B O 1
ATOM 6748 N N . THR B 1 289 ? 18.516 -9 31.375 1 87.06 289 THR B N 1
ATOM 6749 C CA . THR B 1 289 ? 19.906 -9.414 31.297 1 87.06 289 THR B CA 1
ATOM 6750 C C . THR B 1 289 ? 20.844 -8.273 31.703 1 87.06 289 THR B C 1
ATOM 6752 O O . THR B 1 289 ? 22.016 -8.5 32.031 1 87.06 289 THR B O 1
ATOM 6755 N N . HIS B 1 290 ? 20.391 -7.039 31.516 1 88.88 290 HIS B N 1
ATOM 6756 C CA . HIS B 1 290 ? 21.125 -5.82 31.828 1 88.88 290 HIS B CA 1
ATOM 6757 C C . HIS B 1 290 ? 22.375 -5.703 30.953 1 88.88 290 HIS B C 1
ATOM 6759 O O . HIS B 1 290 ? 23.312 -4.965 31.297 1 88.88 290 HIS B O 1
ATOM 6765 N N . ARG B 1 291 ? 22.344 -6.484 29.922 1 91.44 291 ARG B N 1
ATOM 6766 C CA . ARG B 1 291 ? 23.406 -6.336 28.922 1 91.44 291 ARG B CA 1
ATOM 6767 C C . ARG B 1 291 ? 23.219 -5.043 28.125 1 91.44 291 ARG B C 1
ATOM 6769 O O . ARG B 1 291 ? 22.109 -4.508 28.047 1 91.44 291 ARG B O 1
ATOM 6776 N N . PRO B 1 292 ? 24.359 -4.594 27.641 1 92.75 292 PRO B N 1
ATOM 6777 C CA . PRO B 1 292 ? 24.234 -3.385 26.828 1 92.75 292 PRO B CA 1
ATOM 6778 C C . PRO B 1 292 ? 23.344 -3.59 25.594 1 92.75 292 PRO B C 1
ATOM 6780 O O . PRO B 1 292 ? 23.344 -4.676 25.016 1 92.75 292 PRO B O 1
ATOM 6783 N N . TRP B 1 293 ? 22.641 -2.48 25.266 1 93.62 293 TRP B N 1
ATOM 6784 C CA . TRP B 1 293 ? 21.828 -2.516 24.062 1 93.62 293 TRP B CA 1
ATOM 6785 C C . TRP B 1 293 ? 22.688 -2.734 22.828 1 93.62 293 TRP B C 1
ATOM 6787 O O . TRP B 1 293 ? 23.797 -2.176 22.719 1 93.62 293 TRP B O 1
ATOM 6797 N N . LYS B 1 294 ? 22.156 -3.482 21.938 1 91 294 LYS B N 1
ATOM 6798 C CA . LYS B 1 294 ? 22.844 -3.641 20.656 1 91 294 LYS B CA 1
ATOM 6799 C C . LYS B 1 294 ? 22.797 -2.346 19.844 1 91 294 LYS B C 1
ATOM 6801 O O . LYS B 1 294 ? 23.781 -1.976 19.219 1 91 294 LYS B O 1
ATOM 6806 N N . LYS B 1 295 ? 21.641 -1.753 19.797 1 92.94 295 LYS B N 1
ATOM 6807 C CA . LYS B 1 295 ? 21.391 -0.483 19.125 1 92.94 295 LYS B CA 1
ATOM 6808 C C . LYS B 1 295 ? 20.375 0.359 19.891 1 92.94 295 LYS B C 1
ATOM 6810 O O . LYS B 1 295 ? 19.438 -0.177 20.484 1 92.94 295 LYS B O 1
ATOM 6815 N N . ILE B 1 296 ? 20.656 1.624 19.875 1 95.62 296 ILE B N 1
ATOM 6816 C CA . ILE B 1 296 ? 19.688 2.586 20.375 1 95.62 296 ILE B CA 1
ATOM 6817 C C . ILE B 1 296 ? 19.25 3.51 19.234 1 95.62 296 ILE B C 1
ATOM 6819 O O . ILE B 1 296 ? 20.094 4.184 18.625 1 95.62 296 ILE B O 1
ATOM 6823 N N . LEU B 1 297 ? 17.953 3.506 18.938 1 96.19 297 LEU B N 1
ATOM 6824 C CA . LEU B 1 297 ? 17.406 4.309 17.859 1 96.19 297 LEU B CA 1
ATOM 6825 C C . LEU B 1 297 ? 16.453 5.371 18.391 1 96.19 297 LEU B C 1
ATOM 6827 O O . LEU B 1 297 ? 15.453 5.047 19.047 1 96.19 297 LEU B O 1
ATOM 6831 N N . ILE B 1 298 ? 16.797 6.621 18.156 1 97.62 298 ILE B N 1
ATOM 6832 C CA . ILE B 1 298 ? 15.891 7.723 18.469 1 97.62 298 ILE B CA 1
ATOM 6833 C C . ILE B 1 298 ? 14.938 7.945 17.297 1 97.62 298 ILE B C 1
ATOM 6835 O O . ILE B 1 298 ? 15.375 8.109 16.141 1 97.62 298 ILE B O 1
ATOM 6839 N N . CYS B 1 299 ? 13.625 7.945 17.578 1 96.44 299 CYS B N 1
ATOM 6840 C CA . CYS B 1 299 ? 12.625 8.117 16.531 1 96.44 299 CYS B CA 1
ATOM 6841 C C . CYS B 1 299 ? 11.82 9.398 16.75 1 96.44 299 CYS B C 1
ATOM 6843 O O . CYS B 1 299 ? 11.195 9.578 17.797 1 96.44 299 CYS B O 1
ATOM 6845 N N . VAL B 1 300 ? 11.781 10.266 15.766 1 96.62 300 VAL B N 1
ATOM 6846 C CA . VAL B 1 300 ? 11.031 11.516 15.844 1 96.62 300 VAL B CA 1
ATOM 6847 C C . VAL B 1 300 ? 10.367 11.797 14.5 1 96.62 300 VAL B C 1
ATOM 6849 O O . VAL B 1 300 ? 10.672 11.148 13.492 1 96.62 300 VAL B O 1
ATOM 6852 N N . GLU B 1 301 ? 9.414 12.703 14.508 1 96 301 GLU B N 1
ATOM 6853 C CA . GLU B 1 301 ? 8.836 13.234 13.273 1 96 301 GLU B CA 1
ATOM 6854 C C . GLU B 1 301 ? 9.398 14.617 12.961 1 96 301 GLU B C 1
ATOM 6856 O O . GLU B 1 301 ? 9.672 15.406 13.875 1 96 301 GLU B O 1
ATOM 6861 N N . GLY B 1 302 ? 9.602 14.844 11.68 1 95.94 302 GLY B N 1
ATOM 6862 C CA . GLY B 1 302 ? 10.023 16.188 11.312 1 95.94 302 GLY B CA 1
ATOM 6863 C C . GLY B 1 302 ? 8.992 17.25 11.672 1 95.94 302 GLY B C 1
ATOM 6864 O O . GLY B 1 302 ? 9.328 18.25 12.297 1 95.94 302 GLY B O 1
ATOM 6865 N N . LEU B 1 303 ? 7.824 17.031 11.219 1 95.06 303 LEU B N 1
ATOM 6866 C CA . LEU B 1 303 ? 6.664 17.859 11.531 1 95.06 303 LEU B CA 1
ATOM 6867 C C . LEU B 1 303 ? 5.512 17.016 12.055 1 95.06 303 LEU B C 1
ATOM 6869 O O . LEU B 1 303 ? 5.062 16.078 11.375 1 95.06 303 LEU B O 1
ATOM 6873 N N . TYR B 1 304 ? 5.117 17.328 13.25 1 92.62 304 TYR B N 1
ATOM 6874 C CA . TYR B 1 304 ? 4.02 16.594 13.867 1 92.62 304 TYR B CA 1
ATOM 6875 C C . TYR B 1 304 ? 2.672 17.109 13.375 1 92.62 304 TYR B C 1
ATOM 6877 O O . TYR B 1 304 ? 2.303 18.25 13.648 1 92.62 304 TYR B O 1
ATOM 6885 N N . SER B 1 305 ? 1.896 16.297 12.719 1 88.69 305 SER B N 1
ATOM 6886 C CA . SER B 1 305 ? 0.719 16.688 11.961 1 88.69 305 SER B CA 1
ATOM 6887 C C . SER B 1 305 ? -0.398 17.172 12.875 1 88.69 305 SER B C 1
ATOM 6889 O O . SER B 1 305 ? -1.231 17.984 12.477 1 88.69 305 SER B O 1
ATOM 6891 N N . MET B 1 306 ? -0.475 16.672 14.07 1 88.19 306 MET B N 1
ATOM 6892 C CA . MET B 1 306 ? -1.585 17.016 14.953 1 88.19 306 MET B CA 1
ATOM 6893 C C . MET B 1 306 ? -1.278 18.281 15.742 1 88.19 306 MET B C 1
ATOM 6895 O O . MET B 1 306 ? -2.191 19 16.141 1 88.19 306 MET B O 1
ATOM 6899 N N . GLU B 1 307 ? -0.045 18.562 15.867 1 88.81 307 GLU B N 1
ATOM 6900 C CA . GLU B 1 307 ? 0.348 19.688 16.703 1 88.81 307 GLU B CA 1
ATOM 6901 C C . GLU B 1 307 ? 0.914 20.828 15.867 1 88.81 307 GLU B C 1
ATOM 6903 O O . GLU B 1 307 ? 0.953 21.969 16.312 1 88.81 307 GLU B O 1
ATOM 6908 N N . GLY B 1 308 ? 1.341 20.516 14.719 1 91 308 GLY B N 1
ATOM 6909 C CA . GLY B 1 308 ? 1.984 21.531 13.906 1 91 308 GLY B CA 1
ATOM 6910 C C . GLY B 1 308 ? 3.361 21.922 14.406 1 91 308 GLY B C 1
ATOM 6911 O O . GLY B 1 308 ? 3.939 22.906 13.953 1 91 308 GLY B O 1
ATOM 6912 N N . THR B 1 309 ? 3.895 21.156 15.281 1 92.19 309 THR B N 1
ATOM 6913 C CA . THR B 1 309 ? 5.219 21.422 15.844 1 92.19 309 THR B CA 1
ATOM 6914 C C . THR B 1 309 ? 6.293 20.672 15.055 1 92.19 309 THR B C 1
ATOM 6916 O O . THR B 1 309 ? 5.988 19.734 14.312 1 92.19 309 THR B O 1
ATOM 6919 N N . MET B 1 310 ? 7.488 21.172 15.25 1 93.56 310 MET B N 1
ATOM 6920 C CA . MET B 1 310 ? 8.633 20.578 14.547 1 93.56 310 MET B CA 1
ATOM 6921 C C . MET B 1 310 ? 9.648 20.031 15.539 1 93.56 310 MET B C 1
ATOM 6923 O O . MET B 1 310 ? 9.82 20.578 16.641 1 93.56 310 MET B O 1
ATOM 6927 N N . CYS B 1 311 ? 10.336 19.016 15.148 1 94.5 311 CYS B N 1
ATOM 6928 C CA . CYS B 1 311 ? 11.375 18.469 16 1 94.5 311 CYS B CA 1
ATOM 6929 C C . CYS B 1 311 ? 12.57 19.406 16.094 1 94.5 311 CYS B C 1
ATOM 6931 O O . CYS B 1 311 ? 12.797 20.219 15.203 1 94.5 311 CYS B O 1
ATOM 6933 N N . ASN B 1 312 ? 13.312 19.328 17.219 1 93.75 312 ASN B N 1
ATOM 6934 C CA . ASN B 1 312 ? 14.57 20.031 17.391 1 93.75 312 ASN B CA 1
ATOM 6935 C C . ASN B 1 312 ? 15.75 19.25 16.812 1 93.75 312 ASN B C 1
ATOM 6937 O O . ASN B 1 312 ? 16.562 18.703 17.578 1 93.75 312 ASN B O 1
ATOM 6941 N N . LEU B 1 313 ? 15.898 19.297 15.492 1 96.31 313 LEU B N 1
ATOM 6942 C CA . LEU B 1 313 ? 16.812 18.422 14.781 1 96.31 313 LEU B CA 1
ATOM 6943 C C . LEU B 1 313 ? 18.266 18.688 15.203 1 96.31 313 LEU B C 1
ATOM 6945 O O . LEU B 1 313 ? 19.016 17.75 15.445 1 96.31 313 LEU B O 1
ATOM 6949 N N . PRO B 1 314 ? 18.734 19.969 15.359 1 95.56 314 PRO B N 1
ATOM 6950 C CA . PRO B 1 314 ? 20.125 20.203 15.758 1 95.56 314 PRO B CA 1
ATOM 6951 C C . PRO B 1 314 ? 20.469 19.562 17.109 1 95.56 314 PRO B C 1
ATOM 6953 O O . PRO B 1 314 ? 21.516 18.922 17.234 1 95.56 314 PRO B O 1
ATOM 6956 N N . LYS B 1 315 ? 19.594 19.703 18.047 1 95 315 LYS B N 1
ATOM 6957 C CA . LYS B 1 315 ? 19.859 19.109 19.359 1 95 315 LYS B CA 1
ATOM 6958 C C . LYS B 1 315 ? 19.797 17.594 19.297 1 95 315 LYS B C 1
ATOM 6960 O O . LYS B 1 315 ? 20.531 16.906 20 1 95 315 LYS B O 1
ATOM 6965 N N . LEU B 1 316 ? 18.938 17.078 18.516 1 97.31 316 LEU B N 1
ATOM 6966 C CA . LEU B 1 316 ? 18.828 15.633 18.344 1 97.31 316 LEU B CA 1
ATOM 6967 C C . LEU B 1 316 ? 20.141 15.062 17.781 1 97.31 316 LEU B C 1
ATOM 6969 O O . LEU B 1 316 ? 20.609 14.016 18.234 1 97.31 316 LEU B O 1
ATOM 6973 N N . ILE B 1 317 ? 20.656 15.719 16.797 1 96.94 317 ILE B N 1
ATOM 6974 C CA . ILE B 1 317 ? 21.906 15.281 16.172 1 96.94 317 ILE B CA 1
ATOM 6975 C C . ILE B 1 317 ? 23.047 15.344 17.188 1 96.94 317 ILE B C 1
ATOM 6977 O O . ILE B 1 317 ? 23.891 14.453 17.234 1 96.94 317 ILE B O 1
ATOM 6981 N N . GLU B 1 318 ? 23.062 16.406 17.969 1 96.44 318 GLU B N 1
ATOM 6982 C CA . GLU B 1 318 ? 24.047 16.531 19.031 1 96.44 318 GLU B CA 1
ATOM 6983 C C . GLU B 1 318 ? 23.984 15.344 20 1 96.44 318 GLU B C 1
ATOM 6985 O O . GLU B 1 318 ? 25.016 14.75 20.328 1 96.44 318 GLU B O 1
ATOM 6990 N N . LEU B 1 319 ? 22.844 15.07 20.438 1 97.06 319 LEU B N 1
ATOM 6991 C CA . LEU B 1 319 ? 22.656 13.977 21.375 1 97.06 319 LEU B CA 1
ATOM 6992 C C . LEU B 1 319 ? 23.016 12.633 20.75 1 97.06 319 LEU B C 1
ATOM 6994 O O . LEU B 1 319 ? 23.609 11.773 21.391 1 97.06 319 LEU B O 1
ATOM 6998 N N . LYS B 1 320 ? 22.609 12.43 19.516 1 97.12 320 LYS B N 1
ATOM 6999 C CA . LYS B 1 320 ? 22.969 11.227 18.766 1 97.12 320 LYS B CA 1
ATOM 7000 C C . LYS B 1 320 ? 24.469 10.992 18.781 1 97.12 320 LYS B C 1
ATOM 7002 O O . LYS B 1 320 ? 24.938 9.875 19.047 1 97.12 320 LYS B O 1
ATOM 7007 N N . LYS B 1 321 ? 25.203 12.016 18.484 1 96.5 321 LYS B N 1
ATOM 7008 C CA . LYS B 1 321 ? 26.656 11.922 18.391 1 96.5 321 LYS B CA 1
ATOM 7009 C C . LYS B 1 321 ? 27.281 11.695 19.781 1 96.5 321 LYS B C 1
ATOM 7011 O O . LYS B 1 321 ? 28.188 10.875 19.922 1 96.5 321 LYS B O 1
ATOM 7016 N N . LYS B 1 322 ? 26.781 12.43 20.703 1 96.56 322 LYS B N 1
ATOM 7017 C CA . LYS B 1 322 ? 27.312 12.359 22.062 1 96.56 322 LYS B CA 1
ATOM 7018 C C . LYS B 1 322 ? 27.172 10.953 22.641 1 96.56 322 LYS B C 1
ATOM 7020 O O . LYS B 1 322 ? 28.078 10.453 23.297 1 96.56 322 LYS B O 1
ATOM 7025 N N . TYR B 1 323 ? 26.094 10.305 22.391 1 96.31 323 TYR B N 1
ATOM 7026 C CA . TYR B 1 323 ? 25.797 9.039 23.047 1 96.31 323 TYR B CA 1
ATOM 7027 C C . TYR B 1 323 ? 25.859 7.883 22.047 1 96.31 323 TYR B C 1
ATOM 7029 O O . TYR B 1 323 ? 25.5 6.75 22.391 1 96.31 323 TYR B O 1
ATOM 7037 N N . LYS B 1 324 ? 26.156 8.164 20.812 1 93.62 324 LYS B N 1
ATOM 7038 C CA . LYS B 1 324 ? 26.359 7.172 19.766 1 93.62 324 LYS B CA 1
ATOM 7039 C C . LYS B 1 324 ? 25.078 6.383 19.5 1 93.62 324 LYS B C 1
ATOM 7041 O O . LYS B 1 324 ? 25.094 5.152 19.5 1 93.62 324 LYS B O 1
ATOM 7046 N N . CYS B 1 325 ? 24.047 7.066 19.344 1 95.25 325 CYS B N 1
ATOM 7047 C CA . CYS B 1 325 ? 22.75 6.516 18.969 1 95.25 325 CYS B CA 1
ATOM 7048 C C . CYS B 1 325 ? 22.484 6.699 17.484 1 95.25 325 CYS B C 1
ATOM 7050 O O . CYS B 1 325 ? 23.25 7.363 16.781 1 95.25 325 CYS B O 1
ATOM 7052 N N . TYR B 1 326 ? 21.5 6.012 17 1 95.62 326 TYR B N 1
ATOM 7053 C CA . TYR B 1 326 ? 21 6.23 15.641 1 95.62 326 TYR B CA 1
ATOM 7054 C C . TYR B 1 326 ? 19.781 7.145 15.656 1 95.62 326 TYR B C 1
ATOM 7056 O O . TYR B 1 326 ? 19.094 7.266 16.688 1 95.62 326 TYR B O 1
ATOM 7064 N N . LEU B 1 327 ? 19.547 7.812 14.555 1 97.5 327 LEU B N 1
ATOM 7065 C CA . LEU B 1 327 ? 18.438 8.766 14.469 1 97.5 327 LEU B CA 1
ATOM 7066 C C . LEU B 1 327 ? 17.562 8.469 13.258 1 97.5 327 LEU B C 1
ATOM 7068 O O . LEU B 1 327 ? 18.062 8.352 12.133 1 97.5 327 LEU B O 1
ATOM 7072 N N . TYR B 1 328 ? 16.281 8.297 13.562 1 96.62 328 TYR B N 1
ATOM 7073 C CA . TYR B 1 328 ? 15.227 8.133 12.57 1 96.62 328 TYR B CA 1
ATOM 7074 C C . TYR B 1 328 ? 14.297 9.336 12.562 1 96.62 328 TYR B C 1
ATOM 7076 O O . TYR B 1 328 ? 13.766 9.727 13.602 1 96.62 328 TYR B O 1
ATOM 7084 N N . VAL B 1 329 ? 14.062 9.898 11.352 1 97.19 329 VAL B N 1
ATOM 7085 C CA . VAL B 1 329 ? 13.164 11.047 11.227 1 97.19 329 VAL B CA 1
ATOM 7086 C C . VAL B 1 329 ? 12.078 10.75 10.203 1 97.19 329 VAL B C 1
ATOM 7088 O O . VAL B 1 329 ? 12.375 10.484 9.031 1 97.19 329 VAL B O 1
ATOM 7091 N N . ASP B 1 330 ? 10.859 10.805 10.633 1 95.31 330 ASP B N 1
ATOM 7092 C CA . ASP B 1 330 ? 9.711 10.711 9.742 1 95.31 330 ASP B CA 1
ATOM 7093 C C . ASP B 1 330 ? 9.344 12.078 9.164 1 95.31 330 ASP B C 1
ATOM 7095 O O . ASP B 1 330 ? 8.805 12.93 9.875 1 95.31 330 ASP B O 1
ATOM 7099 N N . GLU B 1 331 ? 9.516 12.227 7.887 1 95.69 331 GLU B N 1
ATOM 7100 C CA . GLU B 1 331 ? 9.312 13.516 7.227 1 95.69 331 GLU B CA 1
ATOM 7101 C C . GLU B 1 331 ? 8 13.539 6.453 1 95.69 331 GLU B C 1
ATOM 7103 O O . GLU B 1 331 ? 7.871 14.258 5.461 1 95.69 331 GLU B O 1
ATOM 7108 N N . ALA B 1 332 ? 7.02 12.828 6.867 1 91.81 332 ALA B N 1
ATOM 7109 C CA . ALA B 1 332 ? 5.773 12.695 6.117 1 91.81 332 ALA B CA 1
ATOM 7110 C C . ALA B 1 332 ? 5.121 14.055 5.891 1 91.81 332 ALA B C 1
ATOM 7112 O O . ALA B 1 332 ? 4.539 14.305 4.832 1 91.81 332 ALA B O 1
ATOM 7113 N N . HIS B 1 333 ? 5.18 14.93 6.844 1 94 333 HIS B N 1
ATOM 7114 C CA . HIS B 1 333 ? 4.484 16.203 6.746 1 94 333 HIS B CA 1
ATOM 7115 C C . HIS B 1 333 ? 5.465 17.344 6.48 1 94 333 HIS B C 1
ATOM 7117 O O . HIS B 1 333 ? 5.051 18.484 6.211 1 94 333 HIS B O 1
ATOM 7123 N N . SER B 1 334 ? 6.746 17.094 6.5 1 96.25 334 SER B N 1
ATOM 7124 C CA . SER B 1 334 ? 7.719 18.156 6.328 1 96.25 334 SER B CA 1
ATOM 7125 C C . SER B 1 334 ? 8.305 18.156 4.918 1 96.25 334 SER B C 1
ATOM 7127 O O . SER B 1 334 ? 8.57 19.219 4.348 1 96.25 334 SER B O 1
ATOM 7129 N N . ILE B 1 335 ? 8.445 16.984 4.316 1 96.19 335 ILE B N 1
ATOM 7130 C CA . ILE B 1 335 ? 9.07 16.875 3.002 1 96.19 335 ILE B CA 1
ATOM 7131 C C . ILE B 1 335 ? 8.203 17.578 1.957 1 96.19 335 ILE B C 1
ATOM 7133 O O . ILE B 1 3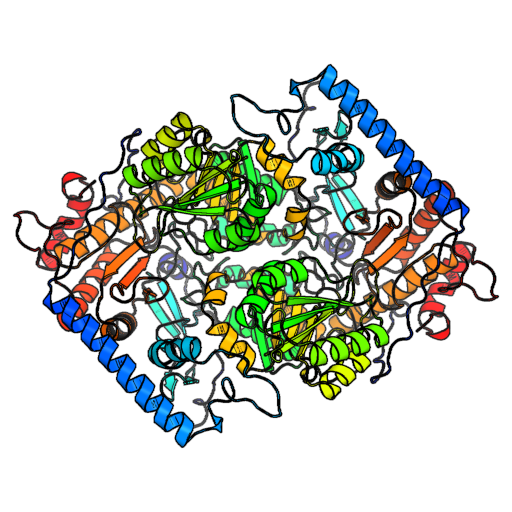35 ? 6.973 17.469 1.993 1 96.19 335 ILE B O 1
ATOM 7137 N N . GLY B 1 336 ? 8.82 18.391 1.119 1 93.31 336 GLY B N 1
ATOM 7138 C CA . GLY B 1 336 ? 8.125 19.094 0.057 1 93.31 336 GLY B CA 1
ATOM 7139 C C . GLY B 1 336 ? 7.477 20.375 0.523 1 93.31 336 GLY B C 1
ATOM 7140 O O . GLY B 1 336 ? 7.059 21.203 -0.295 1 93.31 336 GLY B O 1
ATOM 7141 N N . ALA B 1 337 ? 7.395 20.609 1.823 1 91.06 337 ALA B N 1
ATOM 7142 C CA . ALA B 1 337 ? 6.613 21.75 2.289 1 91.06 337 ALA B CA 1
ATOM 7143 C C . ALA B 1 337 ? 7.449 22.656 3.188 1 91.06 337 ALA B C 1
ATOM 7145 O O . ALA B 1 337 ? 7.094 23.812 3.412 1 91.06 337 ALA B O 1
ATOM 7146 N N . MET B 1 338 ? 8.523 22.156 3.666 1 93.56 338 MET B N 1
ATOM 7147 C CA . MET B 1 338 ? 9.328 22.906 4.621 1 93.56 338 MET B CA 1
ATOM 7148 C C . MET B 1 338 ? 10.742 23.141 4.09 1 93.56 338 MET B C 1
ATOM 7150 O O . MET B 1 338 ? 11.312 22.25 3.455 1 93.56 338 MET B O 1
ATOM 7154 N N . GLY B 1 339 ? 11.312 24.281 4.422 1 93.62 339 GLY B N 1
ATOM 7155 C CA . GLY B 1 339 ? 12.664 24.609 3.992 1 93.62 339 GLY B CA 1
ATOM 7156 C C . GLY B 1 339 ? 12.703 25.453 2.73 1 93.62 339 GLY B C 1
ATOM 7157 O O . GLY B 1 339 ? 11.727 25.5 1.978 1 93.62 339 GLY B O 1
ATOM 7158 N N . PRO B 1 340 ? 13.82 26.078 2.516 1 94.31 340 PRO B N 1
ATOM 7159 C CA . PRO B 1 340 ? 13.922 26.953 1.349 1 94.31 340 PRO B CA 1
ATOM 7160 C C . PRO B 1 340 ? 13.797 26.203 0.028 1 94.31 340 PRO B C 1
ATOM 7162 O O . PRO B 1 340 ? 13.383 26.781 -0.98 1 94.31 340 PRO B O 1
ATOM 7165 N N . HIS B 1 341 ? 14.133 24.938 0.034 1 95.31 341 HIS B N 1
ATOM 7166 C CA . HIS B 1 341 ? 14.078 24.156 -1.193 1 95.31 341 HIS B CA 1
ATOM 7167 C C . HIS B 1 341 ? 13.039 23.031 -1.089 1 95.31 341 HIS B C 1
ATOM 7169 O O . HIS B 1 341 ? 12.969 22.156 -1.953 1 95.31 341 HIS B O 1
ATOM 7175 N N . GLY B 1 342 ? 12.273 23.078 -0.038 1 95.19 342 GLY B N 1
ATOM 7176 C CA . GLY B 1 342 ? 11.188 22.125 0.135 1 95.19 342 GLY B CA 1
ATOM 7177 C C . GLY B 1 342 ? 11.68 20.719 0.467 1 95.19 342 GLY B C 1
ATOM 7178 O O . GLY B 1 342 ? 10.969 19.734 0.231 1 95.19 342 GLY B O 1
ATOM 7179 N N . ARG B 1 343 ? 12.867 20.531 1.007 1 96.31 343 ARG B N 1
ATOM 7180 C CA . ARG B 1 343 ? 13.461 19.219 1.195 1 96.31 343 ARG B CA 1
ATOM 7181 C C . ARG B 1 343 ? 13.234 18.719 2.615 1 96.31 343 ARG B C 1
ATOM 7183 O O . ARG B 1 343 ? 13.766 17.672 3 1 96.31 343 ARG B O 1
ATOM 7190 N N . GLY B 1 344 ? 12.5 19.406 3.438 1 95.56 344 GLY B N 1
ATOM 7191 C CA . GLY B 1 344 ? 12.141 18.922 4.758 1 95.56 344 GLY B CA 1
ATOM 7192 C C . GLY B 1 344 ? 12.938 19.578 5.875 1 95.56 344 GLY B C 1
ATOM 7193 O O . GLY B 1 344 ? 13.375 20.719 5.746 1 95.56 344 GLY B O 1
ATOM 7194 N N . VAL B 1 345 ? 13.094 18.922 6.977 1 95.5 345 VAL B N 1
ATOM 7195 C CA . VAL B 1 345 ? 13.617 19.516 8.211 1 95.5 345 VAL B CA 1
ATOM 7196 C C . VAL B 1 345 ? 15.125 19.75 8.07 1 95.5 345 VAL B C 1
ATOM 7198 O O . VAL B 1 345 ? 15.664 20.688 8.641 1 95.5 345 VAL B O 1
ATOM 7201 N N . CYS B 1 346 ? 15.805 18.828 7.359 1 96.62 346 CYS B N 1
ATOM 7202 C CA . CYS B 1 346 ? 17.234 19.062 7.152 1 96.62 346 CYS B CA 1
ATOM 7203 C C . CYS B 1 346 ? 17.469 20.344 6.375 1 96.62 346 CYS B C 1
ATOM 7205 O O . CYS B 1 346 ? 18.375 21.109 6.703 1 96.62 346 CYS B O 1
ATOM 7207 N N . ASP B 1 347 ? 16.656 20.547 5.406 1 96.12 347 ASP B N 1
ATOM 7208 C CA . ASP B 1 347 ? 16.703 21.766 4.617 1 96.12 347 ASP B CA 1
ATOM 7209 C C . ASP B 1 347 ? 16.312 22.984 5.461 1 96.12 347 ASP B C 1
ATOM 7211 O O . ASP B 1 347 ? 16.938 24.047 5.359 1 96.12 347 ASP B O 1
ATOM 7215 N N . TYR B 1 348 ? 15.359 22.844 6.285 1 95.19 348 TYR B N 1
ATOM 7216 C CA . TYR B 1 348 ? 14.867 23.922 7.141 1 95.19 348 TYR B CA 1
ATOM 7217 C C . TYR B 1 348 ? 15.938 24.375 8.125 1 95.19 348 TYR B C 1
ATOM 7219 O O . TYR B 1 348 ? 16.125 25.578 8.328 1 95.19 348 TYR B O 1
ATOM 7227 N N . PHE B 1 349 ? 16.688 23.453 8.68 1 95.62 349 PHE B N 1
ATOM 7228 C CA . PHE B 1 349 ? 17.672 23.766 9.703 1 95.62 349 PHE B CA 1
ATOM 7229 C C . PHE B 1 349 ? 19.047 23.969 9.094 1 95.62 349 PHE B C 1
ATOM 7231 O O . PHE B 1 349 ? 19.984 24.359 9.781 1 95.62 349 PHE B O 1
ATOM 7238 N N . GLY B 1 350 ? 19.172 23.641 7.84 1 95.06 350 GLY B N 1
ATOM 7239 C CA . GLY B 1 350 ? 20.469 23.75 7.191 1 95.06 350 GLY B CA 1
ATOM 7240 C C . GLY B 1 350 ? 21.438 22.672 7.648 1 95.06 350 GLY B C 1
ATOM 7241 O O . GLY B 1 350 ? 22.625 22.953 7.82 1 95.06 350 GLY B O 1
ATOM 7242 N N . VAL B 1 351 ? 20.953 21.578 7.922 1 95.31 351 VAL B N 1
ATOM 7243 C CA . VAL B 1 351 ? 21.766 20.438 8.367 1 95.31 351 VAL B CA 1
ATOM 7244 C C . VAL B 1 351 ? 21.984 19.469 7.199 1 95.31 351 VAL B C 1
ATOM 7246 O O . VAL B 1 351 ? 21.094 19.281 6.363 1 95.31 351 VAL B O 1
ATOM 7249 N N . ASP B 1 352 ? 23.188 18.938 7.18 1 95.81 352 ASP B N 1
ATOM 7250 C CA . ASP B 1 352 ? 23.469 17.891 6.191 1 95.81 352 ASP B CA 1
ATOM 7251 C C . ASP B 1 352 ? 22.625 16.656 6.441 1 95.81 352 ASP B C 1
ATOM 7253 O O . ASP B 1 352 ? 22.656 16.078 7.527 1 95.81 352 ASP B O 1
ATOM 7257 N N . PRO B 1 353 ? 21.859 16.266 5.422 1 96.44 353 PRO B N 1
ATOM 7258 C CA . PRO B 1 353 ? 20.953 15.125 5.621 1 96.44 353 PRO B CA 1
ATOM 7259 C C . PRO B 1 353 ? 21.688 13.852 6.035 1 96.44 353 PRO B C 1
ATOM 7261 O O . PRO B 1 353 ? 21.109 12.969 6.656 1 96.44 353 PRO B O 1
ATOM 7264 N N . THR B 1 354 ? 22.938 13.688 5.734 1 95.31 354 THR B N 1
ATOM 7265 C CA . THR B 1 354 ? 23.703 12.492 6.07 1 95.31 354 THR B CA 1
ATOM 7266 C C . THR B 1 354 ? 23.906 12.391 7.578 1 95.31 354 THR B C 1
ATOM 7268 O O . THR B 1 354 ? 24.297 11.336 8.086 1 95.31 354 THR B O 1
ATOM 7271 N N . GLU B 1 355 ? 23.625 13.484 8.258 1 96.12 355 GLU B N 1
ATOM 7272 C CA . GLU B 1 355 ? 23.688 13.461 9.719 1 96.12 355 GLU B CA 1
ATOM 7273 C C . GLU B 1 355 ? 22.531 12.672 10.312 1 96.12 355 GLU B C 1
ATOM 7275 O O . GLU B 1 355 ? 22.562 12.297 11.484 1 96.12 355 GLU B O 1
ATOM 7280 N N . VAL B 1 356 ? 21.547 12.438 9.57 1 97.38 356 VAL B N 1
ATOM 7281 C CA . VAL B 1 356 ? 20.422 11.586 9.961 1 97.38 356 VAL B CA 1
ATOM 7282 C C . VAL B 1 356 ? 20.594 10.195 9.367 1 97.38 356 VAL B C 1
ATOM 7284 O O . VAL B 1 356 ? 20.891 10.055 8.172 1 97.38 356 VAL B O 1
ATOM 7287 N N . ASP B 1 357 ? 20.422 9.203 10.125 1 95.94 357 ASP B N 1
ATOM 7288 C CA . ASP B 1 357 ? 20.719 7.848 9.656 1 95.94 357 ASP B CA 1
ATOM 7289 C C . ASP B 1 357 ? 19.656 7.359 8.688 1 95.94 357 ASP B C 1
ATOM 7291 O O . ASP B 1 357 ? 19.953 6.691 7.699 1 95.94 357 ASP B O 1
ATOM 7295 N N . ILE B 1 358 ? 18.422 7.625 9.062 1 95.69 358 ILE B N 1
ATOM 7296 C CA . ILE B 1 358 ? 17.312 7.191 8.219 1 95.69 358 ILE B CA 1
ATOM 7297 C C . ILE B 1 358 ? 16.297 8.32 8.078 1 95.69 358 ILE B C 1
ATOM 7299 O O . ILE B 1 358 ? 15.789 8.836 9.078 1 95.69 358 ILE B O 1
ATOM 7303 N N . LEU B 1 359 ? 16.047 8.688 6.875 1 96.75 359 LEU B N 1
ATOM 7304 C CA . LEU B 1 359 ? 14.961 9.602 6.547 1 96.75 359 LEU B CA 1
ATOM 7305 C C . LEU B 1 359 ? 13.805 8.852 5.891 1 96.75 359 LEU B C 1
ATOM 7307 O O . LEU B 1 359 ? 13.984 8.203 4.859 1 96.75 359 LEU B O 1
ATOM 7311 N N . MET B 1 360 ? 12.711 8.953 6.543 1 94.69 360 MET B N 1
ATOM 7312 C CA . MET B 1 360 ? 11.492 8.367 5.984 1 94.69 360 MET B CA 1
ATOM 7313 C C . MET B 1 360 ? 10.5 9.461 5.598 1 94.69 360 MET B C 1
ATOM 7315 O O . MET B 1 360 ? 10.43 10.5 6.25 1 94.69 360 MET B O 1
ATOM 7319 N N . GLY B 1 361 ? 9.703 9.211 4.574 1 93.25 361 GLY B N 1
ATOM 7320 C CA . GLY B 1 361 ? 8.664 10.164 4.211 1 93.25 361 GLY B CA 1
ATOM 7321 C C . GLY B 1 361 ? 7.578 9.562 3.342 1 93.25 361 GLY B C 1
ATOM 7322 O O . GLY B 1 361 ? 7.609 8.367 3.037 1 93.25 361 GLY B O 1
ATOM 7323 N N . THR B 1 362 ? 6.562 10.375 3.1 1 90.94 362 THR B N 1
ATOM 7324 C CA . THR B 1 362 ? 5.469 9.953 2.234 1 90.94 362 THR B CA 1
ATOM 7325 C C . THR B 1 362 ? 5.465 10.75 0.933 1 90.94 362 THR B C 1
ATOM 7327 O O . THR B 1 362 ? 5.992 11.867 0.882 1 90.94 362 THR B O 1
ATOM 7330 N N . LEU B 1 363 ? 4.906 10.18 -0.061 1 93.56 363 LEU B N 1
ATOM 7331 C CA . LEU B 1 363 ? 4.844 10.805 -1.378 1 93.56 363 LEU B CA 1
ATOM 7332 C C . LEU B 1 363 ? 3.414 11.219 -1.716 1 93.56 363 LEU B C 1
ATOM 7334 O O . LEU B 1 363 ? 3.172 11.836 -2.754 1 93.56 363 LEU B O 1
ATOM 7338 N N . THR B 1 364 ? 2.541 11.023 -0.776 1 89.81 364 THR B N 1
ATOM 7339 C CA . THR B 1 364 ? 1.112 11.242 -0.969 1 89.81 364 THR B CA 1
ATOM 7340 C C . THR B 1 364 ? 0.754 12.711 -0.759 1 89.81 364 THR B C 1
ATOM 7342 O O . THR B 1 364 ? -0.187 13.219 -1.371 1 89.81 364 THR B O 1
ATOM 7345 N N . LYS B 1 365 ? 1.49 13.391 0.059 1 91.44 365 LYS B N 1
ATOM 7346 C CA . LYS B 1 365 ? 1.068 14.703 0.535 1 91.44 365 LYS B CA 1
ATOM 7347 C C . LYS B 1 365 ? 1.617 15.812 -0.357 1 91.44 365 LYS B C 1
ATOM 7349 O O . LYS B 1 365 ? 0.931 16.281 -1.269 1 91.44 365 LYS B O 1
ATOM 7354 N N . SER B 1 366 ? 2.891 16.094 -0.353 1 94.56 366 SER B N 1
ATOM 7355 C CA . SER B 1 366 ? 3.504 17.219 -1.056 1 94.56 366 SER B CA 1
ATOM 7356 C C . SER B 1 366 ? 3.643 16.922 -2.547 1 94.56 366 SER B C 1
ATOM 7358 O O . SER B 1 366 ? 3.688 17.844 -3.361 1 94.56 366 SER B O 1
ATOM 7360 N N . PHE B 1 367 ? 3.648 15.68 -2.945 1 95.31 367 PHE B N 1
ATOM 7361 C CA . PHE B 1 367 ? 4.031 15.344 -4.312 1 95.31 367 PHE B CA 1
ATOM 7362 C C . PHE B 1 367 ? 2.822 14.875 -5.113 1 95.31 367 PHE B C 1
ATOM 7364 O O . PHE B 1 367 ? 2.928 14.617 -6.312 1 95.31 367 PHE B O 1
ATOM 7371 N N . GLY B 1 368 ? 1.723 14.773 -4.477 1 92.12 368 GLY B N 1
ATOM 7372 C CA . GLY B 1 368 ? 0.491 14.406 -5.156 1 92.12 368 GLY B CA 1
ATOM 7373 C C . GLY B 1 368 ? 0.496 12.969 -5.66 1 92.12 368 GLY B C 1
ATOM 7374 O O . GLY B 1 368 ? -0.231 12.641 -6.598 1 92.12 368 GLY B O 1
ATOM 7375 N N . ALA B 1 369 ? 1.285 12.172 -5.164 1 93.62 369 ALA B N 1
ATOM 7376 C CA . ALA B 1 369 ? 1.406 10.773 -5.574 1 93.62 369 ALA B CA 1
ATOM 7377 C C . ALA B 1 369 ? 0.901 9.836 -4.484 1 93.62 369 ALA B C 1
ATOM 7379 O O . ALA B 1 369 ? -0.104 10.125 -3.826 1 93.62 369 ALA B O 1
ATOM 7380 N N . ALA B 1 370 ? 1.462 8.719 -4.344 1 90.19 370 ALA B N 1
ATOM 7381 C CA . ALA B 1 370 ? 1.11 7.738 -3.316 1 90.19 370 ALA B CA 1
ATOM 7382 C C . ALA B 1 370 ? 2.344 6.977 -2.84 1 90.19 370 ALA B C 1
ATOM 7384 O O . ALA B 1 370 ? 3.352 6.91 -3.547 1 90.19 370 ALA B O 1
ATOM 7385 N N . GLY B 1 371 ? 2.24 6.441 -1.593 1 88.81 371 GLY B N 1
ATOM 7386 C CA . GLY B 1 371 ? 3.326 5.633 -1.068 1 88.81 371 GLY B CA 1
ATOM 7387 C C . GLY B 1 371 ? 4.281 6.41 -0.184 1 88.81 371 GLY B C 1
ATOM 7388 O O . GLY B 1 371 ? 3.936 7.484 0.318 1 88.81 371 GLY B O 1
ATOM 7389 N N . GLY B 1 372 ? 5.441 5.785 0.061 1 90.44 372 GLY B N 1
ATOM 7390 C CA . GLY B 1 372 ? 6.473 6.375 0.897 1 90.44 372 GLY B CA 1
ATOM 7391 C C . GLY B 1 372 ? 7.875 5.965 0.489 1 90.44 372 GLY B C 1
ATOM 7392 O O . GLY B 1 372 ? 8.062 5.27 -0.512 1 90.44 372 GLY B O 1
ATOM 7393 N N . TYR B 1 373 ? 8.852 6.512 1.166 1 93.12 373 TYR B N 1
ATOM 7394 C CA . TYR B 1 373 ? 10.25 6.199 0.871 1 93.12 373 TYR B CA 1
ATOM 7395 C C . TYR B 1 373 ? 11.062 6.059 2.154 1 93.12 373 TYR B C 1
ATOM 7397 O O . TYR B 1 373 ? 10.641 6.523 3.215 1 93.12 373 TYR B O 1
ATOM 7405 N N . VAL B 1 374 ? 12.141 5.367 2.018 1 93.31 374 VAL B N 1
ATOM 7406 C CA . VAL B 1 374 ? 13.227 5.348 2.992 1 93.31 374 VAL B CA 1
ATOM 7407 C C . VAL B 1 374 ? 14.531 5.75 2.318 1 93.31 374 VAL B C 1
ATOM 7409 O O . VAL B 1 374 ? 14.914 5.176 1.298 1 93.31 374 VAL B O 1
ATOM 7412 N N . ALA B 1 375 ? 15.125 6.719 2.832 1 96.12 375 ALA B N 1
ATOM 7413 C CA . ALA B 1 375 ? 16.406 7.184 2.311 1 96.12 375 ALA B CA 1
ATOM 7414 C C . ALA B 1 375 ? 17.5 7.078 3.371 1 96.12 375 ALA B C 1
ATOM 7416 O O . ALA B 1 375 ? 17.266 7.391 4.543 1 96.12 375 ALA B O 1
ATOM 7417 N N . ALA B 1 376 ? 18.641 6.613 2.98 1 95.56 376 ALA B N 1
ATOM 7418 C CA . ALA B 1 376 ? 19.766 6.395 3.875 1 95.56 376 ALA B CA 1
ATOM 7419 C C . ALA B 1 376 ? 21.062 6.223 3.086 1 95.56 376 ALA B C 1
ATOM 7421 O O . ALA B 1 376 ? 21.109 6.461 1.876 1 95.56 376 ALA B O 1
ATOM 7422 N N . GLN B 1 377 ? 22.078 5.961 3.85 1 93.81 377 GLN B N 1
ATOM 7423 C CA . GLN B 1 377 ? 23.328 5.586 3.182 1 93.81 377 GLN B CA 1
ATOM 7424 C C . GLN B 1 377 ? 23.125 4.336 2.326 1 93.81 377 GLN B C 1
ATOM 7426 O O . GLN B 1 377 ? 22.281 3.498 2.627 1 93.81 377 GLN B O 1
ATOM 7431 N N . LYS B 1 378 ? 23.938 4.203 1.33 1 90.88 378 LYS B N 1
ATOM 7432 C CA . LYS B 1 378 ? 23.766 3.162 0.321 1 90.88 378 LYS B CA 1
ATOM 7433 C C . LYS B 1 378 ? 23.828 1.772 0.948 1 90.88 378 LYS B C 1
ATOM 7435 O O . LYS B 1 378 ? 23.047 0.886 0.575 1 90.88 378 LYS B O 1
ATOM 7440 N N . TRP B 1 379 ? 24.719 1.594 1.828 1 83.44 379 TRP B N 1
ATOM 7441 C CA . TRP B 1 379 ? 24.891 0.263 2.4 1 83.44 379 TRP B CA 1
ATOM 7442 C C . TRP B 1 379 ? 23.656 -0.153 3.191 1 83.44 379 TRP B C 1
ATOM 7444 O O . TRP B 1 379 ? 23.312 -1.336 3.242 1 83.44 379 TRP B O 1
ATOM 7454 N N . ILE B 1 380 ? 22.969 0.792 3.826 1 86.19 380 ILE B N 1
ATOM 7455 C CA . ILE B 1 380 ? 21.75 0.501 4.551 1 86.19 380 ILE B CA 1
ATOM 7456 C C . ILE B 1 380 ? 20.641 0.097 3.564 1 86.19 380 ILE B C 1
ATOM 7458 O O . ILE B 1 380 ? 19.938 -0.884 3.787 1 86.19 380 ILE B O 1
ATOM 7462 N N . ILE B 1 381 ? 20.516 0.822 2.467 1 88.56 381 ILE B N 1
ATOM 7463 C CA . ILE B 1 381 ? 19.469 0.569 1.474 1 88.56 381 ILE B CA 1
ATOM 7464 C C . ILE B 1 381 ? 19.734 -0.767 0.782 1 88.56 381 ILE B C 1
ATOM 7466 O O . ILE B 1 381 ? 18.797 -1.526 0.512 1 88.56 381 ILE B O 1
ATOM 7470 N N . ASP B 1 382 ? 20.969 -1.07 0.508 1 81.62 382 ASP B N 1
ATOM 7471 C CA . ASP B 1 382 ? 21.328 -2.348 -0.105 1 81.62 382 ASP B CA 1
ATOM 7472 C C . ASP B 1 382 ? 20.922 -3.518 0.788 1 81.62 382 ASP B C 1
ATOM 7474 O O . ASP B 1 382 ? 20.453 -4.547 0.296 1 81.62 382 ASP B O 1
ATOM 7478 N N . ARG B 1 383 ? 21.109 -3.301 1.975 1 76.38 383 ARG B N 1
ATOM 7479 C CA . ARG B 1 383 ? 20.75 -4.352 2.916 1 76.38 383 ARG B CA 1
ATOM 7480 C C . ARG B 1 383 ? 19.234 -4.512 2.994 1 76.38 383 ARG B C 1
ATOM 7482 O O . ARG B 1 383 ? 18.719 -5.625 3.168 1 76.38 383 ARG B O 1
ATOM 7489 N N . LEU B 1 384 ? 18.625 -3.395 2.961 1 78.88 384 LEU B N 1
ATOM 7490 C CA . LEU B 1 384 ? 17.172 -3.443 2.967 1 78.88 384 LEU B CA 1
ATOM 7491 C C . LEU B 1 384 ? 16.641 -4.191 1.746 1 78.88 384 LEU B C 1
ATOM 7493 O O . LEU B 1 384 ? 15.648 -4.918 1.837 1 78.88 384 LEU B O 1
ATOM 7497 N N . ARG B 1 385 ? 17.266 -4.012 0.674 1 76.56 385 ARG B N 1
ATOM 7498 C CA . ARG B 1 385 ? 16.859 -4.664 -0.566 1 76.56 385 ARG B CA 1
ATOM 7499 C C . ARG B 1 385 ? 17.078 -6.168 -0.493 1 76.56 385 ARG B C 1
ATOM 7501 O O . ARG B 1 385 ? 16.359 -6.945 -1.115 1 76.56 385 ARG B O 1
ATOM 7508 N N . LEU B 1 386 ? 18.062 -6.512 0.303 1 68 386 LEU B N 1
ATOM 7509 C CA . LEU B 1 386 ? 18.422 -7.926 0.413 1 68 386 LEU B CA 1
ATOM 7510 C C . LEU B 1 386 ? 17.547 -8.625 1.453 1 68 386 LEU B C 1
ATOM 7512 O O . LEU B 1 386 ? 17.406 -9.844 1.422 1 68 386 LEU B O 1
ATOM 7516 N N . ASP B 1 387 ? 17.078 -7.754 2.318 1 62.66 387 ASP B N 1
ATOM 7517 C CA . ASP B 1 387 ? 16.312 -8.344 3.412 1 62.66 387 ASP B CA 1
ATOM 7518 C C . ASP B 1 387 ? 15.016 -8.961 2.9 1 62.66 387 ASP B C 1
ATOM 7520 O O . ASP B 1 387 ? 14.289 -8.336 2.125 1 62.66 387 ASP B O 1
ATOM 7524 N N . LEU B 1 388 ? 14.914 -10.188 3.16 1 53.41 388 LEU B N 1
ATOM 7525 C CA . LEU B 1 388 ? 13.852 -11.055 2.666 1 53.41 388 LEU B CA 1
ATOM 7526 C C . LEU B 1 388 ? 12.492 -10.586 3.17 1 53.41 388 LEU B C 1
ATOM 7528 O O . LEU B 1 388 ? 11.484 -10.742 2.477 1 53.41 388 LEU B O 1
ATOM 7532 N N . THR B 1 389 ? 12.555 -10.133 4.367 1 53.59 389 THR B N 1
ATOM 7533 C CA . THR B 1 389 ? 11.273 -9.773 4.961 1 53.59 389 THR B CA 1
ATOM 7534 C C . THR B 1 389 ? 10.656 -8.586 4.23 1 53.59 389 THR B C 1
ATOM 7536 O O . THR B 1 389 ? 9.43 -8.492 4.102 1 53.59 389 THR B O 1
ATOM 7539 N N . THR B 1 390 ? 11.57 -7.852 3.762 1 51.25 390 THR B N 1
ATOM 7540 C CA . THR B 1 390 ? 11.148 -6.633 3.082 1 51.25 390 THR B CA 1
ATOM 7541 C C . THR B 1 390 ? 10.5 -6.961 1.738 1 51.25 390 THR B C 1
ATOM 7543 O O . THR B 1 390 ? 9.523 -6.32 1.342 1 51.25 390 THR B O 1
ATOM 7546 N N . SER B 1 391 ? 11.18 -7.914 1.148 1 51.56 391 SER B N 1
ATOM 7547 C CA . SER B 1 391 ? 10.719 -8.266 -0.192 1 51.56 391 SER B CA 1
ATOM 7548 C C . SER B 1 391 ? 9.289 -8.789 -0.167 1 51.56 391 SER B C 1
ATOM 7550 O O . SER B 1 391 ? 8.562 -8.664 -1.154 1 51.56 391 SER B O 1
ATOM 7552 N N . ASN B 1 392 ? 8.984 -9.227 0.957 1 51.66 392 ASN B N 1
ATOM 7553 C CA . ASN B 1 392 ? 7.664 -9.836 1.104 1 51.66 392 ASN B CA 1
ATOM 7554 C C . ASN B 1 392 ? 6.559 -8.781 1.135 1 51.66 392 ASN B C 1
ATOM 7556 O O . ASN B 1 392 ? 5.41 -9.07 0.795 1 51.66 392 ASN B O 1
ATOM 7560 N N . TYR B 1 393 ? 7.09 -7.57 1.479 1 51.5 393 TYR B N 1
ATOM 7561 C CA . TYR B 1 393 ? 6.117 -6.504 1.691 1 51.5 393 TYR B CA 1
ATOM 7562 C C . TYR B 1 393 ? 6.078 -5.555 0.5 1 51.5 393 TYR B C 1
ATOM 7564 O O . TYR B 1 393 ? 5.367 -4.547 0.523 1 51.5 393 TYR B O 1
ATOM 7572 N N . GLY B 1 394 ? 6.793 -5.969 -0.511 1 61.72 394 GLY B N 1
ATOM 7573 C CA . GLY B 1 394 ? 7.023 -4.836 -1.396 1 61.72 394 GLY B CA 1
ATOM 7574 C C . GLY B 1 394 ? 6.332 -4.977 -2.738 1 61.72 394 GLY B C 1
ATOM 7575 O O . GLY B 1 394 ? 6.926 -5.469 -3.701 1 61.72 394 GLY B O 1
ATOM 7576 N N . GLU B 1 395 ? 4.977 -4.609 -2.682 1 74.56 395 GLU B N 1
ATOM 7577 C CA . GLU B 1 395 ? 4.34 -4.469 -3.986 1 74.56 395 GLU B CA 1
ATOM 7578 C C . GLU B 1 395 ? 4.887 -3.26 -4.738 1 74.56 395 GLU B C 1
ATOM 7580 O O . GLU B 1 395 ? 5.195 -2.232 -4.133 1 74.56 395 GLU B O 1
ATOM 7585 N N . PRO B 1 396 ? 5.141 -3.49 -5.969 1 84.69 396 PRO B N 1
ATOM 7586 C CA . PRO B 1 396 ? 5.617 -2.354 -6.758 1 84.69 396 PRO B CA 1
ATOM 7587 C C . PRO B 1 396 ? 4.602 -1.218 -6.836 1 84.69 396 PRO B C 1
ATOM 7589 O O . PRO B 1 396 ? 3.395 -1.468 -6.91 1 84.69 396 PRO B O 1
ATOM 7592 N N . SER B 1 397 ? 5.086 -0.02 -6.758 1 90.38 397 SER B N 1
ATOM 7593 C CA . SER B 1 397 ? 4.234 1.145 -6.973 1 90.38 397 SER B CA 1
ATOM 7594 C C . SER B 1 397 ? 3.766 1.224 -8.422 1 90.38 397 SER B C 1
ATOM 7596 O O . SER B 1 397 ? 4.539 0.956 -9.344 1 90.38 397 SER B O 1
ATOM 7598 N N . PRO B 1 398 ? 2.5 1.579 -8.656 1 92.31 398 PRO B N 1
ATOM 7599 C CA . PRO B 1 398 ? 2.01 1.704 -10.031 1 92.31 398 PRO B CA 1
ATOM 7600 C C . PRO B 1 398 ? 2.789 2.734 -10.844 1 92.31 398 PRO B C 1
ATOM 7602 O O . PRO B 1 398 ? 3.217 3.756 -10.305 1 92.31 398 PRO B O 1
ATOM 7605 N N . ALA B 1 399 ? 2.879 2.535 -12.156 1 94.06 399 ALA B N 1
ATOM 7606 C CA . ALA B 1 399 ? 3.689 3.35 -13.062 1 94.06 399 ALA B CA 1
ATOM 7607 C C . ALA B 1 399 ? 3.236 4.809 -13.039 1 94.06 399 ALA B C 1
ATOM 7609 O O . ALA B 1 399 ? 4.062 5.719 -12.977 1 94.06 399 ALA B O 1
ATOM 7610 N N . PRO B 1 400 ? 1.912 5.098 -13.125 1 95.25 400 PRO B N 1
ATOM 7611 C CA . PRO B 1 400 ? 1.509 6.508 -13.109 1 95.25 400 PRO B CA 1
ATOM 7612 C C . PRO B 1 400 ? 1.896 7.211 -11.805 1 95.25 400 PRO B C 1
ATOM 7614 O O . PRO B 1 400 ? 2.164 8.414 -11.812 1 95.25 400 PRO B O 1
ATOM 7617 N N . VAL B 1 401 ? 1.917 6.508 -10.727 1 94.94 401 VAL B N 1
ATOM 7618 C CA . VAL B 1 401 ? 2.32 7.066 -9.445 1 94.94 401 VAL B CA 1
ATOM 7619 C C . VAL B 1 401 ? 3.803 7.43 -9.484 1 94.94 401 VAL B C 1
ATOM 7621 O O . VAL B 1 401 ? 4.195 8.516 -9.039 1 94.94 401 VAL B O 1
ATOM 7624 N N . LEU B 1 402 ? 4.605 6.496 -10.016 1 96.12 402 LEU B N 1
ATOM 7625 C CA . LEU B 1 402 ? 6.039 6.734 -10.133 1 96.12 402 LEU B CA 1
ATOM 7626 C C . LEU B 1 402 ? 6.324 7.941 -11.016 1 96.12 402 LEU B C 1
ATOM 7628 O O . LEU B 1 402 ? 7.195 8.758 -10.703 1 96.12 402 LEU B O 1
ATOM 7632 N N . ALA B 1 403 ? 5.602 8.023 -12.094 1 96.62 403 ALA B N 1
ATOM 7633 C CA . ALA B 1 403 ? 5.773 9.148 -13.008 1 96.62 403 ALA B CA 1
ATOM 7634 C C . ALA B 1 403 ? 5.422 10.469 -12.328 1 96.62 403 ALA B C 1
ATOM 7636 O O . ALA B 1 403 ? 6.086 11.484 -12.555 1 96.62 403 ALA B O 1
ATOM 7637 N N . GLN B 1 404 ? 4.371 10.469 -11.539 1 96.94 404 GLN B N 1
ATOM 7638 C CA . GLN B 1 404 ? 3.977 11.648 -10.773 1 96.94 404 GLN B CA 1
ATOM 7639 C C . GLN B 1 404 ? 5.07 12.055 -9.797 1 96.94 404 GLN B C 1
ATOM 7641 O O . GLN B 1 404 ? 5.348 13.242 -9.625 1 96.94 404 GLN B O 1
ATOM 7646 N N . ILE B 1 405 ? 5.695 11.094 -9.148 1 97.06 405 ILE B N 1
ATOM 7647 C CA . ILE B 1 405 ? 6.77 11.359 -8.195 1 97.06 405 ILE B CA 1
ATOM 7648 C C . ILE B 1 405 ? 7.93 12.047 -8.906 1 97.06 405 ILE B C 1
ATOM 7650 O O . ILE B 1 405 ? 8.398 13.094 -8.469 1 97.06 405 ILE B O 1
ATOM 7654 N N . ILE B 1 406 ? 8.344 11.492 -10.008 1 97.69 406 ILE B N 1
ATOM 7655 C CA . ILE B 1 406 ? 9.492 11.992 -10.758 1 97.69 406 ILE B CA 1
ATOM 7656 C C . ILE B 1 406 ? 9.195 13.406 -11.266 1 97.69 406 ILE B C 1
ATOM 7658 O O . ILE B 1 406 ? 10 14.32 -11.062 1 97.69 406 ILE B O 1
ATOM 7662 N N . SER B 1 407 ? 8.062 13.586 -11.867 1 97.75 407 SER B N 1
ATOM 7663 C CA . SER B 1 407 ? 7.746 14.859 -12.5 1 97.75 407 SER B CA 1
ATOM 7664 C C . SER B 1 407 ? 7.551 15.961 -11.461 1 97.75 407 SER B C 1
ATOM 7666 O O . SER B 1 407 ? 7.992 17.094 -11.656 1 97.75 407 SER B O 1
ATOM 7668 N N . SER B 1 408 ? 6.875 15.695 -10.375 1 97.19 408 SER B N 1
ATOM 7669 C CA . SER B 1 408 ? 6.68 16.688 -9.328 1 97.19 408 SER B CA 1
ATOM 7670 C C . SER B 1 408 ? 8.016 17.125 -8.727 1 97.19 408 SER B C 1
ATOM 7672 O O . SER B 1 408 ? 8.25 18.312 -8.516 1 97.19 408 SER B O 1
ATOM 7674 N N . MET B 1 409 ? 8.891 16.172 -8.484 1 97.5 409 MET B N 1
ATOM 7675 C CA . MET B 1 409 ? 10.195 16.516 -7.93 1 97.5 409 MET B CA 1
ATOM 7676 C C . MET B 1 409 ? 11.008 17.344 -8.922 1 97.5 409 MET B C 1
ATOM 7678 O O . MET B 1 409 ? 11.703 18.281 -8.523 1 97.5 409 MET B O 1
ATOM 7682 N N . ARG B 1 410 ? 10.938 17 -10.203 1 97.5 410 ARG B N 1
ATOM 7683 C CA . ARG B 1 410 ? 11.633 17.766 -11.242 1 97.5 410 ARG B CA 1
ATOM 7684 C C . ARG B 1 410 ? 11.133 19.203 -11.281 1 97.5 410 ARG B C 1
ATOM 7686 O O . ARG B 1 410 ? 11.914 20.125 -11.531 1 97.5 410 ARG B O 1
ATOM 7693 N N . ILE B 1 411 ? 9.859 19.391 -11.031 1 97.19 411 ILE B N 1
ATOM 7694 C CA . ILE B 1 411 ? 9.281 20.734 -11.008 1 97.19 411 ILE B CA 1
ATOM 7695 C C . ILE B 1 411 ? 9.797 21.484 -9.781 1 97.19 411 ILE B C 1
ATOM 7697 O O . ILE B 1 411 ? 10.203 22.656 -9.891 1 97.19 411 ILE B O 1
ATOM 7701 N N . ILE B 1 412 ? 9.797 20.844 -8.648 1 97.12 412 ILE B N 1
ATOM 7702 C CA . ILE B 1 412 ? 10.211 21.484 -7.402 1 97.12 412 ILE B CA 1
ATOM 7703 C C . ILE B 1 412 ? 11.664 21.938 -7.52 1 97.12 412 ILE B C 1
ATOM 7705 O O . ILE B 1 412 ? 12.008 23.062 -7.113 1 97.12 412 ILE B O 1
ATOM 7709 N N . ILE B 1 413 ? 12.523 21.094 -8.141 1 95.81 413 ILE B N 1
ATOM 7710 C CA . ILE B 1 413 ? 13.945 21.375 -8.195 1 95.81 413 ILE B CA 1
ATOM 7711 C C . ILE B 1 413 ? 14.234 22.344 -9.344 1 95.81 413 ILE B C 1
ATOM 7713 O O . ILE B 1 413 ? 15.328 22.906 -9.438 1 95.81 413 ILE B O 1
ATOM 7717 N N . GLY B 1 414 ? 13.367 22.547 -10.297 1 95.75 414 GLY B N 1
ATOM 7718 C CA . GLY B 1 414 ? 13.508 23.531 -11.359 1 95.75 414 GLY B CA 1
ATOM 7719 C C . GLY B 1 414 ? 13.977 22.922 -12.672 1 95.75 414 GLY B C 1
ATOM 7720 O O . GLY B 1 414 ? 14.352 23.656 -13.594 1 95.75 414 GLY B O 1
ATOM 7721 N N . GLU B 1 415 ? 13.977 21.594 -12.789 1 96.12 415 GLU B N 1
ATOM 7722 C CA . GLU B 1 415 ? 14.375 20.922 -14.016 1 96.12 415 GLU B CA 1
ATOM 7723 C C . GLU B 1 415 ? 13.234 20.922 -15.039 1 96.12 415 GLU B C 1
ATOM 7725 O O . GLU B 1 415 ? 13.477 20.922 -16.25 1 96.12 415 GLU B O 1
ATOM 7730 N N . LEU B 1 416 ? 12.086 20.797 -14.539 1 95.25 416 LEU B N 1
ATOM 7731 C CA . LEU B 1 416 ? 10.875 20.828 -15.352 1 95.25 416 LEU B CA 1
ATOM 7732 C C . LEU B 1 416 ? 10.062 22.078 -15.07 1 95.25 416 LEU B C 1
ATOM 7734 O O . LEU B 1 416 ? 9.656 22.328 -13.93 1 95.25 416 LEU B O 1
ATOM 7738 N N . ASN B 1 417 ? 9.828 22.953 -16.062 1 94.38 417 ASN B N 1
ATOM 7739 C CA . ASN B 1 417 ? 9.125 24.219 -15.922 1 94.38 417 ASN B CA 1
ATOM 7740 C C . ASN B 1 417 ? 9.758 25.094 -14.844 1 94.38 417 ASN B C 1
ATOM 7742 O O . ASN B 1 417 ? 9.117 25.406 -13.836 1 94.38 417 ASN B O 1
ATOM 7746 N N . PRO B 1 418 ? 10.93 25.578 -15.117 1 95.88 418 PRO B N 1
ATOM 7747 C CA . PRO B 1 418 ? 11.688 26.344 -14.117 1 95.88 418 PRO B CA 1
ATOM 7748 C C . PRO B 1 418 ? 10.898 27.5 -13.531 1 95.88 418 PRO B C 1
ATOM 7750 O O . PRO B 1 418 ? 10.195 28.203 -14.258 1 95.88 418 PRO B O 1
ATOM 7753 N N . GLY B 1 419 ? 11 27.672 -12.227 1 95.62 419 GLY B N 1
ATOM 7754 C CA . GLY B 1 419 ? 10.32 28.766 -11.531 1 95.62 419 GLY B CA 1
ATOM 7755 C C . GLY B 1 419 ? 9.039 28.328 -10.844 1 95.62 419 GLY B C 1
ATOM 7756 O O . GLY B 1 419 ? 8.633 28.906 -9.836 1 95.62 419 GLY B O 1
ATOM 7757 N N . GLU B 1 420 ? 8.391 27.359 -11.359 1 96.12 420 GLU B N 1
ATOM 7758 C CA . GLU B 1 420 ? 7.117 26.906 -10.805 1 96.12 420 GLU B CA 1
ATOM 7759 C C . GLU B 1 420 ? 7.293 26.328 -9.406 1 96.12 420 GLU B C 1
ATOM 7761 O O . GLU B 1 420 ? 6.496 26.625 -8.508 1 96.12 420 GLU B O 1
ATOM 7766 N N . GLY B 1 421 ? 8.289 25.484 -9.281 1 96.31 421 GLY B N 1
ATOM 7767 C CA . GLY B 1 421 ? 8.547 24.891 -7.98 1 96.31 421 GLY B CA 1
ATOM 7768 C C . GLY B 1 421 ? 8.82 25.922 -6.906 1 96.31 421 GLY B C 1
ATOM 7769 O O . GLY B 1 421 ? 8.32 25.812 -5.785 1 96.31 421 GLY B O 1
ATOM 7770 N N . LEU B 1 422 ? 9.594 26.906 -7.219 1 96.19 422 LEU B N 1
ATOM 7771 C CA . LEU B 1 422 ? 9.906 27.984 -6.289 1 96.19 422 LEU B CA 1
ATOM 7772 C C . LEU B 1 422 ? 8.656 28.75 -5.91 1 96.19 422 LEU B C 1
ATOM 7774 O O . LEU B 1 422 ? 8.461 29.094 -4.738 1 96.19 422 LEU B O 1
ATOM 7778 N N . GLU B 1 423 ? 7.844 29.062 -6.855 1 97.31 423 GLU B N 1
ATOM 7779 C CA . GLU B 1 423 ? 6.598 29.766 -6.578 1 97.31 423 GLU B CA 1
ATOM 7780 C C . GLU B 1 423 ? 5.715 28.984 -5.617 1 97.31 423 GLU B C 1
ATOM 7782 O O . GLU B 1 423 ? 5.152 29.547 -4.676 1 97.31 423 GLU B O 1
ATOM 7787 N N . ARG B 1 424 ? 5.555 27.703 -5.902 1 97.5 424 ARG B N 1
ATOM 7788 C CA . ARG B 1 424 ? 4.723 26.844 -5.055 1 97.5 424 ARG B CA 1
ATOM 7789 C C . ARG B 1 424 ? 5.234 26.844 -3.615 1 97.5 424 ARG B C 1
ATOM 7791 O O . ARG B 1 424 ? 4.445 26.906 -2.672 1 97.5 424 ARG B O 1
ATOM 7798 N N . LEU B 1 425 ? 6.535 26.766 -3.465 1 97.38 425 LEU B N 1
ATOM 7799 C CA . LEU B 1 425 ? 7.148 26.75 -2.141 1 97.38 425 LEU B CA 1
ATOM 7800 C C . LEU B 1 425 ? 6.918 28.078 -1.423 1 97.38 425 LEU B C 1
ATOM 7802 O O . LEU B 1 425 ? 6.621 28.094 -0.227 1 97.38 425 LEU B O 1
ATOM 7806 N N . GLN B 1 426 ? 7.043 29.156 -2.125 1 97.81 426 GLN B N 1
ATOM 7807 C CA . GLN B 1 426 ? 6.875 30.484 -1.521 1 97.81 426 GLN B CA 1
ATOM 7808 C C . GLN B 1 426 ? 5.41 30.75 -1.19 1 97.81 426 GLN B C 1
ATOM 7810 O O . GLN B 1 426 ? 5.102 31.422 -0.201 1 97.81 426 GLN B O 1
ATOM 7815 N N . ARG B 1 427 ? 4.531 30.234 -1.966 1 97.88 427 ARG B N 1
ATOM 7816 C CA . ARG B 1 427 ? 3.102 30.422 -1.731 1 97.88 427 ARG B CA 1
ATOM 7817 C 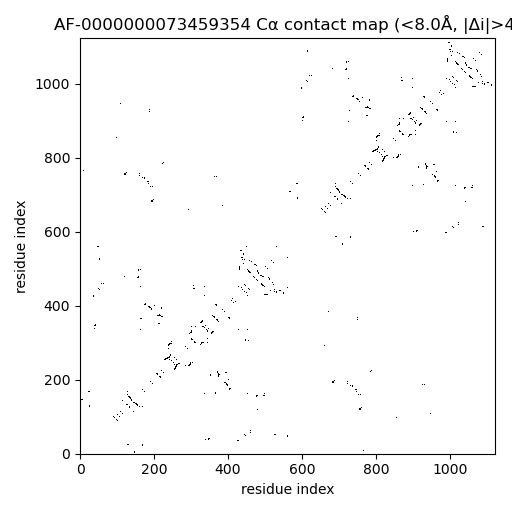C . ARG B 1 427 ? 2.652 29.688 -0.475 1 97.88 427 ARG B C 1
ATOM 7819 O O . ARG B 1 427 ? 1.897 30.234 0.334 1 97.88 427 ARG B O 1
ATOM 7826 N N . ILE B 1 428 ? 3.076 28.406 -0.38 1 97.75 428 ILE B N 1
ATOM 7827 C CA . ILE B 1 428 ? 2.635 27.656 0.785 1 97.75 428 ILE B CA 1
ATOM 7828 C C . ILE B 1 428 ? 3.211 28.281 2.055 1 97.75 428 ILE B C 1
ATOM 7830 O O . ILE B 1 428 ? 2.566 28.266 3.107 1 97.75 428 ILE B O 1
ATOM 7834 N N . ALA B 1 429 ? 4.441 28.766 1.994 1 97.19 429 ALA B N 1
ATOM 7835 C CA . ALA B 1 429 ? 5.039 29.453 3.137 1 97.19 429 ALA B CA 1
ATOM 7836 C C . ALA B 1 429 ? 4.23 30.703 3.516 1 97.19 429 ALA B C 1
ATOM 7838 O O . ALA B 1 429 ? 3.91 30.906 4.691 1 97.19 429 ALA B O 1
ATOM 7839 N N . PHE B 1 430 ? 3.926 31.5 2.557 1 98 430 PHE B N 1
ATOM 7840 C CA . PHE B 1 430 ? 3.137 32.688 2.791 1 98 430 PHE B CA 1
ATOM 7841 C C . PHE B 1 430 ? 1.766 32.344 3.355 1 98 430 PHE B C 1
ATOM 7843 O O . PHE B 1 430 ? 1.337 32.906 4.359 1 98 430 PHE B O 1
ATOM 7850 N N . ASN B 1 431 ? 1.08 31.453 2.65 1 98.44 431 ASN B N 1
ATOM 7851 C CA . ASN B 1 431 ? -0.27 31.078 3.051 1 98.44 431 ASN B CA 1
ATOM 7852 C C . ASN B 1 431 ? -0.303 30.562 4.484 1 98.44 431 ASN B C 1
ATOM 7854 O O . ASN B 1 431 ? -1.234 30.859 5.234 1 98.44 431 ASN B O 1
ATOM 7858 N N . SER B 1 432 ? 0.691 29.734 4.859 1 97.69 432 SER B N 1
ATOM 7859 C CA . SER B 1 432 ? 0.762 29.156 6.203 1 97.69 432 SER B CA 1
ATOM 7860 C C . SER B 1 432 ? 0.966 30.25 7.254 1 97.69 432 SER B C 1
ATOM 7862 O O . SER B 1 432 ? 0.267 30.266 8.266 1 97.69 432 SER B O 1
ATOM 7864 N N . ARG B 1 433 ? 1.845 31.141 7.031 1 97.12 433 ARG B N 1
ATOM 7865 C CA . ARG B 1 433 ? 2.145 32.219 7.961 1 97.12 433 ARG B CA 1
ATOM 7866 C C . ARG B 1 433 ? 0.966 33.188 8.078 1 97.12 433 ARG B C 1
ATOM 7868 O O . ARG B 1 433 ? 0.614 33.594 9.18 1 97.12 433 ARG B O 1
ATOM 7875 N N . TYR B 1 434 ? 0.43 33.5 6.957 1 98.31 434 TYR B N 1
ATOM 7876 C CA . TYR B 1 434 ? -0.683 34.469 6.922 1 98.31 434 TYR B CA 1
ATOM 7877 C C . TYR B 1 434 ? -1.867 33.938 7.723 1 98.31 434 TYR B C 1
ATOM 7879 O O . TYR B 1 434 ? -2.389 34.625 8.602 1 98.31 434 TYR B O 1
ATOM 7887 N N . LEU B 1 435 ? -2.248 32.688 7.395 1 98.5 435 LEU B N 1
ATOM 7888 C CA . LEU B 1 435 ? -3.402 32.125 8.086 1 98.5 435 LEU B CA 1
ATOM 7889 C C . LEU B 1 435 ? -3.141 32 9.578 1 98.5 435 LEU B C 1
ATOM 7891 O O . LEU B 1 435 ? -4 32.344 10.391 1 98.5 435 LEU B O 1
ATOM 7895 N N . ARG B 1 436 ? -2.037 31.484 9.945 1 97.19 436 ARG B N 1
ATOM 7896 C CA . ARG B 1 436 ? -1.71 31.281 11.352 1 97.19 436 ARG B CA 1
ATOM 7897 C C . ARG B 1 436 ? -1.754 32.594 12.133 1 97.19 436 ARG B C 1
ATOM 7899 O O . ARG B 1 436 ? -2.428 32.688 13.156 1 97.19 436 ARG B O 1
ATOM 7906 N N . LEU B 1 437 ? -1.016 33.562 11.672 1 97 437 LEU B N 1
ATOM 7907 C CA . LEU B 1 437 ? -0.941 34.844 12.367 1 97 437 LEU B CA 1
ATOM 7908 C C . LEU B 1 437 ? -2.312 35.5 12.43 1 97 437 LEU B C 1
ATOM 7910 O O . LEU B 1 437 ? -2.666 36.125 13.445 1 97 437 LEU B O 1
ATOM 7914 N N . ALA B 1 438 ? -3.02 35.438 11.344 1 98.25 438 ALA B N 1
ATOM 7915 C CA . ALA B 1 438 ? -4.355 36.031 11.297 1 98.25 438 ALA B CA 1
ATOM 7916 C C . ALA B 1 438 ? -5.266 35.406 12.352 1 98.25 438 ALA B C 1
ATOM 7918 O O . ALA B 1 438 ? -5.996 36.125 13.047 1 98.25 438 ALA B O 1
ATOM 7919 N N . LEU B 1 439 ? -5.242 34.094 12.445 1 98.19 439 LEU B N 1
ATOM 7920 C CA . LEU B 1 439 ? -6.062 33.375 13.43 1 98.19 439 LEU B CA 1
ATOM 7921 C C . LEU B 1 439 ? -5.672 33.781 14.852 1 98.19 439 LEU B C 1
ATOM 7923 O O . LEU B 1 439 ? -6.539 33.969 15.703 1 98.19 439 LEU B O 1
ATOM 7927 N N . GLN B 1 440 ? -4.414 33.906 15.094 1 96.44 440 GLN B N 1
ATOM 7928 C CA . GLN B 1 440 ? -3.932 34.312 16.406 1 96.44 440 GLN B CA 1
ATOM 7929 C C . GLN B 1 440 ? -4.414 35.719 16.75 1 96.44 440 GLN B C 1
ATOM 7931 O O . GLN B 1 440 ? -4.859 35.969 17.875 1 96.44 440 GLN B O 1
ATOM 7936 N N . ARG B 1 441 ? -4.336 36.562 15.789 1 96.88 441 ARG B N 1
ATOM 7937 C CA . ARG B 1 441 ? -4.734 37.938 15.992 1 96.88 441 ARG B CA 1
ATOM 7938 C C . ARG B 1 441 ? -6.234 38.062 16.25 1 96.88 441 ARG B C 1
ATOM 7940 O O . ARG B 1 441 ? -6.676 38.906 17.016 1 96.88 441 ARG B O 1
ATOM 7947 N N . LEU B 1 442 ? -6.984 37.188 15.625 1 97.5 442 LEU B N 1
ATOM 7948 C CA . LEU B 1 442 ? -8.43 37.188 15.828 1 97.5 442 LEU B CA 1
ATOM 7949 C C . LEU B 1 442 ? -8.773 36.688 17.234 1 97.5 442 LEU B C 1
ATOM 7951 O O . LEU B 1 442 ? -9.875 36.938 17.719 1 97.5 442 LEU B O 1
ATOM 7955 N N . GLY B 1 443 ? -7.887 35.938 17.844 1 96.44 443 GLY B N 1
ATOM 7956 C CA . GLY B 1 443 ? -8.102 35.531 19.234 1 96.44 443 GLY B CA 1
ATOM 7957 C C . GLY B 1 443 ? -8.234 34.031 19.391 1 96.44 443 GLY B C 1
ATOM 7958 O O . GLY B 1 443 ? -8.641 33.562 20.453 1 96.44 443 GLY B O 1
ATOM 7959 N N . PHE B 1 444 ? -7.91 33.312 18.422 1 97 444 PHE B N 1
ATOM 7960 C CA . PHE B 1 444 ? -8 31.859 18.484 1 97 444 PHE B CA 1
ATOM 7961 C C . PHE B 1 444 ? -6.727 31.266 19.062 1 97 444 PHE B C 1
ATOM 7963 O O . PHE B 1 444 ? -5.656 31.875 18.969 1 97 444 PHE B O 1
ATOM 7970 N N . ILE B 1 445 ? -6.824 30.141 19.734 1 95.06 445 ILE B N 1
ATOM 7971 C CA . ILE B 1 445 ? -5.656 29.391 20.172 1 95.06 445 ILE B CA 1
ATOM 7972 C C . ILE B 1 445 ? -5.207 28.453 19.047 1 95.06 445 ILE B C 1
ATOM 7974 O O . ILE B 1 445 ? -5.953 27.562 18.641 1 95.06 445 ILE B O 1
ATOM 7978 N N . VAL B 1 446 ? -4.066 28.734 18.547 1 94.69 446 VAL B N 1
ATOM 7979 C CA . VAL B 1 446 ? -3.496 28 17.422 1 94.69 446 VAL B CA 1
ATOM 7980 C C . VAL B 1 446 ? -2.148 27.406 17.828 1 94.69 446 VAL B C 1
ATOM 7982 O O . VAL B 1 446 ? -1.325 28.078 18.453 1 94.69 446 VAL B O 1
ATOM 7985 N N . TYR B 1 447 ? -1.976 26.094 17.531 1 91.44 447 TYR B N 1
ATOM 7986 C CA . TYR B 1 447 ? -0.712 25.422 17.828 1 91.44 447 TYR B CA 1
ATOM 7987 C C . TYR B 1 447 ? 0.19 25.406 16.594 1 91.44 447 TYR B C 1
ATOM 7989 O O . TYR B 1 447 ? -0.267 25.656 15.477 1 91.44 447 TYR B O 1
ATOM 7997 N N . GLY B 1 448 ? 1.541 25.109 16.969 1 90.81 448 GLY B N 1
ATOM 7998 C CA . GLY B 1 448 ? 2.479 24.844 15.883 1 90.81 448 GLY B CA 1
ATOM 7999 C C . GLY B 1 448 ? 3.461 25.984 15.664 1 90.81 448 GLY B C 1
ATOM 8000 O O . GLY B 1 448 ? 3.406 27 16.359 1 90.81 448 GLY B O 1
ATOM 8001 N N . ILE B 1 449 ? 4.312 25.812 14.664 1 90.88 449 ILE B N 1
ATOM 8002 C CA . ILE B 1 449 ? 5.328 26.812 14.328 1 90.88 449 ILE B CA 1
ATOM 8003 C C . ILE B 1 449 ? 4.855 27.656 13.156 1 90.88 449 ILE B C 1
ATOM 8005 O O . ILE B 1 449 ? 3.949 27.266 12.422 1 90.88 449 ILE B O 1
ATOM 8009 N N . ALA B 1 450 ? 5.5 28.75 12.945 1 90.5 450 ALA B N 1
ATOM 8010 C CA . ALA B 1 450 ? 5.074 29.766 11.984 1 90.5 450 ALA B CA 1
ATOM 8011 C C . ALA B 1 450 ? 4.961 29.172 10.578 1 90.5 450 ALA B C 1
ATOM 8013 O O . ALA B 1 450 ? 4.012 29.484 9.852 1 90.5 450 ALA B O 1
ATOM 8014 N N . ASP B 1 451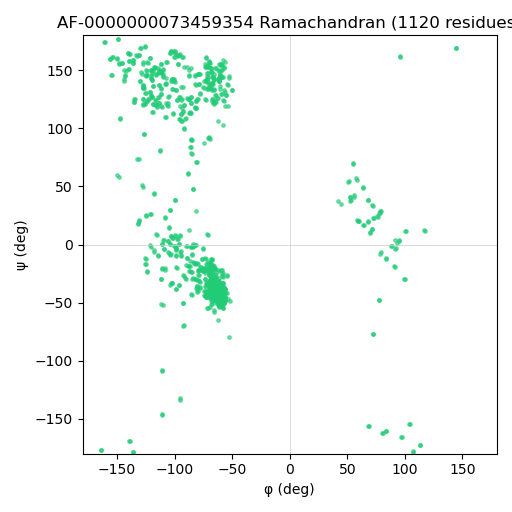 ? 5.801 28.312 10.219 1 91.81 451 ASP B N 1
ATOM 8015 C CA . ASP B 1 451 ? 5.91 27.891 8.828 1 91.81 451 ASP B CA 1
ATOM 8016 C C . ASP B 1 451 ? 5.16 26.578 8.586 1 91.81 451 ASP B C 1
ATOM 8018 O O . ASP B 1 451 ? 5.125 26.078 7.465 1 91.81 451 ASP B O 1
ATOM 8022 N N . SER B 1 452 ? 4.59 25.969 9.586 1 93.94 452 SER B N 1
ATOM 8023 C CA . SER B 1 452 ? 3.895 24.703 9.438 1 93.94 452 SER B CA 1
ATOM 8024 C C . SER B 1 452 ? 2.668 24.844 8.539 1 93.94 452 SER B C 1
ATOM 8026 O O . SER B 1 452 ? 1.833 25.719 8.758 1 93.94 452 SER B O 1
ATOM 8028 N N . PRO B 1 453 ? 2.537 24 7.547 1 95.69 453 PRO B N 1
ATOM 8029 C CA . PRO B 1 453 ? 1.346 24.047 6.695 1 95.69 453 PRO B CA 1
ATOM 8030 C C . PRO B 1 453 ? 0.118 23.438 7.363 1 95.69 453 PRO B C 1
ATOM 8032 O O . PRO B 1 453 ? -0.996 23.547 6.848 1 95.69 453 PRO B O 1
ATOM 8035 N N . VAL B 1 454 ? 0.294 22.781 8.391 1 95.38 454 VAL B N 1
ATOM 8036 C CA . VAL B 1 454 ? -0.818 22.297 9.195 1 95.38 454 VAL B CA 1
ATOM 8037 C C . VAL B 1 454 ? -1.062 23.234 10.375 1 95.38 454 VAL B C 1
ATOM 8039 O O . VAL B 1 454 ? -0.156 23.484 11.172 1 95.38 454 VAL B O 1
ATOM 8042 N N . ILE B 1 455 ? -2.254 23.703 10.477 1 96.69 455 ILE B N 1
ATOM 8043 C CA . ILE B 1 455 ? -2.568 24.719 11.477 1 96.69 455 ILE B CA 1
ATOM 8044 C C . ILE B 1 455 ? -3.752 24.266 12.32 1 96.69 455 ILE B C 1
ATOM 8046 O O . ILE B 1 455 ? -4.906 24.531 11.984 1 96.69 455 ILE B O 1
ATOM 8050 N N . PRO B 1 456 ? -3.445 23.672 13.445 1 95.69 456 PRO B N 1
ATOM 8051 C CA . PRO B 1 456 ? -4.512 23.234 14.352 1 95.69 456 PRO B CA 1
ATOM 8052 C C . PRO B 1 456 ? -5.09 24.391 15.164 1 95.69 456 PRO B C 1
ATOM 8054 O O . PRO B 1 456 ? -4.34 25.203 15.727 1 95.69 456 PRO B O 1
ATOM 8057 N N . MET B 1 457 ? -6.34 24.531 15.172 1 96.44 457 MET B N 1
ATOM 8058 C CA . MET B 1 457 ? -7.066 25.469 16.016 1 96.44 457 MET B CA 1
ATOM 8059 C C . MET B 1 457 ? -7.934 24.734 17.031 1 96.44 457 MET B C 1
ATOM 8061 O O . MET B 1 457 ? -8.734 23.859 16.672 1 96.44 457 MET B O 1
ATOM 8065 N N . LEU B 1 458 ? -7.789 25.047 18.266 1 94.88 458 LEU B N 1
ATOM 8066 C CA . LEU B 1 458 ? -8.414 24.297 19.328 1 94.88 458 LEU B CA 1
ATOM 8067 C C . LEU B 1 458 ? -9.891 24.672 19.469 1 94.88 458 LEU B C 1
ATOM 8069 O O . LEU B 1 458 ? -10.25 25.844 19.344 1 94.88 458 LEU B O 1
ATOM 8073 N N . LEU B 1 459 ? -10.641 23.594 19.672 1 94.31 459 LEU B N 1
ATOM 8074 C CA . LEU B 1 459 ? -12.078 23.75 19.844 1 94.31 459 LEU B CA 1
ATOM 8075 C C . LEU B 1 459 ? -12.5 23.406 21.266 1 94.31 459 LEU B C 1
ATOM 8077 O O . LEU B 1 459 ? -13.531 23.875 21.75 1 94.31 459 LEU B O 1
ATOM 8081 N N . TYR B 1 460 ? -11.828 22.484 22.031 1 90.06 460 TYR B N 1
ATOM 8082 C CA . TYR B 1 460 ? -11.953 22.062 23.422 1 90.06 460 TYR B CA 1
ATOM 8083 C C . TYR B 1 460 ? -13.219 21.234 23.625 1 90.06 460 TYR B C 1
ATOM 8085 O O . TYR B 1 460 ? -13.211 20.016 23.469 1 90.06 460 TYR B O 1
ATOM 8093 N N . ALA B 1 461 ? -14.438 21.859 23.688 1 86.81 461 ALA B N 1
ATOM 8094 C CA . ALA B 1 461 ? -15.68 21.125 23.953 1 86.81 461 ALA B CA 1
ATOM 8095 C C . ALA B 1 461 ? -16.031 20.203 22.781 1 86.81 461 ALA B C 1
ATOM 8097 O O . ALA B 1 461 ? -16.016 20.625 21.625 1 86.81 461 ALA B O 1
ATOM 8098 N N . PRO B 1 462 ? -16.391 18.969 23.172 1 85.81 462 PRO B N 1
ATOM 8099 C CA . PRO B 1 462 ? -16.656 18 22.094 1 85.81 462 PRO B CA 1
ATOM 8100 C C . PRO B 1 462 ? -17.859 18.391 21.234 1 85.81 462 PRO B C 1
ATOM 8102 O O . PRO B 1 462 ? -17.906 18.047 20.047 1 85.81 462 PRO B O 1
ATOM 8105 N N . SER B 1 463 ? -18.797 19.078 21.766 1 87.31 463 SER B N 1
ATOM 8106 C CA . SER B 1 463 ? -19.984 19.469 21 1 87.31 463 SER B CA 1
ATOM 8107 C C . SER B 1 463 ? -19.641 20.531 19.969 1 87.31 463 SER B C 1
ATOM 8109 O O . SER B 1 463 ? -20.375 20.719 19 1 87.31 463 SER B O 1
ATOM 8111 N N . LYS B 1 464 ? -18.578 21.219 20.188 1 92.06 464 LYS B N 1
ATOM 8112 C CA . LYS B 1 464 ? -18.188 22.297 19.266 1 92.06 464 LYS B CA 1
ATOM 8113 C C . LYS B 1 464 ? -17.562 21.734 18 1 92.06 464 LYS B C 1
ATOM 8115 O O . LYS B 1 464 ? 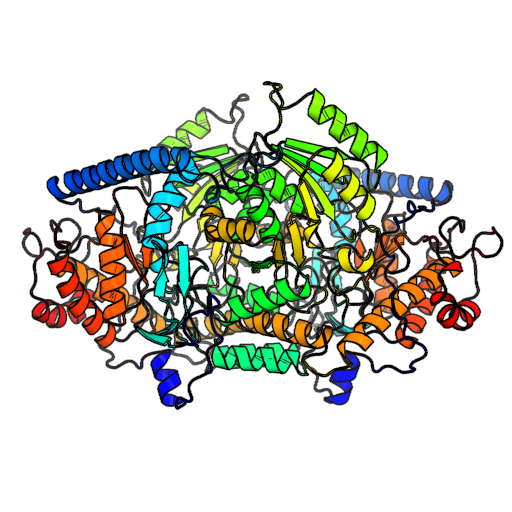-17.516 22.406 16.969 1 92.06 464 LYS B O 1
ATOM 8120 N N . MET B 1 465 ? -17.109 20.516 18.062 1 92 465 MET B N 1
ATOM 8121 C CA . MET B 1 465 ? -16.453 19.922 16.906 1 92 465 MET B CA 1
ATOM 8122 C C . MET B 1 465 ? -17.438 19.734 15.75 1 92 465 MET B C 1
ATOM 8124 O O . MET B 1 465 ? -17.203 20.25 14.656 1 92 465 MET B O 1
ATOM 8128 N N . PRO B 1 466 ? -18.531 19 16.016 1 91.44 466 PRO B N 1
ATOM 8129 C CA . PRO B 1 466 ? -19.469 18.859 14.914 1 91.44 466 PRO B CA 1
ATOM 8130 C C . PRO B 1 466 ? -20.109 20.172 14.5 1 91.44 466 PRO B C 1
ATOM 8132 O O . PRO B 1 466 ? -20.406 20.391 13.32 1 91.44 466 PRO B O 1
ATOM 8135 N N . ALA B 1 467 ? -20.312 21.031 15.422 1 94.44 467 ALA B N 1
ATOM 8136 C CA . ALA B 1 467 ? -20.891 22.344 15.117 1 94.44 467 ALA B CA 1
ATOM 8137 C C . ALA B 1 467 ? -20 23.125 14.164 1 94.44 467 ALA B C 1
ATOM 8139 O O . ALA B 1 467 ? -20.469 23.688 13.18 1 94.44 467 ALA B O 1
ATOM 8140 N N . PHE B 1 468 ? -18.766 23.203 14.508 1 96.31 468 PHE B N 1
ATOM 8141 C CA . PHE B 1 468 ? -17.812 23.922 13.672 1 96.31 468 PHE B CA 1
ATOM 8142 C C . PHE B 1 468 ? -17.766 23.312 12.273 1 96.31 468 PHE B C 1
ATOM 8144 O O . PHE B 1 468 ? -17.812 24.031 11.273 1 96.31 468 PHE B O 1
ATOM 8151 N N . SER B 1 469 ? -17.609 21.984 12.211 1 95.12 469 SER B N 1
ATOM 8152 C CA . SER B 1 469 ? -17.531 21.281 10.938 1 95.12 469 SER B CA 1
ATOM 8153 C C . SER B 1 469 ? -18.75 21.562 10.062 1 95.12 469 SER B C 1
ATOM 8155 O O . SER B 1 469 ? -18.609 21.891 8.883 1 95.12 469 SER B O 1
ATOM 8157 N N . ARG B 1 470 ? -19.938 21.516 10.602 1 94.31 470 ARG B N 1
ATOM 8158 C CA . ARG B 1 470 ? -21.188 21.703 9.867 1 94.31 470 ARG B CA 1
ATOM 8159 C C . ARG B 1 470 ? -21.328 23.156 9.414 1 94.31 470 ARG B C 1
ATOM 8161 O O . ARG B 1 470 ? -21.75 23.422 8.281 1 94.31 470 ARG B O 1
ATOM 8168 N N . MET B 1 471 ? -21.016 24.078 10.258 1 96.25 471 MET B N 1
ATOM 8169 C CA . MET B 1 471 ? -21.141 25.5 9.922 1 96.25 471 MET B CA 1
ATOM 8170 C C . MET B 1 471 ? -20.172 25.859 8.789 1 96.25 471 MET B C 1
ATOM 8172 O O . MET B 1 471 ? -20.531 26.656 7.91 1 96.25 471 MET B O 1
ATOM 8176 N N . MET B 1 472 ? -18.984 25.328 8.891 1 97.12 472 MET B N 1
ATOM 8177 C CA . MET B 1 472 ? -18.016 25.594 7.816 1 97.12 472 MET B CA 1
ATOM 8178 C C . MET B 1 472 ? -18.5 24.984 6.5 1 97.12 472 MET B C 1
ATOM 8180 O O . MET B 1 472 ? -18.344 25.594 5.441 1 97.12 472 MET B O 1
ATOM 8184 N N . LEU B 1 473 ? -18.984 23.766 6.57 1 94.69 473 LEU B N 1
ATOM 8185 C CA . LEU B 1 473 ? -19.5 23.109 5.371 1 94.69 473 LEU B CA 1
ATOM 8186 C C . LEU B 1 473 ? -20.625 23.906 4.746 1 94.69 473 LEU B C 1
ATOM 8188 O O . LEU B 1 473 ? -20.734 24.016 3.521 1 94.69 473 LEU B O 1
ATOM 8192 N N . GLN B 1 474 ? -21.516 24.438 5.562 1 93.56 474 GLN B N 1
ATOM 8193 C CA . GLN B 1 474 ? -22.609 25.281 5.09 1 93.56 474 GLN B CA 1
ATOM 8194 C C . GLN B 1 474 ? -22.078 26.484 4.332 1 93.56 474 GLN B C 1
ATOM 8196 O O . GLN B 1 474 ? -22.766 27.016 3.441 1 93.56 474 GLN B O 1
ATOM 8201 N N . ARG B 1 475 ? -20.938 26.859 4.68 1 94.94 475 ARG B N 1
ATOM 8202 C CA . ARG B 1 475 ? -20.312 28.016 4.043 1 94.94 475 ARG B CA 1
ATOM 8203 C C . ARG B 1 475 ? -19.391 27.578 2.906 1 94.94 475 ARG B C 1
ATOM 8205 O O . ARG B 1 475 ? -18.594 28.375 2.398 1 94.94 475 ARG B O 1
ATOM 8212 N N . LYS B 1 476 ? -19.422 26.281 2.561 1 95.94 476 LYS B N 1
ATOM 8213 C CA . LYS B 1 476 ? -18.703 25.672 1.443 1 95.94 476 LYS B CA 1
ATOM 8214 C C . LYS B 1 476 ? -17.203 25.688 1.683 1 95.94 476 LYS B C 1
ATOM 8216 O O . LYS B 1 476 ? -16.422 26.016 0.784 1 95.94 476 LYS B O 1
ATOM 8221 N N . ILE B 1 477 ? -16.859 25.469 2.857 1 96.75 477 ILE B N 1
ATOM 8222 C CA . ILE B 1 477 ? -15.469 25.266 3.248 1 96.75 477 ILE B CA 1
ATOM 8223 C C . ILE B 1 477 ? -15.297 23.875 3.85 1 96.75 477 ILE B C 1
ATOM 8225 O O . ILE B 1 477 ? -15.977 23.516 4.816 1 96.75 477 ILE B O 1
ATOM 8229 N N . ALA B 1 478 ? -14.414 23.062 3.242 1 95.44 478 ALA B N 1
ATOM 8230 C CA . ALA B 1 478 ? -14.148 21.719 3.742 1 95.44 478 ALA B CA 1
ATOM 8231 C C . ALA B 1 478 ? -12.977 21.719 4.727 1 95.44 478 ALA B C 1
ATOM 8233 O O . ALA B 1 478 ? -11.867 22.125 4.375 1 95.44 478 ALA B O 1
ATOM 8234 N N . VAL B 1 479 ? -13.227 21.297 5.945 1 95.5 479 VAL B N 1
ATOM 8235 C CA . VAL B 1 479 ? -12.203 21.234 6.984 1 95.5 479 VAL B CA 1
ATOM 8236 C C . VAL B 1 479 ? -12.211 19.844 7.629 1 95.5 479 VAL B C 1
ATOM 8238 O O . VAL B 1 479 ? -13.094 19.031 7.359 1 95.5 479 VAL B O 1
ATOM 8241 N N . VAL B 1 480 ? -11.156 19.609 8.438 1 92 480 VAL B N 1
ATOM 8242 C CA . VAL B 1 480 ? -11.07 18.344 9.148 1 92 480 VAL B CA 1
ATOM 8243 C C . VAL B 1 480 ? -11.055 18.594 10.656 1 92 480 VAL B C 1
ATOM 8245 O O . VAL B 1 480 ? -10.25 19.391 11.148 1 92 480 VAL B O 1
ATOM 8248 N N . VAL B 1 481 ? -11.961 17.922 11.305 1 91.5 481 VAL B N 1
ATOM 8249 C CA . VAL B 1 481 ? -11.969 17.984 12.766 1 91.5 481 VAL B CA 1
ATOM 8250 C C . VAL B 1 481 ? -11.367 16.719 13.344 1 91.5 481 VAL B C 1
ATOM 8252 O O . VAL B 1 481 ? -11.547 15.625 12.789 1 91.5 481 VAL B O 1
ATOM 8255 N N . VAL B 1 482 ? -10.641 16.875 14.352 1 86.38 482 VAL B N 1
ATOM 8256 C CA . VAL B 1 482 ? -9.945 15.75 14.961 1 86.38 482 VAL B CA 1
ATOM 8257 C C . VAL B 1 482 ? -10.258 15.695 16.453 1 86.38 482 VAL B C 1
ATOM 8259 O O . VAL B 1 482 ? -10.305 16.734 17.125 1 86.38 482 VAL B O 1
ATOM 8262 N N . ALA B 1 483 ? -10.531 14.508 16.844 1 78.19 483 ALA B N 1
ATOM 8263 C CA . ALA B 1 483 ? -10.836 14.273 18.266 1 78.19 483 ALA B CA 1
ATOM 8264 C C . ALA B 1 483 ? -10.125 13.023 18.781 1 78.19 483 ALA B C 1
ATOM 8266 O O . ALA B 1 483 ? -9.281 12.453 18.078 1 78.19 483 ALA B O 1
ATOM 8267 N N . TYR B 1 484 ? -10.352 12.711 20.031 1 71.69 484 TYR B N 1
ATOM 8268 C CA . TYR B 1 484 ? -9.852 11.461 20.594 1 71.69 484 TYR B CA 1
ATOM 8269 C C . TYR B 1 484 ? -10.227 10.281 19.703 1 71.69 484 TYR B C 1
ATOM 8271 O O . TYR B 1 484 ? -11.336 10.227 19.172 1 71.69 484 TYR B O 1
ATOM 8279 N N . PRO B 1 485 ? -9.195 9.43 19.453 1 66.75 485 PRO B N 1
ATOM 8280 C CA . PRO B 1 485 ? -7.938 9.164 20.156 1 66.75 485 PRO B CA 1
ATOM 8281 C C . PRO B 1 485 ? -6.727 9.789 19.469 1 66.75 485 PRO B C 1
ATOM 8283 O O . PRO B 1 485 ? -5.602 9.664 19.953 1 66.75 485 PRO B O 1
ATOM 8286 N N . ALA B 1 486 ? -6.984 10.422 18.453 1 64.94 486 ALA B N 1
ATOM 8287 C CA . ALA B 1 486 ? -5.848 11.031 17.766 1 64.94 486 ALA B CA 1
ATOM 8288 C C . ALA B 1 486 ? -5.238 12.148 18.609 1 64.94 486 ALA B C 1
ATOM 8290 O O . ALA B 1 486 ? -4.039 12.422 18.5 1 64.94 486 ALA B O 1
ATOM 8291 N N . THR B 1 487 ? -6.062 12.789 19.391 1 69.62 487 THR B N 1
ATOM 8292 C CA . THR B 1 487 ? -5.633 13.828 20.312 1 69.62 487 THR B CA 1
ATOM 8293 C C . THR B 1 487 ? -6.199 13.586 21.719 1 69.62 487 THR B C 1
ATOM 8295 O O . THR B 1 487 ? -7.117 12.789 21.875 1 69.62 487 THR B O 1
ATOM 8298 N N . PRO B 1 488 ? -5.598 14.25 22.594 1 73 488 PRO B N 1
ATOM 8299 C CA . PRO B 1 488 ? -6.18 14.117 23.922 1 73 488 PRO B CA 1
ATOM 8300 C C . PRO B 1 488 ? -7.637 14.57 23.984 1 73 488 PRO B C 1
ATOM 8302 O O . PRO B 1 488 ? -8.039 15.461 23.234 1 73 488 PRO B O 1
ATOM 8305 N N . LEU B 1 489 ? -8.344 14.055 24.922 1 73.44 489 LEU B N 1
ATOM 8306 C CA . LEU B 1 489 ? -9.781 14.211 25.047 1 73.44 489 LEU B CA 1
ATOM 8307 C C . LEU B 1 489 ? -10.164 15.688 25.172 1 73.44 489 LEU B C 1
ATOM 8309 O O . LEU B 1 489 ? -11.195 16.109 24.656 1 73.44 489 LEU B O 1
ATOM 8313 N N . ILE B 1 490 ? -9.344 16.422 25.766 1 78.75 490 ILE B N 1
ATOM 8314 C CA . ILE B 1 490 ? -9.742 17.781 26.094 1 78.75 490 ILE B CA 1
ATOM 8315 C C . ILE B 1 490 ? -9.18 18.75 25.062 1 78.75 490 ILE B C 1
ATOM 8317 O O . ILE B 1 490 ? -9.312 19.969 25.203 1 78.75 490 ILE B O 1
ATOM 8321 N N . GLU B 1 491 ? -8.609 18.281 24.047 1 86.25 491 GLU B N 1
ATOM 8322 C CA . GLU B 1 491 ? -7.98 19.156 23.078 1 86.25 491 GLU B CA 1
ATOM 8323 C C . GLU B 1 491 ? -8.469 18.859 21.656 1 86.25 491 GLU B C 1
ATOM 8325 O O . GLU B 1 491 ? -7.668 18.688 20.734 1 86.25 491 GLU B O 1
ATOM 8330 N N . SER B 1 492 ? -9.766 18.812 21.594 1 89.5 492 SER B N 1
ATOM 8331 C CA . SER B 1 492 ? -10.328 18.688 20.25 1 89.5 492 SER B CA 1
ATOM 8332 C C . SER B 1 492 ? -9.953 19.891 19.375 1 89.5 492 SER B C 1
ATOM 8334 O O . SER B 1 492 ? -9.789 21 19.891 1 89.5 492 SER B O 1
ATOM 8336 N N . ARG B 1 493 ? -9.828 19.672 18.094 1 93.44 493 ARG B N 1
ATOM 8337 C CA . ARG B 1 493 ? -9.32 20.766 17.25 1 93.44 493 ARG B CA 1
ATOM 8338 C C . ARG B 1 493 ? -9.773 20.594 15.812 1 93.44 493 ARG B C 1
ATOM 8340 O O . ARG B 1 493 ? -10.258 19.531 15.422 1 93.44 493 ARG B O 1
ATOM 8347 N N . VAL B 1 494 ? -9.727 21.672 15.141 1 95.5 494 VAL B N 1
ATOM 8348 C CA . VAL B 1 494 ? -9.797 21.656 13.688 1 95.5 494 VAL B CA 1
ATOM 8349 C C . VAL B 1 494 ? -8.398 21.844 13.102 1 95.5 494 VAL B C 1
ATOM 8351 O O . VAL B 1 494 ? -7.598 22.625 13.633 1 95.5 494 VAL B O 1
ATOM 8354 N N . ARG B 1 495 ? -8.086 21.062 12.172 1 94.38 495 ARG B N 1
ATOM 8355 C CA . ARG B 1 495 ? -6.797 21.172 11.492 1 94.38 495 ARG B CA 1
ATOM 8356 C C . ARG B 1 495 ? -6.961 21.719 10.086 1 94.38 495 ARG B C 1
ATOM 8358 O O . ARG B 1 495 ? -7.492 21.047 9.203 1 94.38 495 ARG B O 1
ATOM 8365 N N . PHE B 1 496 ? -6.488 22.953 9.914 1 97.19 496 PHE B N 1
ATOM 8366 C CA . PHE B 1 496 ? -6.473 23.531 8.57 1 97.19 496 PHE B CA 1
ATOM 8367 C C . PHE B 1 496 ? -5.25 23.062 7.797 1 97.19 496 PHE B C 1
ATOM 8369 O O . PHE B 1 496 ? -4.113 23.312 8.203 1 97.19 496 PHE B O 1
ATOM 8376 N N . CYS B 1 497 ? -5.508 22.375 6.73 1 95.25 497 CYS B N 1
ATOM 8377 C CA . CYS B 1 497 ? -4.43 21.969 5.836 1 95.25 497 CYS B CA 1
ATOM 8378 C C . CYS B 1 497 ? -4.238 22.969 4.711 1 95.25 497 CYS B C 1
ATOM 8380 O O . CYS B 1 497 ? -4.988 22.969 3.734 1 95.25 497 CYS B O 1
ATOM 8382 N N . VAL B 1 498 ? -3.189 23.703 4.816 1 96.75 498 VAL B N 1
ATOM 8383 C CA . VAL B 1 498 ? -2.938 24.797 3.867 1 96.75 498 VAL B CA 1
ATOM 8384 C C . VAL B 1 498 ? -2.18 24.25 2.656 1 96.75 498 VAL B C 1
ATOM 8386 O O . VAL B 1 498 ? -1.374 23.328 2.783 1 96.75 498 VAL B O 1
ATOM 8389 N N . SER B 1 499 ? -2.471 24.781 1.495 1 96.88 499 SER B N 1
ATOM 8390 C CA . SER B 1 499 ? -1.778 24.359 0.28 1 96.88 499 SER B CA 1
ATOM 8391 C C . SER B 1 499 ? -1.324 25.578 -0.537 1 96.88 499 SER B C 1
ATOM 8393 O O . SER B 1 499 ? -1.812 26.688 -0.336 1 96.88 499 SER B O 1
ATOM 8395 N N . ALA B 1 500 ? -0.389 25.312 -1.447 1 97.94 500 ALA B N 1
ATOM 8396 C CA . ALA B 1 500 ? 0.075 26.328 -2.387 1 97.94 500 ALA B CA 1
ATOM 8397 C C . ALA B 1 500 ? -1.015 26.688 -3.395 1 97.94 500 ALA B C 1
ATOM 8399 O O . ALA B 1 500 ? -0.943 27.719 -4.055 1 97.94 500 ALA B O 1
ATOM 8400 N N . ALA B 1 501 ? -2.027 25.859 -3.51 1 97.44 501 ALA B N 1
ATOM 8401 C CA . ALA B 1 501 ? -3.086 26.047 -4.5 1 97.44 501 ALA B CA 1
ATOM 8402 C C . ALA B 1 501 ? -4.023 27.188 -4.09 1 97.44 501 ALA B C 1
ATOM 8404 O O . ALA B 1 501 ? -4.746 27.734 -4.926 1 97.44 501 ALA B O 1
ATOM 8405 N N . LEU B 1 502 ? -4.035 27.547 -2.828 1 97.81 502 LEU B N 1
ATOM 8406 C CA . LEU B 1 502 ? -4.934 28.578 -2.314 1 97.81 502 LEU B CA 1
ATOM 8407 C C . LEU B 1 502 ? -4.414 29.969 -2.654 1 97.81 502 LEU B C 1
ATOM 8409 O O . LEU B 1 502 ? -3.203 30.188 -2.721 1 97.81 502 LEU B O 1
ATOM 8413 N N . THR B 1 503 ? -5.336 30.844 -2.877 1 97.56 503 THR B N 1
ATOM 8414 C CA . THR B 1 503 ? -4.984 32.25 -3.078 1 97.56 503 THR B CA 1
ATOM 8415 C C . THR B 1 503 ? -5.148 33.031 -1.783 1 97.56 503 THR B C 1
ATOM 8417 O O . THR B 1 503 ? -5.785 32.562 -0.838 1 97.56 503 THR B O 1
ATOM 8420 N N . LYS B 1 504 ? -4.52 34.188 -1.792 1 97.75 504 LYS B N 1
ATOM 8421 C CA . LYS B 1 504 ? -4.68 35.094 -0.645 1 97.75 504 LYS B CA 1
ATOM 8422 C C . LYS B 1 504 ? -6.152 35.406 -0.395 1 97.75 504 LYS B C 1
ATOM 8424 O O . LYS B 1 504 ? -6.602 35.438 0.754 1 97.75 504 LYS B O 1
ATOM 8429 N N . GLU B 1 505 ? -6.934 35.562 -1.413 1 96.75 505 GLU B N 1
ATOM 8430 C CA . GLU B 1 505 ? -8.359 35.875 -1.332 1 96.75 505 GLU B CA 1
ATOM 8431 C C . GLU B 1 505 ? -9.141 34.688 -0.743 1 96.75 505 GLU B C 1
ATOM 8433 O O . GLU B 1 505 ? -10.125 34.906 -0.037 1 96.75 505 GLU B O 1
ATOM 8438 N N . ASP B 1 506 ? -8.695 33.531 -1.075 1 98.19 506 ASP B N 1
ATOM 8439 C CA . ASP B 1 506 ? -9.305 32.375 -0.472 1 98.19 506 ASP B CA 1
ATOM 8440 C C . ASP B 1 506 ? -9.141 32.375 1.046 1 98.19 506 ASP B C 1
ATOM 8442 O O . ASP B 1 506 ? -10.078 32.031 1.777 1 98.19 506 ASP B O 1
ATOM 8446 N N . ILE B 1 507 ? -7.969 32.688 1.495 1 98.44 507 ILE B N 1
ATOM 8447 C CA . ILE B 1 507 ? -7.684 32.719 2.926 1 98.44 507 ILE B CA 1
ATOM 8448 C C . ILE B 1 507 ? -8.492 33.844 3.582 1 98.44 507 ILE B C 1
ATOM 8450 O O . ILE B 1 507 ? -8.953 33.719 4.715 1 98.44 507 ILE B O 1
ATOM 8454 N N . ASP B 1 508 ? -8.672 34.969 2.836 1 98.12 508 ASP B N 1
ATOM 8455 C CA . ASP B 1 508 ? -9.547 36.031 3.33 1 98.12 508 ASP B CA 1
ATOM 8456 C C . ASP B 1 508 ? -10.961 35.5 3.574 1 98.12 508 ASP B C 1
ATOM 8458 O O . ASP B 1 508 ? -11.57 35.781 4.609 1 98.12 508 ASP B O 1
ATOM 8462 N N . TYR B 1 509 ? -11.383 34.812 2.568 1 97.19 509 TYR B N 1
ATOM 8463 C CA . TYR B 1 509 ? -12.711 34.219 2.662 1 97.19 509 TYR B CA 1
ATOM 8464 C C . TYR B 1 509 ? -12.812 33.281 3.871 1 97.19 509 TYR B C 1
ATOM 8466 O O . TYR B 1 509 ? -13.781 33.344 4.633 1 97.19 509 TYR B O 1
ATOM 8474 N N . LEU B 1 510 ? -11.867 32.438 4.039 1 98.19 510 LEU B N 1
ATOM 8475 C CA . LEU B 1 510 ? -11.812 31.531 5.176 1 98.19 510 LEU B CA 1
ATOM 8476 C C . LEU B 1 510 ? -11.82 32.281 6.492 1 98.19 510 LEU B C 1
ATOM 8478 O O . LEU B 1 510 ? -12.594 31.969 7.398 1 98.19 510 LEU B O 1
ATOM 8482 N N . LEU B 1 511 ? -11.016 33.312 6.609 1 98.31 511 LEU B N 1
ATOM 8483 C CA . LEU B 1 511 ? -10.844 34.094 7.848 1 98.31 511 LEU B CA 1
ATOM 8484 C C . LEU B 1 511 ? -12.141 34.781 8.234 1 98.31 511 LEU B C 1
ATOM 8486 O O . LEU B 1 511 ? -12.492 34.844 9.414 1 98.31 511 LEU B O 1
ATOM 8490 N N . ARG B 1 512 ? -12.836 35.312 7.297 1 97.62 512 ARG B N 1
ATOM 8491 C CA . ARG B 1 512 ? -14.102 36 7.574 1 97.62 512 ARG B CA 1
ATOM 8492 C C . ARG B 1 512 ? -15.109 35.031 8.18 1 97.62 512 ARG B C 1
ATOM 8494 O O . ARG B 1 512 ? -15.812 35.375 9.133 1 97.62 512 ARG B O 1
ATOM 8501 N N . HIS B 1 513 ? -15.141 33.875 7.629 1 97.75 513 HIS B N 1
ATOM 8502 C CA . HIS B 1 513 ? -16.125 32.906 8.086 1 97.75 513 HIS B CA 1
ATOM 8503 C C . HIS B 1 513 ? -15.711 32.25 9.398 1 97.75 513 HIS B C 1
ATOM 8505 O O . HIS B 1 513 ? -16.547 31.969 10.25 1 97.75 513 HIS B O 1
ATOM 8511 N N . VAL B 1 514 ? -14.438 32 9.562 1 98.31 514 VAL B N 1
ATOM 8512 C CA . VAL B 1 514 ? -13.953 31.469 10.828 1 98.31 514 VAL B CA 1
ATOM 8513 C C . VAL B 1 514 ? -14.188 32.469 11.945 1 98.31 514 VAL B C 1
ATOM 8515 O O . VAL B 1 514 ? -14.508 32.125 13.078 1 98.31 514 VAL B O 1
ATOM 8518 N N . ASP B 1 515 ? -13.953 33.719 11.625 1 97.75 515 ASP B N 1
ATOM 8519 C CA . ASP B 1 515 ? -14.219 34.781 12.586 1 97.75 515 ASP B CA 1
ATOM 8520 C C . ASP B 1 515 ? -15.664 34.75 13.062 1 97.75 515 ASP B C 1
ATOM 8522 O O . ASP B 1 515 ? -15.93 34.781 14.266 1 97.75 515 ASP B O 1
ATOM 8526 N N . GLU B 1 516 ? -16.562 34.656 12.156 1 96.94 516 GLU B N 1
ATOM 8527 C CA . GLU B 1 516 ? -17.984 34.594 12.469 1 96.94 516 GLU B CA 1
ATOM 8528 C C . GLU B 1 516 ? -18.344 33.375 13.281 1 96.94 516 GLU B C 1
ATOM 8530 O O . GLU B 1 516 ? -19.016 33.469 14.312 1 96.94 516 GLU B O 1
ATOM 8535 N N . VAL B 1 517 ? -17.922 32.25 12.781 1 97.38 517 VAL B N 1
ATOM 8536 C CA . VAL B 1 517 ? -18.219 30.969 13.445 1 97.38 517 VAL B CA 1
ATOM 8537 C C . VAL B 1 517 ? -17.562 30.938 14.82 1 97.38 517 VAL B C 1
ATOM 8539 O O . VAL B 1 517 ? -18.141 30.406 15.773 1 97.38 517 VAL B O 1
ATOM 8542 N N . GLY B 1 518 ? -16.344 31.484 14.875 1 97.38 518 GLY B N 1
ATOM 8543 C CA . GLY B 1 518 ? -15.641 31.547 16.156 1 97.38 518 GLY B CA 1
ATOM 8544 C C . GLY B 1 518 ? -16.406 32.344 17.203 1 97.38 518 GLY B C 1
ATOM 8545 O O . GLY B 1 518 ? -16.406 31.969 18.375 1 97.38 518 GLY B O 1
ATOM 8546 N N . ASP B 1 519 ? -17.016 33.375 16.812 1 96.06 519 ASP B N 1
ATOM 8547 C CA . ASP B 1 519 ? -17.828 34.188 17.719 1 96.06 519 ASP B CA 1
ATOM 8548 C C . ASP B 1 519 ? -19.062 33.406 18.172 1 96.06 519 ASP B C 1
ATOM 8550 O O . ASP B 1 519 ? -19.422 33.438 19.344 1 96.06 519 ASP B O 1
ATOM 8554 N N . LYS B 1 520 ? -19.672 32.75 17.234 1 95.38 520 LYS B N 1
ATOM 8555 C CA . LYS B 1 520 ? -20.891 32 17.531 1 95.38 520 LYS B CA 1
ATOM 8556 C C . LYS B 1 520 ? -20.594 30.859 18.516 1 95.38 520 LYS B C 1
ATOM 8558 O O . LYS B 1 520 ? -21.453 30.516 19.328 1 95.38 520 LYS B O 1
ATOM 8563 N N . LEU B 1 521 ? -19.406 30.344 18.422 1 95.56 521 LEU B N 1
ATOM 8564 C CA . LEU B 1 521 ? -19.078 29.172 19.219 1 95.56 521 LEU B CA 1
ATOM 8565 C C . LEU B 1 521 ? -18.172 29.547 20.391 1 95.56 521 LEU B C 1
ATOM 8567 O O . LEU B 1 521 ? -17.703 28.672 21.125 1 95.56 521 LEU B O 1
ATOM 8571 N N . PHE B 1 522 ? -17.859 30.766 20.594 1 94.44 522 PHE B N 1
ATOM 8572 C CA . PHE B 1 522 ? -17.031 31.266 21.688 1 94.44 522 PHE B CA 1
ATOM 8573 C C . PHE B 1 522 ? -15.656 30.594 21.672 1 94.44 522 PHE B C 1
ATOM 8575 O O . PHE B 1 522 ? -15.227 30.031 22.688 1 94.44 522 PHE B O 1
ATOM 8582 N N . LEU B 1 523 ? -15.008 30.734 20.578 1 96.06 523 LEU B N 1
ATOM 8583 C CA . LEU B 1 523 ? -13.734 30.047 20.406 1 96.06 523 LEU B CA 1
ATOM 8584 C C . LEU B 1 523 ? -12.57 31.016 20.562 1 96.06 523 LEU B C 1
ATOM 8586 O O . LEU B 1 523 ? -11.414 30.609 20.656 1 96.06 523 LEU B O 1
ATOM 8590 N N . LYS B 1 524 ? -12.805 32.312 20.641 1 95.88 524 LYS B N 1
ATOM 8591 C CA . LYS B 1 524 ? -11.766 33.312 20.734 1 95.88 524 LYS B CA 1
ATOM 8592 C C . LYS B 1 524 ? -11.344 33.531 22.172 1 95.88 524 LYS B C 1
ATOM 8594 O O . LYS B 1 524 ? -11.719 34.531 22.797 1 95.88 524 LYS B O 1
ATOM 8599 N N . VAL B 1 525 ? -10.43 32.656 22.625 1 93.44 525 VAL B N 1
ATOM 8600 C CA . VAL B 1 525 ? -10.125 32.688 24.047 1 93.44 525 VAL B CA 1
ATOM 8601 C C . VAL B 1 525 ? -8.609 32.719 24.25 1 93.44 525 VAL B C 1
ATOM 8603 O O . VAL B 1 525 ? -8.117 32.438 25.344 1 93.44 525 VAL B O 1
ATOM 8606 N N . SER B 1 526 ? -7.93 33.125 23.266 1 94.19 526 SER B N 1
ATOM 8607 C CA . SER B 1 526 ? -6.473 33.188 23.359 1 94.19 526 SER B CA 1
ATOM 8608 C C . SER B 1 526 ? -6.02 34.219 24.375 1 94.19 526 SER B C 1
ATOM 8610 O O . SER B 1 526 ? -6.613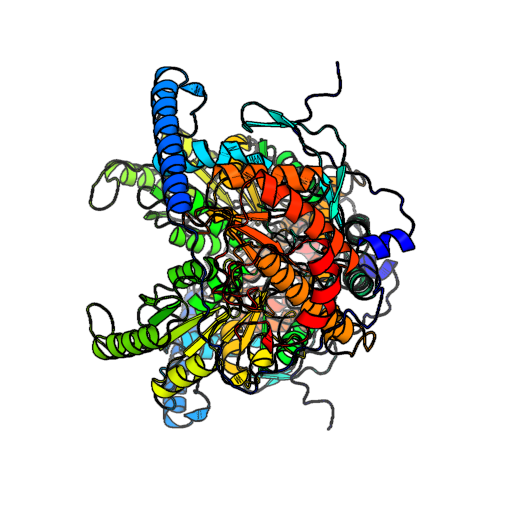 35.281 24.484 1 94.19 526 SER B O 1
ATOM 8612 N N . SER B 1 527 ? -4.941 33.875 25.109 1 91.75 527 SER B N 1
ATOM 8613 C CA . SER B 1 527 ? -4.336 34.812 26.031 1 91.75 527 SER B CA 1
ATOM 8614 C C . SER B 1 527 ? -3.297 35.688 25.344 1 91.75 527 SER B C 1
ATOM 8616 O O . SER B 1 527 ? -2.9 36.75 25.859 1 91.75 527 SER B O 1
ATOM 8618 N N . GLY B 1 528 ? -2.887 35.188 24.203 1 89.62 528 GLY B N 1
ATOM 8619 C CA . GLY B 1 528 ? -1.861 35.938 23.469 1 89.62 528 GLY B CA 1
ATOM 8620 C C . GLY B 1 528 ? -0.454 35.469 23.797 1 89.62 528 GLY B C 1
ATOM 8621 O O . GLY B 1 528 ? 0.515 35.938 23.188 1 89.62 528 GLY B O 1
ATOM 8622 N N . ARG B 1 529 ? -0.263 34.531 24.594 1 86.56 529 ARG B N 1
ATOM 8623 C CA . ARG B 1 529 ? 1.046 34.062 25.031 1 86.56 529 ARG B CA 1
ATOM 8624 C C . ARG B 1 529 ? 1.785 33.375 23.891 1 86.56 529 ARG B C 1
ATOM 8626 O O . ARG B 1 529 ? 3.016 33.406 23.828 1 86.56 529 ARG B O 1
ATOM 8633 N N . ALA B 1 530 ? 1.044 32.781 23.031 1 85.56 530 ALA B N 1
ATOM 8634 C CA . ALA B 1 530 ? 1.66 32.062 21.938 1 85.56 530 ALA B CA 1
ATOM 8635 C C . ALA B 1 530 ? 1.773 32.938 20.688 1 85.56 530 ALA B C 1
ATOM 8637 O O . ALA B 1 530 ? 2.322 32.5 19.672 1 85.56 530 ALA B O 1
ATOM 8638 N N . GLY B 1 531 ? 1.228 34.125 20.734 1 82.75 531 GLY B N 1
ATOM 8639 C CA . GLY B 1 531 ? 1.312 35 19.578 1 82.75 531 GLY B CA 1
ATOM 8640 C C . GLY B 1 531 ? 0.061 35.844 19.391 1 82.75 531 GLY B C 1
ATOM 8641 O O . GLY B 1 531 ? -0.982 35.562 19.969 1 82.75 531 GLY B O 1
ATOM 8642 N N . GLY B 1 532 ? 0.203 36.812 18.484 1 81.38 532 GLY B N 1
ATOM 8643 C CA . GLY B 1 532 ? -0.926 37.656 18.094 1 81.38 532 GLY B CA 1
ATOM 8644 C C . GLY B 1 532 ? -1.063 38.906 18.938 1 81.38 532 GLY B C 1
ATOM 8645 O O . GLY B 1 532 ? -1.766 39.844 18.547 1 81.38 532 GLY B O 1
ATOM 8646 N N . SER B 1 533 ? -0.369 38.75 20.094 1 80.12 533 SER B N 1
ATOM 8647 C CA . SER B 1 533 ? -0.484 39.875 21 1 80.12 533 SER B CA 1
ATOM 8648 C C . SER B 1 533 ? 0.594 40.938 20.734 1 80.12 533 SER B C 1
ATOM 8650 O O . SER B 1 533 ? 1.771 40.594 20.594 1 80.12 533 SER B O 1
ATOM 8652 N N . SER B 1 534 ? 0.246 42.094 20.531 1 70.19 534 SER B N 1
ATOM 8653 C CA . SER B 1 534 ? 1.215 43.188 20.328 1 70.19 534 SER B CA 1
ATOM 8654 C C . SER B 1 534 ? 1.442 43.969 21.609 1 70.19 534 SER B C 1
ATOM 8656 O O . SER B 1 534 ? 2.473 44.625 21.766 1 70.19 534 SER B O 1
ATOM 8658 N N . ASP B 1 535 ? 0.576 43.906 22.547 1 76.81 535 ASP B N 1
ATOM 8659 C CA . ASP B 1 535 ? 0.648 44.781 23.719 1 76.81 535 ASP B CA 1
ATOM 8660 C C . ASP B 1 535 ? 0.476 43.969 25 1 76.81 535 ASP B C 1
ATOM 8662 O O . ASP B 1 535 ? 0.066 44.531 26.031 1 76.81 535 ASP B O 1
ATOM 8666 N N . GLY B 1 536 ? 0.67 42.719 24.922 1 80.31 536 GLY B N 1
ATOM 8667 C CA . GLY B 1 536 ? 0.547 41.875 26.109 1 80.31 536 GLY B CA 1
ATOM 8668 C C . GLY B 1 536 ? -0.892 41.562 26.469 1 80.31 536 GLY B C 1
ATOM 8669 O O . GLY B 1 536 ? -1.149 40.812 27.406 1 80.31 536 GLY B O 1
ATOM 8670 N N . LYS B 1 537 ? -1.793 42.156 25.844 1 89.06 537 LYS B N 1
ATOM 8671 C CA . LYS B 1 537 ? -3.211 41.875 26.047 1 89.06 537 LYS B CA 1
ATOM 8672 C C . LYS B 1 537 ? -3.678 40.75 25.109 1 89.06 537 LYS B C 1
ATOM 8674 O O . LYS B 1 537 ? -3.096 40.562 24.047 1 89.06 537 LYS B O 1
ATOM 8679 N N . PRO B 1 538 ? -4.711 40.062 25.609 1 92.25 538 PRO B N 1
ATOM 8680 C CA . PRO B 1 538 ? -5.258 39.031 24.703 1 92.25 538 PRO B CA 1
ATOM 8681 C C . PRO B 1 538 ? -5.695 39.625 23.359 1 92.25 538 PRO B C 1
ATOM 8683 O O . PRO B 1 538 ? -6.379 40.625 23.312 1 92.25 538 PRO B O 1
ATOM 8686 N N . PRO B 1 539 ? -5.309 39 22.312 1 94.5 539 PRO B N 1
ATOM 8687 C CA . PRO B 1 539 ? -5.641 39.531 20.984 1 94.5 539 PRO B CA 1
ATOM 8688 C C . PRO B 1 539 ? -7.117 39.375 20.641 1 94.5 539 PRO B C 1
ATOM 8690 O O . PRO B 1 539 ? -7.711 38.312 20.906 1 94.5 539 PRO B O 1
ATOM 8693 N N . ARG B 1 540 ? -7.758 40.438 20.125 1 95.62 540 ARG B N 1
ATOM 8694 C CA . ARG B 1 540 ? -9.125 40.5 19.625 1 95.62 540 ARG B CA 1
ATOM 8695 C C . ARG B 1 540 ? -9.25 41.5 18.5 1 95.62 540 ARG B C 1
ATOM 8697 O O . ARG B 1 540 ? -10.094 42.406 18.562 1 95.62 540 ARG B O 1
ATOM 8704 N N . TRP B 1 541 ? -8.453 41.25 17.469 1 95.81 541 TRP B N 1
ATOM 8705 C CA . TRP B 1 541 ? -8.422 42.219 16.375 1 95.81 541 TRP B CA 1
ATOM 8706 C C . TRP B 1 541 ? -9.703 42.156 15.555 1 95.81 541 TRP B C 1
ATOM 8708 O O . TRP B 1 541 ? -10.352 41.125 15.484 1 95.81 541 TRP B O 1
ATOM 8718 N N . ASP B 1 542 ? -9.961 43.344 14.969 1 96.12 542 ASP B N 1
ATOM 8719 C CA . ASP B 1 542 ? -11.047 43.375 13.992 1 96.12 542 ASP B CA 1
ATOM 8720 C C . ASP B 1 542 ? -10.648 42.688 12.695 1 96.12 542 ASP B C 1
ATOM 8722 O O . ASP B 1 542 ? -9.516 42.812 12.234 1 96.12 542 ASP B O 1
ATOM 8726 N N . ILE B 1 543 ? -11.617 41.969 12.109 1 97.44 543 ILE B N 1
ATOM 8727 C CA . ILE B 1 543 ? -11.352 41.125 10.938 1 97.44 543 ILE B CA 1
ATOM 8728 C C . ILE B 1 543 ? -10.812 42 9.812 1 97.44 543 ILE B C 1
ATOM 8730 O O . ILE B 1 543 ? -9.922 41.594 9.062 1 97.44 543 ILE B O 1
ATOM 8734 N N . GLU B 1 544 ? -11.336 43.219 9.656 1 97.31 544 GLU B N 1
ATOM 8735 C CA . GLU B 1 544 ? -10.883 44.062 8.578 1 97.31 544 GLU B CA 1
ATOM 8736 C C . GLU B 1 544 ? -9.438 44.531 8.797 1 97.31 544 GLU B C 1
ATOM 8738 O O . GLU B 1 544 ? -8.664 44.656 7.844 1 97.31 544 GLU B O 1
ATOM 8743 N N . GLU B 1 545 ? -9.07 44.781 9.992 1 96.81 545 GLU B N 1
ATOM 8744 C CA . GLU B 1 545 ? -7.695 45.125 10.312 1 96.81 545 GLU B CA 1
ATOM 8745 C C . GLU B 1 545 ? -6.75 43.969 10.094 1 96.81 545 GLU B C 1
ATOM 8747 O O . GLU B 1 545 ? -5.625 44.156 9.633 1 96.81 545 GLU B O 1
ATOM 8752 N N . VAL B 1 546 ? -7.176 42.812 10.516 1 97.5 546 VAL B N 1
ATOM 8753 C CA . VAL B 1 546 ? -6.387 41.594 10.32 1 97.5 546 VAL B CA 1
ATOM 8754 C C . VAL B 1 546 ? -6.094 41.406 8.828 1 97.5 546 VAL B C 1
ATOM 8756 O O . VAL B 1 546 ? -4.945 41.156 8.445 1 97.5 546 VAL B O 1
ATOM 8759 N N . LEU B 1 547 ? -7.121 41.562 7.965 1 97.56 547 LEU B N 1
ATOM 8760 C CA . LEU B 1 547 ? -6.977 41.344 6.535 1 97.56 547 LEU B CA 1
ATOM 8761 C C . LEU B 1 547 ? -6.082 42.375 5.898 1 97.56 547 LEU B C 1
ATOM 8763 O O . LEU B 1 547 ? -5.379 42.125 4.922 1 97.56 547 LEU B O 1
ATOM 8767 N N . ARG B 1 548 ? -6.074 43.531 6.477 1 96.94 548 ARG B N 1
ATOM 8768 C CA . ARG B 1 548 ? -5.316 44.625 5.918 1 96.94 548 ARG B CA 1
ATOM 8769 C C . ARG B 1 548 ? -3.842 44.531 6.281 1 96.94 548 ARG B C 1
ATOM 8771 O O . ARG B 1 548 ? -2.971 44.75 5.438 1 96.94 548 ARG B O 1
ATOM 8778 N N . ARG B 1 549 ? -3.457 44.125 7.453 1 96.94 549 ARG B N 1
ATOM 8779 C CA . ARG B 1 549 ? -2.1 44.25 7.965 1 96.94 549 ARG B CA 1
ATOM 8780 C C . ARG B 1 549 ? -1.35 42.938 7.918 1 96.94 549 ARG B C 1
ATOM 8782 O O . ARG B 1 549 ? -0.126 42.906 7.773 1 96.94 549 ARG B O 1
ATOM 8789 N N . THR B 1 550 ? -2.008 41.875 8.094 1 97.5 550 THR B N 1
ATOM 8790 C CA . THR B 1 550 ? -1.374 40.594 8.359 1 97.5 550 THR B CA 1
ATOM 8791 C C . THR B 1 550 ? -0.623 40.094 7.133 1 97.5 550 THR B C 1
ATOM 8793 O O . THR B 1 550 ? 0.417 39.438 7.254 1 97.5 550 THR B O 1
ATOM 8796 N N . PRO B 1 551 ? -1.115 40.344 5.867 1 97.69 551 PRO B N 1
ATOM 8797 C CA . PRO B 1 551 ? -0.383 39.875 4.695 1 97.69 551 PRO B CA 1
ATOM 8798 C C . PRO B 1 551 ? 1.047 40.406 4.629 1 97.69 551 PRO B C 1
ATOM 8800 O O . PRO B 1 551 ? 1.95 39.688 4.168 1 97.69 551 PRO B O 1
ATOM 8803 N N . GLU B 1 552 ? 1.253 41.562 5.086 1 97.06 552 GLU B N 1
ATOM 8804 C CA . GLU B 1 552 ? 2.598 42.125 5.125 1 97.06 552 GLU B CA 1
ATOM 8805 C C . GLU B 1 552 ? 3.34 41.688 6.391 1 97.06 552 GLU B C 1
ATOM 8807 O O . GLU B 1 552 ? 4.531 41.375 6.344 1 97.06 552 GLU B O 1
ATOM 8812 N N . ASP B 1 553 ? 2.682 41.719 7.504 1 96.44 553 ASP B N 1
ATOM 8813 C CA . ASP B 1 553 ? 3.287 41.438 8.797 1 96.44 553 ASP B CA 1
ATOM 8814 C C . ASP B 1 553 ? 3.775 40 8.875 1 96.44 553 ASP B C 1
ATOM 8816 O O . ASP B 1 553 ? 4.766 39.719 9.547 1 96.44 553 ASP B O 1
ATOM 8820 N N . CYS B 1 554 ? 3.068 39.125 8.227 1 96.62 554 CYS B N 1
ATOM 8821 C CA . CYS B 1 554 ? 3.365 37.688 8.359 1 96.62 554 CYS B CA 1
ATOM 8822 C C . CYS B 1 554 ? 4.711 37.344 7.734 1 96.62 554 CYS B C 1
ATOM 8824 O O . CYS B 1 554 ? 5.262 36.281 7.98 1 96.62 554 CYS B O 1
ATOM 8826 N N . LYS B 1 555 ? 5.277 38.219 6.992 1 96 555 LYS B N 1
ATOM 8827 C CA . LYS B 1 555 ? 6.566 38 6.344 1 96 555 LYS B CA 1
ATOM 8828 C C . LYS B 1 555 ? 7.719 38.344 7.289 1 96 555 LYS B C 1
ATOM 8830 O O . LYS B 1 555 ? 8.875 38.031 6.988 1 96 555 LYS B O 1
ATOM 8835 N N . ASP B 1 556 ? 7.387 38.906 8.406 1 93.62 556 ASP B N 1
ATOM 8836 C CA . ASP B 1 556 ? 8.383 39.312 9.406 1 93.62 556 ASP B CA 1
ATOM 8837 C C . ASP B 1 556 ? 8.359 38.344 10.594 1 93.62 556 ASP B C 1
ATOM 8839 O O . ASP B 1 556 ? 7.332 38.188 11.25 1 93.62 556 ASP B O 1
ATOM 8843 N N . ASP B 1 557 ? 9.461 37.812 10.945 1 90.38 557 ASP B N 1
ATOM 8844 C CA . ASP B 1 557 ? 9.594 36.812 12.008 1 90.38 557 ASP B CA 1
ATOM 8845 C C . ASP B 1 557 ? 9.32 37.438 13.375 1 90.38 557 ASP B C 1
ATOM 8847 O O . ASP B 1 557 ? 9.07 36.719 14.344 1 90.38 557 ASP B O 1
ATOM 8851 N N . LYS B 1 558 ? 9.359 38.719 13.508 1 89.12 558 LYS B N 1
ATOM 8852 C CA . LYS B 1 558 ? 9.188 39.375 14.797 1 89.12 558 LYS B CA 1
ATOM 8853 C C . LYS B 1 558 ? 7.781 39.156 15.344 1 89.12 558 LYS B C 1
ATOM 8855 O O . LYS B 1 558 ? 7.547 39.281 16.547 1 89.12 558 LYS B O 1
ATOM 8860 N N . TYR B 1 559 ? 6.871 38.844 14.453 1 91.19 559 TYR B N 1
ATOM 8861 C CA . TYR B 1 559 ? 5.492 38.656 14.891 1 91.19 559 TYR B CA 1
ATOM 8862 C C . TYR B 1 559 ? 5.242 37.188 15.305 1 91.19 559 TYR B C 1
ATOM 8864 O O . TYR B 1 559 ? 4.129 36.844 15.703 1 91.19 559 TYR B O 1
ATOM 8872 N N . PHE B 1 560 ? 6.234 36.344 15.188 1 88.56 560 PHE B N 1
ATOM 8873 C CA . PHE B 1 560 ? 6.129 34.938 15.562 1 88.56 560 PHE B CA 1
ATOM 8874 C C . PHE B 1 560 ? 7.086 34.594 16.703 1 88.56 560 PHE B C 1
ATOM 8876 O O . PHE B 1 560 ? 8.047 35.312 16.938 1 88.56 560 PHE B O 1
ATOM 8883 N N . LEU B 1 561 ? 6.684 33.594 17.469 1 77.5 561 LEU B N 1
ATOM 8884 C CA . LEU B 1 561 ? 7.617 33.031 18.453 1 77.5 561 LEU B CA 1
ATOM 8885 C C . LEU B 1 561 ? 8.5 31.969 17.812 1 77.5 561 LEU B C 1
ATOM 8887 O O . LEU B 1 561 ? 8.078 30.828 17.656 1 77.5 561 LEU B O 1
ATOM 8891 N N . ILE B 1 562 ? 9.594 32.312 17.297 1 68 562 ILE B N 1
ATOM 8892 C CA . ILE B 1 562 ? 10.445 31.391 16.562 1 68 562 ILE B CA 1
ATOM 8893 C C . ILE B 1 562 ? 11.719 31.109 17.359 1 68 562 ILE B C 1
ATOM 8895 O O . ILE B 1 562 ? 12.266 32 18 1 68 562 ILE B O 1
#

Solvent-accessible surface area (backbone atoms only — not comparable to full-atom values): 55844 Å² total; per-residue (Å²): 139,82,93,60,83,36,66,53,83,58,77,76,75,82,75,90,62,54,70,68,56,49,46,43,41,21,37,36,68,83,86,51,80,75,62,49,27,83,59,69,53,47,69,49,52,66,68,57,81,80,62,79,69,65,69,54,66,67,59,54,50,50,28,52,48,51,51,50,50,52,50,51,52,45,50,51,46,48,55,47,36,67,70,70,46,64,76,84,36,58,57,63,34,70,52,97,85,34,54,42,67,50,62,72,66,70,40,43,53,45,60,59,49,47,30,64,47,38,78,73,35,43,44,39,21,48,53,35,44,20,28,30,26,33,34,48,46,68,45,74,37,82,70,44,74,46,50,30,33,87,75,50,70,42,74,15,44,44,22,47,33,44,27,29,43,29,51,23,31,42,63,57,71,39,36,51,40,17,49,52,29,27,56,51,26,8,48,31,46,32,24,41,38,52,37,51,17,32,31,30,64,52,55,51,32,21,49,49,54,8,58,64,53,58,37,75,24,36,46,74,35,44,36,44,53,56,42,40,33,42,51,34,43,71,59,41,35,69,57,23,38,36,42,31,39,63,72,51,56,63,49,53,55,54,9,39,59,70,19,52,34,42,76,46,70,29,59,69,85,34,64,67,52,41,52,52,48,53,52,51,46,63,72,52,29,35,83,97,74,45,42,72,56,51,42,45,35,39,41,43,38,34,31,35,79,81,45,14,36,64,54,51,60,54,59,50,47,51,51,26,64,74,70,62,40,44,41,37,36,38,23,48,64,16,35,48,60,26,33,60,78,23,49,7,56,38,40,25,26,55,45,66,47,74,74,43,53,34,44,30,35,43,30,26,29,32,37,25,19,60,14,15,38,43,31,24,50,48,71,60,48,54,47,49,69,64,33,63,74,39,43,73,64,31,54,52,60,38,35,33,41,42,29,18,43,44,42,38,50,32,19,48,74,37,78,40,65,65,58,51,23,57,50,29,52,15,24,25,35,27,49,17,20,31,53,53,49,40,43,21,22,50,3,34,45,64,49,49,44,64,60,33,43,35,40,26,34,55,55,33,34,72,72,46,48,57,49,51,54,51,56,36,43,76,68,33,33,40,65,37,70,48,43,64,86,84,34,58,75,70,54,17,26,35,41,40,24,46,30,23,13,55,36,74,66,52,52,50,54,50,50,56,50,49,51,53,51,30,60,76,65,68,41,60,53,27,56,24,81,51,32,41,36,87,77,79,43,55,21,69,50,54,68,69,58,42,68,68,48,32,67,65,47,46,76,40,67,85,67,47,85,105,138,82,75,68,78,34,67,54,85,58,77,77,76,82,74,93,62,56,70,68,55,50,46,43,42,20,37,36,69,84,87,52,81,75,63,49,28,83,58,70,54,47,69,50,54,66,67,58,78,81,64,78,70,64,69,55,67,68,58,54,51,49,27,52,49,50,52,50,50,51,50,51,51,43,50,51,45,48,54,48,37,67,71,72,45,64,74,83,37,59,57,63,36,66,52,98,85,33,53,40,66,49,63,71,67,70,39,42,51,45,58,59,50,47,30,63,46,39,79,74,36,44,45,39,21,46,54,35,44,19,28,29,27,34,35,48,45,68,46,74,37,82,70,44,73,46,51,27,31,83,75,49,69,43,74,15,45,43,22,46,33,44,27,29,42,29,49,22,31,41,63,58,73,38,37,50,41,16,47,53,29,27,55,51,26,8,48,32,47,33,24,40,38,52,37,53,18,30,32,29,63,54,55,49,33,22,47,49,52,9,58,65,54,58,37,74,23,37,46,73,34,44,37,42,53,55,41,41,34,42,50,34,44,72,61,41,35,69,57,22,37,34,41,31,39,63,73,51,58,64,48,53,53,54,7,41,60,71,19,51,33,42,76,47,72,31,60,70,85,33,64,67,53,41,52,52,49,52,53,52,45,62,71,53,29,35,82,99,73,47,40,74,56,52,43,46,36,39,39,44,39,34,30,36,77,82,45,14,36,64,52,48,60,54,60,50,47,51,51,26,64,76,69,63,41,42,41,37,37,37,24,48,66,15,35,48,62,26,32,60,77,23,49,6,57,37,40,25,26,54,44,66,45,74,74,43,54,33,43,30,34,42,30,25,28,33,38,26,19,60,14,15,38,43,30,23,50,47,71,57,47,54,47,49,70,64,34,63,74,40,43,73,64,30,54,52,59,37,35,33,42,43,30,18,44,43,42,40,52,32,19,49,76,38,78,40,67,64,59,51,24,56,48,30,52,15,23,26,35,27,50,16,21,32,53,52,49,39,42,21,21,49,3,34,44,65,48,49,45,64,60,32,42,36,40,24,33,58,54,34,35,74,73,47,47,56,50,51,54,51,55,36,44,76,69,34,32,40,67,37,70,48,45,65,83,84,33,58,76,70,53,17,27,36,40,41,24,44,28,23,13,54,35,74,65,52,52,50,54,49,50,57,50,49,52,52,52,29,62,75,64,69,40,61,53,27,57,24,80,52,34,43,35,88,77,80,44,54,21,68,50,54,68,69,56,43,68,67,47,32,66,65,47,47,75,40,67,85,67,47,83,103